Protein 1JT8 (pdb70)

Structure (mmCIF, N/CA/C/O backbone):
data_1JT8
#
_entry.id   1JT8
#
_cell.length_a   ?
_cell.length_b   ?
_cell.length_c   ?
_cell.angle_alpha   ?
_cell.angle_beta   ?
_cell.angle_gamma   ?
#
loop_
_atom_site.group_PDB
_atom_site.id
_atom_site.type_symbol
_atom_site.label_atom_id
_atom_site.label_alt_id
_atom_site.label_comp_id
_atom_site.label_asym_id
_atom_site.label_entity_id
_atom_site.label_seq_id
_atom_site.pdbx_PDB_ins_code
_atom_site.Cartn_x
_atom_site.Cartn_y
_atom_site.Cartn_z
_atom_site.occupancy
_atom_site.B_iso_or_equiv
_atom_site.auth_seq_id
_atom_site.auth_comp_id
_atom_site.auth_asym_id
_atom_site.auth_atom_id
_atom_site.pdbx_PDB_model_num
ATOM 1 N N . MET A 1 1 ? -13.084 -5.395 -20.861 1.00 1.00 1 MET A N 1
ATOM 2 C CA . MET A 1 1 ? -14.198 -6.186 -21.467 1.00 1.00 1 MET A CA 1
ATOM 3 C C . MET A 1 1 ? -15.527 -5.847 -20.765 1.00 1.00 1 MET A C 1
ATOM 4 O O . MET A 1 1 ? -16.379 -6.702 -20.582 1.00 1.00 1 MET A O 1
ATOM 20 N N . ALA A 1 2 ? -15.711 -4.605 -20.374 1.00 1.00 2 ALA A N 1
ATOM 21 C CA . ALA A 1 2 ? -16.979 -4.205 -19.687 1.00 1.00 2 ALA A CA 1
ATOM 22 C C . ALA A 1 2 ? -17.091 -2.676 -19.662 1.00 1.00 2 ALA A C 1
ATOM 23 O O . ALA A 1 2 ? -16.258 -1.993 -19.092 1.00 1.00 2 ALA A O 1
ATOM 30 N N . GLU A 1 3 ? -18.119 -2.138 -20.277 1.00 1.00 3 GLU A N 1
ATOM 31 C CA . GLU A 1 3 ? -18.303 -0.654 -20.295 1.00 1.00 3 GLU A CA 1
ATOM 32 C C . GLU A 1 3 ? -19.788 -0.325 -20.086 1.00 1.00 3 GLU A C 1
ATOM 33 O O . GLU A 1 3 ? -20.511 -0.025 -21.022 1.00 1.00 3 GLU A O 1
ATOM 45 N N . GLN A 1 4 ? -20.243 -0.389 -18.858 1.00 1.00 4 GLN A N 1
ATOM 46 C CA . GLN A 1 4 ? -21.677 -0.088 -18.559 1.00 1.00 4 GLN A CA 1
ATOM 47 C C . GLN A 1 4 ? -21.770 0.904 -17.392 1.00 1.00 4 GLN A C 1
ATOM 48 O O . GLN A 1 4 ? -20.825 1.089 -16.643 1.00 1.00 4 GLN A O 1
ATOM 62 N N . GLN A 1 5 ? -22.909 1.538 -17.232 1.00 1.00 5 GLN A N 1
ATOM 63 C CA . GLN A 1 5 ? -23.086 2.520 -16.116 1.00 1.00 5 GLN A CA 1
ATOM 64 C C . GLN A 1 5 ? -23.050 1.786 -14.769 1.00 1.00 5 GLN A C 1
ATOM 65 O O . GLN A 1 5 ? -23.463 0.644 -14.663 1.00 1.00 5 GLN A O 1
ATOM 79 N N . GLN A 1 6 ? -22.549 2.441 -13.742 1.00 1.00 6 GLN A N 1
ATOM 80 C CA . GLN A 1 6 ? -22.464 1.805 -12.389 1.00 1.00 6 GLN A CA 1
ATOM 81 C C . GLN A 1 6 ? -21.595 0.540 -12.477 1.00 1.00 6 GLN A C 1
ATOM 82 O O . GLN A 1 6 ? -22.064 -0.571 -12.290 1.00 1.00 6 GLN A O 1
ATOM 96 N N . GLU A 1 7 ? -20.327 0.709 -12.770 1.00 1.00 7 GLU A N 1
ATOM 97 C CA . GLU A 1 7 ? -19.407 -0.463 -12.884 1.00 1.00 7 GLU A CA 1
ATOM 98 C C . GLU A 1 7 ? -18.206 -0.269 -11.953 1.00 1.00 7 GLU A C 1
ATOM 99 O O . GLU A 1 7 ? -17.633 0.805 -11.880 1.00 1.00 7 GLU A O 1
ATOM 111 N N . GLN A 1 8 ? -17.818 -1.304 -11.247 1.00 1.00 8 GLN A N 1
ATOM 112 C CA . GLN A 1 8 ? -16.650 -1.195 -10.321 1.00 1.00 8 GLN A CA 1
ATOM 113 C C . GLN A 1 8 ? -15.357 -1.416 -11.115 1.00 1.00 8 GLN A C 1
ATOM 114 O O . GLN A 1 8 ? -15.090 -2.505 -11.596 1.00 1.00 8 GLN A O 1
ATOM 128 N N . GLN A 1 9 ? -14.559 -0.384 -11.262 1.00 1.00 9 GLN A N 1
ATOM 129 C CA . GLN A 1 9 ? -13.283 -0.514 -12.032 1.00 1.00 9 GLN A CA 1
ATOM 130 C C . GLN A 1 9 ? -12.140 -0.927 -11.097 1.00 1.00 9 GLN A C 1
ATOM 131 O O . GLN A 1 9 ? -12.144 -0.619 -9.916 1.00 1.00 9 GLN A O 1
ATOM 145 N N . ILE A 1 10 ? -11.163 -1.625 -11.626 1.00 1.00 10 ILE A N 1
ATOM 146 C CA . ILE A 1 10 ? -10.002 -2.077 -10.795 1.00 1.00 10 ILE A CA 1
ATOM 147 C C . ILE A 1 10 ? -9.164 -0.868 -10.344 1.00 1.00 10 ILE A C 1
ATOM 148 O O . ILE A 1 10 ? -8.609 -0.868 -9.260 1.00 1.00 10 ILE A O 1
ATOM 164 N N . ARG A 1 11 ? -9.070 0.160 -11.166 1.00 1.00 11 ARG A N 1
ATOM 165 C CA . ARG A 1 11 ? -8.273 1.378 -10.792 1.00 1.00 11 ARG A CA 1
ATOM 166 C C . ARG A 1 11 ? -6.790 1.027 -10.599 1.00 1.00 11 ARG A C 1
ATOM 167 O O . ARG A 1 11 ? -6.035 1.776 -10.004 1.00 1.00 11 ARG A O 1
ATOM 188 N N . VAL A 1 12 ? -6.377 -0.099 -11.107 1.00 1.00 12 VAL A N 1
ATOM 189 C CA . VAL A 1 12 ? -4.948 -0.525 -10.976 1.00 1.00 12 VAL A CA 1
ATOM 190 C C . VAL A 1 12 ? -4.107 0.138 -12.085 1.00 1.00 12 VAL A C 1
ATOM 191 O O . VAL A 1 12 ? -4.619 0.896 -12.891 1.00 1.00 12 VAL A O 1
ATOM 204 N N . ARG A 1 13 ? -2.819 -0.140 -12.122 1.00 1.00 13 ARG A N 1
ATOM 205 C CA . ARG A 1 13 ? -1.928 0.466 -13.164 1.00 1.00 13 ARG A CA 1
ATOM 206 C C . ARG A 1 13 ? -1.814 1.980 -12.917 1.00 1.00 13 ARG A C 1
ATOM 207 O O . ARG A 1 13 ? -2.293 2.791 -13.693 1.00 1.00 13 ARG A O 1
ATOM 228 N N . ILE A 1 14 ? -1.180 2.358 -11.832 1.00 1.00 14 ILE A N 1
ATOM 229 C CA . ILE A 1 14 ? -1.020 3.810 -11.506 1.00 1.00 14 ILE A CA 1
ATOM 230 C C . ILE A 1 14 ? 0.303 4.330 -12.099 1.00 1.00 14 ILE A C 1
ATOM 231 O O . ILE A 1 14 ? 1.325 3.673 -11.997 1.00 1.00 14 ILE A O 1
ATOM 247 N N . PRO A 1 15 ? 0.244 5.499 -12.704 1.00 1.00 15 PRO A N 1
ATOM 248 C CA . PRO A 1 15 ? 1.426 6.137 -13.324 1.00 1.00 15 PRO A CA 1
ATOM 249 C C . PRO A 1 15 ? 2.343 6.751 -12.253 1.00 1.00 15 PRO A C 1
ATOM 250 O O . PRO A 1 15 ? 2.053 6.695 -11.070 1.00 1.00 15 PRO A O 1
ATOM 261 N N . ARG A 1 16 ? 3.450 7.331 -12.671 1.00 1.00 16 ARG A N 1
ATOM 262 C CA . ARG A 1 16 ? 4.417 7.956 -11.708 1.00 1.00 16 ARG A CA 1
ATOM 263 C C . ARG A 1 16 ? 5.036 6.871 -10.813 1.00 1.00 16 ARG A C 1
ATOM 264 O O . ARG A 1 16 ? 4.427 6.410 -9.863 1.00 1.00 16 ARG A O 1
ATOM 285 N N . LYS A 1 17 ? 6.246 6.464 -11.118 1.00 1.00 17 LYS A N 1
ATOM 286 C CA . LYS A 1 17 ? 6.927 5.410 -10.303 1.00 1.00 17 LYS A CA 1
ATOM 287 C C . LYS A 1 17 ? 8.431 5.416 -10.620 1.00 1.00 17 LYS A C 1
ATOM 288 O O . LYS A 1 17 ? 8.947 4.532 -11.284 1.00 1.00 17 LYS A O 1
ATOM 307 N N . GLU A 1 18 ? 9.134 6.420 -10.149 1.00 1.00 18 GLU A N 1
ATOM 308 C CA . GLU A 1 18 ? 10.605 6.514 -10.412 1.00 1.00 18 GLU A CA 1
ATOM 309 C C . GLU A 1 18 ? 11.344 5.418 -9.633 1.00 1.00 18 GLU A C 1
ATOM 310 O O . GLU A 1 18 ? 12.127 4.674 -10.196 1.00 1.00 18 GLU A O 1
ATOM 322 N N . GLU A 1 19 ? 11.101 5.316 -8.345 1.00 1.00 19 GLU A N 1
ATOM 323 C CA . GLU A 1 19 ? 11.784 4.271 -7.520 1.00 1.00 19 GLU A CA 1
ATOM 324 C C . GLU A 1 19 ? 10.754 3.250 -7.004 1.00 1.00 19 GLU A C 1
ATOM 325 O O . GLU A 1 19 ? 10.965 2.606 -5.990 1.00 1.00 19 GLU A O 1
ATOM 337 N N . ASN A 1 20 ? 9.643 3.093 -7.699 1.00 1.00 20 ASN A N 1
ATOM 338 C CA . ASN A 1 20 ? 8.591 2.115 -7.265 1.00 1.00 20 ASN A CA 1
ATOM 339 C C . ASN A 1 20 ? 7.997 2.535 -5.909 1.00 1.00 20 ASN A C 1
ATOM 340 O O . ASN A 1 20 ? 8.440 3.486 -5.288 1.00 1.00 20 ASN A O 1
ATOM 351 N N . GLU A 1 21 ? 6.993 1.824 -5.451 1.00 1.00 21 GLU A N 1
ATOM 352 C CA . GLU A 1 21 ? 6.356 2.159 -4.139 1.00 1.00 21 GLU A CA 1
ATOM 353 C C . GLU A 1 21 ? 6.341 0.917 -3.238 1.00 1.00 21 GLU A C 1
ATOM 354 O O . GLU A 1 21 ? 6.685 -0.175 -3.660 1.00 1.00 21 GLU A O 1
ATOM 366 N N . ILE A 1 22 ? 5.944 1.079 -1.999 1.00 1.00 22 ILE A N 1
ATOM 367 C CA . ILE A 1 22 ? 5.899 -0.067 -1.056 1.00 1.00 22 ILE A CA 1
ATOM 368 C C . ILE A 1 22 ? 4.422 -0.395 -0.775 1.00 1.00 22 ILE A C 1
ATOM 369 O O . ILE A 1 22 ? 3.554 0.425 -1.030 1.00 1.00 22 ILE A O 1
ATOM 385 N N . LEU A 1 23 ? 4.106 -1.577 -0.275 1.00 1.00 23 LEU A N 1
ATOM 386 C CA . LEU A 1 23 ? 2.634 -1.879 -0.033 1.00 1.00 23 LEU A CA 1
ATOM 387 C C . LEU A 1 23 ? 2.436 -2.292 1.417 1.00 1.00 23 LEU A C 1
ATOM 388 O O . LEU A 1 23 ? 3.042 -3.244 1.855 1.00 1.00 23 LEU A O 1
ATOM 404 N N . GLY A 1 24 ? 1.628 -1.601 2.193 1.00 1.00 24 GLY A N 1
ATOM 405 C CA . GLY A 1 24 ? 1.496 -2.011 3.627 1.00 1.00 24 GLY A CA 1
ATOM 406 C C . GLY A 1 24 ? 0.068 -1.891 4.139 1.00 1.00 24 GLY A C 1
ATOM 407 O O . GLY A 1 24 ? -0.757 -1.198 3.579 1.00 1.00 24 GLY A O 1
ATOM 411 N N . ILE A 1 25 ? -0.211 -2.554 5.233 1.00 1.00 25 ILE A N 1
ATOM 412 C CA . ILE A 1 25 ? -1.569 -2.484 5.842 1.00 1.00 25 ILE A CA 1
ATOM 413 C C . ILE A 1 25 ? -1.526 -1.453 6.981 1.00 1.00 25 ILE A C 1
ATOM 414 O O . ILE A 1 25 ? -0.552 -1.367 7.717 1.00 1.00 25 ILE A O 1
ATOM 430 N N . ILE A 1 26 ? -2.560 -0.659 7.112 1.00 1.00 26 ILE A N 1
ATOM 431 C CA . ILE A 1 26 ? -2.589 0.388 8.176 1.00 1.00 26 ILE A CA 1
ATOM 432 C C . ILE A 1 26 ? -3.405 -0.073 9.387 1.00 1.00 26 ILE A C 1
ATOM 433 O O . ILE A 1 26 ? -4.341 -0.858 9.284 1.00 1.00 26 ILE A O 1
ATOM 449 N N . GLU A 1 27 ? -3.038 0.448 10.528 1.00 1.00 27 GLU A N 1
ATOM 450 C CA . GLU A 1 27 ? -3.735 0.124 11.805 1.00 1.00 27 GLU A CA 1
ATOM 451 C C . GLU A 1 27 ? -3.780 1.377 12.693 1.00 1.00 27 GLU A C 1
ATOM 452 O O . GLU A 1 27 ? -2.798 2.106 12.802 1.00 1.00 27 GLU A O 1
ATOM 464 N N . GLN A 1 28 ? -4.905 1.615 13.339 1.00 1.00 28 GLN A N 1
ATOM 465 C CA . GLN A 1 28 ? -5.048 2.796 14.252 1.00 1.00 28 GLN A CA 1
ATOM 466 C C . GLN A 1 28 ? -6.524 3.004 14.619 1.00 1.00 28 GLN A C 1
ATOM 467 O O . GLN A 1 28 ? -7.372 3.165 13.758 1.00 1.00 28 GLN A O 1
ATOM 481 N N . MET A 1 29 ? -6.825 3.012 15.897 1.00 1.00 29 MET A N 1
ATOM 482 C CA . MET A 1 29 ? -8.236 3.222 16.352 1.00 1.00 29 MET A CA 1
ATOM 483 C C . MET A 1 29 ? -8.365 4.603 17.015 1.00 1.00 29 MET A C 1
ATOM 484 O O . MET A 1 29 ? -9.419 5.213 16.980 1.00 1.00 29 MET A O 1
ATOM 498 N N . LEU A 1 30 ? -7.302 5.095 17.622 1.00 1.00 30 LEU A N 1
ATOM 499 C CA . LEU A 1 30 ? -7.353 6.434 18.295 1.00 1.00 30 LEU A CA 1
ATOM 500 C C . LEU A 1 30 ? -7.811 7.502 17.292 1.00 1.00 30 LEU A C 1
ATOM 501 O O . LEU A 1 30 ? -8.790 8.191 17.517 1.00 1.00 30 LEU A O 1
ATOM 517 N N . GLY A 1 31 ? -7.114 7.637 16.186 1.00 1.00 31 GLY A N 1
ATOM 518 C CA . GLY A 1 31 ? -7.503 8.652 15.160 1.00 1.00 31 GLY A CA 1
ATOM 519 C C . GLY A 1 31 ? -6.886 10.008 15.510 1.00 1.00 31 GLY A C 1
ATOM 520 O O . GLY A 1 31 ? -7.564 10.902 15.983 1.00 1.00 31 GLY A O 1
ATOM 524 N N . ALA A 1 32 ? -5.603 10.166 15.273 1.00 1.00 32 ALA A N 1
ATOM 525 C CA . ALA A 1 32 ? -4.923 11.463 15.580 1.00 1.00 32 ALA A CA 1
ATOM 526 C C . ALA A 1 32 ? -4.327 12.047 14.288 1.00 1.00 32 ALA A C 1
ATOM 527 O O . ALA A 1 32 ? -3.251 12.622 14.293 1.00 1.00 32 ALA A O 1
ATOM 534 N N . SER A 1 33 ? -5.025 11.894 13.178 1.00 1.00 33 SER A N 1
ATOM 535 C CA . SER A 1 33 ? -4.530 12.422 11.861 1.00 1.00 33 SER A CA 1
ATOM 536 C C . SER A 1 33 ? -3.306 11.618 11.370 1.00 1.00 33 SER A C 1
ATOM 537 O O . SER A 1 33 ? -2.752 11.912 10.325 1.00 1.00 33 SER A O 1
ATOM 545 N N . ARG A 1 34 ? -2.883 10.609 12.105 1.00 1.00 34 ARG A N 1
ATOM 546 C CA . ARG A 1 34 ? -1.705 9.791 11.677 1.00 1.00 34 ARG A CA 1
ATOM 547 C C . ARG A 1 34 ? -1.964 8.309 11.997 1.00 1.00 34 ARG A C 1
ATOM 548 O O . ARG A 1 34 ? -2.746 7.978 12.871 1.00 1.00 34 ARG A O 1
ATOM 569 N N . VAL A 1 35 ? -1.319 7.421 11.282 1.00 1.00 35 VAL A N 1
ATOM 570 C CA . VAL A 1 35 ? -1.513 5.951 11.508 1.00 1.00 35 VAL A CA 1
ATOM 571 C C . VAL A 1 35 ? -0.190 5.214 11.372 1.00 1.00 35 VAL A C 1
ATOM 572 O O . VAL A 1 35 ? 0.806 5.763 10.930 1.00 1.00 35 VAL A O 1
ATOM 585 N N . ARG A 1 36 ? -0.179 3.968 11.748 1.00 1.00 36 ARG A N 1
ATOM 586 C CA . ARG A 1 36 ? 1.091 3.157 11.646 1.00 1.00 36 ARG A CA 1
ATOM 587 C C . ARG A 1 36 ? 0.941 2.043 10.605 1.00 1.00 36 ARG A C 1
ATOM 588 O O . ARG A 1 36 ? -0.005 1.274 10.639 1.00 1.00 36 ARG A O 1
ATOM 609 N N . VAL A 1 37 ? 1.869 1.958 9.671 1.00 1.00 37 VAL A N 1
ATOM 610 C CA . VAL A 1 37 ? 1.785 0.912 8.620 1.00 1.00 37 VAL A CA 1
ATOM 611 C C . VAL A 1 37 ? 3.003 -0.010 8.620 1.00 1.00 37 VAL A C 1
ATOM 612 O O . VAL A 1 37 ? 4.131 0.387 8.867 1.00 1.00 37 VAL A O 1
ATOM 625 N N . ARG A 1 38 ? 2.748 -1.228 8.244 1.00 1.00 38 ARG A N 1
ATOM 626 C CA . ARG A 1 38 ? 3.820 -2.262 8.088 1.00 1.00 38 ARG A CA 1
ATOM 627 C C . ARG A 1 38 ? 3.724 -2.683 6.629 1.00 1.00 38 ARG A C 1
ATOM 628 O O . ARG A 1 38 ? 2.627 -2.826 6.113 1.00 1.00 38 ARG A O 1
ATOM 649 N N . CYS A 1 39 ? 4.815 -2.805 5.921 1.00 1.00 39 CYS A N 1
ATOM 650 C CA . CYS A 1 39 ? 4.666 -3.112 4.473 1.00 1.00 39 CYS A CA 1
ATOM 651 C C . CYS A 1 39 ? 5.684 -4.110 3.931 1.00 1.00 39 CYS A C 1
ATOM 652 O O . CYS A 1 39 ? 6.774 -4.294 4.450 1.00 1.00 39 CYS A O 1
ATOM 660 N N . LEU A 1 40 ? 5.322 -4.678 2.809 1.00 1.00 40 LEU A N 1
ATOM 661 C CA . LEU A 1 40 ? 6.183 -5.597 2.077 1.00 1.00 40 LEU A CA 1
ATOM 662 C C . LEU A 1 40 ? 6.927 -4.747 1.054 1.00 1.00 40 LEU A C 1
ATOM 663 O O . LEU A 1 40 ? 6.778 -3.510 1.014 1.00 1.00 40 LEU A O 1
ATOM 679 N N . ASP A 1 41 ? 7.770 -5.384 0.290 1.00 1.00 41 ASP A N 1
ATOM 680 C CA . ASP A 1 41 ? 8.669 -4.652 -0.629 1.00 1.00 41 ASP A CA 1
ATOM 681 C C . ASP A 1 41 ? 9.757 -4.057 0.303 1.00 1.00 41 ASP A C 1
ATOM 682 O O . ASP A 1 41 ? 10.462 -3.124 -0.033 1.00 1.00 41 ASP A O 1
ATOM 691 N N . GLY A 1 42 ? 9.908 -4.691 1.477 1.00 1.00 42 GLY A N 1
ATOM 692 C CA . GLY A 1 42 ? 10.951 -4.315 2.487 1.00 1.00 42 GLY A CA 1
ATOM 693 C C . GLY A 1 42 ? 10.736 -2.935 3.120 1.00 1.00 42 GLY A C 1
ATOM 694 O O . GLY A 1 42 ? 11.640 -2.119 3.083 1.00 1.00 42 GLY A O 1
ATOM 698 N N . LYS A 1 43 ? 9.594 -2.645 3.729 1.00 1.00 43 LYS A N 1
ATOM 699 C CA . LYS A 1 43 ? 9.466 -1.293 4.361 1.00 1.00 43 LYS A CA 1
ATOM 700 C C . LYS A 1 43 ? 8.625 -1.297 5.639 1.00 1.00 43 LYS A C 1
ATOM 701 O O . LYS A 1 43 ? 7.717 -2.087 5.820 1.00 1.00 43 LYS A O 1
ATOM 720 N N . THR A 1 44 ? 8.900 -0.334 6.477 1.00 1.00 44 THR A N 1
ATOM 721 C CA . THR A 1 44 ? 8.120 -0.118 7.740 1.00 1.00 44 THR A CA 1
ATOM 722 C C . THR A 1 44 ? 8.011 1.398 7.884 1.00 1.00 44 THR A C 1
ATOM 723 O O . THR A 1 44 ? 9.018 2.098 7.935 1.00 1.00 44 THR A O 1
ATOM 734 N N . ARG A 1 45 ? 6.816 1.929 7.862 1.00 1.00 45 ARG A N 1
ATOM 735 C CA . ARG A 1 45 ? 6.690 3.413 7.900 1.00 1.00 45 ARG A CA 1
ATOM 736 C C . ARG A 1 45 ? 5.450 3.892 8.641 1.00 1.00 45 ARG A C 1
ATOM 737 O O . ARG A 1 45 ? 4.497 3.162 8.841 1.00 1.00 45 ARG A O 1
ATOM 758 N N . LEU A 1 46 ? 5.445 5.158 8.971 1.00 1.00 46 LEU A N 1
ATOM 759 C CA . LEU A 1 46 ? 4.246 5.773 9.610 1.00 1.00 46 LEU A CA 1
ATOM 760 C C . LEU A 1 46 ? 3.492 6.450 8.458 1.00 1.00 46 LEU A C 1
ATOM 761 O O . LEU A 1 46 ? 4.074 7.204 7.696 1.00 1.00 46 LEU A O 1
ATOM 777 N N . GLY A 1 47 ? 2.238 6.140 8.264 1.00 1.00 47 GLY A N 1
ATOM 778 C CA . GLY A 1 47 ? 1.503 6.713 7.095 1.00 1.00 47 GLY A CA 1
ATOM 779 C C . GLY A 1 47 ? 0.708 7.958 7.470 1.00 1.00 47 GLY A C 1
ATOM 780 O O . GLY A 1 47 ? 0.134 8.056 8.541 1.00 1.00 47 GLY A O 1
ATOM 784 N N . ARG A 1 48 ? 0.675 8.908 6.562 1.00 1.00 48 ARG A N 1
ATOM 785 C CA . ARG A 1 48 ? -0.074 10.173 6.796 1.00 1.00 48 ARG A CA 1
ATOM 786 C C . ARG A 1 48 ? -1.137 10.356 5.706 1.00 1.00 48 ARG A C 1
ATOM 787 O O . ARG A 1 48 ? -0.971 9.920 4.578 1.00 1.00 48 ARG A O 1
ATOM 808 N N . ILE A 1 49 ? -2.228 10.998 6.042 1.00 1.00 49 ILE A N 1
ATOM 809 C CA . ILE A 1 49 ? -3.322 11.223 5.049 1.00 1.00 49 ILE A CA 1
ATOM 810 C C . ILE A 1 49 ? -3.664 12.729 5.004 1.00 1.00 49 ILE A C 1
ATOM 811 O O . ILE A 1 49 ? -3.411 13.445 5.957 1.00 1.00 49 ILE A O 1
ATOM 827 N N . PRO A 1 50 ? -4.229 13.164 3.894 1.00 1.00 50 PRO A N 1
ATOM 828 C CA . PRO A 1 50 ? -4.614 14.581 3.696 1.00 1.00 50 PRO A CA 1
ATOM 829 C C . PRO A 1 50 ? -5.874 14.931 4.505 1.00 1.00 50 PRO A C 1
ATOM 830 O O . PRO A 1 50 ? -6.547 14.063 5.026 1.00 1.00 50 PRO A O 1
ATOM 841 N N . GLY A 1 51 ? -6.185 16.204 4.616 1.00 1.00 51 GLY A N 1
ATOM 842 C CA . GLY A 1 51 ? -7.390 16.639 5.397 1.00 1.00 51 GLY A CA 1
ATOM 843 C C . GLY A 1 51 ? -8.661 15.982 4.843 1.00 1.00 51 GLY A C 1
ATOM 844 O O . GLY A 1 51 ? -9.485 15.491 5.594 1.00 1.00 51 GLY A O 1
ATOM 848 N N . ARG A 1 52 ? -8.826 15.975 3.539 1.00 1.00 52 ARG A N 1
ATOM 849 C CA . ARG A 1 52 ? -10.045 15.356 2.926 1.00 1.00 52 ARG A CA 1
ATOM 850 C C . ARG A 1 52 ? -10.144 13.881 3.336 1.00 1.00 52 ARG A C 1
ATOM 851 O O . ARG A 1 52 ? -11.147 13.448 3.875 1.00 1.00 52 ARG A O 1
ATOM 872 N N . LEU A 1 53 ? -9.109 13.113 3.084 1.00 1.00 53 LEU A N 1
ATOM 873 C CA . LEU A 1 53 ? -9.124 11.663 3.453 1.00 1.00 53 LEU A CA 1
ATOM 874 C C . LEU A 1 53 ? -9.175 11.497 4.979 1.00 1.00 53 LEU A C 1
ATOM 875 O O . LEU A 1 53 ? -9.766 10.563 5.477 1.00 1.00 53 LEU A O 1
ATOM 891 N N . LYS A 1 54 ? -8.549 12.386 5.719 1.00 1.00 54 LYS A N 1
ATOM 892 C CA . LYS A 1 54 ? -8.542 12.278 7.217 1.00 1.00 54 LYS A CA 1
ATOM 893 C C . LYS A 1 54 ? -9.973 12.129 7.760 1.00 1.00 54 LYS A C 1
ATOM 894 O O . LYS A 1 54 ? -10.242 11.263 8.573 1.00 1.00 54 LYS A O 1
ATOM 913 N N . ASN A 1 55 ? -10.886 12.964 7.319 1.00 1.00 55 ASN A N 1
ATOM 914 C CA . ASN A 1 55 ? -12.300 12.875 7.812 1.00 1.00 55 ASN A CA 1
ATOM 915 C C . ASN A 1 55 ? -13.123 11.913 6.933 1.00 1.00 55 ASN A C 1
ATOM 916 O O . ASN A 1 55 ? -14.316 11.761 7.130 1.00 1.00 55 ASN A O 1
ATOM 927 N N . ARG A 1 56 ? -12.504 11.271 5.968 1.00 1.00 56 ARG A N 1
ATOM 928 C CA . ARG A 1 56 ? -13.249 10.329 5.075 1.00 1.00 56 ARG A CA 1
ATOM 929 C C . ARG A 1 56 ? -12.730 8.888 5.243 1.00 1.00 56 ARG A C 1
ATOM 930 O O . ARG A 1 56 ? -13.379 7.946 4.822 1.00 1.00 56 ARG A O 1
ATOM 951 N N . ILE A 1 57 ? -11.569 8.704 5.838 1.00 1.00 57 ILE A N 1
ATOM 952 C CA . ILE A 1 57 ? -11.018 7.321 6.009 1.00 1.00 57 ILE A CA 1
ATOM 953 C C . ILE A 1 57 ? -11.664 6.633 7.220 1.00 1.00 57 ILE A C 1
ATOM 954 O O . ILE A 1 57 ? -12.177 5.535 7.100 1.00 1.00 57 ILE A O 1
ATOM 970 N N . TRP A 1 58 ? -11.648 7.269 8.376 1.00 1.00 58 TRP A N 1
ATOM 971 C CA . TRP A 1 58 ? -12.258 6.666 9.605 1.00 1.00 58 TRP A CA 1
ATOM 972 C C . TRP A 1 58 ? -11.871 5.181 9.715 1.00 1.00 58 TRP A C 1
ATOM 973 O O . TRP A 1 58 ? -12.717 4.310 9.836 1.00 1.00 58 TRP A O 1
ATOM 994 N N . VAL A 1 59 ? -10.590 4.891 9.666 1.00 1.00 59 VAL A N 1
ATOM 995 C CA . VAL A 1 59 ? -10.126 3.470 9.759 1.00 1.00 59 VAL A CA 1
ATOM 996 C C . VAL A 1 59 ? -10.340 2.943 11.183 1.00 1.00 59 VAL A C 1
ATOM 997 O O . VAL A 1 59 ? -10.012 3.601 12.156 1.00 1.00 59 VAL A O 1
ATOM 1010 N N . ARG A 1 60 ? -10.887 1.757 11.306 1.00 1.00 60 ARG A N 1
ATOM 1011 C CA . ARG A 1 60 ? -11.126 1.170 12.657 1.00 1.00 60 ARG A CA 1
ATOM 1012 C C . ARG A 1 60 ? -9.924 0.301 13.049 1.00 1.00 60 ARG A C 1
ATOM 1013 O O . ARG A 1 60 ? -9.194 0.626 13.968 1.00 1.00 60 ARG A O 1
ATOM 1034 N N . GLU A 1 61 ? -9.711 -0.797 12.355 1.00 1.00 61 GLU A N 1
ATOM 1035 C CA . GLU A 1 61 ? -8.556 -1.690 12.681 1.00 1.00 61 GLU A CA 1
ATOM 1036 C C . GLU A 1 61 ? -8.458 -2.816 11.642 1.00 1.00 61 GLU A C 1
ATOM 1037 O O . GLU A 1 61 ? -9.320 -3.675 11.564 1.00 1.00 61 GLU A O 1
ATOM 1049 N N . GLY A 1 62 ? -7.406 -2.825 10.855 1.00 1.00 62 GLY A N 1
ATOM 1050 C CA . GLY A 1 62 ? -7.233 -3.902 9.831 1.00 1.00 62 GLY A CA 1
ATOM 1051 C C . GLY A 1 62 ? -7.669 -3.408 8.446 1.00 1.00 62 GLY A C 1
ATOM 1052 O O . GLY A 1 62 ? -8.631 -3.899 7.884 1.00 1.00 62 GLY A O 1
ATOM 1056 N N . ASP A 1 63 ? -6.956 -2.457 7.887 1.00 1.00 63 ASP A N 1
ATOM 1057 C CA . ASP A 1 63 ? -7.308 -1.940 6.521 1.00 1.00 63 ASP A CA 1
ATOM 1058 C C . ASP A 1 63 ? -6.069 -2.038 5.623 1.00 1.00 63 ASP A C 1
ATOM 1059 O O . ASP A 1 63 ? -4.956 -2.122 6.118 1.00 1.00 63 ASP A O 1
ATOM 1068 N N . VAL A 1 64 ? -6.225 -2.015 4.318 1.00 1.00 64 VAL A N 1
ATOM 1069 C CA . VAL A 1 64 ? -5.013 -2.096 3.431 1.00 1.00 64 VAL A CA 1
ATOM 1070 C C . VAL A 1 64 ? -4.734 -0.720 2.831 1.00 1.00 64 VAL A C 1
ATOM 1071 O O . VAL A 1 64 ? -5.646 0.024 2.513 1.00 1.00 64 VAL A O 1
ATOM 1084 N N . VAL A 1 65 ? -3.476 -0.369 2.691 1.00 1.00 65 VAL A N 1
ATOM 1085 C CA . VAL A 1 65 ? -3.137 0.977 2.133 1.00 1.00 65 VAL A CA 1
ATOM 1086 C C . VAL A 1 65 ? -1.900 0.913 1.226 1.00 1.00 65 VAL A C 1
ATOM 1087 O O . VAL A 1 65 ? -1.032 0.069 1.382 1.00 1.00 65 VAL A O 1
ATOM 1100 N N . ILE A 1 66 ? -1.796 1.848 0.314 1.00 1.00 66 ILE A N 1
ATOM 1101 C CA . ILE A 1 66 ? -0.592 1.913 -0.576 1.00 1.00 66 ILE A CA 1
ATOM 1102 C C . ILE A 1 66 ? 0.317 2.998 0.014 1.00 1.00 66 ILE A C 1
ATOM 1103 O O . ILE A 1 66 ? -0.163 4.042 0.418 1.00 1.00 66 ILE A O 1
ATOM 1119 N N . VAL A 1 67 ? 1.606 2.758 0.135 1.00 1.00 67 VAL A N 1
ATOM 1120 C CA . VAL A 1 67 ? 2.469 3.797 0.784 1.00 1.00 67 VAL A CA 1
ATOM 1121 C C . VAL A 1 67 ? 3.577 4.345 -0.133 1.00 1.00 67 VAL A C 1
ATOM 1122 O O . VAL A 1 67 ? 4.089 3.686 -1.029 1.00 1.00 67 VAL A O 1
ATOM 1135 N N . LYS A 1 68 ? 3.957 5.562 0.172 1.00 1.00 68 LYS A N 1
ATOM 1136 C CA . LYS A 1 68 ? 5.047 6.290 -0.538 1.00 1.00 68 LYS A CA 1
ATOM 1137 C C . LYS A 1 68 ? 6.235 6.352 0.427 1.00 1.00 68 LYS A C 1
ATOM 1138 O O . LYS A 1 68 ? 6.008 6.424 1.620 1.00 1.00 68 LYS A O 1
ATOM 1157 N N . PRO A 1 69 ? 7.448 6.312 -0.090 1.00 1.00 69 PRO A N 1
ATOM 1158 C CA . PRO A 1 69 ? 8.668 6.320 0.751 1.00 1.00 69 PRO A CA 1
ATOM 1159 C C . PRO A 1 69 ? 9.163 7.737 1.074 1.00 1.00 69 PRO A C 1
ATOM 1160 O O . PRO A 1 69 ? 9.166 8.627 0.241 1.00 1.00 69 PRO A O 1
ATOM 1171 N N . TRP A 1 70 ? 9.565 7.930 2.315 1.00 1.00 70 TRP A N 1
ATOM 1172 C CA . TRP A 1 70 ? 10.056 9.259 2.794 1.00 1.00 70 TRP A CA 1
ATOM 1173 C C . TRP A 1 70 ? 11.473 9.080 3.338 1.00 1.00 70 TRP A C 1
ATOM 1174 O O . TRP A 1 70 ? 11.641 8.373 4.335 1.00 1.00 70 TRP A O 1
ATOM 1195 N N . GLU A 1 71 ? 12.467 9.718 2.757 1.00 1.00 71 GLU A N 1
ATOM 1196 C CA . GLU A 1 71 ? 13.871 9.593 3.284 1.00 1.00 71 GLU A CA 1
ATOM 1197 C C . GLU A 1 71 ? 14.223 8.106 3.530 1.00 1.00 71 GLU A C 1
ATOM 1198 O O . GLU A 1 71 ? 13.752 7.236 2.821 1.00 1.00 71 GLU A O 1
ATOM 1210 N N . VAL A 1 72 ? 15.048 7.809 4.520 1.00 1.00 72 VAL A N 1
ATOM 1211 C CA . VAL A 1 72 ? 15.421 6.380 4.798 1.00 1.00 72 VAL A CA 1
ATOM 1212 C C . VAL A 1 72 ? 15.677 6.186 6.307 1.00 1.00 72 VAL A C 1
ATOM 1213 O O . VAL A 1 72 ? 14.782 5.809 7.047 1.00 1.00 72 VAL A O 1
ATOM 1226 N N . GLN A 1 73 ? 16.891 6.436 6.767 1.00 1.00 73 GLN A N 1
ATOM 1227 C CA . GLN A 1 73 ? 17.218 6.267 8.223 1.00 1.00 73 GLN A CA 1
ATOM 1228 C C . GLN A 1 73 ? 16.795 4.865 8.701 1.00 1.00 73 GLN A C 1
ATOM 1229 O O . GLN A 1 73 ? 16.627 3.954 7.908 1.00 1.00 73 GLN A O 1
ATOM 1243 N N . GLY A 1 74 ? 16.606 4.690 9.992 1.00 1.00 74 GLY A N 1
ATOM 1244 C CA . GLY A 1 74 ? 16.170 3.360 10.525 1.00 1.00 74 GLY A CA 1
ATOM 1245 C C . GLY A 1 74 ? 14.635 3.329 10.615 1.00 1.00 74 GLY A C 1
ATOM 1246 O O . GLY A 1 74 ? 14.067 2.601 11.408 1.00 1.00 74 GLY A O 1
ATOM 1250 N N . ASP A 1 75 ? 13.970 4.121 9.800 1.00 1.00 75 ASP A N 1
ATOM 1251 C CA . ASP A 1 75 ? 12.473 4.176 9.802 1.00 1.00 75 ASP A CA 1
ATOM 1252 C C . ASP A 1 75 ? 12.048 5.123 8.685 1.00 1.00 75 ASP A C 1
ATOM 1253 O O . ASP A 1 75 ? 12.646 6.170 8.499 1.00 1.00 75 ASP A O 1
ATOM 1262 N N . GLN A 1 76 ? 11.050 4.771 7.919 1.00 1.00 76 GLN A N 1
ATOM 1263 C CA . GLN A 1 76 ? 10.650 5.673 6.797 1.00 1.00 76 GLN A CA 1
ATOM 1264 C C . GLN A 1 76 ? 9.286 6.314 7.044 1.00 1.00 76 GLN A C 1
ATOM 1265 O O . GLN A 1 76 ? 8.422 5.762 7.711 1.00 1.00 76 GLN A O 1
ATOM 1279 N N . LYS A 1 77 ? 9.074 7.460 6.447 1.00 1.00 77 LYS A N 1
ATOM 1280 C CA . LYS A 1 77 ? 7.740 8.133 6.565 1.00 1.00 77 LYS A CA 1
ATOM 1281 C C . LYS A 1 77 ? 6.991 7.774 5.300 1.00 1.00 77 LYS A C 1
ATOM 1282 O O . LYS A 1 77 ? 7.607 7.480 4.300 1.00 1.00 77 LYS A O 1
ATOM 1301 N N . CYS A 1 78 ? 5.702 7.724 5.301 1.00 1.00 78 CYS A N 1
ATOM 1302 C CA . CYS A 1 78 ? 5.027 7.326 4.039 1.00 1.00 78 CYS A CA 1
ATOM 1303 C C . CYS A 1 78 ? 3.727 8.082 3.836 1.00 1.00 78 CYS A C 1
ATOM 1304 O O . CYS A 1 78 ? 3.039 8.432 4.779 1.00 1.00 78 CYS A O 1
ATOM 1312 N N . ASP A 1 79 ? 3.356 8.266 2.599 1.00 1.00 79 ASP A N 1
ATOM 1313 C CA . ASP A 1 79 ? 2.045 8.927 2.312 1.00 1.00 79 ASP A CA 1
ATOM 1314 C C . ASP A 1 79 ? 1.110 7.782 1.951 1.00 1.00 79 ASP A C 1
ATOM 1315 O O . ASP A 1 79 ? 1.395 7.022 1.039 1.00 1.00 79 ASP A O 1
ATOM 1324 N N . ILE A 1 80 ? 0.061 7.575 2.695 1.00 1.00 80 ILE A N 1
ATOM 1325 C CA . ILE A 1 80 ? -0.790 6.378 2.408 1.00 1.00 80 ILE A CA 1
ATOM 1326 C C . ILE A 1 80 ? -2.186 6.701 1.904 1.00 1.00 80 ILE A C 1
ATOM 1327 O O . ILE A 1 80 ? -2.774 7.727 2.196 1.00 1.00 80 ILE A O 1
ATOM 1343 N N . ILE A 1 81 ? -2.719 5.744 1.190 1.00 1.00 81 ILE A N 1
ATOM 1344 C CA . ILE A 1 81 ? -4.104 5.823 0.662 1.00 1.00 81 ILE A CA 1
ATOM 1345 C C . ILE A 1 81 ? -4.865 4.677 1.342 1.00 1.00 81 ILE A C 1
ATOM 1346 O O . ILE A 1 81 ? -4.394 3.549 1.365 1.00 1.00 81 ILE A O 1
ATOM 1362 N N . TRP A 1 82 ? -5.998 4.961 1.938 1.00 1.00 82 TRP A N 1
ATOM 1363 C CA . TRP A 1 82 ? -6.747 3.897 2.676 1.00 1.00 82 TRP A CA 1
ATOM 1364 C C . TRP A 1 82 ? -7.860 3.292 1.811 1.00 1.00 82 TRP A C 1
ATOM 1365 O O . TRP A 1 82 ? -8.534 3.974 1.058 1.00 1.00 82 TRP A O 1
ATOM 1386 N N . ARG A 1 83 ? -8.046 1.998 1.945 1.00 1.00 83 ARG A N 1
ATOM 1387 C CA . ARG A 1 83 ? -9.102 1.274 1.179 1.00 1.00 83 ARG A CA 1
ATOM 1388 C C . ARG A 1 83 ? -9.272 -0.132 1.776 1.00 1.00 83 ARG A C 1
ATOM 1389 O O . ARG A 1 83 ? -8.311 -0.762 2.197 1.00 1.00 83 ARG A O 1
ATOM 1410 N N . TYR A 1 84 ? -10.487 -0.624 1.826 1.00 1.00 84 TYR A N 1
ATOM 1411 C CA . TYR A 1 84 ? -10.728 -1.979 2.404 1.00 1.00 84 TYR A CA 1
ATOM 1412 C C . TYR A 1 84 ? -11.016 -2.983 1.278 1.00 1.00 84 TYR A C 1
ATOM 1413 O O . TYR A 1 84 ? -12.153 -3.177 0.884 1.00 1.00 84 TYR A O 1
ATOM 1431 N N . THR A 1 85 ? -9.984 -3.631 0.776 1.00 1.00 85 THR A N 1
ATOM 1432 C CA . THR A 1 85 ? -10.147 -4.646 -0.315 1.00 1.00 85 THR A CA 1
ATOM 1433 C C . THR A 1 85 ? -10.780 -4.004 -1.561 1.00 1.00 85 THR A C 1
ATOM 1434 O O . THR A 1 85 ? -11.970 -3.739 -1.604 1.00 1.00 85 THR A O 1
ATOM 1445 N N . LYS A 1 86 ? -9.989 -3.765 -2.581 1.00 1.00 86 LYS A N 1
ATOM 1446 C CA . LYS A 1 86 ? -10.534 -3.152 -3.834 1.00 1.00 86 LYS A CA 1
ATOM 1447 C C . LYS A 1 86 ? -9.917 -3.838 -5.062 1.00 1.00 86 LYS A C 1
ATOM 1448 O O . LYS A 1 86 ? -10.569 -4.620 -5.729 1.00 1.00 86 LYS A O 1
ATOM 1467 N N . THR A 1 87 ? -8.670 -3.546 -5.364 1.00 1.00 87 THR A N 1
ATOM 1468 C CA . THR A 1 87 ? -7.994 -4.166 -6.551 1.00 1.00 87 THR A CA 1
ATOM 1469 C C . THR A 1 87 ? -6.527 -3.719 -6.586 1.00 1.00 87 THR A C 1
ATOM 1470 O O . THR A 1 87 ? -5.638 -4.515 -6.822 1.00 1.00 87 THR A O 1
ATOM 1481 N N . GLN A 1 88 ? -6.273 -2.447 -6.351 1.00 1.00 88 GLN A N 1
ATOM 1482 C CA . GLN A 1 88 ? -4.869 -1.930 -6.362 1.00 1.00 88 GLN A CA 1
ATOM 1483 C C . GLN A 1 88 ? -4.041 -2.673 -5.305 1.00 1.00 88 GLN A C 1
ATOM 1484 O O . GLN A 1 88 ? -3.039 -3.289 -5.621 1.00 1.00 88 GLN A O 1
ATOM 1498 N N . VAL A 1 89 ? -4.459 -2.631 -4.056 1.00 1.00 89 VAL A N 1
ATOM 1499 C CA . VAL A 1 89 ? -3.701 -3.351 -2.984 1.00 1.00 89 VAL A CA 1
ATOM 1500 C C . VAL A 1 89 ? -3.781 -4.864 -3.238 1.00 1.00 89 VAL A C 1
ATOM 1501 O O . VAL A 1 89 ? -2.844 -5.591 -2.974 1.00 1.00 89 VAL A O 1
ATOM 1514 N N . GLU A 1 90 ? -4.890 -5.340 -3.759 1.00 1.00 90 GLU A N 1
ATOM 1515 C CA . GLU A 1 90 ? -5.023 -6.802 -4.048 1.00 1.00 90 GLU A CA 1
ATOM 1516 C C . GLU A 1 90 ? -3.964 -7.208 -5.084 1.00 1.00 90 GLU A C 1
ATOM 1517 O O . GLU A 1 90 ? -3.419 -8.296 -5.032 1.00 1.00 90 GLU A O 1
ATOM 1529 N N . TRP A 1 91 ? -3.668 -6.329 -6.018 1.00 1.00 91 TRP A N 1
ATOM 1530 C CA . TRP A 1 91 ? -2.643 -6.629 -7.066 1.00 1.00 91 TRP A CA 1
ATOM 1531 C C . TRP A 1 91 ? -1.263 -6.769 -6.411 1.00 1.00 91 TRP A C 1
ATOM 1532 O O . TRP A 1 91 ? -0.591 -7.772 -6.578 1.00 1.00 91 TRP A O 1
ATOM 1553 N N . LEU A 1 92 ? -0.838 -5.765 -5.675 1.00 1.00 92 LEU A N 1
ATOM 1554 C CA . LEU A 1 92 ? 0.504 -5.821 -5.009 1.00 1.00 92 LEU A CA 1
ATOM 1555 C C . LEU A 1 92 ? 0.555 -6.988 -4.008 1.00 1.00 92 LEU A C 1
ATOM 1556 O O . LEU A 1 92 ? 1.568 -7.655 -3.886 1.00 1.00 92 LEU A O 1
ATOM 1572 N N . LYS A 1 93 ? -0.526 -7.246 -3.301 1.00 1.00 93 LYS A N 1
ATOM 1573 C CA . LYS A 1 93 ? -0.537 -8.378 -2.319 1.00 1.00 93 LYS A CA 1
ATOM 1574 C C . LYS A 1 93 ? -0.391 -9.706 -3.076 1.00 1.00 93 LYS A C 1
ATOM 1575 O O . LYS A 1 93 ? 0.389 -10.564 -2.691 1.00 1.00 93 LYS A O 1
ATOM 1594 N N . ARG A 1 94 ? -1.116 -9.869 -4.166 1.00 1.00 94 ARG A N 1
ATOM 1595 C CA . ARG A 1 94 ? -1.003 -11.126 -4.974 1.00 1.00 94 ARG A CA 1
ATOM 1596 C C . ARG A 1 94 ? 0.457 -11.301 -5.410 1.00 1.00 94 ARG A C 1
ATOM 1597 O O . ARG A 1 94 ? 0.978 -12.402 -5.442 1.00 1.00 94 ARG A O 1
ATOM 1618 N N . LYS A 1 95 ? 1.117 -10.208 -5.723 1.00 1.00 95 LYS A N 1
ATOM 1619 C CA . LYS A 1 95 ? 2.551 -10.258 -6.138 1.00 1.00 95 LYS A CA 1
ATOM 1620 C C . LYS A 1 95 ? 3.410 -10.762 -4.969 1.00 1.00 95 LYS A C 1
ATOM 1621 O O . LYS A 1 95 ? 4.406 -11.433 -5.173 1.00 1.00 95 LYS A O 1
ATOM 1640 N N . GLY A 1 96 ? 3.032 -10.440 -3.747 1.00 1.00 96 GLY A N 1
ATOM 1641 C CA . GLY A 1 96 ? 3.824 -10.895 -2.565 1.00 1.00 96 GLY A CA 1
ATOM 1642 C C . GLY A 1 96 ? 3.794 -12.423 -2.489 1.00 1.00 96 GLY A C 1
ATOM 1643 O O . GLY A 1 96 ? 4.810 -13.059 -2.273 1.00 1.00 96 GLY A O 1
ATOM 1647 N N . TYR A 1 97 ? 2.634 -13.011 -2.670 1.00 1.00 97 TYR A N 1
ATOM 1648 C CA . TYR A 1 97 ? 2.523 -14.508 -2.617 1.00 1.00 97 TYR A CA 1
ATOM 1649 C C . TYR A 1 97 ? 3.297 -15.119 -3.792 1.00 1.00 97 TYR A C 1
ATOM 1650 O O . TYR A 1 97 ? 3.951 -16.134 -3.649 1.00 1.00 97 TYR A O 1
ATOM 1668 N N . LEU A 1 98 ? 3.221 -14.501 -4.952 1.00 1.00 98 LEU A N 1
ATOM 1669 C CA . LEU A 1 98 ? 3.941 -15.022 -6.154 1.00 1.00 98 LEU A CA 1
ATOM 1670 C C . LEU A 1 98 ? 5.448 -15.079 -5.869 1.00 1.00 98 LEU A C 1
ATOM 1671 O O . LEU A 1 98 ? 6.094 -16.081 -6.119 1.00 1.00 98 LEU A O 1
ATOM 1687 N N . ASP A 1 99 ? 6.007 -14.011 -5.352 1.00 1.00 99 ASP A N 1
ATOM 1688 C CA . ASP A 1 99 ? 7.472 -13.986 -5.048 1.00 1.00 99 ASP A CA 1
ATOM 1689 C C . ASP A 1 99 ? 7.805 -15.044 -3.984 1.00 1.00 99 ASP A C 1
ATOM 1690 O O . ASP A 1 99 ? 8.794 -15.747 -4.094 1.00 1.00 99 ASP A O 1
ATOM 1699 N N . GLU A 1 100 ? 6.991 -15.155 -2.957 1.00 1.00 100 GLU A N 1
ATOM 1700 C CA . GLU A 1 100 ? 7.257 -16.160 -1.879 1.00 1.00 100 GLU A CA 1
ATOM 1701 C C . GLU A 1 100 ? 7.138 -17.584 -2.442 1.00 1.00 100 GLU A C 1
ATOM 1702 O O . GLU A 1 100 ? 8.055 -18.377 -2.326 1.00 1.00 100 GLU A O 1
ATOM 1714 N N . LEU A 1 101 ? 6.016 -17.913 -3.043 1.00 1.00 101 LEU A N 1
ATOM 1715 C CA . LEU A 1 101 ? 5.830 -19.288 -3.610 1.00 1.00 101 LEU A CA 1
ATOM 1716 C C . LEU A 1 101 ? 4.897 -19.237 -4.834 1.00 1.00 101 LEU A C 1
ATOM 1717 O O . LEU A 1 101 ? 4.551 -18.173 -5.314 1.00 1.00 101 LEU A O 1
ATOM 1733 N N . LEU A 1 102 ? 4.494 -20.390 -5.335 1.00 1.00 102 LEU A N 1
ATOM 1734 C CA . LEU A 1 102 ? 3.582 -20.453 -6.528 1.00 1.00 102 LEU A CA 1
ATOM 1735 C C . LEU A 1 102 ? 4.373 -20.155 -7.814 1.00 1.00 102 LEU A C 1
ATOM 1736 O O . LEU A 1 102 ? 4.973 -19.093 -7.900 1.00 1.00 102 LEU A O 1
ATOM 1753 N N . MET A 1 1 ? -16.370 -16.120 -22.908 1.00 1.00 1 MET A N 2
ATOM 1754 C CA . MET A 1 1 ? -15.574 -15.126 -23.686 1.00 1.00 1 MET A CA 2
ATOM 1755 C C . MET A 1 1 ? -14.201 -14.938 -23.028 1.00 1.00 1 MET A C 2
ATOM 1756 O O . MET A 1 1 ? -14.105 -14.596 -21.862 1.00 1.00 1 MET A O 2
ATOM 1772 N N . ALA A 1 2 ? -13.142 -15.160 -23.772 1.00 1.00 2 ALA A N 2
ATOM 1773 C CA . ALA A 1 2 ? -11.768 -14.999 -23.204 1.00 1.00 2 ALA A CA 2
ATOM 1774 C C . ALA A 1 2 ? -10.931 -14.102 -24.124 1.00 1.00 2 ALA A C 2
ATOM 1775 O O . ALA A 1 2 ? -10.605 -14.471 -25.240 1.00 1.00 2 ALA A O 2
ATOM 1782 N N . GLU A 1 3 ? -10.584 -12.925 -23.658 1.00 1.00 3 GLU A N 2
ATOM 1783 C CA . GLU A 1 3 ? -9.766 -11.987 -24.487 1.00 1.00 3 GLU A CA 2
ATOM 1784 C C . GLU A 1 3 ? -8.557 -11.507 -23.674 1.00 1.00 3 GLU A C 2
ATOM 1785 O O . GLU A 1 3 ? -8.640 -11.321 -22.471 1.00 1.00 3 GLU A O 2
ATOM 1797 N N . GLN A 1 4 ? -7.435 -11.305 -24.327 1.00 1.00 4 GLN A N 2
ATOM 1798 C CA . GLN A 1 4 ? -6.207 -10.837 -23.608 1.00 1.00 4 GLN A CA 2
ATOM 1799 C C . GLN A 1 4 ? -6.451 -9.448 -23.003 1.00 1.00 4 GLN A C 2
ATOM 1800 O O . GLN A 1 4 ? -7.145 -8.623 -23.574 1.00 1.00 4 GLN A O 2
ATOM 1814 N N . GLN A 1 5 ? -5.884 -9.189 -21.847 1.00 1.00 5 GLN A N 2
ATOM 1815 C CA . GLN A 1 5 ? -6.073 -7.860 -21.186 1.00 1.00 5 GLN A CA 2
ATOM 1816 C C . GLN A 1 5 ? -5.285 -6.789 -21.950 1.00 1.00 5 GLN A C 2
ATOM 1817 O O . GLN A 1 5 ? -4.076 -6.868 -22.080 1.00 1.00 5 GLN A O 2
ATOM 1831 N N . GLN A 1 6 ? -5.970 -5.790 -22.454 1.00 1.00 6 GLN A N 2
ATOM 1832 C CA . GLN A 1 6 ? -5.284 -4.702 -23.215 1.00 1.00 6 GLN A CA 2
ATOM 1833 C C . GLN A 1 6 ? -5.998 -3.367 -22.962 1.00 1.00 6 GLN A C 2
ATOM 1834 O O . GLN A 1 6 ? -5.376 -2.387 -22.593 1.00 1.00 6 GLN A O 2
ATOM 1848 N N . GLU A 1 7 ? -7.298 -3.327 -23.157 1.00 1.00 7 GLU A N 2
ATOM 1849 C CA . GLU A 1 7 ? -8.064 -2.059 -22.930 1.00 1.00 7 GLU A CA 2
ATOM 1850 C C . GLU A 1 7 ? -8.211 -1.801 -21.425 1.00 1.00 7 GLU A C 2
ATOM 1851 O O . GLU A 1 7 ? -8.132 -2.709 -20.615 1.00 1.00 7 GLU A O 2
ATOM 1863 N N . GLN A 1 8 ? -8.428 -0.561 -21.049 1.00 1.00 8 GLN A N 2
ATOM 1864 C CA . GLN A 1 8 ? -8.584 -0.221 -19.602 1.00 1.00 8 GLN A CA 2
ATOM 1865 C C . GLN A 1 8 ? -10.065 -0.296 -19.210 1.00 1.00 8 GLN A C 2
ATOM 1866 O O . GLN A 1 8 ? -10.914 0.317 -19.834 1.00 1.00 8 GLN A O 2
ATOM 1880 N N . GLN A 1 9 ? -10.373 -1.043 -18.176 1.00 1.00 9 GLN A N 2
ATOM 1881 C CA . GLN A 1 9 ? -11.792 -1.172 -17.719 1.00 1.00 9 GLN A CA 2
ATOM 1882 C C . GLN A 1 9 ? -11.853 -1.050 -16.188 1.00 1.00 9 GLN A C 2
ATOM 1883 O O . GLN A 1 9 ? -10.869 -0.720 -15.548 1.00 1.00 9 GLN A O 2
ATOM 1897 N N . ILE A 1 10 ? -13.002 -1.306 -15.599 1.00 1.00 10 ILE A N 2
ATOM 1898 C CA . ILE A 1 10 ? -13.138 -1.204 -14.111 1.00 1.00 10 ILE A CA 2
ATOM 1899 C C . ILE A 1 10 ? -12.173 -2.187 -13.431 1.00 1.00 10 ILE A C 2
ATOM 1900 O O . ILE A 1 10 ? -12.444 -3.369 -13.314 1.00 1.00 10 ILE A O 2
ATOM 1916 N N . ARG A 1 11 ? -11.042 -1.691 -12.992 1.00 1.00 11 ARG A N 2
ATOM 1917 C CA . ARG A 1 11 ? -10.023 -2.562 -12.321 1.00 1.00 11 ARG A CA 2
ATOM 1918 C C . ARG A 1 11 ? -8.929 -1.680 -11.694 1.00 1.00 11 ARG A C 2
ATOM 1919 O O . ARG A 1 11 ? -9.083 -0.476 -11.578 1.00 1.00 11 ARG A O 2
ATOM 1940 N N . VAL A 1 12 ? -7.824 -2.269 -11.294 1.00 1.00 12 VAL A N 2
ATOM 1941 C CA . VAL A 1 12 ? -6.715 -1.466 -10.683 1.00 1.00 12 VAL A CA 2
ATOM 1942 C C . VAL A 1 12 ? -5.604 -1.235 -11.715 1.00 1.00 12 VAL A C 2
ATOM 1943 O O . VAL A 1 12 ? -5.718 -1.619 -12.867 1.00 1.00 12 VAL A O 2
ATOM 1956 N N . ARG A 1 13 ? -4.531 -0.608 -11.299 1.00 1.00 13 ARG A N 2
ATOM 1957 C CA . ARG A 1 13 ? -3.390 -0.337 -12.233 1.00 1.00 13 ARG A CA 2
ATOM 1958 C C . ARG A 1 13 ? -2.171 0.150 -11.436 1.00 1.00 13 ARG A C 2
ATOM 1959 O O . ARG A 1 13 ? -2.304 0.764 -10.391 1.00 1.00 13 ARG A O 2
ATOM 1980 N N . ILE A 1 14 ? -0.983 -0.123 -11.924 1.00 1.00 14 ILE A N 2
ATOM 1981 C CA . ILE A 1 14 ? 0.254 0.316 -11.204 1.00 1.00 14 ILE A CA 2
ATOM 1982 C C . ILE A 1 14 ? 1.316 0.765 -12.226 1.00 1.00 14 ILE A C 2
ATOM 1983 O O . ILE A 1 14 ? 1.828 -0.041 -12.981 1.00 1.00 14 ILE A O 2
ATOM 1999 N N . PRO A 1 15 ? 1.613 2.048 -12.213 1.00 1.00 15 PRO A N 2
ATOM 2000 C CA . PRO A 1 15 ? 2.611 2.649 -13.122 1.00 1.00 15 PRO A CA 2
ATOM 2001 C C . PRO A 1 15 ? 4.040 2.363 -12.629 1.00 1.00 15 PRO A C 2
ATOM 2002 O O . PRO A 1 15 ? 4.936 2.132 -13.422 1.00 1.00 15 PRO A O 2
ATOM 2013 N N . ARG A 1 16 ? 4.254 2.376 -11.330 1.00 1.00 16 ARG A N 2
ATOM 2014 C CA . ARG A 1 16 ? 5.620 2.104 -10.778 1.00 1.00 16 ARG A CA 2
ATOM 2015 C C . ARG A 1 16 ? 6.052 0.685 -11.161 1.00 1.00 16 ARG A C 2
ATOM 2016 O O . ARG A 1 16 ? 5.358 -0.276 -10.881 1.00 1.00 16 ARG A O 2
ATOM 2037 N N . LYS A 1 17 ? 7.189 0.550 -11.802 1.00 1.00 17 LYS A N 2
ATOM 2038 C CA . LYS A 1 17 ? 7.675 -0.807 -12.214 1.00 1.00 17 LYS A CA 2
ATOM 2039 C C . LYS A 1 17 ? 9.031 -1.120 -11.554 1.00 1.00 17 LYS A C 2
ATOM 2040 O O . LYS A 1 17 ? 9.733 -2.025 -11.972 1.00 1.00 17 LYS A O 2
ATOM 2059 N N . GLU A 1 18 ? 9.401 -0.388 -10.525 1.00 1.00 18 GLU A N 2
ATOM 2060 C CA . GLU A 1 18 ? 10.707 -0.647 -9.840 1.00 1.00 18 GLU A CA 2
ATOM 2061 C C . GLU A 1 18 ? 10.538 -1.767 -8.805 1.00 1.00 18 GLU A C 2
ATOM 2062 O O . GLU A 1 18 ? 9.433 -2.136 -8.447 1.00 1.00 18 GLU A O 2
ATOM 2074 N N . GLU A 1 19 ? 11.632 -2.305 -8.319 1.00 1.00 19 GLU A N 2
ATOM 2075 C CA . GLU A 1 19 ? 11.555 -3.398 -7.303 1.00 1.00 19 GLU A CA 2
ATOM 2076 C C . GLU A 1 19 ? 11.832 -2.814 -5.908 1.00 1.00 19 GLU A C 2
ATOM 2077 O O . GLU A 1 19 ? 12.750 -3.221 -5.216 1.00 1.00 19 GLU A O 2
ATOM 2089 N N . ASN A 1 20 ? 11.036 -1.853 -5.496 1.00 1.00 20 ASN A N 2
ATOM 2090 C CA . ASN A 1 20 ? 11.226 -1.220 -4.154 1.00 1.00 20 ASN A CA 2
ATOM 2091 C C . ASN A 1 20 ? 9.857 -0.803 -3.586 1.00 1.00 20 ASN A C 2
ATOM 2092 O O . ASN A 1 20 ? 9.686 0.295 -3.079 1.00 1.00 20 ASN A O 2
ATOM 2103 N N . GLU A 1 21 ? 8.878 -1.676 -3.670 1.00 1.00 21 GLU A N 2
ATOM 2104 C CA . GLU A 1 21 ? 7.515 -1.350 -3.148 1.00 1.00 21 GLU A CA 2
ATOM 2105 C C . GLU A 1 21 ? 7.237 -2.165 -1.878 1.00 1.00 21 GLU A C 2
ATOM 2106 O O . GLU A 1 21 ? 7.479 -3.359 -1.833 1.00 1.00 21 GLU A O 2
ATOM 2118 N N . ILE A 1 22 ? 6.721 -1.529 -0.852 1.00 1.00 22 ILE A N 2
ATOM 2119 C CA . ILE A 1 22 ? 6.411 -2.258 0.422 1.00 1.00 22 ILE A CA 2
ATOM 2120 C C . ILE A 1 22 ? 4.897 -2.268 0.616 1.00 1.00 22 ILE A C 2
ATOM 2121 O O . ILE A 1 22 ? 4.195 -1.475 0.009 1.00 1.00 22 ILE A O 2
ATOM 2137 N N . LEU A 1 23 ? 4.364 -3.150 1.439 1.00 1.00 23 LEU A N 2
ATOM 2138 C CA . LEU A 1 23 ? 2.857 -3.143 1.593 1.00 1.00 23 LEU A CA 2
ATOM 2139 C C . LEU A 1 23 ? 2.500 -2.967 3.057 1.00 1.00 23 LEU A C 2
ATOM 2140 O O . LEU A 1 23 ? 3.088 -3.612 3.888 1.00 1.00 23 LEU A O 2
ATOM 2156 N N . GLY A 1 24 ? 1.574 -2.111 3.416 1.00 1.00 24 GLY A N 2
ATOM 2157 C CA . GLY A 1 24 ? 1.283 -1.961 4.876 1.00 1.00 24 GLY A CA 2
ATOM 2158 C C . GLY A 1 24 ? -0.202 -1.778 5.168 1.00 1.00 24 GLY A C 2
ATOM 2159 O O . GLY A 1 24 ? -0.960 -1.279 4.361 1.00 1.00 24 GLY A O 2
ATOM 2163 N N . ILE A 1 25 ? -0.602 -2.133 6.365 1.00 1.00 25 ILE A N 2
ATOM 2164 C CA . ILE A 1 25 ? -2.016 -1.932 6.781 1.00 1.00 25 ILE A CA 2
ATOM 2165 C C . ILE A 1 25 ? -2.034 -0.650 7.616 1.00 1.00 25 ILE A C 2
ATOM 2166 O O . ILE A 1 25 ? -1.117 -0.398 8.395 1.00 1.00 25 ILE A O 2
ATOM 2182 N N . ILE A 1 26 ? -3.027 0.182 7.435 1.00 1.00 26 ILE A N 2
ATOM 2183 C CA . ILE A 1 26 ? -3.052 1.466 8.195 1.00 1.00 26 ILE A CA 2
ATOM 2184 C C . ILE A 1 26 ? -3.977 1.396 9.398 1.00 1.00 26 ILE A C 2
ATOM 2185 O O . ILE A 1 26 ? -5.029 0.762 9.384 1.00 1.00 26 ILE A O 2
ATOM 2201 N N . GLU A 1 27 ? -3.568 2.091 10.427 1.00 1.00 27 GLU A N 2
ATOM 2202 C CA . GLU A 1 27 ? -4.350 2.167 11.691 1.00 1.00 27 GLU A CA 2
ATOM 2203 C C . GLU A 1 27 ? -4.247 3.591 12.259 1.00 1.00 27 GLU A C 2
ATOM 2204 O O . GLU A 1 27 ? -3.178 4.189 12.281 1.00 1.00 27 GLU A O 2
ATOM 2216 N N . GLN A 1 28 ? -5.351 4.135 12.719 1.00 1.00 28 GLN A N 2
ATOM 2217 C CA . GLN A 1 28 ? -5.334 5.514 13.291 1.00 1.00 28 GLN A CA 2
ATOM 2218 C C . GLN A 1 28 ? -6.304 5.591 14.475 1.00 1.00 28 GLN A C 2
ATOM 2219 O O . GLN A 1 28 ? -7.495 5.794 14.307 1.00 1.00 28 GLN A O 2
ATOM 2233 N N . MET A 1 29 ? -5.795 5.441 15.673 1.00 1.00 29 MET A N 2
ATOM 2234 C CA . MET A 1 29 ? -6.667 5.516 16.883 1.00 1.00 29 MET A CA 2
ATOM 2235 C C . MET A 1 29 ? -6.680 6.960 17.395 1.00 1.00 29 MET A C 2
ATOM 2236 O O . MET A 1 29 ? -7.716 7.490 17.750 1.00 1.00 29 MET A O 2
ATOM 2250 N N . LEU A 1 30 ? -5.529 7.597 17.425 1.00 1.00 30 LEU A N 2
ATOM 2251 C CA . LEU A 1 30 ? -5.447 9.010 17.903 1.00 1.00 30 LEU A CA 2
ATOM 2252 C C . LEU A 1 30 ? -4.518 9.806 16.970 1.00 1.00 30 LEU A C 2
ATOM 2253 O O . LEU A 1 30 ? -3.558 10.423 17.402 1.00 1.00 30 LEU A O 2
ATOM 2269 N N . GLY A 1 31 ? -4.800 9.789 15.684 1.00 1.00 31 GLY A N 2
ATOM 2270 C CA . GLY A 1 31 ? -3.947 10.532 14.702 1.00 1.00 31 GLY A CA 2
ATOM 2271 C C . GLY A 1 31 ? -4.749 11.673 14.061 1.00 1.00 31 GLY A C 2
ATOM 2272 O O . GLY A 1 31 ? -5.969 11.677 14.080 1.00 1.00 31 GLY A O 2
ATOM 2276 N N . ALA A 1 32 ? -4.066 12.643 13.495 1.00 1.00 32 ALA A N 2
ATOM 2277 C CA . ALA A 1 32 ? -4.772 13.794 12.851 1.00 1.00 32 ALA A CA 2
ATOM 2278 C C . ALA A 1 32 ? -4.638 13.700 11.326 1.00 1.00 32 ALA A C 2
ATOM 2279 O O . ALA A 1 32 ? -5.587 13.377 10.637 1.00 1.00 32 ALA A O 2
ATOM 2286 N N . SER A 1 33 ? -3.467 13.983 10.798 1.00 1.00 33 SER A N 2
ATOM 2287 C CA . SER A 1 33 ? -3.263 13.916 9.316 1.00 1.00 33 SER A CA 2
ATOM 2288 C C . SER A 1 33 ? -2.420 12.689 8.957 1.00 1.00 33 SER A C 2
ATOM 2289 O O . SER A 1 33 ? -2.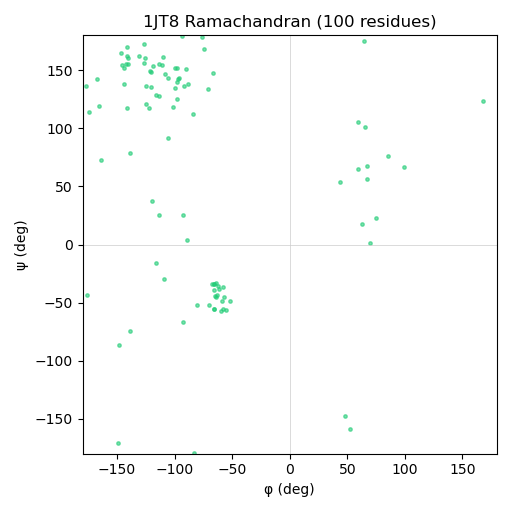605 12.090 7.913 1.00 1.00 33 SER A O 2
ATOM 2297 N N . ARG A 1 34 ? -1.490 12.316 9.807 1.00 1.00 34 ARG A N 2
ATOM 2298 C CA . ARG A 1 34 ? -0.631 11.133 9.506 1.00 1.00 34 ARG A CA 2
ATOM 2299 C C . ARG A 1 34 ? -1.140 9.902 10.257 1.00 1.00 34 ARG A C 2
ATOM 2300 O O . ARG A 1 34 ? -1.663 9.989 11.356 1.00 1.00 34 ARG A O 2
ATOM 2321 N N . VAL A 1 35 ? -0.987 8.757 9.654 1.00 1.00 35 VAL A N 2
ATOM 2322 C CA . VAL A 1 35 ? -1.437 7.486 10.266 1.00 1.00 35 VAL A CA 2
ATOM 2323 C C . VAL A 1 35 ? -0.211 6.597 10.492 1.00 1.00 35 VAL A C 2
ATOM 2324 O O . VAL A 1 35 ? 0.823 6.795 9.874 1.00 1.00 35 VAL A O 2
ATOM 2337 N N . ARG A 1 36 ? -0.316 5.604 11.335 1.00 1.00 36 ARG A N 2
ATOM 2338 C CA . ARG A 1 36 ? 0.858 4.693 11.544 1.00 1.00 36 ARG A CA 2
ATOM 2339 C C . ARG A 1 36 ? 0.608 3.415 10.757 1.00 1.00 36 ARG A C 2
ATOM 2340 O O . ARG A 1 36 ? -0.524 2.987 10.600 1.00 1.00 36 ARG A O 2
ATOM 2361 N N . VAL A 1 37 ? 1.640 2.830 10.210 1.00 1.00 37 VAL A N 2
ATOM 2362 C CA . VAL A 1 37 ? 1.447 1.633 9.384 1.00 1.00 37 VAL A CA 2
ATOM 2363 C C . VAL A 1 37 ? 2.461 0.540 9.720 1.00 1.00 37 VAL A C 2
ATOM 2364 O O . VAL A 1 37 ? 3.642 0.783 9.937 1.00 1.00 37 VAL A O 2
ATOM 2377 N N . ARG A 1 38 ? 2.000 -0.666 9.635 1.00 1.00 38 ARG A N 2
ATOM 2378 C CA . ARG A 1 38 ? 2.895 -1.855 9.814 1.00 1.00 38 ARG A CA 2
ATOM 2379 C C . ARG A 1 38 ? 2.976 -2.477 8.429 1.00 1.00 38 ARG A C 2
ATOM 2380 O O . ARG A 1 38 ? 2.004 -2.439 7.691 1.00 1.00 38 ARG A O 2
ATOM 2401 N N . CYS A 1 39 ? 4.110 -2.974 8.012 1.00 1.00 39 CYS A N 2
ATOM 2402 C CA . CYS A 1 39 ? 4.158 -3.473 6.616 1.00 1.00 39 CYS A CA 2
ATOM 2403 C C . CYS A 1 39 ? 4.947 -4.770 6.432 1.00 1.00 39 CYS A C 2
ATOM 2404 O O . CYS A 1 39 ? 5.878 -5.090 7.152 1.00 1.00 39 CYS A O 2
ATOM 2412 N N . LEU A 1 40 ? 4.574 -5.468 5.388 1.00 1.00 40 LEU A N 2
ATOM 2413 C CA . LEU A 1 40 ? 5.221 -6.706 4.975 1.00 1.00 40 LEU A CA 2
ATOM 2414 C C . LEU A 1 40 ? 6.289 -6.313 3.962 1.00 1.00 40 LEU A C 2
ATOM 2415 O O . LEU A 1 40 ? 6.417 -5.132 3.582 1.00 1.00 40 LEU A O 2
ATOM 2431 N N . ASP A 1 41 ? 7.094 -7.269 3.598 1.00 1.00 41 ASP A N 2
ATOM 2432 C CA . ASP A 1 41 ? 8.285 -7.001 2.765 1.00 1.00 41 ASP A CA 2
ATOM 2433 C C . ASP A 1 41 ? 9.324 -6.424 3.769 1.00 1.00 41 ASP A C 2
ATOM 2434 O O . ASP A 1 41 ? 10.293 -5.783 3.407 1.00 1.00 41 ASP A O 2
ATOM 2443 N N . GLY A 1 42 ? 9.117 -6.760 5.054 1.00 1.00 42 GLY A N 2
ATOM 2444 C CA . GLY A 1 42 ? 10.043 -6.388 6.178 1.00 1.00 42 GLY A CA 2
ATOM 2445 C C . GLY A 1 42 ? 10.147 -4.882 6.463 1.00 1.00 42 GLY A C 2
ATOM 2446 O O . GLY A 1 42 ? 11.250 -4.369 6.534 1.00 1.00 42 GLY A O 2
ATOM 2450 N N . LYS A 1 43 ? 9.058 -4.157 6.675 1.00 1.00 43 LYS A N 2
ATOM 2451 C CA . LYS A 1 43 ? 9.232 -2.702 6.999 1.00 1.00 43 LYS A CA 2
ATOM 2452 C C . LYS A 1 43 ? 8.165 -2.184 7.974 1.00 1.00 43 LYS A C 2
ATOM 2453 O O . LYS A 1 43 ? 7.046 -2.661 8.014 1.00 1.00 43 LYS A O 2
ATOM 2472 N N . THR A 1 44 ? 8.514 -1.162 8.720 1.00 1.00 44 THR A N 2
ATOM 2473 C CA . THR A 1 44 ? 7.551 -0.515 9.672 1.00 1.00 44 THR A CA 2
ATOM 2474 C C . THR A 1 44 ? 7.695 0.998 9.476 1.00 1.00 44 THR A C 2
ATOM 2475 O O . THR A 1 44 ? 8.768 1.567 9.663 1.00 1.00 44 THR A O 2
ATOM 2486 N N . ARG A 1 45 ? 6.641 1.647 9.044 1.00 1.00 45 ARG A N 2
ATOM 2487 C CA . ARG A 1 45 ? 6.742 3.108 8.768 1.00 1.00 45 ARG A CA 2
ATOM 2488 C C . ARG A 1 45 ? 5.437 3.834 9.066 1.00 1.00 45 ARG A C 2
ATOM 2489 O O . ARG A 1 45 ? 4.379 3.238 9.148 1.00 1.00 45 ARG A O 2
ATOM 2510 N N . LEU A 1 46 ? 5.506 5.136 9.159 1.00 1.00 46 LEU A N 2
ATOM 2511 C CA . LEU A 1 46 ? 4.265 5.942 9.375 1.00 1.00 46 LEU A CA 2
ATOM 2512 C C . LEU A 1 46 ? 3.822 6.373 7.972 1.00 1.00 46 LEU A C 2
ATOM 2513 O O . LEU A 1 46 ? 4.621 6.876 7.198 1.00 1.00 46 LEU A O 2
ATOM 2529 N N . GLY A 1 47 ? 2.591 6.131 7.603 1.00 1.00 47 GLY A N 2
ATOM 2530 C CA . GLY A 1 47 ? 2.144 6.466 6.217 1.00 1.00 47 GLY A CA 2
ATOM 2531 C C . GLY A 1 47 ? 1.445 7.822 6.157 1.00 1.00 47 GLY A C 2
ATOM 2532 O O . GLY A 1 47 ? 0.670 8.182 7.026 1.00 1.00 47 GLY A O 2
ATOM 2536 N N . ARG A 1 48 ? 1.720 8.565 5.107 1.00 1.00 48 ARG A N 2
ATOM 2537 C CA . ARG A 1 48 ? 1.091 9.904 4.930 1.00 1.00 48 ARG A CA 2
ATOM 2538 C C . ARG A 1 48 ? -0.077 9.800 3.946 1.00 1.00 48 ARG A C 2
ATOM 2539 O O . ARG A 1 48 ? -0.002 9.117 2.940 1.00 1.00 48 ARG A O 2
ATOM 2560 N N . ILE A 1 49 ? -1.155 10.478 4.243 1.00 1.00 49 ILE A N 2
ATOM 2561 C CA . ILE A 1 49 ? -2.353 10.439 3.350 1.00 1.00 49 ILE A CA 2
ATOM 2562 C C . ILE A 1 49 ? -2.792 11.890 3.036 1.00 1.00 49 ILE A C 2
ATOM 2563 O O . ILE A 1 49 ? -2.404 12.810 3.735 1.00 1.00 49 ILE A O 2
ATOM 2579 N N . PRO A 1 50 ? -3.583 12.057 1.990 1.00 1.00 50 PRO A N 2
ATOM 2580 C CA . PRO A 1 50 ? -4.073 13.390 1.569 1.00 1.00 50 PRO A CA 2
ATOM 2581 C C . PRO A 1 50 ? -5.175 13.906 2.511 1.00 1.00 50 PRO A C 2
ATOM 2582 O O . PRO A 1 50 ? -5.158 15.055 2.912 1.00 1.00 50 PRO A O 2
ATOM 2593 N N . GLY A 1 51 ? -6.125 13.069 2.869 1.00 1.00 51 GLY A N 2
ATOM 2594 C CA . GLY A 1 51 ? -7.220 13.519 3.789 1.00 1.00 51 GLY A CA 2
ATOM 2595 C C . GLY A 1 51 ? -8.574 12.911 3.379 1.00 1.00 51 GLY A C 2
ATOM 2596 O O . GLY A 1 51 ? -9.548 13.033 4.100 1.00 1.00 51 GLY A O 2
ATOM 2600 N N . ARG A 1 52 ? -8.648 12.265 2.232 1.00 1.00 52 ARG A N 2
ATOM 2601 C CA . ARG A 1 52 ? -9.940 11.656 1.778 1.00 1.00 52 ARG A CA 2
ATOM 2602 C C . ARG A 1 52 ? -10.436 10.621 2.802 1.00 1.00 52 ARG A C 2
ATOM 2603 O O . ARG A 1 52 ? -11.626 10.465 2.997 1.00 1.00 52 ARG A O 2
ATOM 2624 N N . LEU A 1 53 ? -9.531 9.913 3.448 1.00 1.00 53 LEU A N 2
ATOM 2625 C CA . LEU A 1 53 ? -9.934 8.880 4.460 1.00 1.00 53 LEU A CA 2
ATOM 2626 C C . LEU A 1 53 ? -10.919 9.475 5.480 1.00 1.00 53 LEU A C 2
ATOM 2627 O O . LEU A 1 53 ? -11.866 8.823 5.881 1.00 1.00 53 LEU A O 2
ATOM 2643 N N . LYS A 1 54 ? -10.699 10.701 5.902 1.00 1.00 54 LYS A N 2
ATOM 2644 C CA . LYS A 1 54 ? -11.614 11.342 6.902 1.00 1.00 54 LYS A CA 2
ATOM 2645 C C . LYS A 1 54 ? -13.032 11.457 6.326 1.00 1.00 54 LYS A C 2
ATOM 2646 O O . LYS A 1 54 ? -13.997 11.068 6.960 1.00 1.00 54 LYS A O 2
ATOM 2665 N N . ASN A 1 55 ? -13.162 11.994 5.134 1.00 1.00 55 ASN A N 2
ATOM 2666 C CA . ASN A 1 55 ? -14.514 12.148 4.507 1.00 1.00 55 ASN A CA 2
ATOM 2667 C C . ASN A 1 55 ? -15.079 10.780 4.088 1.00 1.00 55 ASN A C 2
ATOM 2668 O O . ASN A 1 55 ? -16.277 10.628 3.929 1.00 1.00 55 ASN A O 2
ATOM 2679 N N . ARG A 1 56 ? -14.233 9.789 3.902 1.00 1.00 56 ARG A N 2
ATOM 2680 C CA . ARG A 1 56 ? -14.727 8.441 3.484 1.00 1.00 56 ARG A CA 2
ATOM 2681 C C . ARG A 1 56 ? -15.290 7.685 4.695 1.00 1.00 56 ARG A C 2
ATOM 2682 O O . ARG A 1 56 ? -16.473 7.402 4.756 1.00 1.00 56 ARG A O 2
ATOM 2703 N N . ILE A 1 57 ? -14.454 7.348 5.655 1.00 1.00 57 ILE A N 2
ATOM 2704 C CA . ILE A 1 57 ? -14.944 6.600 6.859 1.00 1.00 57 ILE A CA 2
ATOM 2705 C C . ILE A 1 57 ? -14.391 7.240 8.141 1.00 1.00 57 ILE A C 2
ATOM 2706 O O . ILE A 1 57 ? -13.318 7.818 8.148 1.00 1.00 57 ILE A O 2
ATOM 2722 N N . TRP A 1 58 ? -15.123 7.133 9.226 1.00 1.00 58 TRP A N 2
ATOM 2723 C CA . TRP A 1 58 ? -14.659 7.724 10.520 1.00 1.00 58 TRP A CA 2
ATOM 2724 C C . TRP A 1 58 ? -15.336 6.999 11.701 1.00 1.00 58 TRP A C 2
ATOM 2725 O O . TRP A 1 58 ? -15.622 7.595 12.726 1.00 1.00 58 TRP A O 2
ATOM 2746 N N . VAL A 1 59 ? -15.595 5.715 11.564 1.00 1.00 59 VAL A N 2
ATOM 2747 C CA . VAL A 1 59 ? -16.256 4.950 12.675 1.00 1.00 59 VAL A CA 2
ATOM 2748 C C . VAL A 1 59 ? -15.523 3.621 12.949 1.00 1.00 59 VAL A C 2
ATOM 2749 O O . VAL A 1 59 ? -15.880 2.900 13.866 1.00 1.00 59 VAL A O 2
ATOM 2762 N N . ARG A 1 60 ? -14.510 3.286 12.176 1.00 1.00 60 ARG A N 2
ATOM 2763 C CA . ARG A 1 60 ? -13.774 2.002 12.411 1.00 1.00 60 ARG A CA 2
ATOM 2764 C C . ARG A 1 60 ? -12.304 2.153 12.000 1.00 1.00 60 ARG A C 2
ATOM 2765 O O . ARG A 1 60 ? -11.932 3.084 11.305 1.00 1.00 60 ARG A O 2
ATOM 2786 N N . GLU A 1 61 ? -11.468 1.236 12.428 1.00 1.00 61 GLU A N 2
ATOM 2787 C CA . GLU A 1 61 ? -10.015 1.301 12.077 1.00 1.00 61 GLU A CA 2
ATOM 2788 C C . GLU A 1 61 ? -9.584 -0.016 11.422 1.00 1.00 61 GLU A C 2
ATOM 2789 O O . GLU A 1 61 ? -10.022 -1.086 11.812 1.00 1.00 61 GLU A O 2
ATOM 2801 N N . GLY A 1 62 ? -8.725 0.057 10.433 1.00 1.00 62 GLY A N 2
ATOM 2802 C CA . GLY A 1 62 ? -8.253 -1.183 9.744 1.00 1.00 62 GLY A CA 2
ATOM 2803 C C . GLY A 1 62 ? -8.501 -1.065 8.238 1.00 1.00 62 GLY A C 2
ATOM 2804 O O . GLY A 1 62 ? -9.524 -1.494 7.737 1.00 1.00 62 GLY A O 2
ATOM 2808 N N . ASP A 1 63 ? -7.569 -0.484 7.517 1.00 1.00 63 ASP A N 2
ATOM 2809 C CA . ASP A 1 63 ? -7.738 -0.332 6.031 1.00 1.00 63 ASP A CA 2
ATOM 2810 C C . ASP A 1 63 ? -6.501 -0.893 5.321 1.00 1.00 63 ASP A C 2
ATOM 2811 O O . ASP A 1 63 ? -5.455 -1.051 5.931 1.00 1.00 63 ASP A O 2
ATOM 2820 N N . VAL A 1 64 ? -6.586 -1.185 4.034 1.00 1.00 64 VAL A N 2
ATOM 2821 C CA . VAL A 1 64 ? -5.376 -1.720 3.329 1.00 1.00 64 VAL A CA 2
ATOM 2822 C C . VAL A 1 64 ? -4.687 -0.560 2.621 1.00 1.00 64 VAL A C 2
ATOM 2823 O O . VAL A 1 64 ? -5.329 0.319 2.070 1.00 1.00 64 VAL A O 2
ATOM 2836 N N . VAL A 1 65 ? -3.382 -0.527 2.677 1.00 1.00 65 VAL A N 2
ATOM 2837 C CA . VAL A 1 65 ? -2.644 0.603 2.057 1.00 1.00 65 VAL A CA 2
ATOM 2838 C C . VAL A 1 65 ? -1.350 0.122 1.386 1.00 1.00 65 VAL A C 2
ATOM 2839 O O . VAL A 1 65 ? -0.638 -0.714 1.909 1.00 1.00 65 VAL A O 2
ATOM 2852 N N . ILE A 1 66 ? -1.012 0.705 0.265 1.00 1.00 66 ILE A N 2
ATOM 2853 C CA . ILE A 1 66 ? 0.281 0.353 -0.403 1.00 1.00 66 ILE A CA 2
ATOM 2854 C C . ILE A 1 66 ? 1.241 1.472 0.008 1.00 1.00 66 ILE A C 2
ATOM 2855 O O . ILE A 1 66 ? 0.829 2.623 0.109 1.00 1.00 66 ILE A O 2
ATOM 2871 N N . VAL A 1 67 ? 2.478 1.170 0.325 1.00 1.00 67 VAL A N 2
ATOM 2872 C CA . VAL A 1 67 ? 3.364 2.268 0.811 1.00 1.00 67 VAL A CA 2
ATOM 2873 C C . VAL A 1 67 ? 4.685 2.386 0.032 1.00 1.00 67 VAL A C 2
ATOM 2874 O O . VAL A 1 67 ? 5.200 1.441 -0.555 1.00 1.00 67 VAL A O 2
ATOM 2887 N N . LYS A 1 68 ? 5.233 3.579 0.094 1.00 1.00 68 LYS A N 2
ATOM 2888 C CA . LYS A 1 68 ? 6.536 3.915 -0.543 1.00 1.00 68 LYS A CA 2
ATOM 2889 C C . LYS A 1 68 ? 7.562 4.052 0.593 1.00 1.00 68 LYS A C 2
ATOM 2890 O O . LYS A 1 68 ? 7.168 4.366 1.703 1.00 1.00 68 LYS A O 2
ATOM 2909 N N . PRO A 1 69 ? 8.823 3.807 0.302 1.00 1.00 69 PRO A N 2
ATOM 2910 C CA . PRO A 1 69 ? 9.896 3.859 1.319 1.00 1.00 69 PRO A CA 2
ATOM 2911 C C . PRO A 1 69 ? 10.517 5.255 1.467 1.00 1.00 69 PRO A C 2
ATOM 2912 O O . PRO A 1 69 ? 10.724 5.981 0.509 1.00 1.00 69 PRO A O 2
ATOM 2923 N N . TRP A 1 70 ? 10.787 5.616 2.702 1.00 1.00 70 TRP A N 2
ATOM 2924 C CA . TRP A 1 70 ? 11.373 6.946 3.044 1.00 1.00 70 TRP A CA 2
ATOM 2925 C C . TRP A 1 70 ? 12.658 6.705 3.825 1.00 1.00 70 TRP A C 2
ATOM 2926 O O . TRP A 1 70 ? 12.589 6.129 4.916 1.00 1.00 70 TRP A O 2
ATOM 2947 N N . GLU A 1 71 ? 13.793 7.145 3.336 1.00 1.00 71 GLU A N 2
ATOM 2948 C CA . GLU A 1 71 ? 15.070 6.940 4.100 1.00 1.00 71 GLU A CA 2
ATOM 2949 C C . GLU A 1 71 ? 15.079 7.829 5.354 1.00 1.00 71 GLU A C 2
ATOM 2950 O O . GLU A 1 71 ? 14.752 9.002 5.302 1.00 1.00 71 GLU A O 2
ATOM 2962 N N . VAL A 1 72 ? 15.458 7.261 6.477 1.00 1.00 72 VAL A N 2
ATOM 2963 C CA . VAL A 1 72 ? 15.508 8.034 7.765 1.00 1.00 72 VAL A CA 2
ATOM 2964 C C . VAL A 1 72 ? 15.914 7.088 8.912 1.00 1.00 72 VAL A C 2
ATOM 2965 O O . VAL A 1 72 ? 15.126 6.283 9.385 1.00 1.00 72 VAL A O 2
ATOM 2978 N N . GLN A 1 73 ? 17.146 7.179 9.356 1.00 1.00 73 GLN A N 2
ATOM 2979 C CA . GLN A 1 73 ? 17.630 6.291 10.464 1.00 1.00 73 GLN A CA 2
ATOM 2980 C C . GLN A 1 73 ? 16.676 6.367 11.665 1.00 1.00 73 GLN A C 2
ATOM 2981 O O . GLN A 1 73 ? 16.145 7.416 11.990 1.00 1.00 73 GLN A O 2
ATOM 2995 N N . GLY A 1 74 ? 16.459 5.252 12.321 1.00 1.00 74 GLY A N 2
ATOM 2996 C CA . GLY A 1 74 ? 15.540 5.227 13.504 1.00 1.00 74 GLY A CA 2
ATOM 2997 C C . GLY A 1 74 ? 14.240 4.494 13.142 1.00 1.00 74 GLY A C 2
ATOM 2998 O O . GLY A 1 74 ? 13.772 3.652 13.887 1.00 1.00 74 GLY A O 2
ATOM 3002 N N . ASP A 1 75 ? 13.659 4.808 12.004 1.00 1.00 75 ASP A N 2
ATOM 3003 C CA . ASP A 1 75 ? 12.383 4.136 11.581 1.00 1.00 75 ASP A CA 2
ATOM 3004 C C . ASP A 1 75 ? 12.137 4.430 10.096 1.00 1.00 75 ASP A C 2
ATOM 3005 O O . ASP A 1 75 ? 12.905 5.138 9.477 1.00 1.00 75 ASP A O 2
ATOM 3014 N N . GLN A 1 76 ? 11.091 3.895 9.501 1.00 1.00 76 GLN A N 2
ATOM 3015 C CA . GLN A 1 76 ? 10.869 4.180 8.052 1.00 1.00 76 GLN A CA 2
ATOM 3016 C C . GLN A 1 76 ? 9.659 5.099 7.854 1.00 1.00 76 GLN A C 2
ATOM 3017 O O . GLN A 1 76 ? 8.700 5.064 8.610 1.00 1.00 76 GLN A O 2
ATOM 3031 N N . LYS A 1 77 ? 9.681 5.896 6.812 1.00 1.00 77 LYS A N 2
ATOM 3032 C CA . LYS A 1 77 ? 8.495 6.780 6.524 1.00 1.00 77 LYS A CA 2
ATOM 3033 C C . LYS A 1 77 ? 7.870 6.270 5.238 1.00 1.00 77 LYS A C 2
ATOM 3034 O O . LYS A 1 77 ? 8.550 5.668 4.436 1.00 1.00 77 LYS A O 2
ATOM 3053 N N . CYS A 1 78 ? 6.602 6.436 5.016 1.00 1.00 78 CYS A N 2
ATOM 3054 C CA . CYS A 1 78 ? 6.041 5.891 3.747 1.00 1.00 78 CYS A CA 2
ATOM 3055 C C . CYS A 1 78 ? 4.924 6.760 3.190 1.00 1.00 78 CYS A C 2
ATOM 3056 O O . CYS A 1 78 ? 4.200 7.416 3.919 1.00 1.00 78 CYS A O 2
ATOM 3064 N N . ASP A 1 79 ? 4.741 6.701 1.897 1.00 1.00 79 ASP A N 2
ATOM 3065 C CA . ASP A 1 79 ? 3.608 7.457 1.265 1.00 1.00 79 ASP A CA 2
ATOM 3066 C C . ASP A 1 79 ? 2.513 6.422 1.073 1.00 1.00 79 ASP A C 2
ATOM 3067 O O . ASP A 1 79 ? 2.772 5.368 0.511 1.00 1.00 79 ASP A O 2
ATOM 3076 N N . ILE A 1 80 ? 1.331 6.632 1.583 1.00 1.00 80 ILE A N 2
ATOM 3077 C CA . ILE A 1 80 ? 0.323 5.539 1.458 1.00 1.00 80 ILE A CA 2
ATOM 3078 C C . ILE A 1 80 ? -0.957 5.935 0.748 1.00 1.00 80 ILE A C 2
ATOM 3079 O O . ILE A 1 80 ? -1.442 7.050 0.827 1.00 1.00 80 ILE A O 2
ATOM 3095 N N . ILE A 1 81 ? -1.526 4.950 0.107 1.00 1.00 81 ILE A N 2
ATOM 3096 C CA . ILE A 1 81 ? -2.838 5.112 -0.593 1.00 1.00 81 ILE A CA 2
ATOM 3097 C C . ILE A 1 81 ? -3.779 4.079 0.029 1.00 1.00 81 ILE A C 2
ATOM 3098 O O . ILE A 1 81 ? -3.494 2.889 0.019 1.00 1.00 81 ILE A O 2
ATOM 3114 N N . TRP A 1 82 ? -4.862 4.523 0.625 1.00 1.00 82 TRP A N 2
ATOM 3115 C CA . TRP A 1 82 ? -5.781 3.570 1.317 1.00 1.00 82 TRP A CA 2
ATOM 3116 C C . TRP A 1 82 ? -6.985 3.192 0.447 1.00 1.00 82 TRP A C 2
ATOM 3117 O O . TRP A 1 82 ? -7.348 3.883 -0.489 1.00 1.00 82 TRP A O 2
ATOM 3138 N N . ARG A 1 83 ? -7.598 2.084 0.789 1.00 1.00 83 ARG A N 2
ATOM 3139 C CA . ARG A 1 83 ? -8.792 1.587 0.048 1.00 1.00 83 ARG A CA 2
ATOM 3140 C C . ARG A 1 83 ? -9.261 0.267 0.679 1.00 1.00 83 ARG A C 2
ATOM 3141 O O . ARG A 1 83 ? -8.668 -0.216 1.633 1.00 1.00 83 ARG A O 2
ATOM 3162 N N . TYR A 1 84 ? -10.314 -0.315 0.129 1.00 1.00 84 TYR A N 2
ATOM 3163 C CA . TYR A 1 84 ? -10.864 -1.619 0.639 1.00 1.00 84 TYR A CA 2
ATOM 3164 C C . TYR A 1 84 ? -10.642 -1.753 2.153 1.00 1.00 84 TYR A C 2
ATOM 3165 O O . TYR A 1 84 ? -9.727 -2.425 2.586 1.00 1.00 84 TYR A O 2
ATOM 3183 N N . THR A 1 85 ? -11.459 -1.092 2.949 1.00 1.00 85 THR A N 2
ATOM 3184 C CA . THR A 1 85 ? -11.310 -1.144 4.447 1.00 1.00 85 THR A CA 2
ATOM 3185 C C . THR A 1 85 ? -11.415 -2.604 4.949 1.00 1.00 85 THR A C 2
ATOM 3186 O O . THR A 1 85 ? -12.393 -3.002 5.555 1.00 1.00 85 THR A O 2
ATOM 3197 N N . LYS A 1 86 ? -10.398 -3.392 4.687 1.00 1.00 86 LYS A N 2
ATOM 3198 C CA . LYS A 1 86 ? -10.373 -4.829 5.105 1.00 1.00 86 LYS A CA 2
ATOM 3199 C C . LYS A 1 86 ? -8.934 -5.356 4.937 1.00 1.00 86 LYS A C 2
ATOM 3200 O O . LYS A 1 86 ? -7.998 -4.583 4.810 1.00 1.00 86 LYS A O 2
ATOM 3219 N N . THR A 1 87 ? -8.742 -6.658 4.926 1.00 1.00 87 THR A N 2
ATOM 3220 C CA . THR A 1 87 ? -7.361 -7.212 4.755 1.00 1.00 87 THR A CA 2
ATOM 3221 C C . THR A 1 87 ? -7.150 -7.627 3.288 1.00 1.00 87 THR A C 2
ATOM 3222 O O . THR A 1 87 ? -7.769 -8.555 2.797 1.00 1.00 87 THR A O 2
ATOM 3233 N N . GLN A 1 88 ? -6.279 -6.935 2.584 1.00 1.00 88 GLN A N 2
ATOM 3234 C CA . GLN A 1 88 ? -6.017 -7.273 1.146 1.00 1.00 88 GLN A CA 2
ATOM 3235 C C . GLN A 1 88 ? -4.528 -7.052 0.815 1.00 1.00 88 GLN A C 2
ATOM 3236 O O . GLN A 1 88 ? -4.172 -6.695 -0.300 1.00 1.00 88 GLN A O 2
ATOM 3250 N N . VAL A 1 89 ? -3.655 -7.274 1.773 1.00 1.00 89 VAL A N 2
ATOM 3251 C CA . VAL A 1 89 ? -2.187 -7.091 1.530 1.00 1.00 89 VAL A CA 2
ATOM 3252 C C . VAL A 1 89 ? -1.704 -8.121 0.497 1.00 1.00 89 VAL A C 2
ATOM 3253 O O . VAL A 1 89 ? -0.874 -7.820 -0.341 1.00 1.00 89 VAL A O 2
ATOM 3266 N N . GLU A 1 90 ? -2.225 -9.329 0.552 1.00 1.00 90 GLU A N 2
ATOM 3267 C CA . GLU A 1 90 ? -1.811 -10.387 -0.425 1.00 1.00 90 GLU A CA 2
ATOM 3268 C C . GLU A 1 90 ? -2.135 -9.927 -1.851 1.00 1.00 90 GLU A C 2
ATOM 3269 O O . GLU A 1 90 ? -1.345 -10.108 -2.760 1.00 1.00 90 GLU A O 2
ATOM 3281 N N . TRP A 1 91 ? -3.290 -9.326 -2.047 1.00 1.00 91 TRP A N 2
ATOM 3282 C CA . TRP A 1 91 ? -3.679 -8.838 -3.407 1.00 1.00 91 TRP A CA 2
ATOM 3283 C C . TRP A 1 91 ? -2.652 -7.809 -3.894 1.00 1.00 91 TRP A C 2
ATOM 3284 O O . TRP A 1 91 ? -2.196 -7.866 -5.023 1.00 1.00 91 TRP A O 2
ATOM 3305 N N . LEU A 1 92 ? -2.291 -6.866 -3.052 1.00 1.00 92 LEU A N 2
ATOM 3306 C CA . LEU A 1 92 ? -1.299 -5.822 -3.460 1.00 1.00 92 LEU A CA 2
ATOM 3307 C C . LEU A 1 92 ? 0.062 -6.469 -3.757 1.00 1.00 92 LEU A C 2
ATOM 3308 O O . LEU A 1 92 ? 0.748 -6.074 -4.683 1.00 1.00 92 LE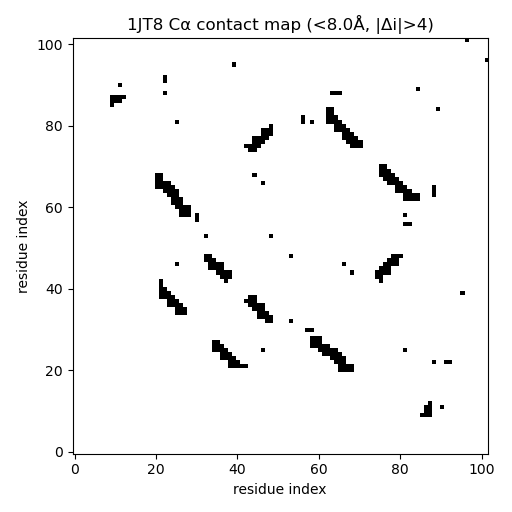U A O 2
ATOM 3324 N N . LYS A 1 93 ? 0.450 -7.466 -2.989 1.00 1.00 93 LYS A N 2
ATOM 3325 C CA . LYS A 1 93 ? 1.761 -8.149 -3.235 1.00 1.00 93 LYS A CA 2
ATOM 3326 C C . LYS A 1 93 ? 1.737 -8.791 -4.631 1.00 1.00 93 LYS A C 2
ATOM 3327 O O . LYS A 1 93 ? 2.634 -8.585 -5.437 1.00 1.00 93 LYS A O 2
ATOM 3346 N N . ARG A 1 94 ? 0.701 -9.547 -4.925 1.00 1.00 94 ARG A N 2
ATOM 3347 C CA . ARG A 1 94 ? 0.581 -10.194 -6.269 1.00 1.00 94 ARG A CA 2
ATOM 3348 C C . ARG A 1 94 ? 0.618 -9.111 -7.353 1.00 1.00 94 ARG A C 2
ATOM 3349 O O . ARG A 1 94 ? 1.164 -9.311 -8.423 1.00 1.00 94 ARG A O 2
ATOM 3370 N N . LYS A 1 95 ? 0.045 -7.961 -7.070 1.00 1.00 95 LYS A N 2
ATOM 3371 C CA . LYS A 1 95 ? 0.036 -6.839 -8.056 1.00 1.00 95 LYS A CA 2
ATOM 3372 C C . LYS A 1 95 ? 1.476 -6.396 -8.359 1.00 1.00 95 LYS A C 2
ATOM 3373 O O . LYS A 1 95 ? 1.786 -6.016 -9.473 1.00 1.00 95 LYS A O 2
ATOM 3392 N N . GLY A 1 96 ? 2.355 -6.445 -7.379 1.00 1.00 96 GLY A N 2
ATOM 3393 C CA . GLY A 1 96 ? 3.773 -6.035 -7.613 1.00 1.00 96 GLY A CA 2
ATOM 3394 C C . GLY A 1 96 ? 4.455 -7.034 -8.555 1.00 1.00 96 GLY A C 2
ATOM 3395 O O . GLY A 1 96 ? 5.242 -6.658 -9.406 1.00 1.00 96 GLY A O 2
ATOM 3399 N N . TYR A 1 97 ? 4.174 -8.305 -8.383 1.00 1.00 97 TYR A N 2
ATOM 3400 C CA . TYR A 1 97 ? 4.816 -9.361 -9.238 1.00 1.00 97 TYR A CA 2
ATOM 3401 C C . TYR A 1 97 ? 4.363 -9.232 -10.698 1.00 1.00 97 TYR A C 2
ATOM 3402 O O . TYR A 1 97 ? 5.186 -9.162 -11.594 1.00 1.00 97 TYR A O 2
ATOM 3420 N N . LEU A 1 98 ? 3.071 -9.203 -10.949 1.00 1.00 98 LEU A N 2
ATOM 3421 C CA . LEU A 1 98 ? 2.584 -9.079 -12.363 1.00 1.00 98 LEU A CA 2
ATOM 3422 C C . LEU A 1 98 ? 3.093 -7.763 -12.967 1.00 1.00 98 LEU A C 2
ATOM 3423 O O . LEU A 1 98 ? 3.460 -7.708 -14.126 1.00 1.00 98 LEU A O 2
ATOM 3439 N N . ASP A 1 99 ? 3.134 -6.712 -12.180 1.00 1.00 99 ASP A N 2
ATOM 3440 C CA . ASP A 1 99 ? 3.632 -5.394 -12.678 1.00 1.00 99 ASP A CA 2
ATOM 3441 C C . ASP A 1 99 ? 5.128 -5.508 -13.015 1.00 1.00 99 ASP A C 2
ATOM 3442 O O . ASP A 1 99 ? 5.582 -4.999 -14.024 1.00 1.00 99 ASP A O 2
ATOM 3451 N N . GLU A 1 100 ? 5.886 -6.167 -12.165 1.00 1.00 100 GLU A N 2
ATOM 3452 C CA . GLU A 1 100 ? 7.357 -6.328 -12.402 1.00 1.00 100 GLU A CA 2
ATOM 3453 C C . GLU A 1 100 ? 7.609 -6.847 -13.825 1.00 1.00 100 GLU A C 2
ATOM 3454 O O . GLU A 1 100 ? 8.422 -6.302 -14.551 1.00 1.00 100 GLU A O 2
ATOM 3466 N N . LEU A 1 101 ? 6.918 -7.890 -14.227 1.00 1.00 101 LEU A N 2
ATOM 3467 C CA . LEU A 1 101 ? 7.115 -8.441 -15.604 1.00 1.00 101 LEU A CA 2
ATOM 3468 C C . LEU A 1 101 ? 6.393 -7.546 -16.619 1.00 1.00 101 LEU A C 2
ATOM 3469 O O . LEU A 1 101 ? 5.177 -7.479 -16.647 1.00 1.00 101 LEU A O 2
ATOM 3485 N N . LEU A 1 102 ? 7.142 -6.858 -17.449 1.00 1.00 102 LEU A N 2
ATOM 3486 C CA . LEU A 1 102 ? 6.520 -5.959 -18.471 1.00 1.00 102 LEU A CA 2
ATOM 3487 C C . LEU A 1 102 ? 7.175 -6.201 -19.841 1.00 1.00 102 LEU A C 2
ATOM 3488 O O . LEU A 1 102 ? 6.448 -6.489 -20.777 1.00 1.00 102 LEU A O 2
ATOM 3505 N N . MET A 1 1 ? -34.866 7.989 -9.629 1.00 1.00 1 MET A N 3
ATOM 3506 C CA . MET A 1 1 ? -34.954 7.270 -8.324 1.00 1.00 1 MET A CA 3
ATOM 3507 C C . MET A 1 1 ? -34.034 6.042 -8.349 1.00 1.00 1 MET A C 3
ATOM 3508 O O . MET A 1 1 ? -34.044 5.270 -9.292 1.00 1.00 1 MET A O 3
ATOM 3524 N N . ALA A 1 2 ? -33.238 5.866 -7.315 1.00 1.00 2 ALA A N 3
ATOM 3525 C CA . ALA A 1 2 ? -32.298 4.699 -7.249 1.00 1.00 2 ALA A CA 3
ATOM 3526 C C . ALA A 1 2 ? -31.269 4.803 -8.384 1.00 1.00 2 ALA A C 3
ATOM 3527 O O . ALA A 1 2 ? -31.411 4.192 -9.430 1.00 1.00 2 ALA A O 3
ATOM 3534 N N . GLU A 1 3 ? -30.234 5.584 -8.181 1.00 1.00 3 GLU A N 3
ATOM 3535 C CA . GLU A 1 3 ? -29.188 5.751 -9.234 1.00 1.00 3 GLU A CA 3
ATOM 3536 C C . GLU A 1 3 ? -27.964 4.894 -8.882 1.00 1.00 3 GLU A C 3
ATOM 3537 O O . GLU A 1 3 ? -26.996 5.369 -8.312 1.00 1.00 3 GLU A O 3
ATOM 3549 N N . GLN A 1 4 ? -28.008 3.626 -9.220 1.00 1.00 4 GLN A N 3
ATOM 3550 C CA . GLN A 1 4 ? -26.861 2.716 -8.918 1.00 1.00 4 GLN A CA 3
ATOM 3551 C C . GLN A 1 4 ? -26.802 1.611 -9.981 1.00 1.00 4 GLN A C 3
ATOM 3552 O O . GLN A 1 4 ? -27.323 0.523 -9.797 1.00 1.00 4 GLN A O 3
ATOM 3566 N N . GLN A 1 5 ? -26.172 1.891 -11.099 1.00 1.00 5 GLN A N 3
ATOM 3567 C CA . GLN A 1 5 ? -26.070 0.875 -12.190 1.00 1.00 5 GLN A CA 3
ATOM 3568 C C . GLN A 1 5 ? -24.609 0.740 -12.632 1.00 1.00 5 GLN A C 3
ATOM 3569 O O . GLN A 1 5 ? -23.934 1.723 -12.888 1.00 1.00 5 GLN A O 3
ATOM 3583 N N . GLN A 1 6 ? -24.119 -0.474 -12.722 1.00 1.00 6 GLN A N 3
ATOM 3584 C CA . GLN A 1 6 ? -22.704 -0.694 -13.144 1.00 1.00 6 GLN A CA 3
ATOM 3585 C C . GLN A 1 6 ? -22.621 -0.695 -14.677 1.00 1.00 6 GLN A C 3
ATOM 3586 O O . GLN A 1 6 ? -23.018 -1.644 -15.330 1.00 1.00 6 GLN A O 3
ATOM 3600 N N . GLU A 1 7 ? -22.105 0.367 -15.247 1.00 1.00 7 GLU A N 3
ATOM 3601 C CA . GLU A 1 7 ? -21.982 0.450 -16.738 1.00 1.00 7 GLU A CA 3
ATOM 3602 C C . GLU A 1 7 ? -20.588 -0.029 -17.173 1.00 1.00 7 GLU A C 3
ATOM 3603 O O . GLU A 1 7 ? -20.426 -0.580 -18.246 1.00 1.00 7 GLU A O 3
ATOM 3615 N N . GLN A 1 8 ? -19.584 0.180 -16.348 1.00 1.00 8 GLN A N 3
ATOM 3616 C CA . GLN A 1 8 ? -18.200 -0.258 -16.706 1.00 1.00 8 GLN A CA 3
ATOM 3617 C C . GLN A 1 8 ? -17.740 -1.360 -15.745 1.00 1.00 8 GLN A C 3
ATOM 3618 O O . GLN A 1 8 ? -18.038 -1.332 -14.563 1.00 1.00 8 GLN A O 3
ATOM 3632 N N . GLN A 1 9 ? -17.012 -2.327 -16.250 1.00 1.00 9 GLN A N 3
ATOM 3633 C CA . GLN A 1 9 ? -16.517 -3.444 -15.385 1.00 1.00 9 GLN A CA 3
ATOM 3634 C C . GLN A 1 9 ? -14.985 -3.464 -15.365 1.00 1.00 9 GLN A C 3
ATOM 3635 O O . GLN A 1 9 ? -14.367 -4.456 -15.019 1.00 1.00 9 GLN A O 3
ATOM 3649 N N . ILE A 1 10 ? -14.381 -2.372 -15.732 1.00 1.00 10 ILE A N 3
ATOM 3650 C CA . ILE A 1 10 ? -12.888 -2.290 -15.748 1.00 1.00 10 ILE A CA 3
ATOM 3651 C C . ILE A 1 10 ? -12.403 -1.429 -14.568 1.00 1.00 10 ILE A C 3
ATOM 3652 O O . ILE A 1 10 ? -12.429 -0.211 -14.609 1.00 1.00 10 ILE A O 3
ATOM 3668 N N . ARG A 1 11 ? -11.966 -2.071 -13.515 1.00 1.00 11 ARG A N 3
ATOM 3669 C CA . ARG A 1 11 ? -11.471 -1.328 -12.309 1.00 1.00 11 ARG A CA 3
ATOM 3670 C C . ARG A 1 11 ? -9.973 -1.542 -12.109 1.00 1.00 11 ARG A C 3
ATOM 3671 O O . ARG A 1 11 ? -9.315 -0.840 -11.362 1.00 1.00 11 ARG A O 3
ATOM 3692 N N . VAL A 1 12 ? -9.459 -2.507 -12.780 1.00 1.00 12 VAL A N 3
ATOM 3693 C CA . VAL A 1 12 ? -8.005 -2.848 -12.697 1.00 1.00 12 VAL A CA 3
ATOM 3694 C C . VAL A 1 12 ? -7.227 -2.025 -13.754 1.00 1.00 12 VAL A C 3
ATOM 3695 O O . VAL A 1 12 ? -7.618 -0.917 -14.075 1.00 1.00 12 VAL A O 3
ATOM 3708 N N . ARG A 1 13 ? -6.130 -2.548 -14.279 1.00 1.00 13 ARG A N 3
ATOM 3709 C CA . ARG A 1 13 ? -5.310 -1.812 -15.307 1.00 1.00 13 ARG A CA 3
ATOM 3710 C C . ARG A 1 13 ? -4.405 -0.769 -14.631 1.00 1.00 13 ARG A C 3
ATOM 3711 O O . ARG A 1 13 ? -3.822 0.073 -15.293 1.00 1.00 13 ARG A O 3
ATOM 3732 N N . ILE A 1 14 ? -4.268 -0.828 -13.325 1.00 1.00 14 ILE A N 3
ATOM 3733 C CA . ILE A 1 14 ? -3.386 0.149 -12.610 1.00 1.00 14 ILE A CA 3
ATOM 3734 C C . ILE A 1 14 ? -1.926 -0.073 -13.055 1.00 1.00 14 ILE A C 3
ATOM 3735 O O . ILE A 1 14 ? -1.460 -1.198 -13.098 1.00 1.00 14 ILE A O 3
ATOM 3751 N N . PRO A 1 15 ? -1.251 1.009 -13.387 1.00 1.00 15 PRO A N 3
ATOM 3752 C CA . PRO A 1 15 ? 0.150 0.961 -13.848 1.00 1.00 15 PRO A CA 3
ATOM 3753 C C . PRO A 1 15 ? 1.113 0.715 -12.673 1.00 1.00 15 PRO A C 3
ATOM 3754 O O . PRO A 1 15 ? 1.522 -0.408 -12.438 1.00 1.00 15 PRO A O 3
ATOM 3765 N N . ARG A 1 16 ? 1.483 1.751 -11.942 1.00 1.00 16 ARG A N 3
ATOM 3766 C CA . ARG A 1 16 ? 2.427 1.580 -10.790 1.00 1.00 16 ARG A CA 3
ATOM 3767 C C . ARG A 1 16 ? 3.693 0.850 -11.274 1.00 1.00 16 ARG A C 3
ATOM 3768 O O . ARG A 1 16 ? 4.025 -0.228 -10.810 1.00 1.00 16 ARG A O 3
ATOM 3789 N N . LYS A 1 17 ? 4.389 1.435 -12.221 1.00 1.00 17 LYS A N 3
ATOM 3790 C CA . LYS A 1 17 ? 5.626 0.793 -12.770 1.00 1.00 17 LYS A CA 3
ATOM 3791 C C . LYS A 1 17 ? 6.886 1.365 -12.084 1.00 1.00 17 LYS A C 3
ATOM 3792 O O . LYS A 1 17 ? 7.936 1.489 -12.690 1.00 1.00 17 LYS A O 3
ATOM 3811 N N . GLU A 1 18 ? 6.794 1.689 -10.811 1.00 1.00 18 GLU A N 3
ATOM 3812 C CA . GLU A 1 18 ? 7.982 2.233 -10.076 1.00 1.00 18 GLU A CA 3
ATOM 3813 C C . GLU A 1 18 ? 8.992 1.095 -9.819 1.00 1.00 18 GLU A C 3
ATOM 3814 O O . GLU A 1 18 ? 9.191 0.239 -10.664 1.00 1.00 18 GLU A O 3
ATOM 3826 N N . GLU A 1 19 ? 9.641 1.075 -8.672 1.00 1.00 19 GLU A N 3
ATOM 3827 C CA . GLU A 1 19 ? 10.636 -0.007 -8.394 1.00 1.00 19 GLU A CA 3
ATOM 3828 C C . GLU A 1 19 ? 10.521 -0.479 -6.933 1.00 1.00 19 GLU A C 3
ATOM 3829 O O . GLU A 1 19 ? 11.504 -0.858 -6.319 1.00 1.00 19 GLU A O 3
ATOM 3841 N N . ASN A 1 20 ? 9.329 -0.474 -6.375 1.00 1.00 20 ASN A N 3
ATOM 3842 C CA . ASN A 1 20 ? 9.163 -0.934 -4.962 1.00 1.00 20 ASN A CA 3
ATOM 3843 C C . ASN A 1 20 ? 7.702 -1.332 -4.705 1.00 1.00 20 ASN A C 3
ATOM 3844 O O . ASN A 1 20 ? 7.369 -2.501 -4.751 1.00 1.00 20 ASN A O 3
ATOM 3855 N N . GLU A 1 21 ? 6.834 -0.373 -4.435 1.00 1.00 21 GLU A N 3
ATOM 3856 C CA . GLU A 1 21 ? 5.391 -0.686 -4.166 1.00 1.00 21 GLU A CA 3
ATOM 3857 C C . GLU A 1 21 ? 5.287 -1.672 -2.989 1.00 1.00 21 GLU A C 3
ATOM 3858 O O . GLU A 1 21 ? 5.366 -2.877 -3.162 1.00 1.00 21 GLU A O 3
ATOM 3870 N N . ILE A 1 22 ? 5.115 -1.164 -1.790 1.00 1.00 22 ILE A N 3
ATOM 3871 C CA . ILE A 1 22 ? 5.013 -2.059 -0.591 1.00 1.00 22 ILE A CA 3
ATOM 3872 C C . ILE A 1 22 ? 3.548 -2.153 -0.161 1.00 1.00 22 ILE A C 3
ATOM 3873 O O . ILE A 1 22 ? 2.741 -1.325 -0.553 1.00 1.00 22 ILE A O 3
ATOM 3889 N N . LEU A 1 23 ? 3.167 -3.148 0.627 1.00 1.00 23 LEU A N 3
ATOM 3890 C CA . LEU A 1 23 ? 1.705 -3.215 1.017 1.00 1.00 23 LEU A CA 3
ATOM 3891 C C . LEU A 1 23 ? 1.575 -2.980 2.514 1.00 1.00 23 LEU A C 3
ATOM 3892 O O . LEU A 1 23 ? 2.147 -3.706 3.291 1.00 1.00 23 LEU A O 3
ATOM 3908 N N . GLY A 1 24 ? 0.867 -1.965 2.944 1.00 1.00 24 GLY A N 3
ATOM 3909 C CA . GLY A 1 24 ? 0.791 -1.706 4.416 1.00 1.00 24 GLY A CA 3
ATOM 3910 C C . GLY A 1 24 ? -0.642 -1.703 4.947 1.00 1.00 24 GLY A C 3
ATOM 3911 O O . GLY A 1 24 ? -1.602 -1.533 4.220 1.00 1.00 24 GLY A O 3
ATOM 3915 N N . ILE A 1 25 ? -0.757 -1.860 6.241 1.00 1.00 25 ILE A N 3
ATOM 3916 C CA . ILE A 1 25 ? -2.079 -1.836 6.933 1.00 1.00 25 ILE A CA 3
ATOM 3917 C C . ILE A 1 25 ? -1.985 -0.748 8.012 1.00 1.00 25 ILE A C 3
ATOM 3918 O O . ILE A 1 25 ? -0.965 -0.624 8.681 1.00 1.00 25 ILE A O 3
ATOM 3934 N N . ILE A 1 26 ? -3.005 0.065 8.167 1.00 1.00 26 ILE A N 3
ATOM 3935 C CA . ILE A 1 26 ? -2.919 1.169 9.176 1.00 1.00 26 ILE A CA 3
ATOM 3936 C C . ILE A 1 26 ? -3.616 0.823 10.481 1.00 1.00 26 ILE A C 3
ATOM 3937 O O . ILE A 1 26 ? -4.556 0.036 10.540 1.00 1.00 26 ILE A O 3
ATOM 3953 N N . GLU A 1 27 ? -3.147 1.479 11.512 1.00 1.00 27 GLU A N 3
ATOM 3954 C CA . GLU A 1 27 ? -3.704 1.324 12.885 1.00 1.00 27 GLU A CA 3
ATOM 3955 C C . GLU A 1 27 ? -3.719 2.708 13.555 1.00 1.00 27 GLU A C 3
ATOM 3956 O O . GLU A 1 27 ? -2.712 3.405 13.583 1.00 1.00 27 GLU A O 3
ATOM 3968 N N . GLN A 1 28 ? -4.851 3.116 14.081 1.00 1.00 28 GLN A N 3
ATOM 3969 C CA . GLN A 1 28 ? -4.945 4.457 14.742 1.00 1.00 28 GLN A CA 3
ATOM 3970 C C . GLN A 1 28 ? -4.823 4.301 16.263 1.00 1.00 28 GLN A C 3
ATOM 3971 O O . GLN A 1 28 ? -5.195 3.286 16.826 1.00 1.00 28 GLN A O 3
ATOM 3985 N N . MET A 1 29 ? -4.311 5.309 16.931 1.00 1.00 29 MET A N 3
ATOM 3986 C CA . MET A 1 29 ? -4.166 5.238 18.418 1.00 1.00 29 MET A CA 3
ATOM 3987 C C . MET A 1 29 ? -5.382 5.901 19.078 1.00 1.00 29 MET A C 3
ATOM 3988 O O . MET A 1 29 ? -6.163 5.248 19.745 1.00 1.00 29 MET A O 3
ATOM 4002 N N . LEU A 1 30 ? -5.547 7.194 18.890 1.00 1.00 30 LEU A N 3
ATOM 4003 C CA . LEU A 1 30 ? -6.713 7.910 19.498 1.00 1.00 30 LEU A CA 3
ATOM 4004 C C . LEU A 1 30 ? -6.862 9.301 18.855 1.00 1.00 30 LEU A C 3
ATOM 4005 O O . LEU A 1 30 ? -6.977 10.307 19.536 1.00 1.00 30 LEU A O 3
ATOM 4021 N N . GLY A 1 31 ? -6.865 9.361 17.541 1.00 1.00 31 GLY A N 3
ATOM 4022 C CA . GLY A 1 31 ? -7.009 10.674 16.839 1.00 1.00 31 GLY A CA 3
ATOM 4023 C C . GLY A 1 31 ? -5.624 11.271 16.572 1.00 1.00 31 GLY A C 3
ATOM 4024 O O . GLY A 1 31 ? -4.937 11.691 17.486 1.00 1.00 31 GLY A O 3
ATOM 4028 N N . ALA A 1 32 ? -5.216 11.309 15.324 1.00 1.00 32 ALA A N 3
ATOM 4029 C CA . ALA A 1 32 ? -3.873 11.874 14.977 1.00 1.00 32 ALA A CA 3
ATOM 4030 C C . ALA A 1 32 ? -3.763 12.058 13.456 1.00 1.00 32 ALA A C 3
ATOM 4031 O O . ALA A 1 32 ? -4.425 11.380 12.689 1.00 1.00 32 ALA A O 3
ATOM 4038 N N . SER A 1 33 ? -2.920 12.967 13.020 1.00 1.00 33 SER A N 3
ATOM 4039 C CA . SER A 1 33 ? -2.747 13.204 11.551 1.00 1.00 33 SER A CA 3
ATOM 4040 C C . SER A 1 33 ? -2.079 11.981 10.916 1.00 1.00 33 SER A C 3
ATOM 4041 O O . SER A 1 33 ? -2.539 11.466 9.913 1.00 1.00 33 SER A O 3
ATOM 4049 N N . ARG A 1 34 ? -1.001 11.515 11.501 1.00 1.00 34 ARG A N 3
ATOM 4050 C CA . ARG A 1 34 ? -0.292 10.322 10.951 1.00 1.00 34 ARG A CA 3
ATOM 4051 C C . ARG A 1 34 ? -0.678 9.073 11.760 1.00 1.00 34 ARG A C 3
ATOM 4052 O O . ARG A 1 34 ? -1.131 9.163 12.888 1.00 1.00 34 ARG A O 3
ATOM 4073 N N . VAL A 1 35 ? -0.503 7.912 11.180 1.00 1.00 35 VAL A N 3
ATOM 4074 C CA . VAL A 1 35 ? -0.854 6.633 11.881 1.00 1.00 35 VAL A CA 3
ATOM 4075 C C . VAL A 1 35 ? 0.345 5.703 11.916 1.00 1.00 35 VAL A C 3
ATOM 4076 O O . VAL A 1 35 ? 1.344 5.910 11.249 1.00 1.00 35 VAL A O 3
ATOM 4089 N N . ARG A 1 36 ? 0.224 4.659 12.677 1.00 1.00 36 ARG A N 3
ATOM 4090 C CA . ARG A 1 36 ? 1.333 3.651 12.765 1.00 1.00 36 ARG A CA 3
ATOM 4091 C C . ARG A 1 36 ? 0.990 2.519 11.809 1.00 1.00 36 ARG A C 3
ATOM 4092 O O . ARG A 1 36 ? -0.120 2.011 11.819 1.00 1.00 36 ARG A O 3
ATOM 4113 N N . VAL A 1 37 ? 1.899 2.158 10.936 1.00 1.00 37 VAL A N 3
ATOM 4114 C CA . VAL A 1 37 ? 1.581 1.125 9.945 1.00 1.00 37 VAL A CA 3
ATOM 4115 C C . VAL A 1 37 ? 2.663 0.056 9.874 1.00 1.00 37 VAL A C 3
ATOM 4116 O O . VAL A 1 37 ? 3.842 0.305 10.064 1.00 1.00 37 VAL A O 3
ATOM 4129 N N . ARG A 1 38 ? 2.248 -1.111 9.494 1.00 1.00 38 ARG A N 3
ATOM 4130 C CA . ARG A 1 38 ? 3.206 -2.232 9.271 1.00 1.00 38 ARG A CA 3
ATOM 4131 C C . ARG A 1 38 ? 2.940 -2.724 7.867 1.00 1.00 38 ARG A C 3
ATOM 4132 O O . ARG A 1 38 ? 1.835 -2.606 7.363 1.00 1.00 38 ARG A O 3
ATOM 4153 N N . CYS A 1 39 ? 3.927 -3.218 7.208 1.00 1.00 39 CYS A N 3
ATOM 4154 C CA . CYS A 1 39 ? 3.698 -3.643 5.803 1.00 1.00 39 CYS A CA 3
ATOM 4155 C C . CYS A 1 39 ? 4.479 -4.900 5.421 1.00 1.00 39 CYS A C 3
ATOM 4156 O O . CYS A 1 39 ? 5.522 -5.217 5.979 1.00 1.00 39 CYS A O 3
ATOM 4164 N N . LEU A 1 40 ? 3.998 -5.562 4.398 1.00 1.00 40 LEU A N 3
ATOM 4165 C CA . LEU A 1 40 ? 4.679 -6.744 3.860 1.00 1.00 40 LEU A CA 3
ATOM 4166 C C . LEU A 1 40 ? 5.555 -6.256 2.713 1.00 1.00 40 LEU A C 3
ATOM 4167 O O . LEU A 1 40 ? 5.597 -5.053 2.395 1.00 1.00 40 LEU A O 3
ATOM 4183 N N . ASP A 1 41 ? 6.298 -7.172 2.158 1.00 1.00 41 ASP A N 3
ATOM 4184 C CA . ASP A 1 41 ? 7.331 -6.835 1.155 1.00 1.00 41 ASP A CA 3
ATOM 4185 C C . ASP A 1 41 ? 8.521 -6.301 1.999 1.00 1.00 41 ASP A C 3
ATOM 4186 O O . ASP A 1 41 ? 9.426 -5.649 1.510 1.00 1.00 41 ASP A O 3
ATOM 4195 N N . GLY A 1 42 ? 8.533 -6.703 3.284 1.00 1.00 42 GLY A N 3
ATOM 4196 C CA . GLY A 1 42 ? 9.650 -6.388 4.245 1.00 1.00 42 GLY A CA 3
ATOM 4197 C C . GLY A 1 42 ? 9.728 -4.926 4.725 1.00 1.00 42 GLY A C 3
ATOM 4198 O O . GLY A 1 42 ? 10.793 -4.339 4.647 1.00 1.00 42 GLY A O 3
ATOM 4202 N N . LYS A 1 43 ? 8.672 -4.318 5.253 1.00 1.00 43 LYS A N 3
ATOM 4203 C CA . LYS A 1 43 ? 8.847 -2.902 5.742 1.00 1.00 43 LYS A CA 3
ATOM 4204 C C . LYS A 1 43 ? 7.977 -2.563 6.972 1.00 1.00 43 LYS A C 3
ATOM 4205 O O . LYS A 1 43 ? 6.948 -3.164 7.217 1.00 1.00 43 LYS A O 3
ATOM 4224 N N . THR A 1 44 ? 8.386 -1.542 7.703 1.00 1.00 44 THR A N 3
ATOM 4225 C CA . THR A 1 44 ? 7.613 -1.039 8.896 1.00 1.00 44 THR A CA 3
ATOM 4226 C C . THR A 1 44 ? 7.710 0.504 8.852 1.00 1.00 44 THR A C 3
ATOM 4227 O O . THR A 1 44 ? 8.801 1.072 8.854 1.00 1.00 44 THR A O 3
ATOM 4238 N N . ARG A 1 45 ? 6.587 1.186 8.727 1.00 1.00 45 ARG A N 3
ATOM 4239 C CA . ARG A 1 45 ? 6.645 2.672 8.588 1.00 1.00 45 ARG A CA 3
ATOM 4240 C C . ARG A 1 45 ? 5.460 3.383 9.217 1.00 1.00 45 ARG A C 3
ATOM 4241 O O . ARG A 1 45 ? 4.411 2.813 9.447 1.00 1.00 45 ARG A O 3
ATOM 4262 N N . LEU A 1 46 ? 5.608 4.671 9.388 1.00 1.00 46 LEU A N 3
ATOM 4263 C CA . LEU A 1 46 ? 4.476 5.500 9.884 1.00 1.00 46 LEU A CA 3
ATOM 4264 C C . LEU A 1 46 ? 3.823 6.051 8.612 1.00 1.00 46 LEU A C 3
ATOM 4265 O O . LEU A 1 46 ? 4.509 6.540 7.729 1.00 1.00 46 LEU A O 3
ATOM 4281 N N . GLY A 1 47 ? 2.532 5.915 8.462 1.00 1.00 47 GLY A N 3
ATOM 4282 C CA . GLY A 1 47 ? 1.884 6.354 7.189 1.00 1.00 47 GLY A CA 3
ATOM 4283 C C . GLY A 1 47 ? 1.327 7.766 7.289 1.00 1.00 47 GLY A C 3
ATOM 4284 O O . GLY A 1 47 ? 0.721 8.151 8.274 1.00 1.00 47 GLY A O 3
ATOM 4288 N N . ARG A 1 48 ? 1.532 8.531 6.242 1.00 1.00 48 ARG A N 3
ATOM 4289 C CA . ARG A 1 48 ? 1.029 9.929 6.202 1.00 1.00 48 ARG A CA 3
ATOM 4290 C C . ARG A 1 48 ? -0.088 10.038 5.161 1.00 1.00 48 ARG A C 3
ATOM 4291 O O . ARG A 1 48 ? -0.123 9.302 4.189 1.00 1.00 48 ARG A O 3
ATOM 4312 N N . ILE A 1 49 ? -1.001 10.951 5.364 1.00 1.00 49 ILE A N 3
ATOM 4313 C CA . ILE A 1 49 ? -2.130 11.118 4.394 1.00 1.00 49 ILE A CA 3
ATOM 4314 C C . ILE A 1 49 ? -2.322 12.609 4.060 1.00 1.00 49 ILE A C 3
ATOM 4315 O O . ILE A 1 49 ? -1.812 13.470 4.756 1.00 1.00 49 ILE A O 3
ATOM 4331 N N . PRO A 1 50 ? -3.055 12.868 2.994 1.00 1.00 50 PRO A N 3
ATOM 4332 C CA . PRO A 1 50 ? -3.335 14.244 2.531 1.00 1.00 50 PRO A CA 3
ATOM 4333 C C . PRO A 1 50 ? -4.395 14.922 3.414 1.00 1.00 50 PRO A C 3
ATOM 4334 O O . PRO A 1 50 ? -4.190 16.022 3.893 1.00 1.00 50 PRO A O 3
ATOM 4345 N N . GLY A 1 51 ? -5.520 14.277 3.627 1.00 1.00 51 GLY A N 3
ATOM 4346 C CA . GLY A 1 51 ? -6.593 14.885 4.475 1.00 1.00 51 GLY A CA 3
ATOM 4347 C C . GLY A 1 51 ? -7.962 14.680 3.814 1.00 1.00 51 GLY A C 3
ATOM 4348 O O . GLY A 1 51 ? -8.955 14.479 4.490 1.00 1.00 51 GLY A O 3
ATOM 4352 N N . ARG A 1 52 ? -8.018 14.731 2.500 1.00 1.00 52 ARG A N 3
ATOM 4353 C CA . ARG A 1 52 ? -9.317 14.540 1.779 1.00 1.00 52 ARG A CA 3
ATOM 4354 C C . ARG A 1 52 ? -9.919 13.175 2.141 1.00 1.00 52 ARG A C 3
ATOM 4355 O O . ARG A 1 52 ? -11.110 13.056 2.360 1.00 1.00 52 ARG A O 3
ATOM 4376 N N . LEU A 1 53 ? -9.098 12.151 2.203 1.00 1.00 53 LEU A N 3
ATOM 4377 C CA . LEU A 1 53 ? -9.603 10.784 2.550 1.00 1.00 53 LEU A CA 3
ATOM 4378 C C . LEU A 1 53 ? -10.249 10.797 3.943 1.00 1.00 53 LEU A C 3
ATOM 4379 O O . LEU A 1 53 ? -11.252 10.147 4.167 1.00 1.00 53 LEU A O 3
ATOM 4395 N N . LYS A 1 54 ? -9.681 11.533 4.874 1.00 1.00 54 LYS A N 3
ATOM 4396 C CA . LYS A 1 54 ? -10.255 11.596 6.259 1.00 1.00 54 LYS A CA 3
ATOM 4397 C C . LYS A 1 54 ? -11.706 12.094 6.208 1.00 1.00 54 LYS A C 3
ATOM 4398 O O . LYS A 1 54 ? -12.558 11.608 6.929 1.00 1.00 54 LYS A O 3
ATOM 4417 N N . ASN A 1 55 ? -11.990 13.058 5.362 1.00 1.00 55 ASN A N 3
ATOM 4418 C CA . ASN A 1 55 ? -13.383 13.595 5.258 1.00 1.00 55 ASN A CA 3
ATOM 4419 C C . ASN A 1 55 ? -14.247 12.678 4.376 1.00 1.00 55 ASN A C 3
ATOM 4420 O O . ASN A 1 55 ? -15.461 12.681 4.482 1.00 1.00 55 ASN A O 3
ATOM 4431 N N . ARG A 1 56 ? -13.638 11.902 3.505 1.00 1.00 56 ARG A N 3
ATOM 4432 C CA . ARG A 1 56 ? -14.426 10.993 2.614 1.00 1.00 56 ARG A CA 3
ATOM 4433 C C . ARG A 1 56 ? -14.323 9.534 3.099 1.00 1.00 56 ARG A C 3
ATOM 4434 O O . ARG A 1 56 ? -14.494 8.605 2.328 1.00 1.00 56 ARG A O 3
ATOM 4455 N N . ILE A 1 57 ? -14.056 9.322 4.369 1.00 1.00 57 ILE A N 3
ATOM 4456 C CA . ILE A 1 57 ? -13.951 7.925 4.894 1.00 1.00 57 ILE A CA 3
ATOM 4457 C C . ILE A 1 57 ? -14.767 7.787 6.185 1.00 1.00 57 ILE A C 3
ATOM 4458 O O . ILE A 1 57 ? -14.951 8.737 6.927 1.00 1.00 57 ILE A O 3
ATOM 4474 N N . TRP A 1 58 ? -15.251 6.600 6.447 1.00 1.00 58 TRP A N 3
ATOM 4475 C CA . TRP A 1 58 ? -16.059 6.355 7.681 1.00 1.00 58 TRP A CA 3
ATOM 4476 C C . TRP A 1 58 ? -15.666 4.993 8.276 1.00 1.00 58 TRP A C 3
ATOM 4477 O O . TRP A 1 58 ? -16.509 4.195 8.650 1.00 1.00 58 TRP A O 3
ATOM 4498 N N . VAL A 1 59 ? -14.382 4.726 8.361 1.00 1.00 59 VAL A N 3
ATOM 4499 C CA . VAL A 1 59 ? -13.907 3.421 8.920 1.00 1.00 59 VAL A CA 3
ATOM 4500 C C . VAL A 1 59 ? -13.175 3.647 10.251 1.00 1.00 59 VAL A C 3
ATOM 4501 O O . VAL A 1 59 ? -12.881 4.767 10.632 1.00 1.00 59 VAL A O 3
ATOM 4514 N N . ARG A 1 60 ? -12.875 2.577 10.949 1.00 1.00 60 ARG A N 3
ATOM 4515 C CA . ARG A 1 60 ? -12.156 2.691 12.255 1.00 1.00 60 ARG A CA 3
ATOM 4516 C C . ARG A 1 60 ? -10.753 2.070 12.126 1.00 1.00 60 ARG A C 3
ATOM 4517 O O . ARG A 1 60 ? -10.242 1.896 11.033 1.00 1.00 60 ARG A O 3
ATOM 4538 N N . GLU A 1 61 ? -10.127 1.742 13.238 1.00 1.00 61 GLU A N 3
ATOM 4539 C CA . GLU A 1 61 ? -8.756 1.135 13.197 1.00 1.00 61 GLU A CA 3
ATOM 4540 C C . GLU A 1 61 ? -8.776 -0.176 12.396 1.00 1.00 61 GLU A C 3
ATOM 4541 O O . GLU A 1 61 ? -9.774 -0.875 12.351 1.00 1.00 61 GLU A O 3
ATOM 4553 N N . GLY A 1 62 ? -7.673 -0.511 11.766 1.00 1.00 62 GLY A N 3
ATOM 4554 C CA . GLY A 1 62 ? -7.605 -1.771 10.965 1.00 1.00 62 GLY A CA 3
ATOM 4555 C C . GLY A 1 62 ? -8.088 -1.500 9.538 1.00 1.00 62 GLY A C 3
ATOM 4556 O O . GLY A 1 62 ? -9.197 -1.848 9.176 1.00 1.00 62 GLY A O 3
ATOM 4560 N N . ASP A 1 63 ? -7.262 -0.878 8.727 1.00 1.00 63 ASP A N 3
ATOM 4561 C CA . ASP A 1 63 ? -7.673 -0.575 7.311 1.00 1.00 63 ASP A CA 3
ATOM 4562 C C . ASP A 1 63 ? -6.553 -0.980 6.344 1.00 1.00 63 ASP A C 3
ATOM 4563 O O . ASP A 1 63 ? -5.413 -1.135 6.752 1.00 1.00 63 ASP A O 3
ATOM 4572 N N . VAL A 1 64 ? -6.842 -1.137 5.060 1.00 1.00 64 VAL A N 3
ATOM 4573 C CA . VAL A 1 64 ? -5.739 -1.510 4.114 1.00 1.00 64 VAL A CA 3
ATOM 4574 C C . VAL A 1 64 ? -5.275 -0.274 3.365 1.00 1.00 64 VAL A C 3
ATOM 4575 O O . VAL A 1 64 ? -6.044 0.623 3.066 1.00 1.00 64 VAL A O 3
ATOM 4588 N N . VAL A 1 65 ? -4.011 -0.231 3.081 1.00 1.00 65 VAL A N 3
ATOM 4589 C CA . VAL A 1 65 ? -3.433 0.947 2.364 1.00 1.00 65 VAL A CA 3
ATOM 4590 C C . VAL A 1 65 ? -2.316 0.536 1.406 1.00 1.00 65 VAL A C 3
ATOM 4591 O O . VAL A 1 65 ? -1.636 -0.457 1.604 1.00 1.00 65 VAL A O 3
ATOM 4604 N N . ILE A 1 66 ? -2.063 1.371 0.430 1.00 1.00 66 ILE A N 3
ATOM 4605 C CA . ILE A 1 66 ? -0.917 1.136 -0.495 1.00 1.00 66 ILE A CA 3
ATOM 4606 C C . ILE A 1 66 ? 0.178 2.059 0.047 1.00 1.00 66 ILE A C 3
ATOM 4607 O O . ILE A 1 66 ? -0.104 3.200 0.400 1.00 1.00 66 ILE A O 3
ATOM 4623 N N . VAL A 1 67 ? 1.390 1.582 0.216 1.00 1.00 67 VAL A N 3
ATOM 4624 C CA . VAL A 1 67 ? 2.414 2.469 0.846 1.00 1.00 67 VAL A CA 3
ATOM 4625 C C . VAL A 1 67 ? 3.663 2.703 -0.017 1.00 1.00 67 VAL A C 3
ATOM 4626 O O . VAL A 1 67 ? 4.061 1.897 -0.853 1.00 1.00 67 VAL A O 3
ATOM 4639 N N . LYS A 1 68 ? 4.290 3.824 0.267 1.00 1.00 68 LYS A N 3
ATOM 4640 C CA . LYS A 1 68 ? 5.556 4.247 -0.405 1.00 1.00 68 LYS A CA 3
ATOM 4641 C C . LYS A 1 68 ? 6.676 4.212 0.649 1.00 1.00 68 LYS A C 3
ATOM 4642 O O . LYS A 1 68 ? 6.391 4.421 1.815 1.00 1.00 68 LYS A O 3
ATOM 4661 N N . PRO A 1 69 ? 7.897 3.950 0.225 1.00 1.00 69 PRO A N 3
ATOM 4662 C CA . PRO A 1 69 ? 9.058 3.858 1.141 1.00 1.00 69 PRO A CA 3
ATOM 4663 C C . PRO A 1 69 ? 9.761 5.215 1.341 1.00 1.00 69 PRO A C 3
ATOM 4664 O O . PRO A 1 69 ? 9.892 6.012 0.428 1.00 1.00 69 PRO A O 3
ATOM 4675 N N . TRP A 1 70 ? 10.186 5.468 2.564 1.00 1.00 70 TRP A N 3
ATOM 4676 C CA . TRP A 1 70 ? 10.863 6.758 2.927 1.00 1.00 70 TRP A CA 3
ATOM 4677 C C . TRP A 1 70 ? 12.218 6.436 3.561 1.00 1.00 70 TRP A C 3
ATOM 4678 O O . TRP A 1 70 ? 12.246 5.784 4.605 1.00 1.00 70 TRP A O 3
ATOM 4699 N N . GLU A 1 71 ? 13.317 6.883 3.004 1.00 1.00 71 GLU A N 3
ATOM 4700 C CA . GLU A 1 71 ? 14.646 6.586 3.641 1.00 1.00 71 GLU A CA 3
ATOM 4701 C C . GLU A 1 71 ? 14.784 7.346 4.970 1.00 1.00 71 GLU A C 3
ATOM 4702 O O . GLU A 1 71 ? 14.490 8.525 5.057 1.00 1.00 71 GLU A O 3
ATOM 4714 N N . VAL A 1 72 ? 15.241 6.665 5.999 1.00 1.00 72 VAL A N 3
ATOM 4715 C CA . VAL A 1 72 ? 15.423 7.313 7.347 1.00 1.00 72 VAL A CA 3
ATOM 4716 C C . VAL A 1 72 ? 15.898 6.258 8.368 1.00 1.00 72 VAL A C 3
ATOM 4717 O O . VAL A 1 72 ? 15.154 5.381 8.777 1.00 1.00 72 VAL A O 3
ATOM 4730 N N . GLN A 1 73 ? 17.143 6.342 8.773 1.00 1.00 73 GLN A N 3
ATOM 4731 C CA . GLN A 1 73 ? 17.705 5.359 9.758 1.00 1.00 73 GLN A CA 3
ATOM 4732 C C . GLN A 1 73 ? 16.844 5.314 11.033 1.00 1.00 73 GLN A C 3
ATOM 4733 O O . GLN A 1 73 ? 16.346 6.326 11.497 1.00 1.00 73 GLN A O 3
ATOM 4747 N N . GLY A 1 74 ? 16.674 4.137 11.598 1.00 1.00 74 GLY A N 3
ATOM 4748 C CA . GLY A 1 74 ? 15.854 3.997 12.843 1.00 1.00 74 GLY A CA 3
ATOM 4749 C C . GLY A 1 74 ? 14.488 3.378 12.510 1.00 1.00 74 GLY A C 3
ATOM 4750 O O . GLY A 1 74 ? 14.002 2.514 13.217 1.00 1.00 74 GLY A O 3
ATOM 4754 N N . ASP A 1 75 ? 13.870 3.823 11.439 1.00 1.00 75 ASP A N 3
ATOM 4755 C CA . ASP A 1 75 ? 12.529 3.287 11.034 1.00 1.00 75 ASP A CA 3
ATOM 4756 C C . ASP A 1 75 ? 12.188 3.870 9.666 1.00 1.00 75 ASP A C 3
ATOM 4757 O O . ASP A 1 75 ? 12.796 4.836 9.250 1.00 1.00 75 ASP A O 3
ATOM 4766 N N . GLN A 1 76 ? 11.240 3.322 8.943 1.00 1.00 76 GLN A N 3
ATOM 4767 C CA . GLN A 1 76 ? 10.951 3.915 7.608 1.00 1.00 76 GLN A CA 3
ATOM 4768 C C . GLN A 1 76 ? 9.668 4.754 7.649 1.00 1.00 76 GLN A C 3
ATOM 4769 O O . GLN A 1 76 ? 8.790 4.567 8.486 1.00 1.00 76 GLN A O 3
ATOM 4783 N N . LYS A 1 77 ? 9.545 5.665 6.723 1.00 1.00 77 LYS A N 3
ATOM 4784 C CA . LYS A 1 77 ? 8.303 6.506 6.649 1.00 1.00 77 LYS A CA 3
ATOM 4785 C C . LYS A 1 77 ? 7.541 6.063 5.415 1.00 1.00 77 LYS A C 3
ATOM 4786 O O . LYS A 1 77 ? 8.125 5.506 4.508 1.00 1.00 77 LYS A O 3
ATOM 4805 N N . CYS A 1 78 ? 6.262 6.244 5.351 1.00 1.00 78 CYS A N 3
ATOM 4806 C CA . CYS A 1 78 ? 5.549 5.777 4.134 1.00 1.00 78 CYS A CA 3
ATOM 4807 C C . CYS A 1 78 ? 4.415 6.715 3.765 1.00 1.00 78 CYS A C 3
ATOM 4808 O O . CYS A 1 78 ? 3.789 7.322 4.618 1.00 1.00 78 CYS A O 3
ATOM 4816 N N . ASP A 1 79 ? 4.098 6.772 2.501 1.00 1.00 79 ASP A N 3
ATOM 4817 C CA . ASP A 1 79 ? 2.935 7.605 2.072 1.00 1.00 79 ASP A CA 3
ATOM 4818 C C . ASP A 1 79 ? 1.807 6.602 1.929 1.00 1.00 79 ASP A C 3
ATOM 4819 O O . ASP A 1 79 ? 1.931 5.637 1.192 1.00 1.00 79 ASP A O 3
ATOM 4828 N N . ILE A 1 80 ? 0.756 6.745 2.684 1.00 1.00 80 ILE A N 3
ATOM 4829 C CA . ILE A 1 80 ? -0.295 5.699 2.635 1.00 1.00 80 ILE A CA 3
ATOM 4830 C C . ILE A 1 80 ? -1.669 6.233 2.218 1.00 1.00 80 ILE A C 3
ATOM 4831 O O . ILE A 1 80 ? -2.137 7.252 2.692 1.00 1.00 80 ILE A O 3
ATOM 4847 N N . ILE A 1 81 ? -2.332 5.473 1.381 1.00 1.00 81 ILE A N 3
ATOM 4848 C CA . ILE A 1 81 ? -3.725 5.813 0.954 1.00 1.00 81 ILE A CA 3
ATOM 4849 C C . ILE A 1 81 ? -4.609 4.684 1.502 1.00 1.00 81 ILE A C 3
ATOM 4850 O O . ILE A 1 81 ? -4.362 3.521 1.228 1.00 1.00 81 ILE A O 3
ATOM 4866 N N . TRP A 1 82 ? -5.585 4.992 2.331 1.00 1.00 82 TRP A N 3
ATOM 4867 C CA . TRP A 1 82 ? -6.400 3.891 2.943 1.00 1.00 82 TRP A CA 3
ATOM 4868 C C . TRP A 1 82 ? -7.718 3.647 2.216 1.00 1.00 82 TRP A C 3
ATOM 4869 O O . TRP A 1 82 ? -8.223 4.479 1.481 1.00 1.00 82 TRP A O 3
ATOM 4890 N N . ARG A 1 83 ? -8.259 2.472 2.438 1.00 1.00 83 ARG A N 3
ATOM 4891 C CA . ARG A 1 83 ? -9.543 2.063 1.808 1.00 1.00 83 ARG A CA 3
ATOM 4892 C C . ARG A 1 83 ? -9.980 0.712 2.407 1.00 1.00 83 ARG A C 3
ATOM 4893 O O . ARG A 1 83 ? -9.195 0.003 3.026 1.00 1.00 83 ARG A O 3
ATOM 4914 N N . TYR A 1 84 ? -11.231 0.362 2.224 1.00 1.00 84 TYR A N 3
ATOM 4915 C CA . TYR A 1 84 ? -11.758 -0.929 2.757 1.00 1.00 84 TYR A CA 3
ATOM 4916 C C . TYR A 1 84 ? -13.173 -1.149 2.212 1.00 1.00 84 TYR A C 3
ATOM 4917 O O . TYR A 1 84 ? -14.107 -0.464 2.592 1.00 1.00 84 TYR A O 3
ATOM 4935 N N . THR A 1 85 ? -13.333 -2.093 1.316 1.00 1.00 85 THR A N 3
ATOM 4936 C CA . THR A 1 85 ? -14.686 -2.358 0.732 1.00 1.00 85 THR A CA 3
ATOM 4937 C C . THR A 1 85 ? -14.776 -3.807 0.222 1.00 1.00 85 THR A C 3
ATOM 4938 O O . THR A 1 85 ? -15.784 -4.465 0.409 1.00 1.00 85 THR A O 3
ATOM 4949 N N . LYS A 1 86 ? -13.742 -4.306 -0.423 1.00 1.00 86 LYS A N 3
ATOM 4950 C CA . LYS A 1 86 ? -13.783 -5.706 -0.945 1.00 1.00 86 LYS A CA 3
ATOM 4951 C C . LYS A 1 86 ? -12.362 -6.283 -1.020 1.00 1.00 86 LYS A C 3
ATOM 4952 O O . LYS A 1 86 ? -12.034 -7.222 -0.317 1.00 1.00 86 LYS A O 3
ATOM 4971 N N . THR A 1 87 ? -11.521 -5.735 -1.871 1.00 1.00 87 THR A N 3
ATOM 4972 C CA . THR A 1 87 ? -10.121 -6.258 -2.002 1.00 1.00 87 THR A CA 3
ATOM 4973 C C . THR A 1 87 ? -9.131 -5.090 -2.110 1.00 1.00 87 THR A C 3
ATOM 4974 O O . THR A 1 87 ? -9.454 -4.036 -2.633 1.00 1.00 87 THR A O 3
ATOM 4985 N N . GLN A 1 88 ? -7.925 -5.278 -1.627 1.00 1.00 88 GLN A N 3
ATOM 4986 C CA . GLN A 1 88 ? -6.895 -4.193 -1.699 1.00 1.00 88 GLN A CA 3
ATOM 4987 C C . GLN A 1 88 ? -5.505 -4.788 -1.448 1.00 1.00 88 GLN A C 3
ATOM 4988 O O . GLN A 1 88 ? -4.654 -4.773 -2.319 1.00 1.00 88 GLN A O 3
ATOM 5002 N N . VAL A 1 89 ? -5.273 -5.314 -0.263 1.00 1.00 89 VAL A N 3
ATOM 5003 C CA . VAL A 1 89 ? -3.940 -5.919 0.059 1.00 1.00 89 VAL A CA 3
ATOM 5004 C C . VAL A 1 89 ? -3.658 -7.086 -0.897 1.00 1.00 89 VAL A C 3
ATOM 5005 O O . VAL A 1 89 ? -2.524 -7.321 -1.272 1.00 1.00 89 VAL A O 3
ATOM 5018 N N . GLU A 1 90 ? -4.680 -7.812 -1.297 1.00 1.00 90 GLU A N 3
ATOM 5019 C CA . GLU A 1 90 ? -4.482 -8.961 -2.238 1.00 1.00 90 GLU A CA 3
ATOM 5020 C C . GLU A 1 90 ? -3.762 -8.465 -3.499 1.00 1.00 90 GLU A C 3
ATOM 5021 O O . GLU A 1 90 ? -2.746 -9.009 -3.892 1.00 1.00 90 GLU A O 3
ATOM 5033 N N . TRP A 1 91 ? -4.276 -7.426 -4.124 1.00 1.00 91 TRP A N 3
ATOM 5034 C CA . TRP A 1 91 ? -3.618 -6.876 -5.351 1.00 1.00 91 TRP A CA 3
ATOM 5035 C C . TRP A 1 91 ? -2.247 -6.295 -4.978 1.00 1.00 91 TRP A C 3
ATOM 5036 O O . TRP A 1 91 ? -1.285 -6.452 -5.707 1.00 1.00 91 TRP A O 3
ATOM 5057 N N . LEU A 1 92 ? -2.158 -5.635 -3.842 1.00 1.00 92 LEU A N 3
ATOM 5058 C CA . LEU A 1 92 ? -0.852 -5.047 -3.397 1.00 1.00 92 LEU A CA 3
ATOM 5059 C C . LEU A 1 92 ? 0.197 -6.165 -3.287 1.00 1.00 92 LEU A C 3
ATOM 5060 O O . LEU A 1 92 ? 1.344 -5.993 -3.662 1.00 1.00 92 LEU A O 3
ATOM 5076 N N . LYS A 1 93 ? -0.202 -7.311 -2.779 1.00 1.00 93 LYS A N 3
ATOM 5077 C CA . LYS A 1 93 ? 0.740 -8.463 -2.636 1.00 1.00 93 LYS A CA 3
ATOM 5078 C C . LYS A 1 93 ? 1.203 -8.926 -4.023 1.00 1.00 93 LYS A C 3
ATOM 5079 O O . LYS A 1 93 ? 2.390 -9.020 -4.284 1.00 1.00 93 LYS A O 3
ATOM 5098 N N . ARG A 1 94 ? 0.273 -9.208 -4.912 1.00 1.00 94 ARG A N 3
ATOM 5099 C CA . ARG A 1 94 ? 0.645 -9.659 -6.292 1.00 1.00 94 ARG A CA 3
ATOM 5100 C C . ARG A 1 94 ? 1.575 -8.624 -6.938 1.00 1.00 94 ARG A C 3
ATOM 5101 O O . ARG A 1 94 ? 2.484 -8.971 -7.671 1.00 1.00 94 ARG A O 3
ATOM 5122 N N . LYS A 1 95 ? 1.351 -7.359 -6.663 1.00 1.00 95 LYS A N 3
ATOM 5123 C CA . LYS A 1 95 ? 2.211 -6.284 -7.245 1.00 1.00 95 LYS A CA 3
ATOM 5124 C C . LYS A 1 95 ? 3.649 -6.414 -6.724 1.00 1.00 95 LYS A C 3
ATOM 5125 O O . LYS A 1 95 ? 4.594 -6.138 -7.441 1.00 1.00 95 LYS A O 3
ATOM 5144 N N . GLY A 1 96 ? 3.824 -6.830 -5.487 1.00 1.00 96 GLY A N 3
ATOM 5145 C CA . GLY A 1 96 ? 5.202 -6.976 -4.927 1.00 1.00 96 GLY A CA 3
ATOM 5146 C C . GLY A 1 96 ? 5.946 -8.110 -5.640 1.00 1.00 96 GLY A C 3
ATOM 5147 O O . GLY A 1 96 ? 7.127 -8.009 -5.917 1.00 1.00 96 GLY A O 3
ATOM 5151 N N . TYR A 1 97 ? 5.262 -9.196 -5.912 1.00 1.00 97 TYR A N 3
ATOM 5152 C CA . TYR A 1 97 ? 5.912 -10.373 -6.583 1.00 1.00 97 TYR A CA 3
ATOM 5153 C C . TYR A 1 97 ? 6.328 -10.028 -8.019 1.00 1.00 97 TYR A C 3
ATOM 5154 O O . TYR A 1 97 ? 7.470 -10.227 -8.393 1.00 1.00 97 TYR A O 3
ATOM 5172 N N . LEU A 1 98 ? 5.418 -9.525 -8.828 1.00 1.00 98 LEU A N 3
ATOM 5173 C CA . LEU A 1 98 ? 5.780 -9.182 -10.244 1.00 1.00 98 LEU A CA 3
ATOM 5174 C C . LEU A 1 98 ? 6.866 -8.095 -10.256 1.00 1.00 98 LEU A C 3
ATOM 5175 O O . LEU A 1 98 ? 7.789 -8.149 -11.047 1.00 1.00 98 LEU A O 3
ATOM 5191 N N . ASP A 1 99 ? 6.767 -7.121 -9.379 1.00 1.00 99 ASP A N 3
ATOM 5192 C CA . ASP A 1 99 ? 7.797 -6.036 -9.325 1.00 1.00 99 ASP A CA 3
ATOM 5193 C C . ASP A 1 99 ? 9.143 -6.630 -8.886 1.00 1.00 99 ASP A C 3
ATOM 5194 O O . ASP A 1 99 ? 10.188 -6.249 -9.385 1.00 1.00 99 ASP A O 3
ATOM 5203 N N . GLU A 1 100 ? 9.120 -7.562 -7.956 1.00 1.00 100 GLU A N 3
ATOM 5204 C CA . GLU A 1 100 ? 10.387 -8.193 -7.472 1.00 1.00 100 GLU A CA 3
ATOM 5205 C C . GLU A 1 100 ? 11.039 -8.983 -8.615 1.00 1.00 100 GLU A C 3
ATOM 5206 O O . GLU A 1 100 ? 12.190 -8.764 -8.947 1.00 1.00 100 GLU A O 3
ATOM 5218 N N . LEU A 1 101 ? 10.312 -9.900 -9.213 1.00 1.00 101 LEU A N 3
ATOM 5219 C CA . LEU A 1 101 ? 10.883 -10.706 -10.332 1.00 1.00 101 LEU A CA 3
ATOM 5220 C C . LEU A 1 101 ? 10.705 -9.943 -11.651 1.00 1.00 101 LEU A C 3
ATOM 5221 O O . LEU A 1 101 ? 9.638 -9.938 -12.240 1.00 1.00 101 LEU A O 3
ATOM 5237 N N . LEU A 1 102 ? 11.751 -9.294 -12.111 1.00 1.00 102 LEU A N 3
ATOM 5238 C CA . LEU A 1 102 ? 11.668 -8.520 -13.387 1.00 1.00 102 LEU A CA 3
ATOM 5239 C C . LEU A 1 102 ? 12.788 -8.967 -14.339 1.00 1.00 102 LEU A C 3
ATOM 5240 O O . LEU A 1 102 ? 13.941 -8.950 -13.931 1.00 1.00 102 LEU A O 3
ATOM 5257 N N . MET A 1 1 ? -23.620 -9.171 -29.726 1.00 1.00 1 MET A N 4
ATOM 5258 C CA . MET A 1 1 ? -23.724 -7.685 -29.602 1.00 1.00 1 MET A CA 4
ATOM 5259 C C . MET A 1 1 ? -23.192 -7.241 -28.227 1.00 1.00 1 MET A C 4
ATOM 5260 O O . MET A 1 1 ? -23.883 -6.596 -27.456 1.00 1.00 1 MET A O 4
ATOM 5276 N N . ALA A 1 2 ? -21.961 -7.584 -27.921 1.00 1.00 2 ALA A N 4
ATOM 5277 C CA . ALA A 1 2 ? -21.365 -7.192 -26.606 1.00 1.00 2 ALA A CA 4
ATOM 5278 C C . ALA A 1 2 ? -20.135 -6.295 -26.837 1.00 1.00 2 ALA A C 4
ATOM 5279 O O . ALA A 1 2 ? -19.162 -6.358 -26.103 1.00 1.00 2 ALA A O 4
ATOM 5286 N N . GLU A 1 3 ? -20.176 -5.458 -27.849 1.00 1.00 3 GLU A N 4
ATOM 5287 C CA . GLU A 1 3 ? -19.022 -4.551 -28.134 1.00 1.00 3 GLU A CA 4
ATOM 5288 C C . GLU A 1 3 ? -19.474 -3.093 -27.981 1.00 1.00 3 GLU A C 4
ATOM 5289 O O . GLU A 1 3 ? -20.249 -2.588 -28.773 1.00 1.00 3 GLU A O 4
ATOM 5301 N N . GLN A 1 4 ? -18.996 -2.420 -26.959 1.00 1.00 4 GLN A N 4
ATOM 5302 C CA . GLN A 1 4 ? -19.394 -0.994 -26.735 1.00 1.00 4 GLN A CA 4
ATOM 5303 C C . GLN A 1 4 ? -18.480 -0.346 -25.684 1.00 1.00 4 GLN A C 4
ATOM 5304 O O . GLN A 1 4 ? -18.068 0.790 -25.834 1.00 1.00 4 GLN A O 4
ATOM 5318 N N . GLN A 1 5 ? -18.172 -1.059 -24.619 1.00 1.00 5 GLN A N 4
ATOM 5319 C CA . GLN A 1 5 ? -17.294 -0.494 -23.545 1.00 1.00 5 GLN A CA 4
ATOM 5320 C C . GLN A 1 5 ? -15.964 -0.021 -24.148 1.00 1.00 5 GLN A C 4
ATOM 5321 O O . GLN A 1 5 ? -15.204 -0.801 -24.695 1.00 1.00 5 GLN A O 4
ATOM 5335 N N . GLN A 1 6 ? -15.687 1.259 -24.049 1.00 1.00 6 GLN A N 4
ATOM 5336 C CA . GLN A 1 6 ? -14.414 1.811 -24.607 1.00 1.00 6 GLN A CA 4
ATOM 5337 C C . GLN A 1 6 ? -13.782 2.775 -23.588 1.00 1.00 6 GLN A C 4
ATOM 5338 O O . GLN A 1 6 ? -13.158 3.758 -23.951 1.00 1.00 6 GLN A O 4
ATOM 5352 N N . GLU A 1 7 ? -13.942 2.498 -22.313 1.00 1.00 7 GLU A N 4
ATOM 5353 C CA . GLU A 1 7 ? -13.360 3.388 -21.262 1.00 1.00 7 GLU A CA 4
ATOM 5354 C C . GLU A 1 7 ? -12.476 2.559 -20.324 1.00 1.00 7 GLU A C 4
ATOM 5355 O O . GLU A 1 7 ? -12.958 1.723 -19.578 1.00 1.00 7 GLU A O 4
ATOM 5367 N N . GLN A 1 8 ? -11.183 2.785 -20.359 1.00 1.00 8 GLN A N 4
ATOM 5368 C CA . GLN A 1 8 ? -10.253 2.019 -19.475 1.00 1.00 8 GLN A CA 4
ATOM 5369 C C . GLN A 1 8 ? -9.593 2.976 -18.478 1.00 1.00 8 GLN A C 4
ATOM 5370 O O . GLN A 1 8 ? -8.860 3.874 -18.856 1.00 1.00 8 GLN A O 4
ATOM 5384 N N . GLN A 1 9 ? -9.851 2.788 -17.206 1.00 1.00 9 GLN A N 4
ATOM 5385 C CA . GLN A 1 9 ? -9.248 3.679 -16.166 1.00 1.00 9 GLN A CA 4
ATOM 5386 C C . GLN A 1 9 ? -7.967 3.043 -15.611 1.00 1.00 9 GLN A C 4
ATOM 5387 O O . GLN A 1 9 ? -7.686 1.879 -15.846 1.00 1.00 9 GLN A O 4
ATOM 5401 N N . ILE A 1 10 ? -7.193 3.801 -14.870 1.00 1.00 10 ILE A N 4
ATOM 5402 C CA . ILE A 1 10 ? -5.929 3.255 -14.286 1.00 1.00 10 ILE A CA 4
ATOM 5403 C C . ILE A 1 10 ? -6.251 2.543 -12.958 1.00 1.00 10 ILE A C 4
ATOM 5404 O O . ILE A 1 10 ? -5.950 3.027 -11.880 1.00 1.00 10 ILE A O 4
ATOM 5420 N N . ARG A 1 11 ? -6.871 1.388 -13.040 1.00 1.00 11 ARG A N 4
ATOM 5421 C CA . ARG A 1 11 ? -7.229 0.625 -11.802 1.00 1.00 11 ARG A CA 4
ATOM 5422 C C . ARG A 1 11 ? -5.983 -0.070 -11.240 1.00 1.00 11 ARG A C 4
ATOM 5423 O O . ARG A 1 11 ? -5.118 -0.500 -11.984 1.00 1.00 11 ARG A O 4
ATOM 5444 N N . VAL A 1 12 ? -5.901 -0.177 -9.927 1.00 1.00 12 VAL A N 4
ATOM 5445 C CA . VAL A 1 12 ? -4.731 -0.836 -9.247 1.00 1.00 12 VAL A CA 4
ATOM 5446 C C . VAL A 1 12 ? -3.405 -0.458 -9.937 1.00 1.00 12 VAL A C 4
ATOM 5447 O O . VAL A 1 12 ? -3.276 0.617 -10.500 1.00 1.00 12 VAL A O 4
ATOM 5460 N N . ARG A 1 13 ? -2.415 -1.329 -9.881 1.00 1.00 13 ARG A N 4
ATOM 5461 C CA . ARG A 1 13 ? -1.087 -1.036 -10.519 1.00 1.00 13 ARG A CA 4
ATOM 5462 C C . ARG A 1 13 ? -0.454 0.214 -9.882 1.00 1.00 13 ARG A C 4
ATOM 5463 O O . ARG A 1 13 ? -0.971 0.767 -8.927 1.00 1.00 13 ARG A O 4
ATOM 5484 N N . ILE A 1 14 ? 0.667 0.659 -10.406 1.00 1.00 14 ILE A N 4
ATOM 5485 C CA . ILE A 1 14 ? 1.341 1.869 -9.839 1.00 1.00 14 ILE A CA 4
ATOM 5486 C C . ILE A 1 14 ? 2.249 2.506 -10.906 1.00 1.00 14 ILE A C 4
ATOM 5487 O O . ILE A 1 14 ? 3.085 1.836 -11.486 1.00 1.00 14 ILE A O 4
ATOM 5503 N N . PRO A 1 15 ? 2.058 3.791 -11.129 1.00 1.00 15 PRO A N 4
ATOM 5504 C CA . PRO A 1 15 ? 2.850 4.558 -12.115 1.00 1.00 15 PRO A CA 4
ATOM 5505 C C . PRO A 1 15 ? 4.246 4.882 -11.561 1.00 1.00 15 PRO A C 4
ATOM 5506 O O . PRO A 1 15 ? 5.184 5.075 -12.314 1.00 1.00 15 PRO A O 4
ATOM 5517 N N . ARG A 1 16 ? 4.388 4.939 -10.252 1.00 1.00 16 ARG A N 4
ATOM 5518 C CA . ARG A 1 16 ? 5.720 5.245 -9.641 1.00 1.00 16 ARG A CA 4
ATOM 5519 C C . ARG A 1 16 ? 6.720 4.148 -10.026 1.00 1.00 16 ARG A C 4
ATOM 5520 O O . ARG A 1 16 ? 6.549 2.991 -9.684 1.00 1.00 16 ARG A O 4
ATOM 5541 N N . LYS A 1 17 ? 7.758 4.510 -10.743 1.00 1.00 17 LYS A N 4
ATOM 5542 C CA . LYS A 1 17 ? 8.779 3.503 -11.168 1.00 1.00 17 LYS A CA 4
ATOM 5543 C C . LYS A 1 17 ? 10.155 3.912 -10.623 1.00 1.00 17 LYS A C 4
ATOM 5544 O O . LYS A 1 17 ? 11.135 3.970 -11.347 1.00 1.00 17 LYS A O 4
ATOM 5563 N N . GLU A 1 18 ? 10.231 4.192 -9.343 1.00 1.00 18 GLU A N 4
ATOM 5564 C CA . GLU A 1 18 ? 11.531 4.597 -8.724 1.00 1.00 18 GLU A CA 4
ATOM 5565 C C . GLU A 1 18 ? 12.446 3.370 -8.628 1.00 1.00 18 GLU A C 4
ATOM 5566 O O . GLU A 1 18 ? 13.523 3.344 -9.198 1.00 1.00 18 GLU A O 4
ATOM 5578 N N . GLU A 1 19 ? 12.014 2.356 -7.916 1.00 1.00 19 GLU A N 4
ATOM 5579 C CA . GLU A 1 19 ? 12.837 1.115 -7.773 1.00 1.00 19 GLU A CA 4
ATOM 5580 C C . GLU A 1 19 ? 11.959 -0.011 -7.213 1.00 1.00 19 GLU A C 4
ATOM 5581 O O . GLU A 1 19 ? 11.832 -1.062 -7.814 1.00 1.00 19 GLU A O 4
ATOM 5593 N N . ASN A 1 20 ? 11.356 0.208 -6.065 1.00 1.00 20 ASN A N 4
ATOM 5594 C CA . ASN A 1 20 ? 10.479 -0.839 -5.450 1.00 1.00 20 ASN A CA 4
ATOM 5595 C C . ASN A 1 20 ? 9.625 -0.210 -4.341 1.00 1.00 20 ASN A C 4
ATOM 5596 O O . ASN A 1 20 ? 10.122 0.514 -3.496 1.00 1.00 20 ASN A O 4
ATOM 5607 N N . GLU A 1 21 ? 8.342 -0.486 -4.344 1.00 1.00 21 GLU A N 4
ATOM 5608 C CA . GLU A 1 21 ? 7.439 0.086 -3.298 1.00 1.00 21 GLU A CA 4
ATOM 5609 C C . GLU A 1 21 ? 7.106 -0.990 -2.255 1.00 1.00 21 GLU A C 4
ATOM 5610 O O . GLU A 1 21 ? 7.361 -2.166 -2.455 1.00 1.00 21 GLU A O 4
ATOM 5622 N N . ILE A 1 22 ? 6.537 -0.590 -1.143 1.00 1.00 22 ILE A N 4
ATOM 5623 C CA . ILE A 1 22 ? 6.178 -1.572 -0.066 1.00 1.00 22 ILE A CA 4
ATOM 5624 C C . ILE A 1 22 ? 4.651 -1.613 0.081 1.00 1.00 22 ILE A C 4
ATOM 5625 O O . ILE A 1 22 ? 3.968 -0.713 -0.385 1.00 1.00 22 ILE A O 4
ATOM 5641 N N . LEU A 1 23 ? 4.087 -2.643 0.693 1.00 1.00 23 LEU A N 4
ATOM 5642 C CA . LEU A 1 23 ? 2.570 -2.665 0.788 1.00 1.00 23 LEU A CA 4
ATOM 5643 C C . LEU A 1 23 ? 2.152 -2.860 2.233 1.00 1.00 23 LEU A C 4
ATOM 5644 O O . LEU A 1 23 ? 2.563 -3.814 2.853 1.00 1.00 23 LEU A O 4
ATOM 5660 N N . GLY A 1 24 ? 1.369 -1.973 2.800 1.00 1.00 24 GLY A N 4
ATOM 5661 C CA . GLY A 1 24 ? 0.996 -2.142 4.239 1.00 1.00 24 GLY A CA 4
ATOM 5662 C C . GLY A 1 24 ? -0.460 -1.773 4.505 1.00 1.00 24 GLY A C 4
ATOM 5663 O O . GLY A 1 24 ? -1.106 -1.107 3.722 1.00 1.00 24 GLY A O 4
ATOM 5667 N N . ILE A 1 25 ? -0.964 -2.196 5.637 1.00 1.00 25 ILE A N 4
ATOM 5668 C CA . ILE A 1 25 ? -2.365 -1.867 6.018 1.00 1.00 25 ILE A CA 4
ATOM 5669 C C . ILE A 1 25 ? -2.330 -0.656 6.959 1.00 1.00 25 ILE A C 4
ATOM 5670 O O . ILE A 1 25 ? -1.387 -0.472 7.724 1.00 1.00 25 ILE A O 4
ATOM 5686 N N . ILE A 1 26 ? -3.337 0.183 6.885 1.00 1.00 26 ILE A N 4
ATOM 5687 C CA . ILE A 1 26 ? -3.371 1.406 7.738 1.00 1.00 26 ILE A CA 4
ATOM 5688 C C . ILE A 1 26 ? -4.239 1.205 8.970 1.00 1.00 26 ILE A C 4
ATOM 5689 O O . ILE A 1 26 ? -5.245 0.498 8.956 1.00 1.00 26 ILE A O 4
ATOM 5705 N N . GLU A 1 27 ? -3.840 1.878 10.017 1.00 1.00 27 GLU A N 4
ATOM 5706 C CA . GLU A 1 27 ? -4.568 1.843 11.317 1.00 1.00 27 GLU A CA 4
ATOM 5707 C C . GLU A 1 27 ? -4.552 3.258 11.916 1.00 1.00 27 GLU A C 4
ATOM 5708 O O . GLU A 1 27 ? -3.512 3.894 11.993 1.00 1.00 27 GLU A O 4
ATOM 5720 N N . GLN A 1 28 ? -5.696 3.759 12.326 1.00 1.00 28 GLN A N 4
ATOM 5721 C CA . GLN A 1 28 ? -5.755 5.142 12.902 1.00 1.00 28 GLN A CA 4
ATOM 5722 C C . GLN A 1 28 ? -4.838 5.254 14.129 1.00 1.00 28 GLN A C 4
ATOM 5723 O O . GLN A 1 28 ? -4.742 4.344 14.934 1.00 1.00 28 GLN A O 4
ATOM 5737 N N . MET A 1 29 ? -4.170 6.375 14.272 1.00 1.00 29 MET A N 4
ATOM 5738 C CA . MET A 1 29 ? -3.258 6.582 15.438 1.00 1.00 29 MET A CA 4
ATOM 5739 C C . MET A 1 29 ? -3.984 7.436 16.497 1.00 1.00 29 MET A C 4
ATOM 5740 O O . MET A 1 29 ? -5.160 7.237 16.749 1.00 1.00 29 MET A O 4
ATOM 5754 N N . LEU A 1 30 ? -3.306 8.384 17.115 1.00 1.00 30 LEU A N 4
ATOM 5755 C CA . LEU A 1 30 ? -3.972 9.244 18.145 1.00 1.00 30 LEU A CA 4
ATOM 5756 C C . LEU A 1 30 ? -5.061 10.097 17.478 1.00 1.00 30 LEU A C 4
ATOM 5757 O O . LEU A 1 30 ? -6.099 10.350 18.060 1.00 1.00 30 LEU A O 4
ATOM 5773 N N . GLY A 1 31 ? -4.828 10.537 16.258 1.00 1.00 31 GLY A N 4
ATOM 5774 C CA . GLY A 1 31 ? -5.841 11.371 15.541 1.00 1.00 31 GLY A CA 4
ATOM 5775 C C . GLY A 1 31 ? -5.298 12.790 15.357 1.00 1.00 31 GLY A C 4
ATOM 5776 O O . GLY A 1 31 ? -5.607 13.683 16.125 1.00 1.00 31 GLY A O 4
ATOM 5780 N N . ALA A 1 32 ? -4.489 12.998 14.344 1.00 1.00 32 ALA A N 4
ATOM 5781 C CA . ALA A 1 32 ? -3.913 14.356 14.098 1.00 1.00 32 ALA A CA 4
ATOM 5782 C C . ALA A 1 32 ? -3.772 14.595 12.589 1.00 1.00 32 ALA A C 4
ATOM 5783 O O . ALA A 1 32 ? -4.422 15.460 12.029 1.00 1.00 32 ALA A O 4
ATOM 5790 N N . SER A 1 33 ? -2.924 13.835 11.930 1.00 1.00 33 SER A N 4
ATOM 5791 C CA . SER A 1 33 ? -2.727 14.013 10.456 1.00 1.00 33 SER A CA 4
ATOM 5792 C C . SER A 1 33 ? -2.121 12.742 9.848 1.00 1.00 33 SER A C 4
ATOM 5793 O O . SER A 1 33 ? -2.564 12.273 8.816 1.00 1.00 33 SER A O 4
ATOM 5801 N N . ARG A 1 34 ? -1.106 12.190 10.476 1.00 1.00 34 ARG A N 4
ATOM 5802 C CA . ARG A 1 34 ? -0.461 10.956 9.933 1.00 1.00 34 ARG A CA 4
ATOM 5803 C C . ARG A 1 34 ? -0.989 9.718 10.669 1.00 1.00 34 ARG A C 4
ATOM 5804 O O . ARG A 1 34 ? -1.214 9.735 11.866 1.00 1.00 34 ARG A O 4
ATOM 5825 N N . VAL A 1 35 ? -1.185 8.647 9.941 1.00 1.00 35 VAL A N 4
ATOM 5826 C CA . VAL A 1 35 ? -1.698 7.379 10.537 1.00 1.00 35 VAL A CA 4
ATOM 5827 C C . VAL A 1 35 ? -0.522 6.418 10.772 1.00 1.00 35 VAL A C 4
ATOM 5828 O O . VAL A 1 35 ? 0.541 6.568 10.193 1.00 1.00 35 VAL A O 4
ATOM 5841 N N . ARG A 1 36 ? -0.717 5.417 11.597 1.00 1.00 36 ARG A N 4
ATOM 5842 C CA . ARG A 1 36 ? 0.380 4.424 11.850 1.00 1.00 36 ARG A CA 4
ATOM 5843 C C . ARG A 1 36 ? 0.117 3.210 10.968 1.00 1.00 36 ARG A C 4
ATOM 5844 O O . ARG A 1 36 ? -1.001 2.727 10.893 1.00 1.00 36 ARG A O 4
ATOM 5865 N N . VAL A 1 37 ? 1.112 2.745 10.250 1.00 1.00 37 VAL A N 4
ATOM 5866 C CA . VAL A 1 37 ? 0.885 1.624 9.334 1.00 1.00 37 VAL A CA 4
ATOM 5867 C C . VAL A 1 37 ? 1.996 0.575 9.450 1.00 1.00 37 VAL A C 4
ATOM 5868 O O . VAL A 1 37 ? 3.145 0.878 9.733 1.00 1.00 37 VAL A O 4
ATOM 5881 N N . ARG A 1 38 ? 1.658 -0.644 9.136 1.00 1.00 38 ARG A N 4
ATOM 5882 C CA . ARG A 1 38 ? 2.677 -1.740 9.114 1.00 1.00 38 ARG A CA 4
ATOM 5883 C C . ARG A 1 38 ? 2.599 -2.359 7.738 1.00 1.00 38 ARG A C 4
ATOM 5884 O O . ARG A 1 38 ? 1.553 -2.357 7.112 1.00 1.00 38 ARG A O 4
ATOM 5905 N N . CYS A 1 39 ? 3.687 -2.835 7.231 1.00 1.00 39 CYS A N 4
ATOM 5906 C CA . CYS A 1 39 ? 3.643 -3.383 5.851 1.00 1.00 39 CYS A CA 4
ATOM 5907 C C . CYS A 1 39 ? 4.545 -4.598 5.633 1.00 1.00 39 CYS A C 4
ATOM 5908 O O . CYS A 1 39 ? 5.535 -4.818 6.318 1.00 1.00 39 CYS A O 4
ATOM 5916 N N . LEU A 1 40 ? 4.228 -5.320 4.589 1.00 1.00 40 LEU A N 4
ATOM 5917 C CA . LEU A 1 40 ? 5.031 -6.467 4.168 1.00 1.00 40 LEU A CA 4
ATOM 5918 C C . LEU A 1 40 ? 6.012 -5.955 3.118 1.00 1.00 40 LEU A C 4
ATOM 5919 O O . LEU A 1 40 ? 6.048 -4.751 2.783 1.00 1.00 40 LEU A O 4
ATOM 5935 N N . ASP A 1 41 ? 6.848 -6.848 2.668 1.00 1.00 41 ASP A N 4
ATOM 5936 C CA . ASP A 1 41 ? 7.974 -6.488 1.777 1.00 1.00 41 ASP A CA 4
ATOM 5937 C C . ASP A 1 41 ? 9.028 -5.858 2.725 1.00 1.00 41 ASP A C 4
ATOM 5938 O O . ASP A 1 41 ? 9.939 -5.162 2.315 1.00 1.00 41 ASP A O 4
ATOM 5947 N N . GLY A 1 42 ? 8.918 -6.215 4.015 1.00 1.00 42 GLY A N 4
ATOM 5948 C CA . GLY A 1 42 ? 9.896 -5.795 5.075 1.00 1.00 42 GLY A CA 4
ATOM 5949 C C . GLY A 1 42 ? 9.836 -4.311 5.471 1.00 1.00 42 GLY A C 4
ATOM 5950 O O . GLY A 1 42 ? 10.872 -3.669 5.495 1.00 1.00 42 GLY A O 4
ATOM 5954 N N . LYS A 1 43 ? 8.689 -3.741 5.825 1.00 1.00 43 LYS A N 4
ATOM 5955 C CA . LYS A 1 43 ? 8.735 -2.302 6.248 1.00 1.00 43 LYS A CA 4
ATOM 5956 C C . LYS A 1 43 ? 7.703 -1.958 7.334 1.00 1.00 43 LYS A C 4
ATOM 5957 O O . LYS A 1 43 ? 6.623 -2.515 7.399 1.00 1.00 43 LYS A O 4
ATOM 5976 N N . THR A 1 44 ? 8.036 -0.976 8.136 1.00 1.00 44 THR A N 4
ATOM 5977 C CA . THR A 1 44 ? 7.115 -0.453 9.204 1.00 1.00 44 THR A CA 4
ATOM 5978 C C . THR A 1 44 ? 7.195 1.079 9.087 1.00 1.00 44 THR A C 4
ATOM 5979 O O . THR A 1 44 ? 8.271 1.667 9.183 1.00 1.00 44 THR A O 4
ATOM 5990 N N . ARG A 1 45 ? 6.094 1.726 8.790 1.00 1.00 45 ARG A N 4
ATOM 5991 C CA . ARG A 1 45 ? 6.162 3.200 8.567 1.00 1.00 45 ARG A CA 4
ATOM 5992 C C . ARG A 1 45 ? 4.903 3.931 9.022 1.00 1.00 45 ARG A C 4
ATOM 5993 O O . ARG A 1 45 ? 3.827 3.370 9.119 1.00 1.00 45 ARG A O 4
ATOM 6014 N N . LEU A 1 46 ? 5.037 5.221 9.180 1.00 1.00 46 LEU A N 4
ATOM 6015 C CA . LEU A 1 46 ? 3.862 6.081 9.495 1.00 1.00 46 LEU A CA 4
ATOM 6016 C C . LEU A 1 46 ? 3.465 6.663 8.137 1.00 1.00 46 LEU A C 4
ATOM 6017 O O . LEU A 1 46 ? 4.294 7.228 7.442 1.00 1.00 46 LEU A O 4
ATOM 6033 N N . GLY A 1 47 ? 2.246 6.466 7.706 1.00 1.00 47 GLY A N 4
ATOM 6034 C CA . GLY A 1 47 ? 1.864 6.937 6.340 1.00 1.00 47 GLY A CA 4
ATOM 6035 C C . GLY A 1 47 ? 1.196 8.306 6.368 1.00 1.00 47 GLY A C 4
ATOM 6036 O O . GLY A 1 47 ? 0.436 8.631 7.263 1.00 1.00 47 GLY A O 4
ATOM 6040 N N . ARG A 1 48 ? 1.483 9.101 5.360 1.00 1.00 48 ARG A N 4
ATOM 6041 C CA . ARG A 1 48 ? 0.884 10.458 5.260 1.00 1.00 48 ARG A CA 4
ATOM 6042 C C . ARG A 1 48 ? -0.295 10.419 4.290 1.00 1.00 48 ARG A C 4
ATOM 6043 O O . ARG A 1 48 ? -0.258 9.748 3.272 1.00 1.00 48 ARG A O 4
ATOM 6064 N N . ILE A 1 49 ? -1.345 11.125 4.610 1.00 1.00 49 ILE A N 4
ATOM 6065 C CA . ILE A 1 49 ? -2.555 11.134 3.731 1.00 1.00 49 ILE A CA 4
ATOM 6066 C C . ILE A 1 49 ? -2.978 12.589 3.437 1.00 1.00 49 ILE A C 4
ATOM 6067 O O . ILE A 1 49 ? -2.475 13.513 4.053 1.00 1.00 49 ILE A O 4
ATOM 6083 N N . PRO A 1 50 ? -3.898 12.752 2.504 1.00 1.00 50 PRO A N 4
ATOM 6084 C CA . PRO A 1 50 ? -4.413 14.086 2.115 1.00 1.00 50 PRO A CA 4
ATOM 6085 C C . PRO A 1 50 ? -5.379 14.650 3.174 1.00 1.00 50 PRO A C 4
ATOM 6086 O O . PRO A 1 50 ? -5.604 15.846 3.231 1.00 1.00 50 PRO A O 4
ATOM 6097 N N . GLY A 1 51 ? -5.948 13.807 4.011 1.00 1.00 51 GLY A N 4
ATOM 6098 C CA . GLY A 1 51 ? -6.893 14.300 5.064 1.00 1.00 51 GLY A CA 4
ATOM 6099 C C . GLY A 1 51 ? -8.307 13.735 4.836 1.00 1.00 51 GLY A C 4
ATOM 6100 O O . GLY A 1 51 ? -9.214 14.014 5.599 1.00 1.00 51 GLY A O 4
ATOM 6104 N N . ARG A 1 52 ? -8.503 12.949 3.798 1.00 1.00 52 ARG A N 4
ATOM 6105 C CA . ARG A 1 52 ? -9.855 12.369 3.522 1.00 1.00 52 ARG A CA 4
ATOM 6106 C C . ARG A 1 52 ? -10.259 11.398 4.644 1.00 1.00 52 ARG A C 4
ATOM 6107 O O . ARG A 1 52 ? -11.424 11.285 4.974 1.00 1.00 52 ARG A O 4
ATOM 6128 N N . LEU A 1 53 ? -9.307 10.693 5.221 1.00 1.00 53 LEU A N 4
ATOM 6129 C CA . LEU A 1 53 ? -9.625 9.717 6.318 1.00 1.00 53 LEU A CA 4
ATOM 6130 C C . LEU A 1 53 ? -10.424 10.403 7.437 1.00 1.00 53 LEU A C 4
ATOM 6131 O O . LEU A 1 53 ? -11.281 9.792 8.049 1.00 1.00 53 LEU A O 4
ATOM 6147 N N . LYS A 1 54 ? -10.146 11.660 7.711 1.00 1.00 54 LYS A N 4
ATOM 6148 C CA . LYS A 1 54 ? -10.880 12.394 8.794 1.00 1.00 54 LYS A CA 4
ATOM 6149 C C . LYS A 1 54 ? -12.399 12.250 8.601 1.00 1.00 54 LYS A C 4
ATOM 6150 O O . LYS A 1 54 ? -13.121 11.970 9.540 1.00 1.00 54 LYS A O 4
ATOM 6169 N N . ASN A 1 55 ? -12.883 12.443 7.394 1.00 1.00 55 ASN A N 4
ATOM 6170 C CA . ASN A 1 55 ? -14.355 12.322 7.136 1.00 1.00 55 ASN A CA 4
ATOM 6171 C C . ASN A 1 55 ? -14.699 10.902 6.664 1.00 1.00 55 ASN A C 4
ATOM 6172 O O . ASN A 1 55 ? -15.768 10.392 6.952 1.00 1.00 55 ASN A O 4
ATOM 6183 N N . ARG A 1 56 ? -13.809 10.269 5.934 1.00 1.00 56 ARG A N 4
ATOM 6184 C CA . ARG A 1 56 ? -14.080 8.886 5.426 1.00 1.00 56 ARG A CA 4
ATOM 6185 C C . ARG A 1 56 ? -14.222 7.907 6.601 1.00 1.00 56 ARG A C 4
ATOM 6186 O O . ARG A 1 56 ? -15.279 7.340 6.811 1.00 1.00 56 ARG A O 4
ATOM 6207 N N . ILE A 1 57 ? -13.170 7.704 7.365 1.00 1.00 57 ILE A N 4
ATOM 6208 C CA . ILE A 1 57 ? -13.247 6.759 8.525 1.00 1.00 57 ILE A CA 4
ATOM 6209 C C . ILE A 1 57 ? -13.921 7.455 9.718 1.00 1.00 57 ILE A C 4
ATOM 6210 O O . ILE A 1 57 ? -14.047 8.668 9.750 1.00 1.00 57 ILE A O 4
ATOM 6226 N N . TRP A 1 58 ? -14.353 6.692 10.698 1.00 1.00 58 TRP A N 4
ATOM 6227 C CA . TRP A 1 58 ? -15.021 7.307 11.890 1.00 1.00 58 TRP A CA 4
ATOM 6228 C C . TRP A 1 58 ? -15.295 6.256 12.978 1.00 1.00 58 TRP A C 4
ATOM 6229 O O . TRP A 1 58 ? -15.073 6.507 14.149 1.00 1.00 58 TRP A O 4
ATOM 6250 N N . VAL A 1 59 ? -15.802 5.097 12.611 1.00 1.00 59 VAL A N 4
ATOM 6251 C CA . VAL A 1 59 ? -16.119 4.055 13.646 1.00 1.00 59 VAL A CA 4
ATOM 6252 C C . VAL A 1 59 ? -15.201 2.831 13.508 1.00 1.00 59 VAL A C 4
ATOM 6253 O O . VAL A 1 59 ? -14.624 2.382 14.482 1.00 1.00 59 VAL A O 4
ATOM 6266 N N . ARG A 1 60 ? -15.076 2.271 12.325 1.00 1.00 60 ARG A N 4
ATOM 6267 C CA . ARG A 1 60 ? -14.212 1.059 12.155 1.00 1.00 60 ARG A CA 4
ATOM 6268 C C . ARG A 1 60 ? -12.923 1.412 11.404 1.00 1.00 60 ARG A C 4
ATOM 6269 O O . ARG A 1 60 ? -12.887 2.328 10.602 1.00 1.00 60 ARG A O 4
ATOM 6290 N N . GLU A 1 61 ? -11.864 0.678 11.663 1.00 1.00 61 GLU A N 4
ATOM 6291 C CA . GLU A 1 61 ? -10.558 0.939 10.981 1.00 1.00 61 GLU A CA 4
ATOM 6292 C C . GLU A 1 61 ? -10.089 -0.335 10.256 1.00 1.00 61 GLU A C 4
ATOM 6293 O O . GLU A 1 61 ? -10.840 -1.284 10.106 1.00 1.00 61 GLU A O 4
ATOM 6305 N N . GLY A 1 62 ? -8.855 -0.358 9.799 1.00 1.00 62 GLY A N 4
ATOM 6306 C CA . GLY A 1 62 ? -8.333 -1.560 9.080 1.00 1.00 62 GLY A CA 4
ATOM 6307 C C . GLY A 1 62 ? -8.570 -1.388 7.579 1.00 1.00 62 GLY A C 4
ATOM 6308 O O . GLY A 1 62 ? -9.561 -1.851 7.044 1.00 1.00 62 GLY A O 4
ATOM 6312 N N . ASP A 1 63 ? -7.671 -0.712 6.901 1.00 1.00 63 ASP A N 4
ATOM 6313 C CA . ASP A 1 63 ? -7.844 -0.489 5.424 1.00 1.00 63 ASP A CA 4
ATOM 6314 C C . ASP A 1 63 ? -6.588 -0.941 4.671 1.00 1.00 63 ASP A C 4
ATOM 6315 O O . ASP A 1 63 ? -5.534 -1.106 5.262 1.00 1.00 63 ASP A O 4
ATOM 6324 N N . VAL A 1 64 ? -6.674 -1.124 3.371 1.00 1.00 64 VAL A N 4
ATOM 6325 C CA . VAL A 1 64 ? -5.455 -1.543 2.597 1.00 1.00 64 VAL A CA 4
ATOM 6326 C C . VAL A 1 64 ? -4.822 -0.284 2.006 1.00 1.00 64 VAL A C 4
ATOM 6327 O O . VAL A 1 64 ? -5.512 0.597 1.520 1.00 1.00 64 VAL A O 4
ATOM 6340 N N . VAL A 1 65 ? -3.515 -0.174 2.074 1.00 1.00 65 VAL A N 4
ATOM 6341 C CA . VAL A 1 65 ? -2.852 1.050 1.550 1.00 1.00 65 VAL A CA 4
ATOM 6342 C C . VAL A 1 65 ? -1.542 0.701 0.834 1.00 1.00 65 VAL A C 4
ATOM 6343 O O . VAL A 1 65 ? -0.751 -0.095 1.311 1.00 1.00 65 VAL A O 4
ATOM 6356 N N . ILE A 1 66 ? -1.282 1.347 -0.276 1.00 1.00 66 ILE A N 4
ATOM 6357 C CA . ILE A 1 66 ? 0.013 1.118 -0.992 1.00 1.00 66 ILE A CA 4
ATOM 6358 C C . ILE A 1 66 ? 0.908 2.288 -0.578 1.00 1.00 66 ILE A C 4
ATOM 6359 O O . ILE A 1 66 ? 0.407 3.385 -0.342 1.00 1.00 66 ILE A O 4
ATOM 6375 N N . VAL A 1 67 ? 2.196 2.084 -0.395 1.00 1.00 67 VAL A N 4
ATOM 6376 C CA . VAL A 1 67 ? 3.014 3.229 0.109 1.00 1.00 67 VAL A CA 4
ATOM 6377 C C . VAL A 1 67 ? 4.404 3.358 -0.536 1.00 1.00 67 VAL A C 4
ATOM 6378 O O . VAL A 1 67 ? 5.002 2.408 -1.036 1.00 1.00 67 VAL A O 4
ATOM 6391 N N . LYS A 1 68 ? 4.922 4.565 -0.420 1.00 1.00 68 LYS A N 4
ATOM 6392 C CA . LYS A 1 68 ? 6.284 4.915 -0.896 1.00 1.00 68 LYS A CA 4
ATOM 6393 C C . LYS A 1 68 ? 7.210 4.886 0.328 1.00 1.00 68 LYS A C 4
ATOM 6394 O O . LYS A 1 68 ? 6.740 5.115 1.429 1.00 1.00 68 LYS A O 4
ATOM 6413 N N . PRO A 1 69 ? 8.479 4.597 0.118 1.00 1.00 69 PRO A N 4
ATOM 6414 C CA . PRO A 1 69 ? 9.464 4.503 1.219 1.00 1.00 69 PRO A CA 4
ATOM 6415 C C . PRO A 1 69 ? 10.142 5.852 1.506 1.00 1.00 69 PRO A C 4
ATOM 6416 O O . PRO A 1 69 ? 10.435 6.629 0.613 1.00 1.00 69 PRO A O 4
ATOM 6427 N N . TRP A 1 70 ? 10.360 6.124 2.773 1.00 1.00 70 TRP A N 4
ATOM 6428 C CA . TRP A 1 70 ? 10.982 7.410 3.215 1.00 1.00 70 TRP A CA 4
ATOM 6429 C C . TRP A 1 70 ? 12.244 7.079 4.003 1.00 1.00 70 TRP A C 4
ATOM 6430 O O . TRP A 1 70 ? 12.141 6.440 5.055 1.00 1.00 70 TRP A O 4
ATOM 6451 N N . GLU A 1 71 ? 13.399 7.506 3.553 1.00 1.00 71 GLU A N 4
ATOM 6452 C CA . GLU A 1 71 ? 14.661 7.212 4.310 1.00 1.00 71 GLU A CA 4
ATOM 6453 C C . GLU A 1 71 ? 14.650 7.937 5.663 1.00 1.00 71 GLU A C 4
ATOM 6454 O O . GLU A 1 71 ? 14.338 9.111 5.750 1.00 1.00 71 GLU A O 4
ATOM 6466 N N . VAL A 1 72 ? 14.996 7.226 6.712 1.00 1.00 72 VAL A N 4
ATOM 6467 C CA . VAL A 1 72 ? 15.027 7.826 8.091 1.00 1.00 72 VAL A CA 4
ATOM 6468 C C . VAL A 1 72 ? 15.335 6.719 9.117 1.00 1.00 72 VAL A C 4
ATOM 6469 O O . VAL A 1 72 ? 14.490 5.901 9.447 1.00 1.00 72 VAL A O 4
ATOM 6482 N N . GLN A 1 73 ? 16.549 6.688 9.615 1.00 1.00 73 GLN A N 4
ATOM 6483 C CA . GLN A 1 73 ? 16.940 5.638 10.612 1.00 1.00 73 GLN A CA 4
ATOM 6484 C C . GLN A 1 73 ? 16.009 5.683 11.832 1.00 1.00 73 GLN A C 4
ATOM 6485 O O . GLN A 1 73 ? 15.574 6.738 12.260 1.00 1.00 73 GLN A O 4
ATOM 6499 N N . GLY A 1 74 ? 15.707 4.534 12.390 1.00 1.00 74 GLY A N 4
ATOM 6500 C CA . GLY A 1 74 ? 14.807 4.475 13.585 1.00 1.00 74 GLY A CA 4
ATOM 6501 C C . GLY A 1 74 ? 13.396 4.043 13.162 1.00 1.00 74 GLY A C 4
ATOM 6502 O O . GLY A 1 74 ? 12.749 3.271 13.847 1.00 1.00 74 GLY A O 4
ATOM 6506 N N . ASP A 1 75 ? 12.917 4.535 12.041 1.00 1.00 75 ASP A N 4
ATOM 6507 C CA . ASP A 1 75 ? 11.546 4.163 11.560 1.00 1.00 75 ASP A CA 4
ATOM 6508 C C . ASP A 1 75 ? 11.377 4.681 10.135 1.00 1.00 75 ASP A C 4
ATOM 6509 O O . ASP A 1 75 ? 11.978 5.670 9.768 1.00 1.00 75 ASP A O 4
ATOM 6518 N N . GLN A 1 76 ? 10.572 4.038 9.322 1.00 1.00 76 GLN A N 4
ATOM 6519 C CA . GLN A 1 76 ? 10.416 4.540 7.926 1.00 1.00 76 GLN A CA 4
ATOM 6520 C C . GLN A 1 76 ? 9.162 5.393 7.796 1.00 1.00 76 GLN A C 4
ATOM 6521 O O . GLN A 1 76 ? 8.204 5.245 8.534 1.00 1.00 76 GLN A O 4
ATOM 6535 N N . LYS A 1 77 ? 9.161 6.263 6.825 1.00 1.00 77 LYS A N 4
ATOM 6536 C CA . LYS A 1 77 ? 7.950 7.123 6.579 1.00 1.00 77 LYS A CA 4
ATOM 6537 C C . LYS A 1 77 ? 7.366 6.702 5.243 1.00 1.00 77 LYS A C 4
ATOM 6538 O O . LYS A 1 77 ? 8.068 6.148 4.427 1.00 1.00 77 LYS A O 4
ATOM 6557 N N . CYS A 1 78 ? 6.108 6.891 4.993 1.00 1.00 78 CYS A N 4
ATOM 6558 C CA . CYS A 1 78 ? 5.584 6.437 3.673 1.00 1.00 78 CYS A CA 4
ATOM 6559 C C . CYS A 1 78 ? 4.501 7.366 3.146 1.00 1.00 78 CYS A C 4
ATOM 6560 O O . CYS A 1 78 ? 3.768 7.978 3.903 1.00 1.00 78 CYS A O 4
ATOM 6568 N N . ASP A 1 79 ? 4.344 7.413 1.844 1.00 1.00 79 ASP A N 4
ATOM 6569 C CA . ASP A 1 79 ? 3.230 8.239 1.264 1.00 1.00 79 ASP A CA 4
ATOM 6570 C C . ASP A 1 79 ? 2.138 7.221 0.965 1.00 1.00 79 ASP A C 4
ATOM 6571 O O . ASP A 1 79 ? 2.385 6.259 0.256 1.00 1.00 79 ASP A O 4
ATOM 6580 N N . ILE A 1 80 ? 0.978 7.338 1.554 1.00 1.00 80 ILE A N 4
ATOM 6581 C CA . ILE A 1 80 ? -0.023 6.249 1.336 1.00 1.00 80 ILE A CA 4
ATOM 6582 C C . ILE A 1 80 ? -1.339 6.688 0.712 1.00 1.00 80 ILE A C 4
ATOM 6583 O O . ILE A 1 80 ? -1.845 7.774 0.933 1.00 1.00 80 ILE A O 4
ATOM 6599 N N . ILE A 1 81 ? -1.922 5.755 0.000 1.00 1.00 81 ILE A N 4
ATOM 6600 C CA . ILE A 1 81 ? -3.270 5.948 -0.609 1.00 1.00 81 ILE A CA 4
ATOM 6601 C C . ILE A 1 81 ? -4.104 4.755 -0.125 1.00 1.00 81 ILE A C 4
ATOM 6602 O O . ILE A 1 81 ? -3.740 3.604 -0.344 1.00 1.00 81 ILE A O 4
ATOM 6618 N N . TRP A 1 82 ? -5.170 5.014 0.596 1.00 1.00 82 TRP A N 4
ATOM 6619 C CA . TRP A 1 82 ? -5.985 3.892 1.181 1.00 1.00 82 TRP A CA 4
ATOM 6620 C C . TRP A 1 82 ? -7.306 3.673 0.444 1.00 1.00 82 TRP A C 4
ATOM 6621 O O . TRP A 1 82 ? -7.811 4.538 -0.252 1.00 1.00 82 TRP A O 4
ATOM 6642 N N . ARG A 1 83 ? -7.864 2.497 0.627 1.00 1.00 83 ARG A N 4
ATOM 6643 C CA . ARG A 1 83 ? -9.164 2.128 -0.009 1.00 1.00 83 ARG A CA 4
ATOM 6644 C C . ARG A 1 83 ? -9.521 0.687 0.397 1.00 1.00 83 ARG A C 4
ATOM 6645 O O . ARG A 1 83 ? -8.823 0.069 1.184 1.00 1.00 83 ARG A O 4
ATOM 6666 N N . TYR A 1 84 ? -10.599 0.155 -0.144 1.00 1.00 84 TYR A N 4
ATOM 6667 C CA . TYR A 1 84 ? -11.029 -1.246 0.173 1.00 1.00 84 TYR A CA 4
ATOM 6668 C C . TYR A 1 84 ? -10.927 -1.519 1.684 1.00 1.00 84 TYR A C 4
ATOM 6669 O O . TYR A 1 84 ? -9.947 -2.062 2.166 1.00 1.00 84 TYR A O 4
ATOM 6687 N N . THR A 1 85 ? -11.941 -1.152 2.431 1.00 1.00 85 THR A N 4
ATOM 6688 C CA . THR A 1 85 ? -11.920 -1.387 3.909 1.00 1.00 85 THR A CA 4
ATOM 6689 C C . THR A 1 85 ? -11.814 -2.895 4.210 1.00 1.00 85 THR A C 4
ATOM 6690 O O . THR A 1 85 ? -11.386 -3.283 5.283 1.00 1.00 85 THR A O 4
ATOM 6701 N N . LYS A 1 86 ? -12.204 -3.743 3.280 1.00 1.00 86 LYS A N 4
ATOM 6702 C CA . LYS A 1 86 ? -12.128 -5.216 3.522 1.00 1.00 86 LYS A CA 4
ATOM 6703 C C . LYS A 1 86 ? -10.689 -5.718 3.293 1.00 1.00 86 LYS A C 4
ATOM 6704 O O . LYS A 1 86 ? -9.954 -5.927 4.240 1.00 1.00 86 LYS A O 4
ATOM 6723 N N . THR A 1 87 ? -10.286 -5.920 2.052 1.00 1.00 87 THR A N 4
ATOM 6724 C CA . THR A 1 87 ? -8.895 -6.422 1.778 1.00 1.00 87 THR A CA 4
ATOM 6725 C C . THR A 1 87 ? -8.445 -6.035 0.359 1.00 1.00 87 THR A C 4
ATOM 6726 O O . THR A 1 87 ? -9.242 -5.641 -0.475 1.00 1.00 87 THR A O 4
ATOM 6737 N N . GLN A 1 88 ? -7.160 -6.165 0.089 1.00 1.00 88 GLN A N 4
ATOM 6738 C CA . GLN A 1 88 ? -6.604 -5.828 -1.269 1.00 1.00 88 GLN A CA 4
ATOM 6739 C C . GLN A 1 88 ? -5.074 -6.029 -1.287 1.00 1.00 88 GLN A C 4
ATOM 6740 O O . GLN A 1 88 ? -4.500 -6.325 -2.321 1.00 1.00 88 GLN A O 4
ATOM 6754 N N . VAL A 1 89 ? -4.414 -5.859 -0.155 1.00 1.00 89 VAL A N 4
ATOM 6755 C CA . VAL A 1 89 ? -2.922 -6.031 -0.095 1.00 1.00 89 VAL A CA 4
ATOM 6756 C C . VAL A 1 89 ? -2.520 -7.367 -0.742 1.00 1.00 89 VAL A C 4
ATOM 6757 O O . VAL A 1 89 ? -1.512 -7.448 -1.420 1.00 1.00 89 VAL A O 4
ATOM 6770 N N . GLU A 1 90 ? -3.301 -8.408 -0.538 1.00 1.00 90 GLU A N 4
ATOM 6771 C CA . GLU A 1 90 ? -2.971 -9.740 -1.142 1.00 1.00 90 GLU A CA 4
ATOM 6772 C C . GLU A 1 90 ? -2.875 -9.608 -2.668 1.00 1.00 90 GLU A C 4
ATOM 6773 O O . GLU A 1 90 ? -1.962 -10.130 -3.281 1.00 1.00 90 GLU A O 4
ATOM 6785 N N . TRP A 1 91 ? -3.804 -8.906 -3.280 1.00 1.00 91 TRP A N 4
ATOM 6786 C CA . TRP A 1 91 ? -3.768 -8.724 -4.766 1.00 1.00 91 TRP A CA 4
ATOM 6787 C C . TRP A 1 91 ? -2.444 -8.060 -5.165 1.00 1.00 91 TRP A C 4
ATOM 6788 O O . TRP A 1 91 ? -1.782 -8.492 -6.092 1.00 1.00 91 TRP A O 4
ATOM 6809 N N . LEU A 1 92 ? -2.055 -7.016 -4.465 1.00 1.00 92 LEU A N 4
ATOM 6810 C CA . LEU A 1 92 ? -0.769 -6.318 -4.789 1.00 1.00 92 LEU A CA 4
ATOM 6811 C C . LEU A 1 92 ? 0.409 -7.277 -4.563 1.00 1.00 92 LEU A C 4
ATOM 6812 O O . LEU A 1 92 ? 1.388 -7.246 -5.289 1.00 1.00 92 LEU A O 4
ATOM 6828 N N . LYS A 1 93 ? 0.316 -8.132 -3.568 1.00 1.00 93 LYS A N 4
ATOM 6829 C CA . LYS A 1 93 ? 1.417 -9.106 -3.287 1.00 1.00 93 LYS A CA 4
ATOM 6830 C C . LYS A 1 93 ? 1.551 -10.082 -4.463 1.00 1.00 93 LYS A C 4
ATOM 6831 O O . LYS A 1 93 ? 2.634 -10.288 -4.985 1.00 1.00 93 LYS A O 4
ATOM 6850 N N . ARG A 1 94 ? 0.452 -10.674 -4.887 1.00 1.00 94 ARG A N 4
ATOM 6851 C CA . ARG A 1 94 ? 0.493 -11.634 -6.039 1.00 1.00 94 ARG A CA 4
ATOM 6852 C C . ARG A 1 94 ? 1.139 -10.950 -7.249 1.00 1.00 94 ARG A C 4
ATOM 6853 O O . ARG A 1 94 ? 1.925 -11.547 -7.964 1.00 1.00 94 ARG A O 4
ATOM 6874 N N . LYS A 1 95 ? 0.816 -9.696 -7.465 1.00 1.00 95 LYS A N 4
ATOM 6875 C CA . LYS A 1 95 ? 1.401 -8.936 -8.610 1.00 1.00 95 LYS A CA 4
ATOM 6876 C C . LYS A 1 95 ? 2.924 -8.816 -8.441 1.00 1.00 95 LYS A C 4
ATOM 6877 O O . LYS A 1 95 ? 3.656 -8.807 -9.414 1.00 1.00 95 LYS A O 4
ATOM 6896 N N . GLY A 1 96 ? 3.405 -8.718 -7.219 1.00 1.00 96 GLY A N 4
ATOM 6897 C CA . GLY A 1 96 ? 4.878 -8.593 -6.992 1.00 1.00 96 GLY A CA 4
ATOM 6898 C C . GLY A 1 96 ? 5.592 -9.881 -7.418 1.00 1.00 96 GLY A C 4
ATOM 6899 O O . GLY A 1 96 ? 6.677 -9.840 -7.967 1.00 1.00 96 GLY A O 4
ATOM 6903 N N . TYR A 1 97 ? 4.995 -11.020 -7.151 1.00 1.00 97 TYR A N 4
ATOM 6904 C CA . TYR A 1 97 ? 5.637 -12.327 -7.517 1.00 1.00 97 TYR A CA 4
ATOM 6905 C C . TYR A 1 97 ? 5.731 -12.478 -9.040 1.00 1.00 97 TYR A C 4
ATOM 6906 O O . TYR A 1 97 ? 6.798 -12.728 -9.573 1.00 1.00 97 TYR A O 4
ATOM 6924 N N . LEU A 1 98 ? 4.628 -12.338 -9.744 1.00 1.00 98 LEU A N 4
ATOM 6925 C CA . LEU A 1 98 ? 4.661 -12.483 -11.236 1.00 1.00 98 LEU A CA 4
ATOM 6926 C C . LEU A 1 98 ? 5.560 -11.401 -11.851 1.00 1.00 98 LEU A C 4
ATOM 6927 O O . LEU A 1 98 ? 6.290 -11.658 -12.792 1.00 1.00 98 LEU A O 4
ATOM 6943 N N . ASP A 1 99 ? 5.518 -10.199 -11.321 1.00 1.00 99 ASP A N 4
ATOM 6944 C CA . ASP A 1 99 ? 6.375 -9.099 -11.864 1.00 1.00 99 ASP A CA 4
ATOM 6945 C C . ASP A 1 99 ? 7.855 -9.424 -11.617 1.00 1.00 99 ASP A C 4
ATOM 6946 O O . ASP A 1 99 ? 8.684 -9.274 -12.495 1.00 1.00 99 ASP A O 4
ATOM 6955 N N . GLU A 1 100 ? 8.183 -9.866 -10.423 1.00 1.00 100 GLU A N 4
ATOM 6956 C CA . GLU A 1 100 ? 9.604 -10.204 -10.091 1.00 1.00 100 GLU A CA 4
ATOM 6957 C C . GLU A 1 100 ? 10.075 -11.397 -10.934 1.00 1.00 100 GLU A C 4
ATOM 6958 O O . GLU A 1 100 ? 11.227 -11.469 -11.323 1.00 1.00 100 GLU A O 4
ATOM 6970 N N . LEU A 1 101 ? 9.195 -12.334 -11.213 1.00 1.00 101 LEU A N 4
ATOM 6971 C CA . LEU A 1 101 ? 9.584 -13.529 -12.026 1.00 1.00 101 LEU A CA 4
ATOM 6972 C C . LEU A 1 101 ? 10.080 -13.081 -13.407 1.00 1.00 101 LEU A C 4
ATOM 6973 O O . LEU A 1 101 ? 11.201 -13.368 -13.786 1.00 1.00 101 LEU A O 4
ATOM 6989 N N . LEU A 1 102 ? 9.248 -12.377 -14.151 1.00 1.00 102 LEU A N 4
ATOM 6990 C CA . LEU A 1 102 ? 9.637 -11.888 -15.517 1.00 1.00 102 LEU A CA 4
ATOM 6991 C C . LEU A 1 102 ? 9.684 -13.063 -16.511 1.00 1.00 102 LEU A C 4
ATOM 6992 O O . LEU A 1 102 ? 8.856 -13.080 -17.408 1.00 1.00 102 LEU A O 4
ATOM 7009 N N . MET A 1 1 ? -18.978 12.914 -11.218 1.00 1.00 1 MET A N 5
ATOM 7010 C CA . MET A 1 1 ? -19.734 12.397 -12.397 1.00 1.00 1 MET A CA 5
ATOM 7011 C C . MET A 1 1 ? -21.160 12.025 -11.971 1.00 1.00 1 MET A C 5
ATOM 7012 O O . MET A 1 1 ? -21.361 11.177 -11.118 1.00 1.00 1 MET A O 5
ATOM 7028 N N . ALA A 1 2 ? -22.148 12.659 -12.560 1.00 1.00 2 ALA A N 5
ATOM 7029 C CA . ALA A 1 2 ? -23.568 12.355 -12.201 1.00 1.00 2 ALA A CA 5
ATOM 7030 C C . ALA A 1 2 ? -24.377 12.072 -13.479 1.00 1.00 2 ALA A C 5
ATOM 7031 O O . ALA A 1 2 ? -25.533 12.445 -13.591 1.00 1.00 2 ALA A O 5
ATOM 7038 N N . GLU A 1 3 ? -23.775 11.406 -14.441 1.00 1.00 3 GLU A N 5
ATOM 7039 C CA . GLU A 1 3 ? -24.496 11.088 -15.713 1.00 1.00 3 GLU A CA 5
ATOM 7040 C C . GLU A 1 3 ? -24.237 9.621 -16.098 1.00 1.00 3 GLU A C 5
ATOM 7041 O O . GLU A 1 3 ? -24.057 9.294 -17.259 1.00 1.00 3 GLU A O 5
ATOM 7053 N N . GLN A 1 4 ? -24.222 8.735 -15.126 1.00 1.00 4 GLN A N 5
ATOM 7054 C CA . GLN A 1 4 ? -23.978 7.287 -15.420 1.00 1.00 4 GLN A CA 5
ATOM 7055 C C . GLN A 1 4 ? -24.523 6.423 -14.274 1.00 1.00 4 GLN A C 5
ATOM 7056 O O . GLN A 1 4 ? -24.473 6.806 -13.117 1.00 1.00 4 GLN A O 5
ATOM 7070 N N . GLN A 1 5 ? -25.038 5.259 -14.593 1.00 1.00 5 GLN A N 5
ATOM 7071 C CA . GLN A 1 5 ? -25.587 4.354 -13.534 1.00 1.00 5 GLN A CA 5
ATOM 7072 C C . GLN A 1 5 ? -24.447 3.556 -12.886 1.00 1.00 5 GLN A C 5
ATOM 7073 O O . GLN A 1 5 ? -23.339 3.517 -13.393 1.00 1.00 5 GLN A O 5
ATOM 7087 N N . GLN A 1 6 ? -24.714 2.922 -11.766 1.00 1.00 6 GLN A N 5
ATOM 7088 C CA . GLN A 1 6 ? -23.655 2.122 -11.072 1.00 1.00 6 GLN A CA 5
ATOM 7089 C C . GLN A 1 6 ? -23.173 0.990 -11.993 1.00 1.00 6 GLN A C 5
ATOM 7090 O O . GLN A 1 6 ? -23.938 0.127 -12.385 1.00 1.00 6 GLN A O 5
ATOM 7104 N N . GLU A 1 7 ? -21.908 1.004 -12.343 1.00 1.00 7 GLU A N 5
ATOM 7105 C CA . GLU A 1 7 ? -21.354 -0.054 -13.244 1.00 1.00 7 GLU A CA 5
ATOM 7106 C C . GLU A 1 7 ? -20.137 -0.720 -12.577 1.00 1.00 7 GLU A C 5
ATOM 7107 O O . GLU A 1 7 ? -19.919 -0.581 -11.386 1.00 1.00 7 GLU A O 5
ATOM 7119 N N . GLN A 1 8 ? -19.347 -1.448 -13.339 1.00 1.00 8 GLN A N 5
ATOM 7120 C CA . GLN A 1 8 ? -18.145 -2.131 -12.761 1.00 1.00 8 GLN A CA 5
ATOM 7121 C C . GLN A 1 8 ? -17.163 -1.093 -12.196 1.00 1.00 8 GLN A C 5
ATOM 7122 O O . GLN A 1 8 ? -17.178 0.066 -12.578 1.00 1.00 8 GLN A O 5
ATOM 7136 N N . GLN A 1 9 ? -16.305 -1.507 -11.293 1.00 1.00 9 GLN A N 5
ATOM 7137 C CA . GLN A 1 9 ? -15.311 -0.562 -10.696 1.00 1.00 9 GLN A CA 5
ATOM 7138 C C . GLN A 1 9 ? -13.908 -0.885 -11.228 1.00 1.00 9 GLN A C 5
ATOM 7139 O O . GLN A 1 9 ? -13.567 -2.035 -11.452 1.00 1.00 9 GLN A O 5
ATOM 7153 N N . ILE A 1 10 ? -13.096 0.126 -11.430 1.00 1.00 10 ILE A N 5
ATOM 7154 C CA . ILE A 1 10 ? -11.713 -0.103 -11.947 1.00 1.00 10 ILE A CA 5
ATOM 7155 C C . ILE A 1 10 ? -10.724 0.779 -11.163 1.00 1.00 10 ILE A C 5
ATOM 7156 O O . ILE A 1 10 ? -10.228 1.780 -11.654 1.00 1.00 10 ILE A O 5
ATOM 7172 N N . ARG A 1 11 ? -10.436 0.402 -9.939 1.00 1.00 11 ARG A N 5
ATOM 7173 C CA . ARG A 1 11 ? -9.483 1.195 -9.099 1.00 1.00 11 ARG A CA 5
ATOM 7174 C C . ARG A 1 11 ? -8.155 0.441 -8.945 1.00 1.00 11 ARG A C 5
ATOM 7175 O O . ARG A 1 11 ? -7.356 0.734 -8.072 1.00 1.00 11 ARG A O 5
ATOM 7196 N N . VAL A 1 12 ? -7.922 -0.521 -9.793 1.00 1.00 12 VAL A N 5
ATOM 7197 C CA . VAL A 1 12 ? -6.654 -1.314 -9.730 1.00 1.00 12 VAL A CA 5
ATOM 7198 C C . VAL A 1 12 ? -5.604 -0.691 -10.670 1.00 1.00 12 VAL A C 5
ATOM 7199 O O . VAL A 1 12 ? -5.902 0.215 -11.429 1.00 1.00 12 VAL A O 5
ATOM 7212 N N . ARG A 1 13 ? -4.379 -1.174 -10.613 1.00 1.00 13 ARG A N 5
ATOM 7213 C CA . ARG A 1 13 ? -3.289 -0.628 -11.486 1.00 1.00 13 ARG A CA 5
ATOM 7214 C C . ARG A 1 13 ? -2.917 0.786 -11.017 1.00 1.00 13 ARG A C 5
ATOM 7215 O O . ARG A 1 13 ? -3.554 1.762 -11.376 1.00 1.00 13 ARG A O 5
ATOM 7236 N N . ILE A 1 14 ? -1.888 0.895 -10.207 1.00 1.00 14 ILE A N 5
ATOM 7237 C CA . ILE A 1 14 ? -1.459 2.233 -9.696 1.00 1.00 14 ILE A CA 5
ATOM 7238 C C . ILE A 1 14 ? -0.022 2.530 -10.164 1.00 1.00 14 ILE A C 5
ATOM 7239 O O . ILE A 1 14 ? 0.842 1.673 -10.086 1.00 1.00 14 ILE A O 5
ATOM 7255 N N . PRO A 1 15 ? 0.189 3.740 -10.639 1.00 1.00 15 PRO A N 5
ATOM 7256 C CA . PRO A 1 15 ? 1.512 4.187 -11.127 1.00 1.00 15 PRO A CA 5
ATOM 7257 C C . PRO A 1 15 ? 2.445 4.512 -9.947 1.00 1.00 15 PRO A C 5
ATOM 7258 O O . PRO A 1 15 ? 2.193 4.119 -8.821 1.00 1.00 15 PRO A O 5
ATOM 7269 N N . ARG A 1 16 ? 3.525 5.224 -10.205 1.00 1.00 16 ARG A N 5
ATOM 7270 C CA . ARG A 1 16 ? 4.495 5.584 -9.121 1.00 1.00 16 ARG A CA 5
ATOM 7271 C C . ARG A 1 16 ? 5.200 4.314 -8.621 1.00 1.00 16 ARG A C 5
ATOM 7272 O O . ARG A 1 16 ? 4.737 3.647 -7.709 1.00 1.00 16 ARG A O 5
ATOM 7293 N N . LYS A 1 17 ? 6.319 3.978 -9.220 1.00 1.00 17 LYS A N 5
ATOM 7294 C CA . LYS A 1 17 ? 7.073 2.755 -8.801 1.00 1.00 17 LYS A CA 5
ATOM 7295 C C . LYS A 1 17 ? 8.502 2.820 -9.363 1.00 1.00 17 LYS A C 5
ATOM 7296 O O . LYS A 1 17 ? 8.856 2.102 -10.284 1.00 1.00 17 LYS A O 5
ATOM 7315 N N . GLU A 1 18 ? 9.323 3.685 -8.811 1.00 1.00 18 GLU A N 5
ATOM 7316 C CA . GLU A 1 18 ? 10.733 3.821 -9.295 1.00 1.00 18 GLU A CA 5
ATOM 7317 C C . GLU A 1 18 ? 11.464 2.481 -9.133 1.00 1.00 18 GLU A C 5
ATOM 7318 O O . GLU A 1 18 ? 11.950 1.915 -10.096 1.00 1.00 18 GLU A O 5
ATOM 7330 N N . GLU A 1 19 ? 11.540 1.972 -7.925 1.00 1.00 19 GLU A N 5
ATOM 7331 C CA . GLU A 1 19 ? 12.234 0.669 -7.693 1.00 1.00 19 GLU A CA 5
ATOM 7332 C C . GLU A 1 19 ? 11.193 -0.405 -7.354 1.00 1.00 19 GLU A C 5
ATOM 7333 O O . GLU A 1 19 ? 10.946 -1.301 -8.141 1.00 1.00 19 GLU A O 5
ATOM 7345 N N . ASN A 1 20 ? 10.581 -0.316 -6.194 1.00 1.00 20 ASN A N 5
ATOM 7346 C CA . ASN A 1 20 ? 9.551 -1.326 -5.797 1.00 1.00 20 ASN A CA 5
ATOM 7347 C C . ASN A 1 20 ? 8.611 -0.720 -4.747 1.00 1.00 20 ASN A C 5
ATOM 7348 O O . ASN A 1 20 ? 9.029 -0.370 -3.656 1.00 1.00 20 ASN A O 5
ATOM 7359 N N . GLU A 1 21 ? 7.344 -0.605 -5.067 1.00 1.00 21 GLU A N 5
ATOM 7360 C CA . GLU A 1 21 ? 6.362 -0.036 -4.091 1.00 1.00 21 GLU A CA 5
ATOM 7361 C C . GLU A 1 21 ? 6.081 -1.072 -2.992 1.00 1.00 21 GLU A C 5
ATOM 7362 O O . GLU A 1 21 ? 6.263 -2.262 -3.193 1.00 1.00 21 GLU A O 5
ATOM 7374 N N . ILE A 1 22 ? 5.638 -0.634 -1.833 1.00 1.00 22 ILE A N 5
ATOM 7375 C CA . ILE A 1 22 ? 5.350 -1.607 -0.727 1.00 1.00 22 ILE A CA 5
ATOM 7376 C C . ILE A 1 22 ? 3.844 -1.617 -0.442 1.00 1.00 22 ILE A C 5
ATOM 7377 O O . ILE A 1 22 ? 3.131 -0.700 -0.829 1.00 1.00 22 ILE A O 5
ATOM 7393 N N . LEU A 1 23 ? 3.337 -2.650 0.212 1.00 1.00 23 LEU A N 5
ATOM 7394 C CA . LEU A 1 23 ? 1.845 -2.680 0.464 1.00 1.00 23 LEU A CA 5
ATOM 7395 C C . LEU A 1 23 ? 1.591 -2.683 1.958 1.00 1.00 23 LEU A C 5
ATOM 7396 O O . LEU A 1 23 ? 2.136 -3.503 2.649 1.00 1.00 23 LEU A O 5
ATOM 7412 N N . GLY A 1 24 ? 0.799 -1.778 2.486 1.00 1.00 24 GLY A N 5
ATOM 7413 C CA . GLY A 1 24 ? 0.599 -1.779 3.970 1.00 1.00 24 GLY A CA 5
ATOM 7414 C C . GLY A 1 24 ? -0.843 -1.487 4.372 1.00 1.00 24 GLY A C 5
ATOM 7415 O O . GLY A 1 24 ? -1.626 -0.948 3.614 1.00 1.00 24 GLY A O 5
ATOM 7419 N N . ILE A 1 25 ? -1.172 -1.828 5.594 1.00 1.00 25 ILE A N 5
ATOM 7420 C CA . ILE A 1 25 ? -2.538 -1.566 6.135 1.00 1.00 25 ILE A CA 5
ATOM 7421 C C . ILE A 1 25 ? -2.425 -0.439 7.170 1.00 1.00 25 ILE A C 5
ATOM 7422 O O . ILE A 1 25 ? -1.430 -0.333 7.879 1.00 1.00 25 ILE A O 5
ATOM 7438 N N . ILE A 1 26 ? -3.419 0.414 7.247 1.00 1.00 26 ILE A N 5
ATOM 7439 C CA . ILE A 1 26 ? -3.352 1.553 8.212 1.00 1.00 26 ILE A CA 5
ATOM 7440 C C . ILE A 1 26 ? -4.125 1.263 9.490 1.00 1.00 26 ILE A C 5
ATOM 7441 O O . ILE A 1 26 ? -5.107 0.532 9.510 1.00 1.00 26 ILE A O 5
ATOM 7457 N N . GLU A 1 27 ? -3.669 1.888 10.547 1.00 1.00 27 GLU A N 5
ATOM 7458 C CA . GLU A 1 27 ? -4.309 1.750 11.887 1.00 1.00 27 GLU A CA 5
ATOM 7459 C C . GLU A 1 27 ? -4.300 3.119 12.577 1.00 1.00 27 GLU A C 5
ATOM 7460 O O . GLU A 1 27 ? -3.252 3.718 12.780 1.00 1.00 27 GLU A O 5
ATOM 7472 N N . GLN A 1 28 ? -5.459 3.617 12.933 1.00 1.00 28 GLN A N 5
ATOM 7473 C CA . GLN A 1 28 ? -5.533 4.950 13.610 1.00 1.00 28 GLN A CA 5
ATOM 7474 C C . GLN A 1 28 ? -5.246 4.782 15.109 1.00 1.00 28 GLN A C 5
ATOM 7475 O O . GLN A 1 28 ? -6.070 4.293 15.861 1.00 1.00 28 GLN A O 5
ATOM 7489 N N . MET A 1 29 ? -4.073 5.187 15.541 1.00 1.00 29 MET A N 5
ATOM 7490 C CA . MET A 1 29 ? -3.710 5.060 16.989 1.00 1.00 29 MET A CA 5
ATOM 7491 C C . MET A 1 29 ? -4.542 6.046 17.826 1.00 1.00 29 MET A C 5
ATOM 7492 O O . MET A 1 29 ? -4.889 5.763 18.959 1.00 1.00 29 MET A O 5
ATOM 7506 N N . LEU A 1 30 ? -4.865 7.196 17.274 1.00 1.00 30 LEU A N 5
ATOM 7507 C CA . LEU A 1 30 ? -5.670 8.204 18.018 1.00 1.00 30 LEU A CA 5
ATOM 7508 C C . LEU A 1 30 ? -6.252 9.218 17.023 1.00 1.00 30 LEU A C 5
ATOM 7509 O O . LEU A 1 30 ? -7.454 9.391 16.936 1.00 1.00 30 LEU A O 5
ATOM 7525 N N . GLY A 1 31 ? -5.403 9.886 16.274 1.00 1.00 31 GLY A N 5
ATOM 7526 C CA . GLY A 1 31 ? -5.895 10.889 15.280 1.00 1.00 31 GLY A CA 5
ATOM 7527 C C . GLY A 1 31 ? -4.703 11.600 14.630 1.00 1.00 31 GLY A C 5
ATOM 7528 O O . GLY A 1 31 ? -3.868 10.974 14.000 1.00 1.00 31 GLY A O 5
ATOM 7532 N N . ALA A 1 32 ? -4.626 12.907 14.777 1.00 1.00 32 ALA A N 5
ATOM 7533 C CA . ALA A 1 32 ? -3.496 13.690 14.174 1.00 1.00 32 ALA A CA 5
ATOM 7534 C C . ALA A 1 32 ? -3.516 13.558 12.642 1.00 1.00 32 ALA A C 5
ATOM 7535 O O . ALA A 1 32 ? -4.464 13.053 12.063 1.00 1.00 32 ALA A O 5
ATOM 7542 N N . SER A 1 33 ? -2.472 14.010 11.982 1.00 1.00 33 SER A N 5
ATOM 7543 C CA . SER A 1 33 ? -2.414 13.916 10.490 1.00 1.00 33 SER A CA 5
ATOM 7544 C C . SER A 1 33 ? -1.529 12.727 10.063 1.00 1.00 33 SER A C 5
ATOM 7545 O O . SER A 1 33 ? -1.219 12.571 8.895 1.00 1.00 33 SER A O 5
ATOM 7553 N N . ARG A 1 34 ? -1.129 11.886 10.995 1.00 1.00 34 ARG A N 5
ATOM 7554 C CA . ARG A 1 34 ? -0.273 10.711 10.641 1.00 1.00 34 ARG A CA 5
ATOM 7555 C C . ARG A 1 34 ? -0.801 9.451 11.335 1.00 1.00 34 ARG A C 5
ATOM 7556 O O . ARG A 1 34 ? -1.129 9.459 12.509 1.00 1.00 34 ARG A O 5
ATOM 7577 N N . VAL A 1 35 ? -0.879 8.373 10.603 1.00 1.00 35 VAL A N 5
ATOM 7578 C CA . VAL A 1 35 ? -1.374 7.087 11.161 1.00 1.00 35 VAL A CA 5
ATOM 7579 C C . VAL A 1 35 ? -0.205 6.092 11.243 1.00 1.00 35 VAL A C 5
ATOM 7580 O O . VAL A 1 35 ? 0.807 6.257 10.583 1.00 1.00 35 VAL A O 5
ATOM 7593 N N . ARG A 1 36 ? -0.347 5.051 12.027 1.00 1.00 36 ARG A N 5
ATOM 7594 C CA . ARG A 1 36 ? 0.751 4.031 12.123 1.00 1.00 36 ARG A CA 5
ATOM 7595 C C . ARG A 1 36 ? 0.389 2.871 11.206 1.00 1.00 36 ARG A C 5
ATOM 7596 O O . ARG A 1 36 ? -0.740 2.406 11.206 1.00 1.00 36 ARG A O 5
ATOM 7617 N N . VAL A 1 37 ? 1.309 2.434 10.379 1.00 1.00 37 VAL A N 5
ATOM 7618 C CA . VAL A 1 37 ? 0.986 1.364 9.428 1.00 1.00 37 VAL A CA 5
ATOM 7619 C C . VAL A 1 37 ? 2.023 0.235 9.471 1.00 1.00 37 VAL A C 5
ATOM 7620 O O . VAL A 1 37 ? 3.219 0.448 9.629 1.00 1.00 37 VAL A O 5
ATOM 7633 N N . ARG A 1 38 ? 1.548 -0.952 9.233 1.00 1.00 38 ARG A N 5
ATOM 7634 C CA . ARG A 1 38 ? 2.438 -2.161 9.151 1.00 1.00 38 ARG A CA 5
ATOM 7635 C C . ARG A 1 38 ? 2.277 -2.689 7.728 1.00 1.00 38 ARG A C 5
ATOM 7636 O O . ARG A 1 38 ? 1.186 -2.639 7.181 1.00 1.00 38 ARG A O 5
ATOM 7657 N N . CYS A 1 39 ? 3.331 -3.120 7.079 1.00 1.00 39 CYS A N 5
ATOM 7658 C CA . CYS A 1 39 ? 3.153 -3.538 5.663 1.00 1.00 39 CYS A CA 5
ATOM 7659 C C . CYS A 1 39 ? 3.967 -4.774 5.266 1.00 1.00 39 CYS A C 5
ATOM 7660 O O . CYS A 1 39 ? 4.983 -5.117 5.854 1.00 1.00 39 CYS A O 5
ATOM 7668 N N . LEU A 1 40 ? 3.528 -5.381 4.190 1.00 1.00 40 LEU A N 5
ATOM 7669 C CA . LEU A 1 40 ? 4.208 -6.541 3.605 1.00 1.00 40 LEU A CA 5
ATOM 7670 C C . LEU A 1 40 ? 5.145 -6.021 2.515 1.00 1.00 40 LEU A C 5
ATOM 7671 O O . LEU A 1 40 ? 5.246 -4.805 2.260 1.00 1.00 40 LEU A O 5
ATOM 7687 N N . ASP A 1 41 ? 5.882 -6.930 1.937 1.00 1.00 41 ASP A N 5
ATOM 7688 C CA . ASP A 1 41 ? 6.958 -6.559 0.993 1.00 1.00 41 ASP A CA 5
ATOM 7689 C C . ASP A 1 41 ? 8.109 -6.065 1.912 1.00 1.00 41 ASP A C 5
ATOM 7690 O O . ASP A 1 41 ? 9.015 -5.364 1.501 1.00 1.00 41 ASP A O 5
ATOM 7699 N N . GLY A 1 42 ? 8.069 -6.530 3.172 1.00 1.00 42 GLY A N 5
ATOM 7700 C CA . GLY A 1 42 ? 9.127 -6.231 4.196 1.00 1.00 42 GLY A CA 5
ATOM 7701 C C . GLY A 1 42 ? 9.191 -4.758 4.625 1.00 1.00 42 GLY A C 5
ATOM 7702 O O . GLY A 1 42 ? 10.256 -4.167 4.560 1.00 1.00 42 GLY A O 5
ATOM 7706 N N . LYS A 1 43 ? 8.111 -4.143 5.091 1.00 1.00 43 LYS A N 5
ATOM 7707 C CA . LYS A 1 43 ? 8.252 -2.714 5.527 1.00 1.00 43 LYS A CA 5
ATOM 7708 C C . LYS A 1 43 ? 7.341 -2.362 6.713 1.00 1.00 43 LYS A C 5
ATOM 7709 O O . LYS A 1 43 ? 6.285 -2.934 6.908 1.00 1.00 43 LYS A O 5
ATOM 7728 N N . THR A 1 44 ? 7.742 -1.362 7.457 1.00 1.00 44 THR A N 5
ATOM 7729 C CA . THR A 1 44 ? 6.933 -0.840 8.607 1.00 1.00 44 THR A CA 5
ATOM 7730 C C . THR A 1 44 ? 7.082 0.684 8.553 1.00 1.00 44 THR A C 5
ATOM 7731 O O . THR A 1 44 ? 8.187 1.212 8.647 1.00 1.00 44 THR A O 5
ATOM 7742 N N . ARG A 1 45 ? 5.999 1.395 8.331 1.00 1.00 45 ARG A N 5
ATOM 7743 C CA . ARG A 1 45 ? 6.118 2.872 8.176 1.00 1.00 45 ARG A CA 5
ATOM 7744 C C . ARG A 1 45 ? 4.908 3.611 8.722 1.00 1.00 45 ARG A C 5
ATOM 7745 O O . ARG A 1 45 ? 3.838 3.054 8.894 1.00 1.00 45 ARG A O 5
ATOM 7766 N N . LEU A 1 46 ? 5.063 4.895 8.903 1.00 1.00 46 LEU A N 5
ATOM 7767 C CA . LEU A 1 46 ? 3.916 5.740 9.337 1.00 1.00 46 LEU A CA 5
ATOM 7768 C C . LEU A 1 46 ? 3.346 6.310 8.034 1.00 1.00 46 LEU A C 5
ATOM 7769 O O . LEU A 1 46 ? 4.082 6.839 7.216 1.00 1.00 46 LEU A O 5
ATOM 7785 N N . GLY A 1 47 ? 2.071 6.143 7.789 1.00 1.00 47 GLY A N 5
ATOM 7786 C CA . GLY A 1 47 ? 1.502 6.601 6.485 1.00 1.00 47 GLY A CA 5
ATOM 7787 C C . GLY A 1 47 ? 0.910 7.997 6.594 1.00 1.00 47 GLY A C 5
ATOM 7788 O O . GLY A 1 47 ? 0.145 8.301 7.492 1.00 1.00 47 GLY A O 5
ATOM 7792 N N . ARG A 1 48 ? 1.271 8.847 5.658 1.00 1.00 48 ARG A N 5
ATOM 7793 C CA . ARG A 1 48 ? 0.750 10.240 5.657 1.00 1.00 48 ARG A CA 5
ATOM 7794 C C . ARG A 1 48 ? -0.324 10.393 4.579 1.00 1.00 48 ARG A C 5
ATOM 7795 O O . ARG A 1 48 ? -0.160 9.961 3.450 1.00 1.00 48 ARG A O 5
ATOM 7816 N N . ILE A 1 49 ? -1.424 11.009 4.932 1.00 1.00 49 ILE A N 5
ATOM 7817 C CA . ILE A 1 49 ? -2.535 11.211 3.956 1.00 1.00 49 ILE A CA 5
ATOM 7818 C C . ILE A 1 49 ? -2.827 12.720 3.836 1.00 1.00 49 ILE A C 5
ATOM 7819 O O . ILE A 1 49 ? -2.624 13.462 4.783 1.00 1.00 49 ILE A O 5
ATOM 7835 N N . PRO A 1 50 ? -3.305 13.127 2.680 1.00 1.00 50 PRO A N 5
ATOM 7836 C CA . PRO A 1 50 ? -3.643 14.540 2.415 1.00 1.00 50 PRO A CA 5
ATOM 7837 C C . PRO A 1 50 ? -4.970 14.905 3.104 1.00 1.00 50 PRO A C 5
ATOM 7838 O O . PRO A 1 50 ? -4.974 15.391 4.221 1.00 1.00 50 PRO A O 5
ATOM 7849 N N . GLY A 1 51 ? -6.092 14.670 2.457 1.00 1.00 51 GLY A N 5
ATOM 7850 C CA . GLY A 1 51 ? -7.413 14.997 3.082 1.00 1.00 51 GLY A CA 5
ATOM 7851 C C . GLY A 1 51 ? -8.427 13.869 2.825 1.00 1.00 51 GLY A C 5
ATOM 7852 O O . GLY A 1 51 ? -9.598 14.010 3.128 1.00 1.00 51 GLY A O 5
ATOM 7856 N N . ARG A 1 52 ? -7.993 12.754 2.271 1.00 1.00 52 ARG A N 5
ATOM 7857 C CA . ARG A 1 52 ? -8.931 11.621 1.996 1.00 1.00 52 ARG A CA 5
ATOM 7858 C C . ARG A 1 52 ? -9.446 11.042 3.318 1.00 1.00 52 ARG A C 5
ATOM 7859 O O . ARG A 1 52 ? -10.638 10.912 3.521 1.00 1.00 52 ARG A O 5
ATOM 7880 N N . LEU A 1 53 ? -8.550 10.691 4.213 1.00 1.00 53 LEU A N 5
ATOM 7881 C CA . LEU A 1 53 ? -8.956 10.115 5.524 1.00 1.00 53 LEU A CA 5
ATOM 7882 C C . LEU A 1 53 ? -9.721 11.157 6.354 1.00 1.00 53 LEU A C 5
ATOM 7883 O O . LEU A 1 53 ? -10.707 10.842 6.986 1.00 1.00 53 LEU A O 5
ATOM 7899 N N . LYS A 1 54 ? -9.268 12.389 6.361 1.00 1.00 54 LYS A N 5
ATOM 7900 C CA . LYS A 1 54 ? -9.958 13.454 7.161 1.00 1.00 54 LYS A CA 5
ATOM 7901 C C . LYS A 1 54 ? -11.395 13.682 6.657 1.00 1.00 54 LYS A C 5
ATOM 7902 O O . LYS A 1 54 ? -12.249 14.123 7.404 1.00 1.00 54 LYS A O 5
ATOM 7921 N N . ASN A 1 55 ? -11.667 13.398 5.402 1.00 1.00 55 ASN A N 5
ATOM 7922 C CA . ASN A 1 55 ? -13.047 13.614 4.857 1.00 1.00 55 ASN A CA 5
ATOM 7923 C C . ASN A 1 55 ? -13.830 12.293 4.817 1.00 1.00 55 ASN A C 5
ATOM 7924 O O . ASN A 1 55 ? -15.024 12.270 5.059 1.00 1.00 55 ASN A O 5
ATOM 7935 N N . ARG A 1 56 ? -13.175 11.201 4.495 1.00 1.00 56 ARG A N 5
ATOM 7936 C CA . ARG A 1 56 ? -13.881 9.881 4.413 1.00 1.00 56 ARG A CA 5
ATOM 7937 C C . ARG A 1 56 ? -13.894 9.168 5.776 1.00 1.00 56 ARG A C 5
ATOM 7938 O O . ARG A 1 56 ? -14.565 8.163 5.937 1.00 1.00 56 ARG A O 5
ATOM 7959 N N . ILE A 1 57 ? -13.156 9.663 6.746 1.00 1.00 57 ILE A N 5
ATOM 7960 C CA . ILE A 1 57 ? -13.118 9.004 8.096 1.00 1.00 57 ILE A CA 5
ATOM 7961 C C . ILE A 1 57 ? -14.539 8.709 8.588 1.00 1.00 57 ILE A C 5
ATOM 7962 O O . ILE A 1 57 ? -15.429 9.537 8.501 1.00 1.00 57 ILE A O 5
ATOM 7978 N N . TRP A 1 58 ? -14.739 7.524 9.107 1.00 1.00 58 TRP A N 5
ATOM 7979 C CA . TRP A 1 58 ? -16.087 7.120 9.622 1.00 1.00 58 TRP A CA 5
ATOM 7980 C C . TRP A 1 58 ? -15.994 5.722 10.247 1.00 1.00 58 TRP A C 5
ATOM 7981 O O . TRP A 1 58 ? -16.514 5.482 11.323 1.00 1.00 58 TRP A O 5
ATOM 8002 N N . VAL A 1 59 ? -15.334 4.801 9.577 1.00 1.00 59 VAL A N 5
ATOM 8003 C CA . VAL A 1 59 ? -15.195 3.409 10.118 1.00 1.00 59 VAL A CA 5
ATOM 8004 C C . VAL A 1 59 ? -14.278 3.411 11.353 1.00 1.00 59 VAL A C 5
ATOM 8005 O O . VAL A 1 59 ? -13.692 4.421 11.705 1.00 1.00 59 VAL A O 5
ATOM 8018 N N . ARG A 1 60 ? -14.153 2.280 12.011 1.00 1.00 60 ARG A N 5
ATOM 8019 C CA . ARG A 1 60 ? -13.280 2.195 13.223 1.00 1.00 60 ARG A CA 5
ATOM 8020 C C . ARG A 1 60 ? -11.805 2.258 12.804 1.00 1.00 60 ARG A C 5
ATOM 8021 O O . ARG A 1 60 ? -11.156 3.277 12.961 1.00 1.00 60 ARG A O 5
ATOM 8042 N N . GLU A 1 61 ? -11.273 1.179 12.271 1.00 1.00 61 GLU A N 5
ATOM 8043 C CA . GLU A 1 61 ? -9.838 1.165 11.838 1.00 1.00 61 GLU A CA 5
ATOM 8044 C C . GLU A 1 61 ? -9.548 -0.107 11.027 1.00 1.00 61 GLU A C 5
ATOM 8045 O O . GLU A 1 61 ? -10.388 -0.982 10.900 1.00 1.00 61 GLU A O 5
ATOM 8057 N N . GLY A 1 62 ? -8.360 -0.211 10.471 1.00 1.00 62 GLY A N 5
ATOM 8058 C CA . GLY A 1 62 ? -8.004 -1.416 9.661 1.00 1.00 62 GLY A CA 5
ATOM 8059 C C . GLY A 1 62 ? -8.401 -1.178 8.203 1.00 1.00 62 GLY A C 5
ATOM 8060 O O . GLY A 1 62 ? -9.384 -1.716 7.726 1.00 1.00 62 GLY A O 5
ATOM 8064 N N . ASP A 1 63 ? -7.645 -0.373 7.495 1.00 1.00 63 ASP A N 5
ATOM 8065 C CA . ASP A 1 63 ? -7.976 -0.086 6.058 1.00 1.00 63 ASP A CA 5
ATOM 8066 C C . ASP A 1 63 ? -6.833 -0.566 5.159 1.00 1.00 63 ASP A C 5
ATOM 8067 O O . ASP A 1 63 ? -5.717 -0.748 5.619 1.00 1.00 63 ASP A O 5
ATOM 8076 N N . VAL A 1 64 ? -7.076 -0.752 3.876 1.00 1.00 64 VAL A N 5
ATOM 8077 C CA . VAL A 1 64 ? -5.960 -1.194 2.981 1.00 1.00 64 VAL A CA 5
ATOM 8078 C C . VAL A 1 64 ? -5.416 0.028 2.252 1.00 1.00 64 VAL A C 5
ATOM 8079 O O . VAL A 1 64 ? -6.163 0.852 1.751 1.00 1.00 64 VAL A O 5
ATOM 8092 N N . VAL A 1 65 ? -4.116 0.165 2.218 1.00 1.00 65 VAL A N 5
ATOM 8093 C CA . VAL A 1 65 ? -3.509 1.355 1.554 1.00 1.00 65 VAL A CA 5
ATOM 8094 C C . VAL A 1 65 ? -2.266 0.969 0.755 1.00 1.00 65 VAL A C 5
ATOM 8095 O O . VAL A 1 65 ? -1.519 0.077 1.123 1.00 1.00 65 VAL A O 5
ATOM 8108 N N . ILE A 1 66 ? -2.001 1.699 -0.300 1.00 1.00 66 ILE A N 5
ATOM 8109 C CA . ILE A 1 66 ? -0.754 1.453 -1.090 1.00 1.00 66 ILE A CA 5
ATOM 8110 C C . ILE A 1 66 ? 0.232 2.520 -0.615 1.00 1.00 66 ILE A C 5
ATOM 8111 O O . ILE A 1 66 ? -0.183 3.629 -0.289 1.00 1.00 66 ILE A O 5
ATOM 8127 N N . VAL A 1 67 ? 1.505 2.216 -0.483 1.00 1.00 67 VAL A N 5
ATOM 8128 C CA . VAL A 1 67 ? 2.410 3.270 0.071 1.00 1.00 67 VAL A CA 5
ATOM 8129 C C . VAL A 1 67 ? 3.786 3.344 -0.607 1.00 1.00 67 VAL A C 5
ATOM 8130 O O . VAL A 1 67 ? 4.314 2.376 -1.144 1.00 1.00 67 VAL A O 5
ATOM 8143 N N . LYS A 1 68 ? 4.378 4.520 -0.492 1.00 1.00 68 LYS A N 5
ATOM 8144 C CA . LYS A 1 68 ? 5.748 4.772 -1.019 1.00 1.00 68 LYS A CA 5
ATOM 8145 C C . LYS A 1 68 ? 6.734 4.715 0.161 1.00 1.00 68 LYS A C 5
ATOM 8146 O O . LYS A 1 68 ? 6.333 4.951 1.287 1.00 1.00 68 LYS A O 5
ATOM 8165 N N . PRO A 1 69 ? 7.982 4.382 -0.119 1.00 1.00 69 PRO A N 5
ATOM 8166 C CA . PRO A 1 69 ? 9.025 4.246 0.924 1.00 1.00 69 PRO A CA 5
ATOM 8167 C C . PRO A 1 69 ? 9.763 5.569 1.182 1.00 1.00 69 PRO A C 5
ATOM 8168 O O . PRO A 1 69 ? 9.994 6.366 0.289 1.00 1.00 69 PRO A O 5
ATOM 8179 N N . TRP A 1 70 ? 10.106 5.793 2.431 1.00 1.00 70 TRP A N 5
ATOM 8180 C CA . TRP A 1 70 ? 10.804 7.044 2.855 1.00 1.00 70 TRP A CA 5
ATOM 8181 C C . TRP A 1 70 ? 12.098 6.643 3.552 1.00 1.00 70 TRP A C 5
ATOM 8182 O O . TRP A 1 70 ? 12.031 5.976 4.587 1.00 1.00 70 TRP A O 5
ATOM 8203 N N . GLU A 1 71 ? 13.245 7.038 3.057 1.00 1.00 71 GLU A N 5
ATOM 8204 C CA . GLU A 1 71 ? 14.518 6.661 3.754 1.00 1.00 71 GLU A CA 5
ATOM 8205 C C . GLU A 1 71 ? 14.627 7.426 5.077 1.00 1.00 71 GLU A C 5
ATOM 8206 O O . GLU A 1 71 ? 14.441 8.630 5.131 1.00 1.00 71 GLU A O 5
ATOM 8218 N N . VAL A 1 72 ? 14.929 6.722 6.143 1.00 1.00 72 VAL A N 5
ATOM 8219 C CA . VAL A 1 72 ? 15.061 7.367 7.492 1.00 1.00 72 VAL A CA 5
ATOM 8220 C C . VAL A 1 72 ? 15.391 6.289 8.543 1.00 1.00 72 VAL A C 5
ATOM 8221 O O . VAL A 1 72 ? 14.534 5.530 8.970 1.00 1.00 72 VAL A O 5
ATOM 8234 N N . GLN A 1 73 ? 16.638 6.220 8.954 1.00 1.00 73 GLN A N 5
ATOM 8235 C CA . GLN A 1 73 ? 17.066 5.200 9.969 1.00 1.00 73 GLN A CA 5
ATOM 8236 C C . GLN A 1 73 ? 16.152 5.241 11.201 1.00 1.00 73 GLN A C 5
ATOM 8237 O O . GLN A 1 73 ? 15.733 6.296 11.647 1.00 1.00 73 GLN A O 5
ATOM 8251 N N . GLY A 1 74 ? 15.846 4.087 11.748 1.00 1.00 74 GLY A N 5
ATOM 8252 C CA . GLY A 1 74 ? 14.962 4.020 12.954 1.00 1.00 74 GLY A CA 5
ATOM 8253 C C . GLY A 1 74 ? 13.587 3.472 12.555 1.00 1.00 74 GLY A C 5
ATOM 8254 O O . GLY A 1 74 ? 13.053 2.588 13.201 1.00 1.00 74 GLY A O 5
ATOM 8258 N N . ASP A 1 75 ? 13.017 3.986 11.490 1.00 1.00 75 ASP A N 5
ATOM 8259 C CA . ASP A 1 75 ? 11.675 3.505 11.021 1.00 1.00 75 ASP A CA 5
ATOM 8260 C C . ASP A 1 75 ? 11.436 4.040 9.613 1.00 1.00 75 ASP A C 5
ATOM 8261 O O . ASP A 1 75 ? 12.026 5.026 9.219 1.00 1.00 75 ASP A O 5
ATOM 8270 N N . GLN A 1 76 ? 10.588 3.409 8.838 1.00 1.00 76 GLN A N 5
ATOM 8271 C CA . GLN A 1 76 ? 10.361 3.914 7.456 1.00 1.00 76 GLN A CA 5
ATOM 8272 C C . GLN A 1 76 ? 9.154 4.855 7.419 1.00 1.00 76 GLN A C 5
ATOM 8273 O O . GLN A 1 76 ? 8.199 4.696 8.158 1.00 1.00 76 GLN A O 5
ATOM 8287 N N . LYS A 1 77 ? 9.179 5.818 6.534 1.00 1.00 77 LYS A N 5
ATOM 8288 C CA . LYS A 1 77 ? 8.001 6.746 6.407 1.00 1.00 77 LYS A CA 5
ATOM 8289 C C . LYS A 1 77 ? 7.305 6.388 5.111 1.00 1.00 77 LYS A C 5
ATOM 8290 O O . LYS A 1 77 ? 7.930 5.855 4.220 1.00 1.00 77 LYS A O 5
ATOM 8309 N N . CYS A 1 78 ? 6.038 6.610 4.968 1.00 1.00 78 CYS A N 5
ATOM 8310 C CA . CYS A 1 78 ? 5.408 6.216 3.680 1.00 1.00 78 CYS A CA 5
ATOM 8311 C C . CYS A 1 78 ? 4.318 7.183 3.268 1.00 1.00 78 CYS A C 5
ATOM 8312 O O . CYS A 1 78 ? 3.667 7.795 4.098 1.00 1.00 78 CYS A O 5
ATOM 8320 N N . ASP A 1 79 ? 4.056 7.260 1.987 1.00 1.00 79 ASP A N 5
ATOM 8321 C CA . ASP A 1 79 ? 2.925 8.124 1.531 1.00 1.00 79 ASP A CA 5
ATOM 8322 C C . ASP A 1 79 ? 1.795 7.139 1.317 1.00 1.00 79 ASP A C 5
ATOM 8323 O O . ASP A 1 79 ? 1.942 6.194 0.564 1.00 1.00 79 ASP A O 5
ATOM 8332 N N . ILE A 1 80 ? 0.719 7.271 2.032 1.00 1.00 80 ILE A N 5
ATOM 8333 C CA . ILE A 1 80 ? -0.334 6.229 1.913 1.00 1.00 80 ILE A CA 5
ATOM 8334 C C . ILE A 1 80 ? -1.673 6.762 1.401 1.00 1.00 80 ILE A C 5
ATOM 8335 O O . ILE A 1 80 ? -2.095 7.858 1.714 1.00 1.00 80 ILE A O 5
ATOM 8351 N N . ILE A 1 81 ? -2.361 5.919 0.670 1.00 1.00 81 ILE A N 5
ATOM 8352 C CA . ILE A 1 81 ? -3.729 6.253 0.174 1.00 1.00 81 ILE A CA 5
ATOM 8353 C C . ILE A 1 81 ? -4.628 5.103 0.647 1.00 1.00 81 ILE A C 5
ATOM 8354 O O . ILE A 1 81 ? -4.359 3.942 0.359 1.00 1.00 81 ILE A O 5
ATOM 8370 N N . TRP A 1 82 ? -5.636 5.409 1.436 1.00 1.00 82 TRP A N 5
ATOM 8371 C CA . TRP A 1 82 ? -6.500 4.328 2.016 1.00 1.00 82 TRP A CA 5
ATOM 8372 C C . TRP A 1 82 ? -7.797 4.115 1.233 1.00 1.00 82 TRP A C 5
ATOM 8373 O O . TRP A 1 82 ? -8.264 4.974 0.506 1.00 1.00 82 TRP A O 5
ATOM 8394 N N . ARG A 1 83 ? -8.363 2.940 1.396 1.00 1.00 83 ARG A N 5
ATOM 8395 C CA . ARG A 1 83 ? -9.627 2.576 0.694 1.00 1.00 83 ARG A CA 5
ATOM 8396 C C . ARG A 1 83 ? -10.083 1.180 1.161 1.00 1.00 83 ARG A C 5
ATOM 8397 O O . ARG A 1 83 ? -9.312 0.420 1.732 1.00 1.00 83 ARG A O 5
ATOM 8418 N N . TYR A 1 84 ? -11.334 0.845 0.908 1.00 1.00 84 TYR A N 5
ATOM 8419 C CA . TYR A 1 84 ? -11.882 -0.499 1.300 1.00 1.00 84 TYR A CA 5
ATOM 8420 C C . TYR A 1 84 ? -11.524 -0.823 2.765 1.00 1.00 84 TYR A C 5
ATOM 8421 O O . TYR A 1 84 ? -11.407 0.063 3.591 1.00 1.00 84 TYR A O 5
ATOM 8439 N N . THR A 1 85 ? -11.353 -2.088 3.088 1.00 1.00 85 THR A N 5
ATOM 8440 C CA . THR A 1 85 ? -10.999 -2.479 4.489 1.00 1.00 85 THR A CA 5
ATOM 8441 C C . THR A 1 85 ? -10.106 -3.724 4.445 1.00 1.00 85 THR A C 5
ATOM 8442 O O . THR A 1 85 ? -10.580 -4.824 4.215 1.00 1.00 85 THR A O 5
ATOM 8453 N N . LYS A 1 86 ? -8.817 -3.544 4.660 1.00 1.00 86 LYS A N 5
ATOM 8454 C CA . LYS A 1 86 ? -7.834 -4.686 4.635 1.00 1.00 86 LYS A CA 5
ATOM 8455 C C . LYS A 1 86 ? -8.184 -5.685 3.512 1.00 1.00 86 LYS A C 5
ATOM 8456 O O . LYS A 1 86 ? -8.196 -6.888 3.714 1.00 1.00 86 LYS A O 5
ATOM 8475 N N . THR A 1 87 ? -8.464 -5.185 2.328 1.00 1.00 87 THR A N 5
ATOM 8476 C CA . THR A 1 87 ? -8.814 -6.084 1.182 1.00 1.00 87 THR A CA 5
ATOM 8477 C C . THR A 1 87 ? -8.174 -5.543 -0.108 1.00 1.00 87 THR A C 5
ATOM 8478 O O . THR A 1 87 ? -8.834 -4.940 -0.937 1.00 1.00 87 THR A O 5
ATOM 8489 N N . GLN A 1 88 ? -6.888 -5.763 -0.277 1.00 1.00 88 GLN A N 5
ATOM 8490 C CA . GLN A 1 88 ? -6.176 -5.275 -1.507 1.00 1.00 88 GLN A CA 5
ATOM 8491 C C . GLN A 1 88 ? -4.678 -5.608 -1.420 1.00 1.00 88 GLN A C 5
ATOM 8492 O O . GLN A 1 88 ? -4.051 -5.904 -2.421 1.00 1.00 88 GLN A O 5
ATOM 8506 N N . VAL A 1 89 ? -4.100 -5.553 -0.234 1.00 1.00 89 VAL A N 5
ATOM 8507 C CA . VAL A 1 89 ? -2.637 -5.861 -0.077 1.00 1.00 89 VAL A CA 5
ATOM 8508 C C . VAL A 1 89 ? -2.317 -7.242 -0.672 1.00 1.00 89 VAL A C 5
ATOM 8509 O O . VAL A 1 89 ? -1.253 -7.442 -1.230 1.00 1.00 89 VAL A O 5
ATOM 8522 N N . GLU A 1 90 ? -3.227 -8.189 -0.567 1.00 1.00 90 GLU A N 5
ATOM 8523 C CA . GLU A 1 90 ? -2.976 -9.550 -1.141 1.00 1.00 90 GLU A CA 5
ATOM 8524 C C . GLU A 1 90 ? -2.660 -9.416 -2.637 1.00 1.00 90 GLU A C 5
ATOM 8525 O O . GLU A 1 90 ? -1.754 -10.051 -3.146 1.00 1.00 90 GLU A O 5
ATOM 8537 N N . TRP A 1 91 ? -3.395 -8.575 -3.335 1.00 1.00 91 TRP A N 5
ATOM 8538 C CA . TRP A 1 91 ? -3.142 -8.364 -4.794 1.00 1.00 91 TRP A CA 5
ATOM 8539 C C . TRP A 1 91 ? -1.758 -7.727 -4.978 1.00 1.00 91 TRP A C 5
ATOM 8540 O O . TRP A 1 91 ? -1.006 -8.109 -5.856 1.00 1.00 91 TRP A O 5
ATOM 8561 N N . LEU A 1 92 ? -1.421 -6.762 -4.149 1.00 1.00 92 LEU A N 5
ATOM 8562 C CA . LEU A 1 92 ? -0.086 -6.092 -4.254 1.00 1.00 92 LEU A CA 5
ATOM 8563 C C . LEU A 1 92 ? 1.030 -7.129 -4.061 1.00 1.00 92 LEU A C 5
ATOM 8564 O O . LEU A 1 92 ? 2.078 -7.037 -4.674 1.00 1.00 92 LEU A O 5
ATOM 8580 N N . LYS A 1 93 ? 0.809 -8.115 -3.216 1.00 1.00 93 LYS A N 5
ATOM 8581 C CA . LYS A 1 93 ? 1.849 -9.166 -2.979 1.00 1.00 93 LYS A CA 5
ATOM 8582 C C . LYS A 1 93 ? 2.095 -9.945 -4.277 1.00 1.00 93 LYS A C 5
ATOM 8583 O O . LYS A 1 93 ? 3.212 -10.015 -4.763 1.00 1.00 93 LYS A O 5
ATOM 8602 N N . ARG A 1 94 ? 1.054 -10.515 -4.850 1.00 1.00 94 ARG A N 5
ATOM 8603 C CA . ARG A 1 94 ? 1.213 -11.281 -6.128 1.00 1.00 94 ARG A CA 5
ATOM 8604 C C . ARG A 1 94 ? 1.768 -10.346 -7.206 1.00 1.00 94 ARG A C 5
ATOM 8605 O O . ARG A 1 94 ? 2.575 -10.742 -8.028 1.00 1.00 94 ARG A O 5
ATOM 8626 N N . LYS A 1 95 ? 1.348 -9.104 -7.188 1.00 1.00 95 LYS A N 5
ATOM 8627 C CA . LYS A 1 95 ? 1.843 -8.109 -8.181 1.00 1.00 95 LYS A CA 5
ATOM 8628 C C . LYS A 1 95 ? 3.349 -7.882 -7.973 1.00 1.00 95 LYS A C 5
ATOM 8629 O O . LYS A 1 95 ? 4.077 -7.644 -8.919 1.00 1.00 95 LYS A O 5
ATOM 8648 N N . GLY A 1 96 ? 3.814 -7.952 -6.741 1.00 1.00 96 GLY A N 5
ATOM 8649 C CA . GLY A 1 96 ? 5.267 -7.738 -6.458 1.00 1.00 96 GLY A CA 5
ATOM 8650 C C . GLY A 1 96 ? 6.098 -8.851 -7.105 1.00 1.00 96 GLY A C 5
ATOM 8651 O O . GLY A 1 96 ? 7.123 -8.595 -7.708 1.00 1.00 96 GLY A O 5
ATOM 8655 N N . TYR A 1 97 ? 5.661 -10.083 -6.979 1.00 1.00 97 TYR A N 5
ATOM 8656 C CA . TYR A 1 97 ? 6.424 -11.227 -7.586 1.00 1.00 97 TYR A CA 5
ATOM 8657 C C . TYR A 1 97 ? 6.394 -11.119 -9.116 1.00 1.00 97 TYR A C 5
ATOM 8658 O O . TYR A 1 97 ? 7.360 -11.443 -9.784 1.00 1.00 97 TYR A O 5
ATOM 8676 N N . LEU A 1 98 ? 5.285 -10.676 -9.667 1.00 1.00 98 LEU A N 5
ATOM 8677 C CA . LEU A 1 98 ? 5.161 -10.549 -11.150 1.00 1.00 98 LEU A CA 5
ATOM 8678 C C . LEU A 1 98 ? 6.268 -9.631 -11.691 1.00 1.00 98 LEU A C 5
ATOM 8679 O O . LEU A 1 98 ? 7.043 -10.031 -12.543 1.00 1.00 98 LEU A O 5
ATOM 8695 N N . ASP A 1 99 ? 6.360 -8.411 -11.201 1.00 1.00 99 ASP A N 5
ATOM 8696 C CA . ASP A 1 99 ? 7.431 -7.485 -11.691 1.00 1.00 99 ASP A CA 5
ATOM 8697 C C . ASP A 1 99 ? 8.809 -8.021 -11.269 1.00 1.00 99 ASP A C 5
ATOM 8698 O O . ASP A 1 99 ? 9.782 -7.871 -11.984 1.00 1.00 99 ASP A O 5
ATOM 8707 N N . GLU A 1 100 ? 8.889 -8.646 -10.111 1.00 1.00 100 GLU A N 5
ATOM 8708 C CA . GLU A 1 100 ? 10.190 -9.205 -9.624 1.00 1.00 100 GLU A CA 5
ATOM 8709 C C . GLU A 1 100 ? 10.737 -10.220 -10.640 1.00 1.00 100 GLU A C 5
ATOM 8710 O O . GLU A 1 100 ? 11.933 -10.301 -10.859 1.00 1.00 100 GLU A O 5
ATOM 8722 N N . LEU A 1 101 ? 9.870 -10.991 -11.258 1.00 1.00 101 LEU A N 5
ATOM 8723 C CA . LEU A 1 101 ? 10.328 -12.004 -12.261 1.00 1.00 101 LEU A CA 5
ATOM 8724 C C . LEU A 1 101 ? 10.841 -11.296 -13.524 1.00 1.00 101 LEU A C 5
ATOM 8725 O O . LEU A 1 101 ? 11.832 -11.705 -14.098 1.00 1.00 101 LEU A O 5
ATOM 8741 N N . LEU A 1 102 ? 10.164 -10.241 -13.949 1.00 1.00 102 LEU A N 5
ATOM 8742 C CA . LEU A 1 102 ? 10.572 -9.470 -15.180 1.00 1.00 102 LEU A CA 5
ATOM 8743 C C . LEU A 1 102 ? 11.123 -10.421 -16.269 1.00 1.00 102 LEU A C 5
ATOM 8744 O O . LEU A 1 102 ? 12.322 -10.410 -16.520 1.00 1.00 102 LEU A O 5
ATOM 8761 N N . MET A 1 1 ? -19.021 -16.448 -19.585 1.00 1.00 1 MET A N 6
ATOM 8762 C CA . MET A 1 1 ? -17.881 -16.110 -18.683 1.00 1.00 1 MET A CA 6
ATOM 8763 C C . MET A 1 1 ? -16.606 -16.802 -19.181 1.00 1.00 1 MET A C 6
ATOM 8764 O O . MET A 1 1 ? -16.541 -18.016 -19.265 1.00 1.00 1 MET A O 6
ATOM 8780 N N . ALA A 1 2 ? -15.596 -16.032 -19.511 1.00 1.00 2 ALA A N 6
ATOM 8781 C CA . ALA A 1 2 ? -14.315 -16.626 -20.006 1.00 1.00 2 ALA A CA 6
ATOM 8782 C C . ALA A 1 2 ? -13.359 -16.848 -18.827 1.00 1.00 2 ALA A C 6
ATOM 8783 O O . ALA A 1 2 ? -12.705 -17.872 -18.740 1.00 1.00 2 ALA A O 6
ATOM 8790 N N . GLU A 1 3 ? -13.275 -15.891 -17.924 1.00 1.00 3 GLU A N 6
ATOM 8791 C CA . GLU A 1 3 ? -12.365 -16.022 -16.740 1.00 1.00 3 GLU A CA 6
ATOM 8792 C C . GLU A 1 3 ? -10.902 -16.126 -17.210 1.00 1.00 3 GLU A C 6
ATOM 8793 O O . GLU A 1 3 ? -10.087 -16.790 -16.592 1.00 1.00 3 GLU A O 6
ATOM 8805 N N . GLN A 1 4 ? -10.566 -15.466 -18.297 1.00 1.00 4 GLN A N 6
ATOM 8806 C CA . GLN A 1 4 ? -9.165 -15.512 -18.815 1.00 1.00 4 GLN A CA 6
ATOM 8807 C C . GLN A 1 4 ? -8.781 -14.134 -19.367 1.00 1.00 4 GLN A C 6
ATOM 8808 O O . GLN A 1 4 ? -9.423 -13.612 -20.262 1.00 1.00 4 GLN A O 6
ATOM 8822 N N . GLN A 1 5 ? -7.736 -13.543 -18.835 1.00 1.00 5 GLN A N 6
ATOM 8823 C CA . GLN A 1 5 ? -7.300 -12.195 -19.320 1.00 1.00 5 GLN A CA 6
ATOM 8824 C C . GLN A 1 5 ? -6.415 -12.349 -20.565 1.00 1.00 5 GLN A C 6
ATOM 8825 O O . GLN A 1 5 ? -5.662 -13.299 -20.693 1.00 1.00 5 GLN A O 6
ATOM 8839 N N . GLN A 1 6 ? -6.507 -11.414 -21.482 1.00 1.00 6 GLN A N 6
ATOM 8840 C CA . GLN A 1 6 ? -5.683 -11.484 -22.728 1.00 1.00 6 GLN A CA 6
ATOM 8841 C C . GLN A 1 6 ? -4.881 -10.188 -22.882 1.00 1.00 6 GLN A C 6
ATOM 8842 O O . GLN A 1 6 ? -3.665 -10.210 -22.965 1.00 1.00 6 GLN A O 6
ATOM 8856 N N . GLU A 1 7 ? -5.554 -9.060 -22.919 1.00 1.00 7 GLU A N 6
ATOM 8857 C CA . GLU A 1 7 ? -4.845 -7.752 -23.066 1.00 1.00 7 GLU A CA 6
ATOM 8858 C C . GLU A 1 7 ? -5.522 -6.703 -22.174 1.00 1.00 7 GLU A C 6
ATOM 8859 O O . GLU A 1 7 ? -4.886 -6.095 -21.333 1.00 1.00 7 GLU A O 6
ATOM 8871 N N . GLN A 1 8 ? -6.806 -6.493 -22.355 1.00 1.00 8 GLN A N 6
ATOM 8872 C CA . GLN A 1 8 ? -7.540 -5.489 -21.524 1.00 1.00 8 GLN A CA 6
ATOM 8873 C C . GLN A 1 8 ? -8.962 -5.995 -21.248 1.00 1.00 8 GLN A C 6
ATOM 8874 O O . GLN A 1 8 ? -9.702 -6.325 -22.159 1.00 1.00 8 GLN A O 6
ATOM 8888 N N . GLN A 1 9 ? -9.343 -6.064 -19.993 1.00 1.00 9 GLN A N 6
ATOM 8889 C CA . GLN A 1 9 ? -10.712 -6.554 -19.639 1.00 1.00 9 GLN A CA 6
ATOM 8890 C C . GLN A 1 9 ? -11.131 -5.986 -18.269 1.00 1.00 9 GLN A C 6
ATOM 8891 O O . GLN A 1 9 ? -10.584 -4.999 -17.806 1.00 1.00 9 GLN A O 6
ATOM 8905 N N . ILE A 1 10 ? -12.100 -6.600 -17.623 1.00 1.00 10 ILE A N 6
ATOM 8906 C CA . ILE A 1 10 ? -12.562 -6.104 -16.284 1.00 1.00 10 ILE A CA 6
ATOM 8907 C C . ILE A 1 10 ? -11.474 -6.367 -15.224 1.00 1.00 10 ILE A C 6
ATOM 8908 O O . ILE A 1 10 ? -10.327 -6.615 -15.554 1.00 1.00 10 ILE A O 6
ATOM 8924 N N . ARG A 1 11 ? -11.826 -6.299 -13.955 1.00 1.00 11 ARG A N 6
ATOM 8925 C CA . ARG A 1 11 ? -10.821 -6.529 -12.862 1.00 1.00 11 ARG A CA 6
ATOM 8926 C C . ARG A 1 11 ? -9.837 -5.348 -12.813 1.00 1.00 11 ARG A C 6
ATOM 8927 O O . ARG A 1 11 ? -9.908 -4.436 -13.621 1.00 1.00 11 ARG A O 6
ATOM 8948 N N . VAL A 1 12 ? -8.923 -5.351 -11.869 1.00 1.00 12 VAL A N 6
ATOM 8949 C CA . VAL A 1 12 ? -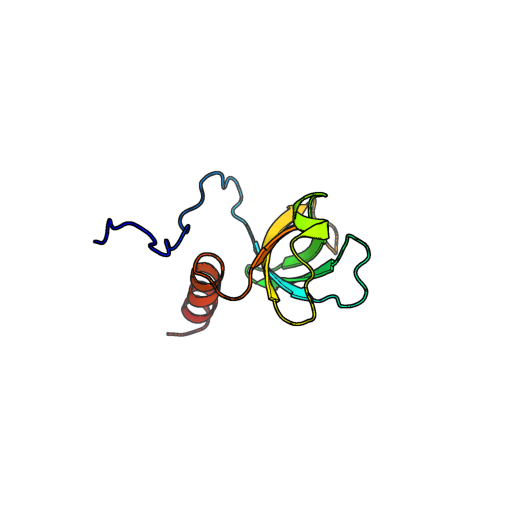7.945 -4.223 -11.772 1.00 1.00 12 VAL A CA 6
ATOM 8950 C C . VAL A 1 12 ? -6.838 -4.393 -12.819 1.00 1.00 12 VAL A C 6
ATOM 8951 O O . VAL A 1 12 ? -6.505 -5.491 -13.229 1.00 1.00 12 VAL A O 6
ATOM 8964 N N . ARG A 1 13 ? -6.270 -3.296 -13.237 1.00 1.00 13 ARG A N 6
ATOM 8965 C CA . ARG A 1 13 ? -5.171 -3.333 -14.249 1.00 1.00 13 ARG A CA 6
ATOM 8966 C C . ARG A 1 13 ? -4.015 -2.438 -13.783 1.00 1.00 13 ARG A C 6
ATOM 8967 O O . ARG A 1 13 ? -2.936 -2.921 -13.502 1.00 1.00 13 ARG A O 6
ATOM 8988 N N . ILE A 1 14 ? -4.266 -1.137 -13.711 1.00 1.00 14 ILE A N 6
ATOM 8989 C CA . ILE A 1 14 ? -3.243 -0.111 -13.277 1.00 1.00 14 ILE A CA 6
ATOM 8990 C C . ILE A 1 14 ? -1.871 -0.740 -12.939 1.00 1.00 14 ILE A C 6
ATOM 8991 O O . ILE A 1 14 ? -1.595 -1.067 -11.796 1.00 1.00 14 ILE A O 6
ATOM 9007 N N . PRO A 1 15 ? -1.048 -0.880 -13.956 1.00 1.00 15 PRO A N 6
ATOM 9008 C CA . PRO A 1 15 ? 0.308 -1.451 -13.819 1.00 1.00 15 PRO A CA 6
ATOM 9009 C C . PRO A 1 15 ? 1.284 -0.391 -13.284 1.00 1.00 15 PRO A C 6
ATOM 9010 O O . PRO A 1 15 ? 1.177 0.780 -13.604 1.00 1.00 15 PRO A O 6
ATOM 9021 N N . ARG A 1 16 ? 2.238 -0.798 -12.479 1.00 1.00 16 ARG A N 6
ATOM 9022 C CA . ARG A 1 16 ? 3.229 0.175 -11.922 1.00 1.00 16 ARG A CA 6
ATOM 9023 C C . ARG A 1 16 ? 4.617 -0.111 -12.505 1.00 1.00 16 ARG A C 6
ATOM 9024 O O . ARG A 1 16 ? 5.003 -1.255 -12.681 1.00 1.00 16 ARG A O 6
ATOM 9045 N N . LYS A 1 17 ? 5.370 0.923 -12.803 1.00 1.00 17 LYS A N 6
ATOM 9046 C CA . LYS A 1 17 ? 6.739 0.731 -13.377 1.00 1.00 17 LYS A CA 6
ATOM 9047 C C . LYS A 1 17 ? 7.811 1.052 -12.316 1.00 1.00 17 LYS A C 6
ATOM 9048 O O . LYS A 1 17 ? 8.948 1.346 -12.646 1.00 1.00 17 LYS A O 6
ATOM 9067 N N . GLU A 1 18 ? 7.459 0.993 -11.049 1.00 1.00 18 GLU A N 6
ATOM 9068 C CA . GLU A 1 18 ? 8.451 1.292 -9.970 1.00 1.00 18 GLU A CA 6
ATOM 9069 C C . GLU A 1 18 ? 8.744 0.016 -9.172 1.00 1.00 18 GLU A C 6
ATOM 9070 O O . GLU A 1 18 ? 7.841 -0.633 -8.672 1.00 1.00 18 GLU A O 6
ATOM 9082 N N . GLU A 1 19 ? 10.000 -0.343 -9.053 1.00 1.00 19 GLU A N 6
ATOM 9083 C CA . GLU A 1 19 ? 10.372 -1.576 -8.291 1.00 1.00 19 GLU A CA 6
ATOM 9084 C C . GLU A 1 19 ? 10.428 -1.267 -6.789 1.00 1.00 19 GLU A C 6
ATOM 9085 O O . GLU A 1 19 ? 10.059 -2.092 -5.971 1.00 1.00 19 GLU A O 6
ATOM 9097 N N . ASN A 1 20 ? 10.889 -0.092 -6.422 1.00 1.00 20 ASN A N 6
ATOM 9098 C CA . ASN A 1 20 ? 10.975 0.272 -4.974 1.00 1.00 20 ASN A CA 6
ATOM 9099 C C . ASN A 1 20 ? 9.572 0.605 -4.443 1.00 1.00 20 ASN A C 6
ATOM 9100 O O . ASN A 1 20 ? 9.088 1.715 -4.587 1.00 1.00 20 ASN A O 6
ATOM 9111 N N . GLU A 1 21 ? 8.919 -0.358 -3.833 1.00 1.00 21 GLU A N 6
ATOM 9112 C CA . GLU A 1 21 ? 7.546 -0.121 -3.286 1.00 1.00 21 GLU A CA 6
ATOM 9113 C C . GLU A 1 21 ? 7.280 -1.086 -2.123 1.00 1.00 21 GLU A C 6
ATOM 9114 O O . GLU A 1 21 ? 7.558 -2.270 -2.213 1.00 1.00 21 GLU A O 6
ATOM 9126 N N . ILE A 1 22 ? 6.738 -0.590 -1.034 1.00 1.00 22 ILE A N 6
ATOM 9127 C CA . ILE A 1 22 ? 6.441 -1.472 0.143 1.00 1.00 22 ILE A CA 6
ATOM 9128 C C . ILE A 1 22 ? 4.922 -1.535 0.344 1.00 1.00 22 ILE A C 6
ATOM 9129 O O . ILE A 1 22 ? 4.200 -0.695 -0.167 1.00 1.00 22 ILE A O 6
ATOM 9145 N N . LEU A 1 23 ? 4.410 -2.520 1.063 1.00 1.00 23 LEU A N 6
ATOM 9146 C CA . LEU A 1 23 ? 2.906 -2.575 1.233 1.00 1.00 23 LEU A CA 6
ATOM 9147 C C . LEU A 1 23 ? 2.570 -2.517 2.710 1.00 1.00 23 LEU A C 6
ATOM 9148 O O . LEU A 1 23 ? 3.169 -3.229 3.476 1.00 1.00 23 LEU A O 6
ATOM 9164 N N . GLY A 1 24 ? 1.644 -1.696 3.151 1.00 1.00 24 GLY A N 6
ATOM 9165 C CA . GLY A 1 24 ? 1.367 -1.667 4.623 1.00 1.00 24 GLY A CA 6
ATOM 9166 C C . GLY A 1 24 ? -0.115 -1.506 4.950 1.00 1.00 24 GLY A C 6
ATOM 9167 O O . GLY A 1 24 ? -0.887 -0.948 4.195 1.00 1.00 24 GLY A O 6
ATOM 9171 N N . ILE A 1 25 ? -0.485 -1.957 6.121 1.00 1.00 25 ILE A N 6
ATOM 9172 C CA . ILE A 1 25 ? -1.885 -1.812 6.611 1.00 1.00 25 ILE A CA 6
ATOM 9173 C C . ILE A 1 25 ? -1.873 -0.612 7.580 1.00 1.00 25 ILE A C 6
ATOM 9174 O O . ILE A 1 25 ? -0.930 -0.438 8.344 1.00 1.00 25 ILE A O 6
ATOM 9190 N N . ILE A 1 26 ? -2.875 0.235 7.535 1.00 1.00 26 ILE A N 6
ATOM 9191 C CA . ILE A 1 26 ? -2.876 1.441 8.424 1.00 1.00 26 ILE A CA 6
ATOM 9192 C C . ILE A 1 26 ? -3.713 1.242 9.675 1.00 1.00 26 ILE A C 6
ATOM 9193 O O . ILE A 1 26 ? -4.719 0.541 9.692 1.00 1.00 26 ILE A O 6
ATOM 9209 N N . GLU A 1 27 ? -3.285 1.915 10.710 1.00 1.00 27 GLU A N 6
ATOM 9210 C CA . GLU A 1 27 ? -3.987 1.877 12.021 1.00 1.00 27 GLU A CA 6
ATOM 9211 C C . GLU A 1 27 ? -3.952 3.284 12.642 1.00 1.00 27 GLU A C 6
ATOM 9212 O O . GLU A 1 27 ? -2.890 3.842 12.895 1.00 1.00 27 GLU A O 6
ATOM 9224 N N . GLN A 1 28 ? -5.110 3.861 12.874 1.00 1.00 28 GLN A N 6
ATOM 9225 C CA . GLN A 1 28 ? -5.175 5.233 13.463 1.00 1.00 28 GLN A CA 6
ATOM 9226 C C . GLN A 1 28 ? -5.450 5.142 14.972 1.00 1.00 28 GLN A C 6
ATOM 9227 O O . GLN A 1 28 ? -6.492 5.551 15.455 1.00 1.00 28 GLN A O 6
ATOM 9241 N N . MET A 1 29 ? -4.511 4.615 15.722 1.00 1.00 29 MET A N 6
ATOM 9242 C CA . MET A 1 29 ? -4.695 4.504 17.199 1.00 1.00 29 MET A CA 6
ATOM 9243 C C . MET A 1 29 ? -3.915 5.634 17.880 1.00 1.00 29 MET A C 6
ATOM 9244 O O . MET A 1 29 ? -2.698 5.681 17.822 1.00 1.00 29 MET A O 6
ATOM 9258 N N . LEU A 1 30 ? -4.615 6.552 18.514 1.00 1.00 30 LEU A N 6
ATOM 9259 C CA . LEU A 1 30 ? -3.940 7.701 19.197 1.00 1.00 30 LEU A CA 6
ATOM 9260 C C . LEU A 1 30 ? -3.190 8.551 18.153 1.00 1.00 30 LEU A C 6
ATOM 9261 O O . LEU A 1 30 ? -2.071 8.986 18.371 1.00 1.00 30 LEU A O 6
ATOM 9277 N N . GLY A 1 31 ? -3.809 8.789 17.017 1.00 1.00 31 GLY A N 6
ATOM 9278 C CA . GLY A 1 31 ? -3.157 9.606 15.944 1.00 1.00 31 GLY A CA 6
ATOM 9279 C C . GLY A 1 31 ? -4.102 10.727 15.494 1.00 1.00 31 GLY A C 6
ATOM 9280 O O . GLY A 1 31 ? -5.277 10.729 15.818 1.00 1.00 31 GLY A O 6
ATOM 9284 N N . ALA A 1 32 ? -3.595 11.680 14.746 1.00 1.00 32 ALA A N 6
ATOM 9285 C CA . ALA A 1 32 ? -4.454 12.807 14.268 1.00 1.00 32 ALA A CA 6
ATOM 9286 C C . ALA A 1 32 ? -4.201 13.056 12.774 1.00 1.00 32 ALA A C 6
ATOM 9287 O O . ALA A 1 32 ? -5.064 12.819 11.949 1.00 1.00 32 ALA A O 6
ATOM 9294 N N . SER A 1 33 ? -3.025 13.530 12.423 1.00 1.00 33 SER A N 6
ATOM 9295 C CA . SER A 1 33 ? -2.712 13.796 10.982 1.00 1.00 33 SER A CA 6
ATOM 9296 C C . SER A 1 33 ? -2.010 12.576 10.376 1.00 1.00 33 SER A C 6
ATOM 9297 O O . SER A 1 33 ? -2.409 12.075 9.340 1.00 1.00 33 SER A O 6
ATOM 9305 N N . ARG A 1 34 ? -0.971 12.094 11.020 1.00 1.00 34 ARG A N 6
ATOM 9306 C CA . ARG A 1 34 ? -0.237 10.902 10.497 1.00 1.00 34 ARG A CA 6
ATOM 9307 C C . ARG A 1 34 ? -0.702 9.649 11.247 1.00 1.00 34 ARG A C 6
ATOM 9308 O O . ARG A 1 34 ? -1.034 9.696 12.419 1.00 1.00 34 ARG A O 6
ATOM 9329 N N . VAL A 1 35 ? -0.730 8.536 10.566 1.00 1.00 35 VAL A N 6
ATOM 9330 C CA . VAL A 1 35 ? -1.168 7.259 11.184 1.00 1.00 35 VAL A CA 6
ATOM 9331 C C . VAL A 1 35 ? 0.043 6.332 11.307 1.00 1.00 35 VAL A C 6
ATOM 9332 O O . VAL A 1 35 ? 1.037 6.512 10.625 1.00 1.00 35 VAL A O 6
ATOM 9345 N N . ARG A 1 36 ? -0.036 5.323 12.135 1.00 1.00 36 ARG A N 6
ATOM 9346 C CA . ARG A 1 36 ? 1.117 4.374 12.245 1.00 1.00 36 ARG A CA 6
ATOM 9347 C C . ARG A 1 36 ? 0.776 3.147 11.415 1.00 1.00 36 ARG A C 6
ATOM 9348 O O . ARG A 1 36 ? -0.367 2.727 11.355 1.00 1.00 36 ARG A O 6
ATOM 9369 N N . VAL A 1 37 ? 1.740 2.603 10.730 1.00 1.00 37 VAL A N 6
ATOM 9370 C CA . VAL A 1 37 ? 1.461 1.460 9.856 1.00 1.00 37 VAL A CA 6
ATOM 9371 C C . VAL A 1 37 ? 2.492 0.338 10.030 1.00 1.00 37 VAL A C 6
ATOM 9372 O O . VAL A 1 37 ? 3.679 0.562 10.232 1.00 1.00 37 VAL A O 6
ATOM 9385 N N . ARG A 1 38 ? 2.025 -0.862 9.839 1.00 1.00 38 ARG A N 6
ATOM 9386 C CA . ARG A 1 38 ? 2.912 -2.069 9.863 1.00 1.00 38 ARG A CA 6
ATOM 9387 C C . ARG A 1 38 ? 2.904 -2.582 8.428 1.00 1.00 38 ARG A C 6
ATOM 9388 O O . ARG A 1 38 ? 1.890 -2.485 7.756 1.00 1.00 38 ARG A O 6
ATOM 9409 N N . CYS A 1 39 ? 4.009 -3.049 7.902 1.00 1.00 39 CYS A N 6
ATOM 9410 C CA . CYS A 1 39 ? 3.967 -3.437 6.465 1.00 1.00 39 CYS A CA 6
ATOM 9411 C C . CYS A 1 39 ? 4.757 -4.701 6.112 1.00 1.00 39 CYS A C 6
ATOM 9412 O O . CYS A 1 39 ? 5.717 -5.091 6.766 1.00 1.00 39 CYS A O 6
ATOM 9420 N N . LEU A 1 40 ? 4.368 -5.274 4.997 1.00 1.00 40 LEU A N 6
ATOM 9421 C CA . LEU A 1 40 ? 5.029 -6.451 4.432 1.00 1.00 40 LEU A CA 6
ATOM 9422 C C . LEU A 1 40 ? 6.072 -5.956 3.434 1.00 1.00 40 LEU A C 6
ATOM 9423 O O . LEU A 1 40 ? 6.206 -4.746 3.169 1.00 1.00 40 LEU A O 6
ATOM 9439 N N . ASP A 1 41 ? 6.853 -6.881 2.949 1.00 1.00 41 ASP A N 6
ATOM 9440 C CA . ASP A 1 41 ? 8.020 -6.546 2.110 1.00 1.00 41 ASP A CA 6
ATOM 9441 C C . ASP A 1 41 ? 9.089 -6.062 3.124 1.00 1.00 41 ASP A C 6
ATOM 9442 O O . ASP A 1 41 ? 10.050 -5.394 2.789 1.00 1.00 41 ASP A O 6
ATOM 9451 N N . GLY A 1 42 ? 8.918 -6.502 4.382 1.00 1.00 42 GLY A N 6
ATOM 9452 C CA . GLY A 1 42 ? 9.884 -6.212 5.494 1.00 1.00 42 GLY A CA 6
ATOM 9453 C C . GLY A 1 42 ? 9.975 -4.730 5.880 1.00 1.00 42 GLY A C 6
ATOM 9454 O O . GLY A 1 42 ? 11.065 -4.185 5.887 1.00 1.00 42 GLY A O 6
ATOM 9458 N N . LYS A 1 43 ? 8.888 -4.061 6.238 1.00 1.00 43 LYS A N 6
ATOM 9459 C CA . LYS A 1 43 ? 9.052 -2.625 6.648 1.00 1.00 43 LYS A CA 6
ATOM 9460 C C . LYS A 1 43 ? 8.074 -2.211 7.757 1.00 1.00 43 LYS A C 6
ATOM 9461 O O . LYS A 1 43 ? 6.961 -2.694 7.850 1.00 1.00 43 LYS A O 6
ATOM 9480 N N . THR A 1 44 ? 8.494 -1.259 8.554 1.00 1.00 44 THR A N 6
ATOM 9481 C CA . THR A 1 44 ? 7.628 -0.694 9.643 1.00 1.00 44 THR A CA 6
ATOM 9482 C C . THR A 1 44 ? 7.763 0.826 9.548 1.00 1.00 44 THR A C 6
ATOM 9483 O O . THR A 1 44 ? 8.860 1.380 9.642 1.00 1.00 44 THR A O 6
ATOM 9494 N N . ARG A 1 45 ? 6.673 1.505 9.282 1.00 1.00 45 ARG A N 6
ATOM 9495 C CA . ARG A 1 45 ? 6.769 2.979 9.091 1.00 1.00 45 ARG A CA 6
ATOM 9496 C C . ARG A 1 45 ? 5.540 3.722 9.597 1.00 1.00 45 ARG A C 6
ATOM 9497 O O . ARG A 1 45 ? 4.459 3.173 9.714 1.00 1.00 45 ARG A O 6
ATOM 9518 N N . LEU A 1 46 ? 5.695 5.006 9.789 1.00 1.00 46 LEU A N 6
ATOM 9519 C CA . LEU A 1 46 ? 4.538 5.868 10.168 1.00 1.00 46 LEU A CA 6
ATOM 9520 C C . LEU A 1 46 ? 4.102 6.485 8.833 1.00 1.00 46 LEU A C 6
ATOM 9521 O O . LEU A 1 46 ? 4.892 7.138 8.169 1.00 1.00 46 LEU A O 6
ATOM 9537 N N . GLY A 1 47 ? 2.899 6.225 8.384 1.00 1.00 47 GLY A N 6
ATOM 9538 C CA . GLY A 1 47 ? 2.482 6.732 7.041 1.00 1.00 47 GLY A CA 6
ATOM 9539 C C . GLY A 1 47 ? 1.597 7.970 7.127 1.00 1.00 47 GLY A C 6
ATOM 9540 O O . GLY A 1 47 ? 0.892 8.186 8.097 1.00 1.00 47 GLY A O 6
ATOM 9544 N N . ARG A 1 48 ? 1.621 8.770 6.084 1.00 1.00 48 ARG A N 6
ATOM 9545 C CA . ARG A 1 48 ? 0.779 9.995 6.050 1.00 1.00 48 ARG A CA 6
ATOM 9546 C C . ARG A 1 48 ? -0.306 9.859 4.980 1.00 1.00 48 ARG A C 6
ATOM 9547 O O . ARG A 1 48 ? -0.181 9.100 4.033 1.00 1.00 48 ARG A O 6
ATOM 9568 N N . ILE A 1 49 ? -1.368 10.602 5.138 1.00 1.00 49 ILE A N 6
ATOM 9569 C CA . ILE A 1 49 ? -2.497 10.556 4.155 1.00 1.00 49 ILE A CA 6
ATOM 9570 C C . ILE A 1 49 ? -3.044 11.976 3.931 1.00 1.00 49 ILE A C 6
ATOM 9571 O O . ILE A 1 49 ? -2.783 12.870 4.718 1.00 1.00 49 ILE A O 6
ATOM 9587 N N . PRO A 1 50 ? -3.794 12.141 2.862 1.00 1.00 50 PRO A N 6
ATOM 9588 C CA . PRO A 1 50 ? -4.398 13.442 2.507 1.00 1.00 50 PRO A CA 6
ATOM 9589 C C . PRO A 1 50 ? -5.593 13.757 3.424 1.00 1.00 50 PRO A C 6
ATOM 9590 O O . PRO A 1 50 ? -5.836 14.903 3.756 1.00 1.00 50 PRO A O 6
ATOM 9601 N N . GLY A 1 51 ? -6.331 12.748 3.836 1.00 1.00 51 GLY A N 6
ATOM 9602 C CA . GLY A 1 51 ? -7.504 12.982 4.737 1.00 1.00 51 GLY A CA 6
ATOM 9603 C C . GLY A 1 51 ? -8.749 13.359 3.919 1.00 1.00 51 GLY A C 6
ATOM 9604 O O . GLY A 1 51 ? -9.753 13.767 4.476 1.00 1.00 51 GLY A O 6
ATOM 9608 N N . ARG A 1 52 ? -8.700 13.225 2.609 1.00 1.00 52 ARG A N 6
ATOM 9609 C CA . ARG A 1 52 ? -9.885 13.573 1.764 1.00 1.00 52 ARG A CA 6
ATOM 9610 C C . ARG A 1 52 ? -11.035 12.610 2.079 1.00 1.00 52 ARG A C 6
ATOM 9611 O O . ARG A 1 52 ? -12.147 13.028 2.350 1.00 1.00 52 ARG A O 6
ATOM 9632 N N . LEU A 1 53 ? -10.768 11.323 2.050 1.00 1.00 53 LEU A N 6
ATOM 9633 C CA . LEU A 1 53 ? -11.831 10.313 2.351 1.00 1.00 53 LEU A CA 6
ATOM 9634 C C . LEU A 1 53 ? -12.274 10.439 3.814 1.00 1.00 53 LEU A C 6
ATOM 9635 O O . LEU A 1 53 ? -13.427 10.228 4.131 1.00 1.00 53 LEU A O 6
ATOM 9651 N N . LYS A 1 54 ? -11.365 10.778 4.706 1.00 1.00 54 LYS A N 6
ATOM 9652 C CA . LYS A 1 54 ? -11.726 10.915 6.155 1.00 1.00 54 LYS A CA 6
ATOM 9653 C C . LYS A 1 54 ? -12.896 11.897 6.314 1.00 1.00 54 LYS A C 6
ATOM 9654 O O . LYS A 1 54 ? -13.825 11.644 7.059 1.00 1.00 54 LYS A O 6
ATOM 9673 N N . ASN A 1 55 ? -12.855 13.010 5.617 1.00 1.00 55 ASN A N 6
ATOM 9674 C CA . ASN A 1 55 ? -13.960 14.013 5.716 1.00 1.00 55 ASN A CA 6
ATOM 9675 C C . ASN A 1 55 ? -15.193 13.516 4.947 1.00 1.00 55 ASN A C 6
ATOM 9676 O O . ASN A 1 55 ? -16.317 13.778 5.336 1.00 1.00 55 ASN A O 6
ATOM 9687 N N . ARG A 1 56 ? -14.992 12.807 3.858 1.00 1.00 56 ARG A N 6
ATOM 9688 C CA . ARG A 1 56 ? -16.148 12.294 3.058 1.00 1.00 56 ARG A CA 6
ATOM 9689 C C . ARG A 1 56 ? -16.818 11.129 3.801 1.00 1.00 56 ARG A C 6
ATOM 9690 O O . ARG A 1 56 ? -17.981 11.201 4.156 1.00 1.00 56 ARG A O 6
ATOM 9711 N N . ILE A 1 57 ? -16.092 10.060 4.031 1.00 1.00 57 ILE A N 6
ATOM 9712 C CA . ILE A 1 57 ? -16.671 8.879 4.746 1.00 1.00 57 ILE A CA 6
ATOM 9713 C C . ILE A 1 57 ? -15.869 8.597 6.026 1.00 1.00 57 ILE A C 6
ATOM 9714 O O . ILE A 1 57 ? -14.719 8.981 6.150 1.00 1.00 57 ILE A O 6
ATOM 9730 N N . TRP A 1 58 ? -16.474 7.925 6.977 1.00 1.00 58 TRP A N 6
ATOM 9731 C CA . TRP A 1 58 ? -15.762 7.607 8.253 1.00 1.00 58 TRP A CA 6
ATOM 9732 C C . TRP A 1 58 ? -15.739 6.089 8.463 1.00 1.00 58 TRP A C 6
ATOM 9733 O O . TRP A 1 58 ? -16.761 5.429 8.410 1.00 1.00 58 TRP A O 6
ATOM 9754 N N . VAL A 1 59 ? -14.572 5.537 8.700 1.00 1.00 59 VAL A N 6
ATOM 9755 C CA . VAL A 1 59 ? -14.455 4.058 8.916 1.00 1.00 59 VAL A CA 6
ATOM 9756 C C . VAL A 1 59 ? -13.641 3.782 10.190 1.00 1.00 59 VAL A C 6
ATOM 9757 O O . VAL A 1 59 ? -12.914 4.633 10.672 1.00 1.00 59 VAL A O 6
ATOM 9770 N N . ARG A 1 60 ? -13.759 2.592 10.732 1.00 1.00 60 ARG A N 6
ATOM 9771 C CA . ARG A 1 60 ? -12.999 2.240 11.975 1.00 1.00 60 ARG A CA 6
ATOM 9772 C C . ARG A 1 60 ? -11.516 2.014 11.639 1.00 1.00 60 ARG A C 6
ATOM 9773 O O . ARG A 1 60 ? -11.135 1.927 10.483 1.00 1.00 60 ARG A O 6
ATOM 9794 N N . GLU A 1 61 ? -10.680 1.920 12.648 1.00 1.00 61 GLU A N 6
ATOM 9795 C CA . GLU A 1 61 ? -9.217 1.701 12.411 1.00 1.00 61 GLU A CA 6
ATOM 9796 C C . GLU A 1 61 ? -8.991 0.318 11.785 1.00 1.00 61 GLU A C 6
ATOM 9797 O O . GLU A 1 61 ? -9.517 -0.677 12.253 1.00 1.00 61 GLU A O 6
ATOM 9809 N N . GLY A 1 62 ? -8.206 0.253 10.733 1.00 1.00 62 GLY A N 6
ATOM 9810 C CA . GLY A 1 62 ? -7.931 -1.059 10.072 1.00 1.00 62 GLY A CA 6
ATOM 9811 C C . GLY A 1 62 ? -8.247 -0.970 8.575 1.00 1.00 62 GLY A C 6
ATOM 9812 O O . GLY A 1 62 ? -9.263 -1.462 8.119 1.00 1.00 62 GLY A O 6
ATOM 9816 N N . ASP A 1 63 ? -7.374 -0.356 7.812 1.00 1.00 63 ASP A N 6
ATOM 9817 C CA . ASP A 1 63 ? -7.604 -0.239 6.331 1.00 1.00 63 ASP A CA 6
ATOM 9818 C C . ASP A 1 63 ? -6.341 -0.707 5.603 1.00 1.00 63 ASP A C 6
ATOM 9819 O O . ASP A 1 63 ? -5.276 -0.748 6.191 1.00 1.00 63 ASP A O 6
ATOM 9828 N N . VAL A 1 64 ? -6.419 -1.058 4.339 1.00 1.00 64 VAL A N 6
ATOM 9829 C CA . VAL A 1 64 ? -5.174 -1.513 3.632 1.00 1.00 64 VAL A CA 6
ATOM 9830 C C . VAL A 1 64 ? -4.686 -0.401 2.712 1.00 1.00 64 VAL A C 6
ATOM 9831 O O . VAL A 1 64 ? -5.472 0.256 2.048 1.00 1.00 64 VAL A O 6
ATOM 9844 N N . VAL A 1 65 ? -3.397 -0.170 2.682 1.00 1.00 65 VAL A N 6
ATOM 9845 C CA . VAL A 1 65 ? -2.857 0.925 1.822 1.00 1.00 65 VAL A CA 6
ATOM 9846 C C . VAL A 1 65 ? -1.532 0.518 1.169 1.00 1.00 65 VAL A C 6
ATOM 9847 O O . VAL A 1 65 ? -0.806 -0.320 1.672 1.00 1.00 65 VAL A O 6
ATOM 9860 N N . ILE A 1 66 ? -1.183 1.175 0.093 1.00 1.00 66 ILE A N 6
ATOM 9861 C CA . ILE A 1 66 ? 0.143 0.910 -0.557 1.00 1.00 66 ILE A CA 6
ATOM 9862 C C . ILE A 1 66 ? 1.057 2.041 -0.072 1.00 1.00 66 ILE A C 6
ATOM 9863 O O . ILE A 1 66 ? 0.570 3.119 0.240 1.00 1.00 66 ILE A O 6
ATOM 9879 N N . VAL A 1 67 ? 2.345 1.823 0.073 1.00 1.00 67 VAL A N 6
ATOM 9880 C CA . VAL A 1 67 ? 3.178 2.934 0.635 1.00 1.00 67 VAL A CA 6
ATOM 9881 C C . VAL A 1 67 ? 4.490 3.193 -0.121 1.00 1.00 67 VAL A C 6
ATOM 9882 O O . VAL A 1 67 ? 5.076 2.324 -0.765 1.00 1.00 67 VAL A O 6
ATOM 9895 N N . LYS A 1 68 ? 4.964 4.409 0.058 1.00 1.00 68 LYS A N 6
ATOM 9896 C CA . LYS A 1 68 ? 6.252 4.878 -0.509 1.00 1.00 68 LYS A CA 6
ATOM 9897 C C . LYS A 1 68 ? 7.264 4.900 0.641 1.00 1.00 68 LYS A C 6
ATOM 9898 O O . LYS A 1 68 ? 6.857 5.040 1.784 1.00 1.00 68 LYS A O 6
ATOM 9917 N N . PRO A 1 69 ? 8.533 4.742 0.322 1.00 1.00 69 PRO A N 6
ATOM 9918 C CA . PRO A 1 69 ? 9.613 4.686 1.337 1.00 1.00 69 PRO A CA 6
ATOM 9919 C C . PRO A 1 69 ? 10.190 6.069 1.678 1.00 1.00 69 PRO A C 6
ATOM 9920 O O . PRO A 1 69 ? 10.352 6.931 0.832 1.00 1.00 69 PRO A O 6
ATOM 9931 N N . TRP A 1 70 ? 10.485 6.258 2.948 1.00 1.00 70 TRP A N 6
ATOM 9932 C CA . TRP A 1 70 ? 11.043 7.548 3.459 1.00 1.00 70 TRP A CA 6
ATOM 9933 C C . TRP A 1 70 ? 12.368 7.241 4.156 1.00 1.00 70 TRP A C 6
ATOM 9934 O O . TRP A 1 70 ? 12.363 6.501 5.143 1.00 1.00 70 TRP A O 6
ATOM 9955 N N . GLU A 1 71 ? 13.473 7.783 3.703 1.00 1.00 71 GLU A N 6
ATOM 9956 C CA . GLU A 1 71 ? 14.784 7.494 4.379 1.00 1.00 71 GLU A CA 6
ATOM 9957 C C . GLU A 1 71 ? 14.841 8.192 5.744 1.00 1.00 71 GLU A C 6
ATOM 9958 O O . GLU A 1 71 ? 14.569 9.373 5.859 1.00 1.00 71 GLU A O 6
ATOM 9970 N N . VAL A 1 72 ? 15.199 7.458 6.774 1.00 1.00 72 VAL A N 6
ATOM 9971 C CA . VAL A 1 72 ? 15.287 8.052 8.151 1.00 1.00 72 VAL A CA 6
ATOM 9972 C C . VAL A 1 72 ? 15.786 6.986 9.147 1.00 1.00 72 VAL A C 6
ATOM 9973 O O . VAL A 1 72 ? 15.099 6.024 9.447 1.00 1.00 72 VAL A O 6
ATOM 9986 N N . GLN A 1 73 ? 16.981 7.154 9.666 1.00 1.00 73 GLN A N 6
ATOM 9987 C CA . GLN A 1 73 ? 17.532 6.156 10.641 1.00 1.00 73 GLN A CA 6
ATOM 9988 C C . GLN A 1 73 ? 16.598 6.040 11.852 1.00 1.00 73 GLN A C 6
ATOM 9989 O O . GLN A 1 73 ? 16.008 7.013 12.292 1.00 1.00 73 GLN A O 6
ATOM 10003 N N . GLY A 1 74 ? 16.461 4.850 12.388 1.00 1.00 74 GLY A N 6
ATOM 10004 C CA . GLY A 1 74 ? 15.566 4.643 13.568 1.00 1.00 74 GLY A CA 6
ATOM 10005 C C . GLY A 1 74 ? 14.266 3.956 13.122 1.00 1.00 74 GLY A C 6
ATOM 10006 O O . GLY A 1 74 ? 13.776 3.060 13.785 1.00 1.00 74 GLY A O 6
ATOM 10010 N N . ASP A 1 75 ? 13.712 4.371 12.003 1.00 1.00 75 ASP A N 6
ATOM 10011 C CA . ASP A 1 75 ? 12.441 3.754 11.489 1.00 1.00 75 ASP A CA 6
ATOM 10012 C C . ASP A 1 75 ? 12.162 4.321 10.100 1.00 1.00 75 ASP A C 6
ATOM 10013 O O . ASP A 1 75 ? 12.806 5.258 9.683 1.00 1.00 75 ASP A O 6
ATOM 10022 N N . GLN A 1 76 ? 11.218 3.784 9.365 1.00 1.00 76 GLN A N 6
ATOM 10023 C CA . GLN A 1 76 ? 10.972 4.351 8.005 1.00 1.00 76 GLN A CA 6
ATOM 10024 C C . GLN A 1 76 ? 9.650 5.124 7.978 1.00 1.00 76 GLN A C 6
ATOM 10025 O O . GLN A 1 76 ? 8.766 4.899 8.784 1.00 1.00 76 GLN A O 6
ATOM 10039 N N . LYS A 1 77 ? 9.514 6.031 7.041 1.00 1.00 77 LYS A N 6
ATOM 10040 C CA . LYS A 1 77 ? 8.231 6.810 6.917 1.00 1.00 77 LYS A CA 6
ATOM 10041 C C . LYS A 1 77 ? 7.595 6.436 5.587 1.00 1.00 77 LYS A C 6
ATOM 10042 O O . LYS A 1 77 ? 8.273 5.937 4.711 1.00 1.00 77 LYS A O 6
ATOM 10061 N N . CYS A 1 78 ? 6.324 6.625 5.400 1.00 1.00 78 CYS A N 6
ATOM 10062 C CA . CYS A 1 78 ? 5.743 6.238 4.084 1.00 1.00 78 CYS A CA 6
ATOM 10063 C C . CYS A 1 78 ? 4.613 7.164 3.668 1.00 1.00 78 CYS A C 6
ATOM 10064 O O . CYS A 1 78 ? 3.924 7.742 4.493 1.00 1.00 78 CYS A O 6
ATOM 10072 N N . ASP A 1 79 ? 4.367 7.240 2.385 1.00 1.00 79 ASP A N 6
ATOM 10073 C CA . ASP A 1 79 ? 3.201 8.062 1.907 1.00 1.00 79 ASP A CA 6
ATOM 10074 C C . ASP A 1 79 ? 2.195 7.034 1.406 1.00 1.00 79 ASP A C 6
ATOM 10075 O O . ASP A 1 79 ? 2.516 6.250 0.528 1.00 1.00 79 ASP A O 6
ATOM 10084 N N . ILE A 1 80 ? 1.032 6.946 1.990 1.00 1.00 80 ILE A N 6
ATOM 10085 C CA . ILE A 1 80 ? 0.110 5.853 1.553 1.00 1.00 80 ILE A CA 6
ATOM 10086 C C . ILE A 1 80 ? -1.220 6.312 0.999 1.00 1.00 80 ILE A C 6
ATOM 10087 O O . ILE A 1 80 ? -1.718 7.393 1.262 1.00 1.00 80 ILE A O 6
ATOM 10103 N N . ILE A 1 81 ? -1.815 5.395 0.291 1.00 1.00 81 ILE A N 6
ATOM 10104 C CA . ILE A 1 81 ? -3.177 5.588 -0.274 1.00 1.00 81 ILE A CA 6
ATOM 10105 C C . ILE A 1 81 ? -4.037 4.492 0.360 1.00 1.00 81 ILE A C 6
ATOM 10106 O O . ILE A 1 81 ? -3.721 3.310 0.257 1.00 1.00 81 ILE A O 6
ATOM 10122 N N . TRP A 1 82 ? -5.071 4.873 1.072 1.00 1.00 82 TRP A N 6
ATOM 10123 C CA . TRP A 1 82 ? -5.908 3.857 1.788 1.00 1.00 82 TRP A CA 6
ATOM 10124 C C . TRP A 1 82 ? -7.166 3.473 1.008 1.00 1.00 82 TRP A C 6
ATOM 10125 O O . TRP A 1 82 ? -7.658 4.206 0.168 1.00 1.00 82 TRP A O 6
ATOM 10146 N N . ARG A 1 83 ? -7.671 2.296 1.301 1.00 1.00 83 ARG A N 6
ATOM 10147 C CA . ARG A 1 83 ? -8.893 1.767 0.626 1.00 1.00 83 ARG A CA 6
ATOM 10148 C C . ARG A 1 83 ? -9.082 0.289 1.014 1.00 1.00 83 ARG A C 6
ATOM 10149 O O . ARG A 1 83 ? -8.329 -0.260 1.810 1.00 1.00 83 ARG A O 6
ATOM 10170 N N . TYR A 1 84 ? -10.076 -0.354 0.439 1.00 1.00 84 TYR A N 6
ATOM 10171 C CA . TYR A 1 84 ? -10.343 -1.802 0.726 1.00 1.00 84 TYR A CA 6
ATOM 10172 C C . TYR A 1 84 ? -10.648 -2.004 2.216 1.00 1.00 84 TYR A C 6
ATOM 10173 O O . TYR A 1 84 ? -9.751 -2.090 3.038 1.00 1.00 84 TYR A O 6
ATOM 10191 N N . THR A 1 85 ? -11.910 -2.098 2.566 1.00 1.00 85 THR A N 6
ATOM 10192 C CA . THR A 1 85 ? -12.282 -2.317 4.000 1.00 1.00 85 THR A CA 6
ATOM 10193 C C . THR A 1 85 ? -11.734 -3.678 4.457 1.00 1.00 85 THR A C 6
ATOM 10194 O O . THR A 1 85 ? -11.333 -3.843 5.595 1.00 1.00 85 THR A O 6
ATOM 10205 N N . LYS A 1 86 ? -11.699 -4.646 3.564 1.00 1.00 86 LYS A N 6
ATOM 10206 C CA . LYS A 1 86 ? -11.163 -5.996 3.916 1.00 1.00 86 LYS A CA 6
ATOM 10207 C C . LYS A 1 86 ? -9.668 -6.055 3.560 1.00 1.00 86 LYS A C 6
ATOM 10208 O O . LYS A 1 86 ? -9.123 -5.130 2.982 1.00 1.00 86 LYS A O 6
ATOM 10227 N N . THR A 1 87 ? -9.004 -7.134 3.904 1.00 1.00 87 THR A N 6
ATOM 10228 C CA . THR A 1 87 ? -7.542 -7.264 3.595 1.00 1.00 87 THR A CA 6
ATOM 10229 C C . THR A 1 87 ? -7.320 -7.278 2.076 1.00 1.00 87 THR A C 6
ATOM 10230 O O . THR A 1 87 ? -7.989 -7.993 1.347 1.00 1.00 87 THR A O 6
ATOM 10241 N N . GLN A 1 88 ? -6.381 -6.492 1.599 1.00 1.00 88 GLN A N 6
ATOM 10242 C CA . GLN A 1 88 ? -6.093 -6.446 0.130 1.00 1.00 88 GLN A CA 6
ATOM 10243 C C . GLN A 1 88 ? -4.572 -6.466 -0.123 1.00 1.00 88 GLN A C 6
ATOM 10244 O O . GLN A 1 88 ? -4.129 -6.292 -1.245 1.00 1.00 88 GLN A O 6
ATOM 10258 N N . VAL A 1 89 ? -3.772 -6.692 0.901 1.00 1.00 89 VAL A N 6
ATOM 10259 C CA . VAL A 1 89 ? -2.286 -6.737 0.712 1.00 1.00 89 VAL A CA 6
ATOM 10260 C C . VAL A 1 89 ? -1.939 -7.893 -0.241 1.00 1.00 89 VAL A C 6
ATOM 10261 O O . VAL A 1 89 ? -1.011 -7.801 -1.025 1.00 1.00 89 VAL A O 6
ATOM 10274 N N . GLU A 1 90 ? -2.688 -8.976 -0.178 1.00 1.00 90 GLU A N 6
ATOM 10275 C CA . GLU A 1 90 ? -2.427 -10.148 -1.073 1.00 1.00 90 GLU A CA 6
ATOM 10276 C C . GLU A 1 90 ? -2.630 -9.746 -2.541 1.00 1.00 90 GLU A C 6
ATOM 10277 O O . GLU A 1 90 ? -1.791 -10.017 -3.378 1.00 1.00 90 GLU A O 6
ATOM 10289 N N . TRP A 1 91 ? -3.736 -9.102 -2.856 1.00 1.00 91 TRP A N 6
ATOM 10290 C CA . TRP A 1 91 ? -3.999 -8.674 -4.270 1.00 1.00 91 TRP A CA 6
ATOM 10291 C C . TRP A 1 91 ? -2.815 -7.842 -4.779 1.00 1.00 91 TRP A C 6
ATOM 10292 O O . TRP A 1 91 ? -2.271 -8.104 -5.838 1.00 1.00 91 TRP A O 6
ATOM 10313 N N . LEU A 1 92 ? -2.411 -6.849 -4.022 1.00 1.00 92 LEU A N 6
ATOM 10314 C CA . LEU A 1 92 ? -1.259 -5.993 -4.436 1.00 1.00 92 LEU A CA 6
ATOM 10315 C C . LEU A 1 92 ? 0.008 -6.854 -4.552 1.00 1.00 92 LEU A C 6
ATOM 10316 O O . LEU A 1 92 ? 0.810 -6.667 -5.451 1.00 1.00 92 LEU A O 6
ATOM 10332 N N . LYS A 1 93 ? 0.187 -7.794 -3.648 1.00 1.00 93 LYS A N 6
ATOM 10333 C CA . LYS A 1 93 ? 1.394 -8.681 -3.693 1.00 1.00 93 LYS A CA 6
ATOM 10334 C C . LYS A 1 93 ? 1.349 -9.558 -4.950 1.00 1.00 93 LYS A C 6
ATOM 10335 O O . LYS A 1 93 ? 2.368 -9.805 -5.573 1.00 1.00 93 LYS A O 6
ATOM 10354 N N . ARG A 1 94 ? 0.174 -10.020 -5.328 1.00 1.00 94 ARG A N 6
ATOM 10355 C CA . ARG A 1 94 ? 0.040 -10.876 -6.550 1.00 1.00 94 ARG A CA 6
ATOM 10356 C C . ARG A 1 94 ? 0.638 -10.128 -7.738 1.00 1.00 94 ARG A C 6
ATOM 10357 O O . ARG A 1 94 ? 1.541 -10.603 -8.404 1.00 1.00 94 ARG A O 6
ATOM 10378 N N . LYS A 1 95 ? 0.154 -8.940 -7.967 1.00 1.00 95 LYS A N 6
ATOM 10379 C CA . LYS A 1 95 ? 0.675 -8.082 -9.066 1.00 1.00 95 LYS A CA 6
ATOM 10380 C C . LYS A 1 95 ? 2.152 -7.762 -8.806 1.00 1.00 95 LYS A C 6
ATOM 10381 O O . LYS A 1 95 ? 2.889 -7.436 -9.718 1.00 1.00 95 LYS A O 6
ATOM 10400 N N . GLY A 1 96 ? 2.571 -7.798 -7.556 1.00 1.00 96 GLY A N 6
ATOM 10401 C CA . GLY A 1 96 ? 3.980 -7.435 -7.218 1.00 1.00 96 GLY A CA 6
ATOM 10402 C C . GLY A 1 96 ? 4.979 -8.365 -7.908 1.00 1.00 96 GLY A C 6
ATOM 10403 O O . GLY A 1 96 ? 5.817 -7.910 -8.666 1.00 1.00 96 GLY A O 6
ATOM 10407 N N . TYR A 1 97 ? 4.908 -9.652 -7.661 1.00 1.00 97 TYR A N 6
ATOM 10408 C CA . TYR A 1 97 ? 5.881 -10.581 -8.333 1.00 1.00 97 TYR A CA 6
ATOM 10409 C C . TYR A 1 97 ? 5.567 -10.689 -9.827 1.00 1.00 97 TYR A C 6
ATOM 10410 O O . TYR A 1 97 ? 6.457 -10.747 -10.652 1.00 1.00 97 TYR A O 6
ATOM 10428 N N . LEU A 1 98 ? 4.304 -10.726 -10.169 1.00 1.00 98 LEU A N 6
ATOM 10429 C CA . LEU A 1 98 ? 3.888 -10.838 -11.598 1.00 1.00 98 LEU A CA 6
ATOM 10430 C C . LEU A 1 98 ? 4.515 -9.701 -12.427 1.00 1.00 98 LEU A C 6
ATOM 10431 O O . LEU A 1 98 ? 5.151 -9.943 -13.437 1.00 1.00 98 LEU A O 6
ATOM 10447 N N . ASP A 1 99 ? 4.338 -8.471 -12.004 1.00 1.00 99 ASP A N 6
ATOM 10448 C CA . ASP A 1 99 ? 4.916 -7.309 -12.752 1.00 1.00 99 ASP A CA 6
ATOM 10449 C C . ASP A 1 99 ? 6.449 -7.382 -12.721 1.00 1.00 99 ASP A C 6
ATOM 10450 O O . ASP A 1 99 ? 7.105 -7.141 -13.719 1.00 1.00 99 ASP A O 6
ATOM 10459 N N . GLU A 1 100 ? 7.021 -7.717 -11.585 1.00 1.00 100 GLU A N 6
ATOM 10460 C CA . GLU A 1 100 ? 8.511 -7.814 -11.476 1.00 1.00 100 GLU A CA 6
ATOM 10461 C C . GLU A 1 100 ? 9.027 -8.903 -12.428 1.00 1.00 100 GLU A C 6
ATOM 10462 O O . GLU A 1 100 ? 9.985 -8.700 -13.151 1.00 1.00 100 GLU A O 6
ATOM 10474 N N . LEU A 1 101 ? 8.393 -10.052 -12.428 1.00 1.00 101 LEU A N 6
ATOM 10475 C CA . LEU A 1 101 ? 8.830 -11.164 -13.325 1.00 1.00 101 LEU A CA 6
ATOM 10476 C C . LEU A 1 101 ? 8.243 -10.945 -14.728 1.00 1.00 101 LEU A C 6
ATOM 10477 O O . LEU A 1 101 ? 7.202 -11.480 -15.073 1.00 1.00 101 LEU A O 6
ATOM 10493 N N . LEU A 1 102 ? 8.915 -10.159 -15.537 1.00 1.00 102 LEU A N 6
ATOM 10494 C CA . LEU A 1 102 ? 8.423 -9.886 -16.923 1.00 1.00 102 LEU A CA 6
ATOM 10495 C C . LEU A 1 102 ? 9.553 -9.261 -17.761 1.00 1.00 102 LEU A C 6
ATOM 10496 O O . LEU A 1 102 ? 9.836 -9.793 -18.823 1.00 1.00 102 LEU A O 6
ATOM 10513 N N . MET A 1 1 ? -24.074 -12.853 -16.990 1.00 1.00 1 MET A N 7
ATOM 10514 C CA . MET A 1 1 ? -23.861 -14.331 -16.955 1.00 1.00 1 MET A CA 7
ATOM 10515 C C . MET A 1 1 ? -22.580 -14.683 -17.720 1.00 1.00 1 MET A C 7
ATOM 10516 O O . MET A 1 1 ? -22.468 -14.429 -18.908 1.00 1.00 1 MET A O 7
ATOM 10532 N N . ALA A 1 2 ? -21.614 -15.264 -17.041 1.00 1.00 2 ALA A N 7
ATOM 10533 C CA . ALA A 1 2 ? -20.322 -15.643 -17.702 1.00 1.00 2 ALA A CA 7
ATOM 10534 C C . ALA A 1 2 ? -19.683 -14.398 -18.343 1.00 1.00 2 ALA A C 7
ATOM 10535 O O . ALA A 1 2 ? -19.388 -14.371 -19.527 1.00 1.00 2 ALA A O 7
ATOM 10542 N N . GLU A 1 3 ? -19.469 -13.366 -17.559 1.00 1.00 3 GLU A N 7
ATOM 10543 C CA . GLU A 1 3 ? -18.854 -12.114 -18.099 1.00 1.00 3 GLU A CA 7
ATOM 10544 C C . GLU A 1 3 ? -17.327 -12.158 -17.925 1.00 1.00 3 GLU A C 7
ATOM 10545 O O . GLU A 1 3 ? -16.797 -13.003 -17.225 1.00 1.00 3 GLU A O 7
ATOM 10557 N N . GLN A 1 4 ? -16.626 -11.246 -18.565 1.00 1.00 4 GLN A N 7
ATOM 10558 C CA . GLN A 1 4 ? -15.132 -11.202 -18.463 1.00 1.00 4 GLN A CA 7
ATOM 10559 C C . GLN A 1 4 ? -14.533 -12.487 -19.058 1.00 1.00 4 GLN A C 7
ATOM 10560 O O . GLN A 1 4 ? -14.201 -13.423 -18.348 1.00 1.00 4 GLN A O 7
ATOM 10574 N N . GLN A 1 5 ? -14.398 -12.531 -20.363 1.00 1.00 5 GLN A N 7
ATOM 10575 C CA . GLN A 1 5 ? -13.827 -13.743 -21.032 1.00 1.00 5 GLN A CA 7
ATOM 10576 C C . GLN A 1 5 ? -12.621 -13.338 -21.890 1.00 1.00 5 GLN A C 7
ATOM 10577 O O . GLN A 1 5 ? -11.589 -13.984 -21.860 1.00 1.00 5 GLN A O 7
ATOM 10591 N N . GLN A 1 6 ? -12.746 -12.272 -22.652 1.00 1.00 6 GLN A N 7
ATOM 10592 C CA . GLN A 1 6 ? -11.613 -11.809 -23.517 1.00 1.00 6 GLN A CA 7
ATO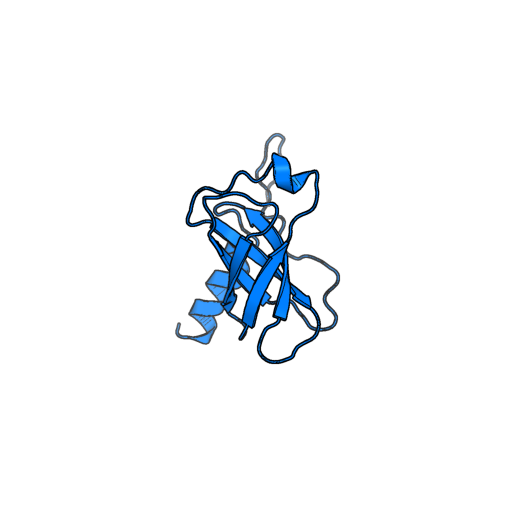M 10593 C C . GLN A 1 6 ? -10.412 -11.423 -22.639 1.00 1.00 6 GLN A C 7
ATOM 10594 O O . GLN A 1 6 ? -10.568 -11.056 -21.486 1.00 1.00 6 GLN A O 7
ATOM 10608 N N . GLU A 1 7 ? -9.217 -11.506 -23.181 1.00 1.00 7 GLU A N 7
ATOM 10609 C CA . GLU A 1 7 ? -7.996 -11.148 -22.389 1.00 1.00 7 GLU A CA 7
ATOM 10610 C C . GLU A 1 7 ? -8.107 -9.700 -21.888 1.00 1.00 7 GLU A C 7
ATOM 10611 O O . GLU A 1 7 ? -8.356 -8.784 -22.654 1.00 1.00 7 GLU A O 7
ATOM 10623 N N . GLN A 1 8 ? -7.935 -9.494 -20.603 1.00 1.00 8 GLN A N 7
ATOM 10624 C CA . GLN A 1 8 ? -8.036 -8.116 -20.032 1.00 1.00 8 GLN A CA 7
ATOM 10625 C C . GLN A 1 8 ? -6.988 -7.931 -18.928 1.00 1.00 8 GLN A C 7
ATOM 10626 O O . GLN A 1 8 ? -6.736 -8.827 -18.140 1.00 1.00 8 GLN A O 7
ATOM 10640 N N . GLN A 1 9 ? -6.381 -6.770 -18.869 1.00 1.00 9 GLN A N 7
ATOM 10641 C CA . GLN A 1 9 ? -5.346 -6.499 -17.821 1.00 1.00 9 GLN A CA 7
ATOM 10642 C C . GLN A 1 9 ? -5.846 -5.427 -16.844 1.00 1.00 9 GLN A C 7
ATOM 10643 O O . GLN A 1 9 ? -5.071 -4.762 -16.175 1.00 1.00 9 GLN A O 7
ATOM 10657 N N . ILE A 1 10 ? -7.138 -5.265 -16.771 1.00 1.00 10 ILE A N 7
ATOM 10658 C CA . ILE A 1 10 ? -7.755 -4.246 -15.851 1.00 1.00 10 ILE A CA 7
ATOM 10659 C C . ILE A 1 10 ? -7.219 -4.404 -14.414 1.00 1.00 10 ILE A C 7
ATOM 10660 O O . ILE A 1 10 ? -7.229 -3.461 -13.644 1.00 1.00 10 ILE A O 7
ATOM 10676 N N . ARG A 1 11 ? -6.753 -5.582 -14.053 1.00 1.00 11 ARG A N 7
ATOM 10677 C CA . ARG A 1 11 ? -6.210 -5.802 -12.673 1.00 1.00 11 ARG A CA 7
ATOM 10678 C C . ARG A 1 11 ? -4.858 -5.077 -12.530 1.00 1.00 11 ARG A C 7
ATOM 10679 O O . ARG A 1 11 ? -4.656 -4.018 -13.100 1.00 1.00 11 ARG A O 7
ATOM 10700 N N . VAL A 1 12 ? -3.938 -5.624 -11.766 1.00 1.00 12 VAL A N 7
ATOM 10701 C CA . VAL A 1 12 ? -2.604 -4.957 -11.582 1.00 1.00 12 VAL A CA 7
ATOM 10702 C C . VAL A 1 12 ? -1.880 -4.814 -12.929 1.00 1.00 12 VAL A C 7
ATOM 10703 O O . VAL A 1 12 ? -2.391 -5.178 -13.974 1.00 1.00 12 VAL A O 7
ATOM 10716 N N . ARG A 1 13 ? -0.685 -4.277 -12.898 1.00 1.00 13 ARG A N 7
ATOM 10717 C CA . ARG A 1 13 ? 0.098 -4.089 -14.161 1.00 1.00 13 ARG A CA 7
ATOM 10718 C C . ARG A 1 13 ? 1.568 -3.792 -13.833 1.00 1.00 13 ARG A C 7
ATOM 10719 O O . ARG A 1 13 ? 2.464 -4.360 -14.429 1.00 1.00 13 ARG A O 7
ATOM 10740 N N . ILE A 1 14 ? 1.816 -2.899 -12.897 1.00 1.00 14 ILE A N 7
ATOM 10741 C CA . ILE A 1 14 ? 3.228 -2.548 -12.527 1.00 1.00 14 ILE A CA 7
ATOM 10742 C C . ILE A 1 14 ? 4.012 -3.823 -12.170 1.00 1.00 14 ILE A C 7
ATOM 10743 O O . ILE A 1 14 ? 3.561 -4.624 -11.370 1.00 1.00 14 ILE A O 7
ATOM 10759 N N . PRO A 1 15 ? 5.169 -3.973 -12.783 1.00 1.00 15 PRO A N 7
ATOM 10760 C CA . PRO A 1 15 ? 6.047 -5.140 -12.560 1.00 1.00 15 PRO A CA 7
ATOM 10761 C C . PRO A 1 15 ? 6.819 -5.000 -11.240 1.00 1.00 15 PRO A C 7
ATOM 10762 O O . PRO A 1 15 ? 7.013 -3.907 -10.736 1.00 1.00 15 PRO A O 7
ATOM 10773 N N . ARG A 1 16 ? 7.263 -6.105 -10.684 1.00 1.00 16 ARG A N 7
ATOM 10774 C CA . ARG A 1 16 ? 8.029 -6.056 -9.402 1.00 1.00 16 ARG A CA 7
ATOM 10775 C C . ARG A 1 16 ? 9.498 -5.722 -9.706 1.00 1.00 16 ARG A C 7
ATOM 10776 O O . ARG A 1 16 ? 10.362 -6.582 -9.692 1.00 1.00 16 ARG A O 7
ATOM 10797 N N . LYS A 1 17 ? 9.777 -4.472 -9.989 1.00 1.00 17 LYS A N 7
ATOM 10798 C CA . LYS A 1 17 ? 11.176 -4.054 -10.305 1.00 1.00 17 LYS A CA 7
ATOM 10799 C C . LYS A 1 17 ? 11.624 -2.929 -9.354 1.00 1.00 17 LYS A C 7
ATOM 10800 O O . LYS A 1 17 ? 12.632 -2.285 -9.590 1.00 1.00 17 LYS A O 7
ATOM 10819 N N . GLU A 1 18 ? 10.887 -2.692 -8.283 1.00 1.00 18 GLU A N 7
ATOM 10820 C CA . GLU A 1 18 ? 11.259 -1.616 -7.314 1.00 1.00 18 GLU A CA 7
ATOM 10821 C C . GLU A 1 18 ? 11.471 -0.298 -8.077 1.00 1.00 18 GLU A C 7
ATOM 10822 O O . GLU A 1 18 ? 12.575 0.214 -8.172 1.00 1.00 18 GLU A O 7
ATOM 10834 N N . GLU A 1 19 ? 10.411 0.243 -8.630 1.00 1.00 19 GLU A N 7
ATOM 10835 C CA . GLU A 1 19 ? 10.520 1.515 -9.406 1.00 1.00 19 GLU A CA 7
ATOM 10836 C C . GLU A 1 19 ? 10.757 2.688 -8.446 1.00 1.00 19 GLU A C 7
ATOM 10837 O O . GLU A 1 19 ? 11.798 3.319 -8.481 1.00 1.00 19 GLU A O 7
ATOM 10849 N N . ASN A 1 20 ? 9.801 2.983 -7.596 1.00 1.00 20 ASN A N 7
ATOM 10850 C CA . ASN A 1 20 ? 9.964 4.117 -6.632 1.00 1.00 20 ASN A CA 7
ATOM 10851 C C . ASN A 1 20 ? 8.801 4.128 -5.632 1.00 1.00 20 ASN A C 7
ATOM 10852 O O . ASN A 1 20 ? 9.004 4.264 -4.438 1.00 1.00 20 ASN A O 7
ATOM 10863 N N . GLU A 1 21 ? 7.586 4.005 -6.114 1.00 1.00 21 GLU A N 7
ATOM 10864 C CA . GLU A 1 21 ? 6.400 4.026 -5.204 1.00 1.00 21 GLU A CA 7
ATOM 10865 C C . GLU A 1 21 ? 6.270 2.696 -4.450 1.00 1.00 21 GLU A C 7
ATOM 10866 O O . GLU A 1 21 ? 6.625 1.642 -4.950 1.00 1.00 21 GLU A O 7
ATOM 10878 N N . ILE A 1 22 ? 5.748 2.754 -3.249 1.00 1.00 22 ILE A N 7
ATOM 10879 C CA . ILE A 1 22 ? 5.561 1.529 -2.424 1.00 1.00 22 ILE A CA 7
ATOM 10880 C C . ILE A 1 22 ? 4.050 1.263 -2.307 1.00 1.00 22 ILE A C 7
ATOM 10881 O O . ILE A 1 22 ? 3.255 2.173 -2.480 1.00 1.00 22 ILE A O 7
ATOM 10897 N N . LEU A 1 23 ? 3.629 0.049 -2.012 1.00 1.00 23 LEU A N 7
ATOM 10898 C CA . LEU A 1 23 ? 2.124 -0.185 -1.899 1.00 1.00 23 LEU A CA 7
ATOM 10899 C C . LEU A 1 23 ? 1.835 -0.921 -0.593 1.00 1.00 23 LEU A C 7
ATOM 10900 O O . LEU A 1 23 ? 2.454 -1.930 -0.337 1.00 1.00 23 LEU A O 7
ATOM 10916 N N . GLY A 1 24 ? 0.948 -0.453 0.271 1.00 1.00 24 GLY A N 7
ATOM 10917 C CA . GLY A 1 24 ? 0.769 -1.203 1.556 1.00 1.00 24 GLY A CA 7
ATOM 10918 C C . GLY A 1 24 ? -0.675 -1.262 2.051 1.00 1.00 24 GLY A C 7
ATOM 10919 O O . GLY A 1 24 ? -1.522 -0.463 1.690 1.00 1.00 24 GLY A O 7
ATOM 10923 N N . ILE A 1 25 ? -0.921 -2.201 2.937 1.00 1.00 25 ILE A N 7
ATOM 10924 C CA . ILE A 1 25 ? -2.265 -2.351 3.559 1.00 1.00 25 ILE A CA 7
ATOM 10925 C C . ILE A 1 25 ? -2.202 -1.652 4.918 1.00 1.00 25 ILE A C 7
ATOM 10926 O O . ILE A 1 25 ? -1.223 -1.782 5.645 1.00 1.00 25 ILE A O 7
ATOM 10942 N N . ILE A 1 26 ? -3.206 -0.871 5.245 1.00 1.00 26 ILE A N 7
ATOM 10943 C CA . ILE A 1 26 ? -3.171 -0.113 6.530 1.00 1.00 26 ILE A CA 7
ATOM 10944 C C . ILE A 1 26 ? -4.083 -0.721 7.597 1.00 1.00 26 ILE A C 7
ATOM 10945 O O . ILE A 1 26 ? -5.097 -1.344 7.317 1.00 1.00 26 ILE A O 7
ATOM 10961 N N . GLU A 1 27 ? -3.700 -0.489 8.825 1.00 1.00 27 GLU A N 7
ATOM 10962 C CA . GLU A 1 27 ? -4.468 -0.968 10.008 1.00 1.00 27 GLU A CA 7
ATOM 10963 C C . GLU A 1 27 ? -4.415 0.125 11.088 1.00 1.00 27 GLU A C 7
ATOM 10964 O O . GLU A 1 27 ? -3.402 0.799 11.256 1.00 1.00 27 GLU A O 7
ATOM 10976 N N . GLN A 1 28 ? -5.495 0.313 11.812 1.00 1.00 28 GLN A N 7
ATOM 10977 C CA . GLN A 1 28 ? -5.526 1.363 12.878 1.00 1.00 28 GLN A CA 7
ATOM 10978 C C . GLN A 1 28 ? -6.062 0.756 14.181 1.00 1.00 28 GLN A C 7
ATOM 10979 O O . GLN A 1 28 ? -7.246 0.496 14.315 1.00 1.00 28 GLN A O 7
ATOM 10993 N N . MET A 1 29 ? -5.194 0.527 15.140 1.00 1.00 29 MET A N 7
ATOM 10994 C CA . MET A 1 29 ? -5.636 -0.066 16.441 1.00 1.00 29 MET A CA 7
ATOM 10995 C C . MET A 1 29 ? -5.894 1.053 17.459 1.00 1.00 29 MET A C 7
ATOM 10996 O O . MET A 1 29 ? -6.912 1.066 18.127 1.00 1.00 29 MET A O 7
ATOM 11010 N N . LEU A 1 30 ? -4.977 1.988 17.582 1.00 1.00 30 LEU A N 7
ATOM 11011 C CA . LEU A 1 30 ? -5.162 3.110 18.556 1.00 1.00 30 LEU A CA 7
ATOM 11012 C C . LEU A 1 30 ? -5.927 4.256 17.880 1.00 1.00 30 LEU A C 7
ATOM 11013 O O . LEU A 1 30 ? -6.942 4.707 18.377 1.00 1.00 30 LEU A O 7
ATOM 11029 N N . GLY A 1 31 ? -5.447 4.723 16.748 1.00 1.00 31 GLY A N 7
ATOM 11030 C CA . GLY A 1 31 ? -6.143 5.835 16.029 1.00 1.00 31 GLY A CA 7
ATOM 11031 C C . GLY A 1 31 ? -5.709 7.183 16.612 1.00 1.00 31 GLY A C 7
ATOM 11032 O O . GLY A 1 31 ? -6.414 7.779 17.406 1.00 1.00 31 GLY A O 7
ATOM 11036 N N . ALA A 1 32 ? -4.554 7.664 16.216 1.00 1.00 32 ALA A N 7
ATOM 11037 C CA . ALA A 1 32 ? -4.056 8.976 16.732 1.00 1.00 32 ALA A CA 7
ATOM 11038 C C . ALA A 1 32 ? -3.605 9.847 15.547 1.00 1.00 32 ALA A C 7
ATOM 11039 O O . ALA A 1 32 ? -2.492 10.346 15.516 1.00 1.00 32 ALA A O 7
ATOM 11046 N N . SER A 1 33 ? -4.469 10.018 14.566 1.00 1.00 33 SER A N 7
ATOM 11047 C CA . SER A 1 33 ? -4.125 10.845 13.359 1.00 1.00 33 SER A CA 7
ATOM 11048 C C . SER A 1 33 ? -3.038 10.152 12.509 1.00 1.00 33 SER A C 7
ATOM 11049 O O . SER A 1 33 ? -2.558 10.713 11.539 1.00 1.00 33 SER A O 7
ATOM 11057 N N . ARG A 1 34 ? -2.653 8.941 12.859 1.00 1.00 34 ARG A N 7
ATOM 11058 C CA . ARG A 1 34 ? -1.607 8.211 12.073 1.00 1.00 34 ARG A CA 7
ATOM 11059 C C . ARG A 1 34 ? -1.988 6.724 11.967 1.00 1.00 34 ARG A C 7
ATOM 11060 O O . ARG A 1 34 ? -2.784 6.219 12.742 1.00 1.00 34 ARG A O 7
ATOM 11081 N N . VAL A 1 35 ? -1.426 6.027 11.011 1.00 1.00 35 VAL A N 7
ATOM 11082 C CA . VAL A 1 35 ? -1.738 4.572 10.827 1.00 1.00 35 VAL A CA 7
ATOM 11083 C C . VAL A 1 35 ? -0.463 3.794 10.540 1.00 1.00 35 VAL A C 7
ATOM 11084 O O . VAL A 1 35 ? 0.591 4.357 10.296 1.00 1.00 35 VAL A O 7
ATOM 11097 N N . ARG A 1 36 ? -0.561 2.500 10.590 1.00 1.00 36 ARG A N 7
ATOM 11098 C CA . ARG A 1 36 ? 0.650 1.636 10.342 1.00 1.00 36 ARG A CA 7
ATOM 11099 C C . ARG A 1 36 ? 0.423 0.716 9.133 1.00 1.00 36 ARG A C 7
ATOM 11100 O O . ARG A 1 36 ? -0.521 -0.054 9.099 1.00 1.00 36 ARG A O 7
ATOM 11121 N N . VAL A 1 37 ? 1.281 0.808 8.134 1.00 1.00 37 VAL A N 7
ATOM 11122 C CA . VAL A 1 37 ? 1.134 -0.028 6.919 1.00 1.00 37 VAL A CA 7
ATOM 11123 C C . VAL A 1 37 ? 2.363 -0.905 6.682 1.00 1.00 37 VAL A C 7
ATOM 11124 O O . VAL A 1 37 ? 3.511 -0.519 6.900 1.00 1.00 37 VAL A O 7
ATOM 11137 N N . ARG A 1 38 ? 2.089 -2.038 6.108 1.00 1.00 38 ARG A N 7
ATOM 11138 C CA . ARG A 1 38 ? 3.161 -2.984 5.670 1.00 1.00 38 ARG A CA 7
ATOM 11139 C C . ARG A 1 38 ? 3.110 -2.916 4.149 1.00 1.00 38 ARG A C 7
ATOM 11140 O O . ARG A 1 38 ? 2.035 -2.781 3.584 1.00 1.00 38 ARG A O 7
ATOM 11161 N N . CYS A 1 39 ? 4.221 -2.916 3.469 1.00 1.00 39 CYS A N 7
ATOM 11162 C CA . CYS A 1 39 ? 4.120 -2.734 1.992 1.00 1.00 39 CYS A CA 7
ATOM 11163 C C . CYS A 1 39 ? 5.086 -3.576 1.152 1.00 1.00 39 CYS A C 7
ATOM 11164 O O . CYS A 1 39 ? 6.125 -4.052 1.594 1.00 1.00 39 CYS A O 7
ATOM 11172 N N . LEU A 1 40 ? 4.726 -3.662 -0.109 1.00 1.00 40 LEU A N 7
ATOM 11173 C CA . LEU A 1 40 ? 5.498 -4.356 -1.138 1.00 1.00 40 LEU A CA 7
ATOM 11174 C C . LEU A 1 40 ? 6.450 -3.313 -1.723 1.00 1.00 40 LEU A C 7
ATOM 11175 O O . LEU A 1 40 ? 6.368 -2.120 -1.381 1.00 1.00 40 LEU A O 7
ATOM 11191 N N . ASP A 1 41 ? 7.386 -3.781 -2.519 1.00 1.00 41 ASP A N 7
ATOM 11192 C CA . ASP A 1 41 ? 8.497 -2.938 -3.035 1.00 1.00 41 ASP A CA 7
ATOM 11193 C C . ASP A 1 41 ? 9.496 -2.848 -1.856 1.00 1.00 41 ASP A C 7
ATOM 11194 O O . ASP A 1 41 ? 10.326 -1.961 -1.769 1.00 1.00 41 ASP A O 7
ATOM 11203 N N . GLY A 1 42 ? 9.424 -3.860 -0.982 1.00 1.00 42 GLY A N 7
ATOM 11204 C CA . GLY A 1 42 ? 10.344 -4.007 0.191 1.00 1.00 42 GLY A CA 7
ATOM 11205 C C . GLY A 1 42 ? 10.289 -2.827 1.157 1.00 1.00 42 GLY A C 7
ATOM 11206 O O . GLY A 1 42 ? 11.308 -2.209 1.409 1.00 1.00 42 GLY A O 7
ATOM 11210 N N . LYS A 1 43 ? 9.144 -2.502 1.727 1.00 1.00 43 LYS A N 7
ATOM 11211 C CA . LYS A 1 43 ? 9.144 -1.355 2.687 1.00 1.00 43 LYS A CA 7
ATOM 11212 C C . LYS A 1 43 ? 8.171 -1.553 3.858 1.00 1.00 43 LYS A C 7
ATOM 11213 O O . LYS A 1 43 ? 7.182 -2.257 3.772 1.00 1.00 43 LYS A O 7
ATOM 11232 N N . THR A 1 44 ? 8.454 -0.872 4.939 1.00 1.00 44 THR A N 7
ATOM 11233 C CA . THR A 1 44 ? 7.582 -0.898 6.158 1.00 1.00 44 THR A CA 7
ATOM 11234 C C . THR A 1 44 ? 7.588 0.528 6.719 1.00 1.00 44 THR A C 7
ATOM 11235 O O . THR A 1 44 ? 8.646 1.094 6.997 1.00 1.00 44 THR A O 7
ATOM 11246 N N . ARG A 1 45 ? 6.434 1.152 6.820 1.00 1.00 45 ARG A N 7
ATOM 11247 C CA . ARG A 1 45 ? 6.439 2.575 7.285 1.00 1.00 45 ARG A CA 7
ATOM 11248 C C . ARG A 1 45 ? 5.237 2.964 8.143 1.00 1.00 45 ARG A C 7
ATOM 11249 O O . ARG A 1 45 ? 4.184 2.352 8.108 1.00 1.00 45 ARG A O 7
ATOM 11270 N N . LEU A 1 46 ? 5.393 4.071 8.831 1.00 1.00 46 LEU A N 7
ATOM 11271 C CA . LEU A 1 46 ? 4.272 4.663 9.623 1.00 1.00 46 LEU A CA 7
ATOM 11272 C C . LEU A 1 46 ? 3.722 5.756 8.701 1.00 1.00 46 LEU A C 7
ATOM 11273 O O . LEU A 1 46 ? 4.480 6.565 8.188 1.00 1.00 46 LEU A O 7
ATOM 11289 N N . GLY A 1 47 ? 2.453 5.740 8.391 1.00 1.00 47 GLY A N 7
ATOM 11290 C CA . GLY A 1 47 ? 1.926 6.719 7.393 1.00 1.00 47 GLY A CA 7
ATOM 11291 C C . GLY A 1 47 ? 1.116 7.843 8.017 1.00 1.00 47 GLY A C 7
ATOM 11292 O O . GLY A 1 47 ? 0.595 7.740 9.114 1.00 1.00 47 GLY A O 7
ATOM 11296 N N . ARG A 1 48 ? 0.992 8.915 7.270 1.00 1.00 48 ARG A N 7
ATOM 11297 C CA . ARG A 1 48 ? 0.202 10.088 7.721 1.00 1.00 48 ARG A CA 7
ATOM 11298 C C . ARG A 1 48 ? -0.866 10.393 6.670 1.00 1.00 48 ARG A C 7
ATOM 11299 O O . ARG A 1 48 ? -0.648 10.231 5.477 1.00 1.00 48 ARG A O 7
ATOM 11320 N N . ILE A 1 49 ? -2.023 10.816 7.107 1.00 1.00 49 ILE A N 7
ATOM 11321 C CA . ILE A 1 49 ? -3.124 11.121 6.157 1.00 1.00 49 ILE A CA 7
ATOM 11322 C C . ILE A 1 49 ? -3.710 12.507 6.485 1.00 1.00 49 ILE A C 7
ATOM 11323 O O . ILE A 1 49 ? -3.702 12.927 7.629 1.00 1.00 49 ILE A O 7
ATOM 11339 N N . PRO A 1 50 ? -4.199 13.176 5.463 1.00 1.00 50 PRO A N 7
ATOM 11340 C CA . PRO A 1 50 ? -4.793 14.521 5.600 1.00 1.00 50 PRO A CA 7
ATOM 11341 C C . PRO A 1 50 ? -6.185 14.442 6.243 1.00 1.00 50 PRO A C 7
ATOM 11342 O O . PRO A 1 50 ? -6.872 13.440 6.146 1.00 1.00 50 PRO A O 7
ATOM 11353 N N . GLY A 1 51 ? -6.597 15.502 6.901 1.00 1.00 51 GLY A N 7
ATOM 11354 C CA . GLY A 1 51 ? -7.939 15.523 7.566 1.00 1.00 51 GLY A CA 7
ATOM 11355 C C . GLY A 1 51 ? -9.054 15.320 6.531 1.00 1.00 51 GLY A C 7
ATOM 11356 O O . GLY A 1 51 ? -10.119 14.833 6.859 1.00 1.00 51 GLY A O 7
ATOM 11360 N N . ARG A 1 52 ? -8.817 15.691 5.290 1.00 1.00 52 ARG A N 7
ATOM 11361 C CA . ARG A 1 52 ? -9.860 15.523 4.224 1.00 1.00 52 ARG A CA 7
ATOM 11362 C C . ARG A 1 52 ? -10.338 14.065 4.182 1.00 1.00 52 ARG A C 7
ATOM 11363 O O . ARG A 1 52 ? -11.519 13.799 4.044 1.00 1.00 52 ARG A O 7
ATOM 11384 N N . LEU A 1 53 ? -9.428 13.123 4.299 1.00 1.00 53 LEU A N 7
ATOM 11385 C CA . LEU A 1 53 ? -9.819 11.677 4.269 1.00 1.00 53 LEU A CA 7
ATOM 11386 C C . LEU A 1 53 ? -10.689 11.356 5.490 1.00 1.00 53 LEU A C 7
ATOM 11387 O O . LEU A 1 53 ? -11.701 10.686 5.376 1.00 1.00 53 LEU A O 7
ATOM 11403 N N . LYS A 1 54 ? -10.306 11.838 6.651 1.00 1.00 54 LYS A N 7
ATOM 11404 C CA . LYS A 1 54 ? -11.109 11.578 7.888 1.00 1.00 54 LYS A CA 7
ATOM 11405 C C . LYS A 1 54 ? -12.481 12.259 7.766 1.00 1.00 54 LYS A C 7
ATOM 11406 O O . LYS A 1 54 ? -13.479 11.737 8.228 1.00 1.00 54 LYS A O 7
ATOM 11425 N N . ASN A 1 55 ? -12.532 13.418 7.142 1.00 1.00 55 ASN A N 7
ATOM 11426 C CA . ASN A 1 55 ? -13.832 14.143 6.976 1.00 1.00 55 ASN A CA 7
ATOM 11427 C C . ASN A 1 55 ? -14.803 13.281 6.159 1.00 1.00 55 ASN A C 7
ATOM 11428 O O . ASN A 1 55 ? -15.979 13.207 6.466 1.00 1.00 55 ASN A O 7
ATOM 11439 N N . ARG A 1 56 ? -14.316 12.624 5.127 1.00 1.00 56 ARG A N 7
ATOM 11440 C CA . ARG A 1 56 ? -15.201 11.757 4.289 1.00 1.00 56 ARG A CA 7
ATOM 11441 C C . ARG A 1 56 ? -15.710 10.585 5.139 1.00 1.00 56 ARG A C 7
ATOM 11442 O O . ARG A 1 56 ? -16.892 10.472 5.407 1.00 1.00 56 ARG A O 7
ATOM 11463 N N . ILE A 1 57 ? -14.817 9.722 5.569 1.00 1.00 57 ILE A N 7
ATOM 11464 C CA . ILE A 1 57 ? -15.223 8.554 6.413 1.00 1.00 57 ILE A CA 7
ATOM 11465 C C . ILE A 1 57 ? -13.970 7.891 7.006 1.00 1.00 57 ILE A C 7
ATOM 11466 O O . ILE A 1 57 ? -12.894 7.948 6.433 1.00 1.00 57 ILE A O 7
ATOM 11482 N N . TRP A 1 58 ? -14.105 7.275 8.155 1.00 1.00 58 TRP A N 7
ATOM 11483 C CA . TRP A 1 58 ? -12.932 6.615 8.808 1.00 1.00 58 TRP A CA 7
ATOM 11484 C C . TRP A 1 58 ? -13.201 5.114 8.978 1.00 1.00 58 TRP A C 7
ATOM 11485 O O . TRP A 1 58 ? -14.253 4.710 9.445 1.00 1.00 58 TRP A O 7
ATOM 11506 N N . VAL A 1 59 ? -12.248 4.289 8.612 1.00 1.00 59 VAL A N 7
ATOM 11507 C CA . VAL A 1 59 ? -12.422 2.808 8.756 1.00 1.00 59 VAL A CA 7
ATOM 11508 C C . VAL A 1 59 ? -11.689 2.330 10.020 1.00 1.00 59 VAL A C 7
ATOM 11509 O O . VAL A 1 59 ? -10.783 2.985 10.507 1.00 1.00 59 VAL A O 7
ATOM 11522 N N . ARG A 1 60 ? -12.073 1.193 10.552 1.00 1.00 60 ARG A N 7
ATOM 11523 C CA . ARG A 1 60 ? -11.398 0.669 11.779 1.00 1.00 60 ARG A CA 7
ATOM 11524 C C . ARG A 1 60 ? -10.039 0.070 11.398 1.00 1.00 60 ARG A C 7
ATOM 11525 O O . ARG A 1 60 ? -9.010 0.483 11.903 1.00 1.00 60 ARG A O 7
ATOM 11546 N N . GLU A 1 61 ? -10.030 -0.898 10.508 1.00 1.00 61 GLU A N 7
ATOM 11547 C CA . GLU A 1 61 ? -8.742 -1.532 10.081 1.00 1.00 61 GLU A CA 7
ATOM 11548 C C . GLU A 1 61 ? -8.977 -2.403 8.837 1.00 1.00 61 GLU A C 7
ATOM 11549 O O . GLU A 1 61 ? -10.053 -2.940 8.635 1.00 1.00 61 GLU A O 7
ATOM 11561 N N . GLY A 1 62 ? -7.969 -2.547 8.005 1.00 1.00 62 GLY A N 7
ATOM 11562 C CA . GLY A 1 62 ? -8.113 -3.382 6.773 1.00 1.00 62 GLY A CA 7
ATOM 11563 C C . GLY A 1 62 ? -8.521 -2.501 5.589 1.00 1.00 62 GLY A C 7
ATOM 11564 O O . GLY A 1 62 ? -9.610 -2.629 5.059 1.00 1.00 62 GLY A O 7
ATOM 11568 N N . ASP A 1 63 ? -7.654 -1.608 5.172 1.00 1.00 63 ASP A N 7
ATOM 11569 C CA . ASP A 1 63 ? -7.978 -0.708 4.015 1.00 1.00 63 ASP A CA 7
ATOM 11570 C C . ASP A 1 63 ? -6.834 -0.763 2.991 1.00 1.00 63 ASP A C 7
ATOM 11571 O O . ASP A 1 63 ? -5.722 -1.139 3.325 1.00 1.00 63 ASP A O 7
ATOM 11580 N N . VAL A 1 64 ? -7.075 -0.373 1.751 1.00 1.00 64 VAL A N 7
ATOM 11581 C CA . VAL A 1 64 ? -5.960 -0.400 0.750 1.00 1.00 64 VAL A CA 7
ATOM 11582 C C . VAL A 1 64 ? -5.451 1.022 0.567 1.00 1.00 64 VAL A C 7
ATOM 11583 O O . VAL A 1 64 ? -6.217 1.942 0.327 1.00 1.00 64 VAL A O 7
ATOM 11596 N N . VAL A 1 65 ? -4.162 1.211 0.689 1.00 1.00 65 VAL A N 7
ATOM 11597 C CA . VAL A 1 65 ? -3.600 2.573 0.535 1.00 1.00 65 VAL A CA 7
ATOM 11598 C C . VAL A 1 65 ? -2.282 2.497 -0.227 1.00 1.00 65 VAL A C 7
ATOM 11599 O O . VAL A 1 65 ? -1.525 1.550 -0.095 1.00 1.00 65 VAL A O 7
ATOM 11612 N N . ILE A 1 66 ? -1.979 3.515 -0.980 1.00 1.00 66 ILE A N 7
ATOM 11613 C CA . ILE A 1 66 ? -0.675 3.537 -1.709 1.00 1.00 66 ILE A CA 7
ATOM 11614 C C . ILE A 1 66 ? 0.245 4.404 -0.841 1.00 1.00 66 ILE A C 7
ATOM 11615 O O . ILE A 1 66 ? -0.216 5.353 -0.222 1.00 1.00 66 ILE A O 7
ATOM 11631 N N . VAL A 1 67 ? 1.505 4.070 -0.713 1.00 1.00 67 VAL A N 7
ATOM 11632 C CA . VAL A 1 67 ? 2.369 4.870 0.212 1.00 1.00 67 VAL A CA 7
ATOM 11633 C C . VAL A 1 67 ? 3.582 5.501 -0.477 1.00 1.00 67 VAL A C 7
ATOM 11634 O O . VAL A 1 67 ? 4.174 4.954 -1.396 1.00 1.00 67 VAL A O 7
ATOM 11647 N N . LYS A 1 68 ? 3.970 6.642 0.043 1.00 1.00 68 LYS A N 7
ATOM 11648 C CA . LYS A 1 68 ? 5.167 7.371 -0.445 1.00 1.00 68 LYS A CA 7
ATOM 11649 C C . LYS A 1 68 ? 6.277 7.106 0.562 1.00 1.00 68 LYS A C 7
ATOM 11650 O O . LYS A 1 68 ? 6.000 7.035 1.743 1.00 1.00 68 LYS A O 7
ATOM 11669 N N . PRO A 1 69 ? 7.485 6.928 0.082 1.00 1.00 69 PRO A N 7
ATOM 11670 C CA . PRO A 1 69 ? 8.628 6.594 0.950 1.00 1.00 69 PRO A CA 7
ATOM 11671 C C . PRO A 1 69 ? 9.349 7.831 1.506 1.00 1.00 69 PRO A C 7
ATOM 11672 O O . PRO A 1 69 ? 9.590 8.810 0.821 1.00 1.00 69 PRO A O 7
ATOM 11683 N N . TRP A 1 70 ? 9.680 7.750 2.778 1.00 1.00 70 TRP A N 7
ATOM 11684 C CA . TRP A 1 70 ? 10.382 8.848 3.509 1.00 1.00 70 TRP A CA 7
ATOM 11685 C C . TRP A 1 70 ? 11.733 8.283 3.964 1.00 1.00 70 TRP A C 7
ATOM 11686 O O . TRP A 1 70 ? 11.733 7.349 4.766 1.00 1.00 70 TRP A O 7
ATOM 11707 N N . GLU A 1 71 ? 12.861 8.796 3.523 1.00 1.00 71 GLU A N 7
ATOM 11708 C CA . GLU A 1 71 ? 14.177 8.216 3.991 1.00 1.00 71 GLU A CA 7
ATOM 11709 C C . GLU A 1 71 ? 14.161 6.678 3.789 1.00 1.00 71 GLU A C 7
ATOM 11710 O O . GLU A 1 71 ? 13.349 6.168 3.035 1.00 1.00 71 GLU A O 7
ATOM 11722 N N . VAL A 1 72 ? 15.037 5.925 4.447 1.00 1.00 72 VAL A N 7
ATOM 11723 C CA . VAL A 1 72 ? 15.027 4.428 4.257 1.00 1.00 72 VAL A CA 7
ATOM 11724 C C . VAL A 1 72 ? 15.664 3.691 5.463 1.00 1.00 72 VAL A C 7
ATOM 11725 O O . VAL A 1 72 ? 14.963 3.189 6.327 1.00 1.00 72 VAL A O 7
ATOM 11738 N N . GLN A 1 73 ? 16.986 3.586 5.479 1.00 1.00 73 GLN A N 7
ATOM 11739 C CA . GLN A 1 73 ? 17.729 2.837 6.564 1.00 1.00 73 GLN A CA 7
ATOM 11740 C C . GLN A 1 73 ? 17.018 2.883 7.927 1.00 1.00 73 GLN A C 7
ATOM 11741 O O . GLN A 1 73 ? 16.568 3.920 8.382 1.00 1.00 73 GLN A O 7
ATOM 11755 N N . GLY A 1 74 ? 16.935 1.738 8.581 1.00 1.00 74 GLY A N 7
ATOM 11756 C CA . GLY A 1 74 ? 16.278 1.651 9.926 1.00 1.00 74 GLY A CA 7
ATOM 11757 C C . GLY A 1 74 ? 14.773 1.395 9.771 1.00 1.00 74 GLY A C 7
ATOM 11758 O O . GLY A 1 74 ? 14.243 0.421 10.272 1.00 1.00 74 GLY A O 7
ATOM 11762 N N . ASP A 1 75 ? 14.095 2.278 9.086 1.00 1.00 75 ASP A N 7
ATOM 11763 C CA . ASP A 1 75 ? 12.621 2.161 8.868 1.00 1.00 75 ASP A CA 7
ATOM 11764 C C . ASP A 1 75 ? 12.197 3.396 8.077 1.00 1.00 75 ASP A C 7
ATOM 11765 O O . ASP A 1 75 ? 12.982 4.321 7.933 1.00 1.00 75 ASP A O 7
ATOM 11774 N N . GLN A 1 76 ? 10.998 3.454 7.543 1.00 1.00 76 GLN A N 7
ATOM 11775 C CA . GLN A 1 76 ? 10.665 4.683 6.764 1.00 1.00 76 GLN A CA 7
ATOM 11776 C C . GLN A 1 76 ? 9.308 5.287 7.140 1.00 1.00 76 GLN A C 7
ATOM 11777 O O . GLN A 1 76 ? 8.425 4.638 7.678 1.00 1.00 76 GLN A O 7
ATOM 11791 N N . LYS A 1 77 ? 9.154 6.547 6.812 1.00 1.00 77 LYS A N 7
ATOM 11792 C CA . LYS A 1 77 ? 7.864 7.272 7.066 1.00 1.00 77 LYS A CA 7
ATOM 11793 C C . LYS A 1 77 ? 7.129 7.311 5.742 1.00 1.00 77 LYS A C 7
ATOM 11794 O O . LYS A 1 77 ? 7.733 7.111 4.714 1.00 1.00 77 LYS A O 7
ATOM 11813 N N . CYS A 1 78 ? 5.855 7.518 5.707 1.00 1.00 78 CYS A N 7
ATOM 11814 C CA . CYS A 1 78 ? 5.187 7.533 4.377 1.00 1.00 78 CYS A CA 7
ATOM 11815 C C . CYS A 1 78 ? 4.023 8.502 4.348 1.00 1.00 78 CYS A C 7
ATOM 11816 O O . CYS A 1 78 ? 3.427 8.805 5.368 1.00 1.00 78 CYS A O 7
ATOM 11824 N N . ASP A 1 79 ? 3.623 8.896 3.167 1.00 1.00 79 ASP A N 7
ATOM 11825 C CA . ASP A 1 79 ? 2.387 9.743 3.076 1.00 1.00 79 ASP A CA 7
ATOM 11826 C C . ASP A 1 79 ? 1.413 8.904 2.251 1.00 1.00 79 ASP A C 7
ATOM 11827 O O . ASP A 1 79 ? 1.729 8.507 1.140 1.00 1.00 79 ASP A O 7
ATOM 11836 N N . ILE A 1 80 ? 0.291 8.524 2.811 1.00 1.00 80 ILE A N 7
ATOM 11837 C CA . ILE A 1 80 ? -0.612 7.579 2.065 1.00 1.00 80 ILE A CA 7
ATOM 11838 C C . ILE A 1 80 ? -1.968 8.147 1.670 1.00 1.00 80 ILE A C 7
ATOM 11839 O O . ILE A 1 80 ? -2.487 9.086 2.247 1.00 1.00 80 ILE A O 7
ATOM 11855 N N . ILE A 1 81 ? -2.556 7.479 0.703 1.00 1.00 81 ILE A N 7
ATOM 11856 C CA . ILE A 1 81 ? -3.914 7.806 0.215 1.00 1.00 81 ILE A CA 7
ATOM 11857 C C . ILE A 1 81 ? -4.770 6.567 0.540 1.00 1.00 81 ILE A C 7
ATOM 11858 O O . ILE A 1 81 ? -4.432 5.455 0.146 1.00 1.00 81 ILE A O 7
ATOM 11874 N N . TRP A 1 82 ? -5.832 6.743 1.301 1.00 1.00 82 TRP A N 7
ATOM 11875 C CA . TRP A 1 82 ? -6.678 5.577 1.721 1.00 1.00 82 TRP A CA 7
ATOM 11876 C C . TRP A 1 82 ? -7.919 5.437 0.826 1.00 1.00 82 TRP A C 7
ATOM 11877 O O . TRP A 1 82 ? -8.462 6.412 0.340 1.00 1.00 82 TRP A O 7
ATOM 11898 N N . ARG A 1 83 ? -8.367 4.213 0.625 1.00 1.00 83 ARG A N 7
ATOM 11899 C CA . ARG A 1 83 ? -9.579 3.963 -0.220 1.00 1.00 83 ARG A CA 7
ATOM 11900 C C . ARG A 1 83 ? -9.826 2.449 -0.372 1.00 1.00 83 ARG A C 7
ATOM 11901 O O . ARG A 1 83 ? -9.008 1.629 0.015 1.00 1.00 83 ARG A O 7
ATOM 11922 N N . TYR A 1 84 ? -10.958 2.102 -0.961 1.00 1.00 84 TYR A N 7
ATOM 11923 C CA . TYR A 1 84 ? -11.338 0.668 -1.214 1.00 1.00 84 TYR A CA 7
ATOM 11924 C C . TYR A 1 84 ? -11.127 -0.226 0.026 1.00 1.00 84 TYR A C 7
ATOM 11925 O O . TYR A 1 84 ? -10.775 0.237 1.096 1.00 1.00 84 TYR A O 7
ATOM 11943 N N . THR A 1 85 ? -11.357 -1.515 -0.130 1.00 1.00 85 THR A N 7
ATOM 11944 C CA . THR A 1 85 ? -11.187 -2.482 1.005 1.00 1.00 85 THR A CA 7
ATOM 11945 C C . THR A 1 85 ? -11.637 -3.888 0.550 1.00 1.00 85 THR A C 7
ATOM 11946 O O . THR A 1 85 ? -12.437 -4.539 1.201 1.00 1.00 85 THR A O 7
ATOM 11957 N N . LYS A 1 86 ? -11.128 -4.361 -0.569 1.00 1.00 86 LYS A N 7
ATOM 11958 C CA . LYS A 1 86 ? -11.530 -5.716 -1.061 1.00 1.00 86 LYS A CA 7
ATOM 11959 C C . LYS A 1 86 ? -10.408 -6.339 -1.905 1.00 1.00 86 LYS A C 7
ATOM 11960 O O . LYS A 1 86 ? -9.798 -7.313 -1.499 1.00 1.00 86 LYS A O 7
ATOM 11979 N N . THR A 1 87 ? -10.141 -5.803 -3.078 1.00 1.00 87 THR A N 7
ATOM 11980 C CA . THR A 1 87 ? -9.070 -6.387 -3.946 1.00 1.00 87 THR A CA 7
ATOM 11981 C C . THR A 1 87 ? -8.217 -5.271 -4.566 1.00 1.00 87 THR A C 7
ATOM 11982 O O . THR A 1 87 ? -8.663 -4.541 -5.435 1.00 1.00 87 THR A O 7
ATOM 11993 N N . GLN A 1 88 ? -6.985 -5.153 -4.124 1.00 1.00 88 GLN A N 7
ATOM 11994 C CA . GLN A 1 88 ? -6.051 -4.113 -4.662 1.00 1.00 88 GLN A CA 7
ATOM 11995 C C . GLN A 1 88 ? -4.754 -4.173 -3.844 1.00 1.00 88 GLN A C 7
ATOM 11996 O O . GLN A 1 88 ? -3.761 -4.751 -4.271 1.00 1.00 88 GLN A O 7
ATOM 12010 N N . VAL A 1 89 ? -4.766 -3.615 -2.654 1.00 1.00 89 VAL A N 7
ATOM 12011 C CA . VAL A 1 89 ? -3.553 -3.676 -1.794 1.00 1.00 89 VAL A CA 7
ATOM 12012 C C . VAL A 1 89 ? -3.322 -5.134 -1.400 1.00 1.00 89 VAL A C 7
ATOM 12013 O O . VAL A 1 89 ? -2.196 -5.569 -1.279 1.00 1.00 89 VAL A O 7
ATOM 12026 N N . GLU A 1 90 ? -4.378 -5.899 -1.223 1.00 1.00 90 GLU A N 7
ATOM 12027 C CA . GLU A 1 90 ? -4.208 -7.340 -0.873 1.00 1.00 90 GLU A CA 7
ATOM 12028 C C . GLU A 1 90 ? -3.267 -7.972 -1.906 1.00 1.00 90 GLU A C 7
ATOM 12029 O O . GLU A 1 90 ? -2.430 -8.789 -1.577 1.00 1.00 90 GLU A O 7
ATOM 12041 N N . TRP A 1 91 ? -3.392 -7.569 -3.153 1.00 1.00 91 TRP A N 7
ATOM 12042 C CA . TRP A 1 91 ? -2.506 -8.102 -4.230 1.00 1.00 91 TRP A CA 7
ATOM 12043 C C . TRP A 1 91 ? -1.057 -7.648 -3.987 1.00 1.00 91 TRP A C 7
ATOM 12044 O O . TRP A 1 91 ? -0.153 -8.463 -3.938 1.00 1.00 91 TRP A O 7
ATOM 12065 N N . LEU A 1 92 ? -0.826 -6.353 -3.858 1.00 1.00 92 LEU A N 7
ATOM 12066 C CA . LEU A 1 92 ? 0.584 -5.860 -3.645 1.00 1.00 92 LEU A CA 7
ATOM 12067 C C . LEU A 1 92 ? 1.155 -6.373 -2.306 1.00 1.00 92 LEU A C 7
ATOM 12068 O O . LEU A 1 92 ? 2.239 -6.931 -2.265 1.00 1.00 92 LEU A O 7
ATOM 12084 N N . LYS A 1 93 ? 0.442 -6.190 -1.221 1.00 1.00 93 LYS A N 7
ATOM 12085 C CA . LYS A 1 93 ? 0.935 -6.655 0.115 1.00 1.00 93 LYS A CA 7
ATOM 12086 C C . LYS A 1 93 ? 1.180 -8.177 0.098 1.00 1.00 93 LYS A C 7
ATOM 12087 O O . LYS A 1 93 ? 2.190 -8.649 0.594 1.00 1.00 93 LYS A O 7
ATOM 12106 N N . ARG A 1 94 ? 0.276 -8.943 -0.481 1.00 1.00 94 ARG A N 7
ATOM 12107 C CA . ARG A 1 94 ? 0.465 -10.427 -0.541 1.00 1.00 94 ARG A CA 7
ATOM 12108 C C . ARG A 1 94 ? 1.747 -10.734 -1.313 1.00 1.00 94 ARG A C 7
ATOM 12109 O O . ARG A 1 94 ? 2.500 -11.621 -0.952 1.00 1.00 94 ARG A O 7
ATOM 12130 N N . LYS A 1 95 ? 2.002 -9.988 -2.362 1.00 1.00 95 LYS A N 7
ATOM 12131 C CA . LYS A 1 95 ? 3.239 -10.199 -3.163 1.00 1.00 95 LYS A CA 7
ATOM 12132 C C . LYS A 1 95 ? 4.465 -10.006 -2.263 1.00 1.00 95 LYS A C 7
ATOM 12133 O O . LYS A 1 95 ? 5.470 -10.669 -2.434 1.00 1.00 95 LYS A O 7
ATOM 12152 N N . GLY A 1 96 ? 4.386 -9.108 -1.299 1.00 1.00 96 GLY A N 7
ATOM 12153 C CA . GLY A 1 96 ? 5.544 -8.882 -0.384 1.00 1.00 96 GLY A CA 7
ATOM 12154 C C . GLY A 1 96 ? 5.785 -10.131 0.473 1.00 1.00 96 GLY A C 7
ATOM 12155 O O . GLY A 1 96 ? 6.913 -10.534 0.689 1.00 1.00 96 GLY A O 7
ATOM 12159 N N . TYR A 1 97 ? 4.729 -10.733 0.972 1.00 1.00 97 TYR A N 7
ATOM 12160 C CA . TYR A 1 97 ? 4.879 -11.951 1.841 1.00 1.00 97 TYR A CA 7
ATOM 12161 C C . TYR A 1 97 ? 5.438 -13.130 1.030 1.00 1.00 97 TYR A C 7
ATOM 12162 O O . TYR A 1 97 ? 6.438 -13.718 1.402 1.00 1.00 97 TYR A O 7
ATOM 12180 N N . LEU A 1 98 ? 4.795 -13.488 -0.061 1.00 1.00 98 LEU A N 7
ATOM 12181 C CA . LEU A 1 98 ? 5.279 -14.642 -0.889 1.00 1.00 98 LEU A CA 7
ATOM 12182 C C . LEU A 1 98 ? 6.707 -14.379 -1.394 1.00 1.00 98 LEU A C 7
ATOM 12183 O O . LEU A 1 98 ? 7.498 -15.295 -1.528 1.00 1.00 98 LEU A O 7
ATOM 12199 N N . ASP A 1 99 ? 7.038 -13.139 -1.678 1.00 1.00 99 ASP A N 7
ATOM 12200 C CA . ASP A 1 99 ? 8.410 -12.817 -2.177 1.00 1.00 99 ASP A CA 7
ATOM 12201 C C . ASP A 1 99 ? 9.445 -13.128 -1.087 1.00 1.00 99 ASP A C 7
ATOM 12202 O O . ASP A 1 99 ? 10.423 -13.810 -1.334 1.00 1.00 99 ASP A O 7
ATOM 12211 N N . GLU A 1 100 ? 9.237 -12.628 0.113 1.00 1.00 100 GLU A N 7
ATOM 12212 C CA . GLU A 1 100 ? 10.209 -12.886 1.223 1.00 1.00 100 GLU A CA 7
ATOM 12213 C C . GLU A 1 100 ? 10.214 -14.377 1.587 1.00 1.00 100 GLU A C 7
ATOM 12214 O O . GLU A 1 100 ? 11.247 -15.021 1.558 1.00 1.00 100 GLU A O 7
ATOM 12226 N N . LEU A 1 101 ? 9.069 -14.926 1.928 1.00 1.00 101 LEU A N 7
ATOM 12227 C CA . LEU A 1 101 ? 8.994 -16.376 2.300 1.00 1.00 101 LEU A CA 7
ATOM 12228 C C . LEU A 1 101 ? 7.745 -17.011 1.665 1.00 1.00 101 LEU A C 7
ATOM 12229 O O . LEU A 1 101 ? 7.065 -16.391 0.870 1.00 1.00 101 LEU A O 7
ATOM 12245 N N . LEU A 1 102 ? 7.445 -18.247 2.018 1.00 1.00 102 LEU A N 7
ATOM 12246 C CA . LEU A 1 102 ? 6.244 -18.955 1.456 1.00 1.00 102 LEU A CA 7
ATOM 12247 C C . LEU A 1 102 ? 6.513 -19.390 0.004 1.00 1.00 102 LEU A C 7
ATOM 12248 O O . LEU A 1 102 ? 6.466 -20.583 -0.249 1.00 1.00 102 LEU A O 7
ATOM 12265 N N . MET A 1 1 ? -10.866 -0.617 -18.364 1.00 1.00 1 MET A N 8
ATOM 12266 C CA . MET A 1 1 ? -11.366 -1.099 -19.686 1.00 1.00 1 MET A CA 8
ATOM 12267 C C . MET A 1 1 ? -10.179 -1.317 -20.634 1.00 1.00 1 MET A C 8
ATOM 12268 O O . MET A 1 1 ? -9.555 -0.374 -21.090 1.00 1.00 1 MET A O 8
ATOM 12284 N N . ALA A 1 2 ? -9.865 -2.557 -20.929 1.00 1.00 2 ALA A N 8
ATOM 12285 C CA . ALA A 1 2 ? -8.722 -2.854 -21.846 1.00 1.00 2 ALA A CA 8
ATOM 12286 C C . ALA A 1 2 ? -8.983 -4.174 -22.582 1.00 1.00 2 ALA A C 8
ATOM 12287 O O . ALA A 1 2 ? -8.763 -5.249 -22.050 1.00 1.00 2 ALA A O 8
ATOM 12294 N N . GLU A 1 3 ? -9.452 -4.095 -23.806 1.00 1.00 3 GLU A N 8
ATOM 12295 C CA . GLU A 1 3 ? -9.732 -5.334 -24.595 1.00 1.00 3 GLU A CA 8
ATOM 12296 C C . GLU A 1 3 ? -8.415 -5.900 -25.138 1.00 1.00 3 GLU A C 8
ATOM 12297 O O . GLU A 1 3 ? -7.709 -5.245 -25.886 1.00 1.00 3 GLU A O 8
ATOM 12309 N N . GLN A 1 4 ? -8.077 -7.111 -24.760 1.00 1.00 4 GLN A N 8
ATOM 12310 C CA . GLN A 1 4 ? -6.803 -7.730 -25.244 1.00 1.00 4 GLN A CA 8
ATOM 12311 C C . GLN A 1 4 ? -6.985 -9.248 -25.382 1.00 1.00 4 GLN A C 8
ATOM 12312 O O . GLN A 1 4 ? -6.707 -10.000 -24.463 1.00 1.00 4 GLN A O 8
ATOM 12326 N N . GLN A 1 5 ? -7.456 -9.689 -26.533 1.00 1.00 5 GLN A N 8
ATOM 12327 C CA . GLN A 1 5 ? -7.682 -11.155 -26.798 1.00 1.00 5 GLN A CA 8
ATOM 12328 C C . GLN A 1 5 ? -8.242 -11.865 -25.549 1.00 1.00 5 GLN A C 8
ATOM 12329 O O . GLN A 1 5 ? -7.837 -12.967 -25.214 1.00 1.00 5 GLN A O 8
ATOM 12343 N N . GLN A 1 6 ? -9.175 -11.243 -24.863 1.00 1.00 6 GLN A N 8
ATOM 12344 C CA . GLN A 1 6 ? -9.769 -11.870 -23.642 1.00 1.00 6 GLN A CA 8
ATOM 12345 C C . GLN A 1 6 ? -11.014 -11.082 -23.214 1.00 1.00 6 GLN A C 8
ATOM 12346 O O . GLN A 1 6 ? -12.131 -11.529 -23.407 1.00 1.00 6 GLN A O 8
ATOM 12360 N N . GLU A 1 7 ? -10.826 -9.918 -22.632 1.00 1.00 7 GLU A N 8
ATOM 12361 C CA . GLU A 1 7 ? -11.988 -9.089 -22.179 1.00 1.00 7 GLU A CA 8
ATOM 12362 C C . GLU A 1 7 ? -11.482 -7.750 -21.621 1.00 1.00 7 GLU A C 8
ATOM 12363 O O . GLU A 1 7 ? -10.291 -7.540 -21.464 1.00 1.00 7 GLU A O 8
ATOM 12375 N N . GLN A 1 8 ? -12.384 -6.846 -21.310 1.00 1.00 8 GLN A N 8
ATOM 12376 C CA . GLN A 1 8 ? -11.973 -5.521 -20.751 1.00 1.00 8 GLN A CA 8
ATOM 12377 C C . GLN A 1 8 ? -11.892 -5.593 -19.213 1.00 1.00 8 GLN A C 8
ATOM 12378 O O . GLN A 1 8 ? -11.765 -4.581 -18.546 1.00 1.00 8 GLN A O 8
ATOM 12392 N N . GLN A 1 9 ? -11.958 -6.783 -18.647 1.00 1.00 9 GLN A N 8
ATOM 12393 C CA . GLN A 1 9 ? -11.881 -6.930 -17.160 1.00 1.00 9 GLN A CA 8
ATOM 12394 C C . GLN A 1 9 ? -10.474 -7.375 -16.742 1.00 1.00 9 GLN A C 8
ATOM 12395 O O . GLN A 1 9 ? -10.269 -7.902 -15.661 1.00 1.00 9 GLN A O 8
ATOM 12409 N N . ILE A 1 10 ? -9.517 -7.164 -17.598 1.00 1.00 10 ILE A N 8
ATOM 12410 C CA . ILE A 1 10 ? -8.100 -7.557 -17.302 1.00 1.00 10 ILE A CA 8
ATOM 12411 C C . ILE A 1 10 ? -7.646 -6.934 -15.971 1.00 1.00 10 ILE A C 8
ATOM 12412 O O . ILE A 1 10 ? -8.000 -5.814 -15.644 1.00 1.00 10 ILE A O 8
ATOM 12428 N N . ARG A 1 11 ? -6.866 -7.662 -15.205 1.00 1.00 11 ARG A N 8
ATOM 12429 C CA . ARG A 1 11 ? -6.380 -7.137 -13.888 1.00 1.00 11 ARG A CA 8
ATOM 12430 C C . ARG A 1 11 ? -5.338 -6.028 -14.111 1.00 1.00 11 ARG A C 8
ATOM 12431 O O . ARG A 1 11 ? -4.992 -5.700 -15.233 1.00 1.00 11 ARG A O 8
ATOM 12452 N N . VAL A 1 12 ? -4.840 -5.450 -13.041 1.00 1.00 12 VAL A N 8
ATOM 12453 C CA . VAL A 1 12 ? -3.821 -4.359 -13.166 1.00 1.00 12 VAL A CA 8
ATOM 12454 C C . VAL A 1 12 ? -2.525 -4.915 -13.780 1.00 1.00 12 VAL A C 8
ATOM 12455 O O . VAL A 1 12 ? -2.270 -6.107 -13.750 1.00 1.00 12 VAL A O 8
ATOM 12468 N N . ARG A 1 13 ? -1.708 -4.049 -14.328 1.00 1.00 13 ARG A N 8
ATOM 12469 C CA . ARG A 1 13 ? -0.424 -4.498 -14.944 1.00 1.00 13 ARG A CA 8
ATOM 12470 C C . ARG A 1 13 ? 0.621 -3.383 -14.804 1.00 1.00 13 ARG A C 8
ATOM 12471 O O . ARG A 1 13 ? 0.763 -2.534 -15.669 1.00 1.00 13 ARG A O 8
ATOM 12492 N N . ILE A 1 14 ? 1.349 -3.379 -13.712 1.00 1.00 14 ILE A N 8
ATOM 12493 C CA . ILE A 1 14 ? 2.386 -2.324 -13.495 1.00 1.00 14 ILE A CA 8
ATOM 12494 C C . ILE A 1 14 ? 3.591 -2.935 -12.753 1.00 1.00 14 ILE A C 8
ATOM 12495 O O . ILE A 1 14 ? 3.462 -3.390 -11.630 1.00 1.00 14 ILE A O 8
ATOM 12511 N N . PRO A 1 15 ? 4.730 -2.931 -13.415 1.00 1.00 15 PRO A N 8
ATOM 12512 C CA . PRO A 1 15 ? 5.982 -3.480 -12.855 1.00 1.00 15 PRO A CA 8
ATOM 12513 C C . PRO A 1 15 ? 6.632 -2.480 -11.882 1.00 1.00 15 PRO A C 8
ATOM 12514 O O . PRO A 1 15 ? 6.107 -1.410 -11.635 1.00 1.00 15 PRO A O 8
ATOM 12525 N N . ARG A 1 16 ? 7.777 -2.835 -11.335 1.00 1.00 16 ARG A N 8
ATOM 12526 C CA . ARG A 1 16 ? 8.498 -1.932 -10.376 1.00 1.00 16 ARG A CA 8
ATOM 12527 C C . ARG A 1 16 ? 7.678 -1.782 -9.086 1.00 1.00 16 ARG A C 8
ATOM 12528 O O . ARG A 1 16 ? 6.742 -1.003 -9.017 1.00 1.00 16 ARG A O 8
ATOM 12549 N N . LYS A 1 17 ? 8.027 -2.530 -8.066 1.00 1.00 17 LYS A N 8
ATOM 12550 C CA . LYS A 1 17 ? 7.281 -2.449 -6.771 1.00 1.00 17 LYS A CA 8
ATOM 12551 C C . LYS A 1 17 ? 8.199 -2.890 -5.624 1.00 1.00 17 LYS A C 8
ATOM 12552 O O . LYS A 1 17 ? 8.403 -2.163 -4.671 1.00 1.00 17 LYS A O 8
ATOM 12571 N N . GLU A 1 18 ? 8.753 -4.077 -5.716 1.00 1.00 18 GLU A N 8
ATOM 12572 C CA . GLU A 1 18 ? 9.663 -4.588 -4.640 1.00 1.00 18 GLU A CA 8
ATOM 12573 C C . GLU A 1 18 ? 10.896 -3.679 -4.485 1.00 1.00 18 GLU A C 8
ATOM 12574 O O . GLU A 1 18 ? 11.612 -3.769 -3.504 1.00 1.00 18 GLU A O 8
ATOM 12586 N N . GLU A 1 19 ? 11.160 -2.819 -5.446 1.00 1.00 19 GLU A N 8
ATOM 12587 C CA . GLU A 1 19 ? 12.354 -1.923 -5.355 1.00 1.00 19 GLU A CA 8
ATOM 12588 C C . GLU A 1 19 ? 11.980 -0.557 -4.753 1.00 1.00 19 GLU A C 8
ATOM 12589 O O . GLU A 1 19 ? 12.838 0.140 -4.240 1.00 1.00 19 GLU A O 8
ATOM 12601 N N . ASN A 1 20 ? 10.725 -0.156 -4.814 1.00 1.00 20 ASN A N 8
ATOM 12602 C CA . ASN A 1 20 ? 10.345 1.179 -4.246 1.00 1.00 20 ASN A CA 8
ATOM 12603 C C . ASN A 1 20 ? 8.919 1.155 -3.673 1.00 1.00 20 ASN A C 8
ATOM 12604 O O . ASN A 1 20 ? 8.721 1.379 -2.492 1.00 1.00 20 ASN A O 8
ATOM 12615 N N . GLU A 1 21 ? 7.927 0.916 -4.503 1.00 1.00 21 GLU A N 8
ATOM 12616 C CA . GLU A 1 21 ? 6.506 0.909 -4.020 1.00 1.00 21 GLU A CA 8
ATOM 12617 C C . GLU A 1 21 ? 6.313 -0.139 -2.914 1.00 1.00 21 GLU A C 8
ATOM 12618 O O . GLU A 1 21 ? 6.495 -1.324 -3.129 1.00 1.00 21 GLU A O 8
ATOM 12630 N N . ILE A 1 22 ? 5.926 0.293 -1.735 1.00 1.00 22 ILE A N 8
ATOM 12631 C CA . ILE A 1 22 ? 5.697 -0.665 -0.610 1.00 1.00 22 ILE A CA 8
ATOM 12632 C C . ILE A 1 22 ? 4.176 -0.834 -0.433 1.00 1.00 22 ILE A C 8
ATOM 12633 O O . ILE A 1 22 ? 3.411 0.053 -0.802 1.00 1.00 22 ILE A O 8
ATOM 12649 N N . LEU A 1 23 ? 3.709 -1.946 0.117 1.00 1.00 23 LEU A N 8
ATOM 12650 C CA . LEU A 1 23 ? 2.206 -2.092 0.265 1.00 1.00 23 LEU A CA 8
ATOM 12651 C C . LEU A 1 23 ? 1.869 -2.320 1.727 1.00 1.00 23 LEU A C 8
ATOM 12652 O O . LEU A 1 23 ? 2.343 -3.268 2.303 1.00 1.00 23 LEU A O 8
ATOM 12668 N N . GLY A 1 24 ? 1.096 -1.477 2.370 1.00 1.00 24 GLY A N 8
ATOM 12669 C CA . GLY A 1 24 ? 0.849 -1.730 3.826 1.00 1.00 24 GLY A CA 8
ATOM 12670 C C . GLY A 1 24 ? -0.592 -1.475 4.257 1.00 1.00 24 GLY A C 8
ATOM 12671 O O . GLY A 1 24 ? -1.342 -0.755 3.624 1.00 1.00 24 GLY A O 8
ATOM 12675 N N . ILE A 1 25 ? -0.942 -2.045 5.386 1.00 1.00 25 ILE A N 8
ATOM 12676 C CA . ILE A 1 25 ? -2.299 -1.847 5.973 1.00 1.00 25 ILE A CA 8
ATOM 12677 C C . ILE A 1 25 ? -2.152 -0.773 7.055 1.00 1.00 25 ILE A C 8
ATOM 12678 O O . ILE A 1 25 ? -1.244 -0.821 7.877 1.00 1.00 25 ILE A O 8
ATOM 12694 N N . ILE A 1 26 ? -3.009 0.212 7.026 1.00 1.00 26 ILE A N 8
ATOM 12695 C CA . ILE A 1 26 ? -2.916 1.334 8.005 1.00 1.00 26 ILE A CA 8
ATOM 12696 C C . ILE A 1 26 ? -3.904 1.167 9.165 1.00 1.00 26 ILE A C 8
ATOM 12697 O O . ILE A 1 26 ? -4.946 0.534 9.050 1.00 1.00 26 ILE A O 8
ATOM 12713 N N . GLU A 1 27 ? -3.556 1.765 10.277 1.00 1.00 27 GLU A N 8
ATOM 12714 C CA . GLU A 1 27 ? -4.406 1.717 11.504 1.00 1.00 27 GLU A CA 8
ATOM 12715 C C . GLU A 1 27 ? -4.382 3.099 12.174 1.00 1.00 27 GLU A C 8
ATOM 12716 O O . GLU A 1 27 ? -3.323 3.664 12.413 1.00 1.00 27 GLU A O 8
ATOM 12728 N N . GLN A 1 28 ? -5.538 3.645 12.471 1.00 1.00 28 GLN A N 8
ATOM 12729 C CA . GLN A 1 28 ? -5.597 4.990 13.121 1.00 1.00 28 GLN A CA 8
ATOM 12730 C C . GLN A 1 28 ? -6.255 4.865 14.503 1.00 1.00 28 GLN A C 8
ATOM 12731 O O . GLN A 1 28 ? -7.442 5.100 14.662 1.00 1.00 28 GLN A O 8
ATOM 12745 N N . MET A 1 29 ? -5.487 4.506 15.507 1.00 1.00 29 MET A N 8
ATOM 12746 C CA . MET A 1 29 ? -6.057 4.377 16.884 1.00 1.00 29 MET A CA 8
ATOM 12747 C C . MET A 1 29 ? -6.410 5.773 17.412 1.00 1.00 29 MET A C 8
ATOM 12748 O O . MET A 1 29 ? -7.440 5.967 18.032 1.00 1.00 29 MET A O 8
ATOM 12762 N N . LEU A 1 30 ? -5.564 6.746 17.156 1.00 1.00 30 LEU A N 8
ATOM 12763 C CA . LEU A 1 30 ? -5.834 8.141 17.619 1.00 1.00 30 LEU A CA 8
ATOM 12764 C C . LEU A 1 30 ? -6.051 9.041 16.398 1.00 1.00 30 LEU A C 8
ATOM 12765 O O . LEU A 1 30 ? -5.207 9.122 15.520 1.00 1.00 30 LEU A O 8
ATOM 12781 N N . GLY A 1 31 ? -7.173 9.717 16.336 1.00 1.00 31 GLY A N 8
ATOM 12782 C CA . GLY A 1 31 ? -7.453 10.618 15.174 1.00 1.00 31 GLY A CA 8
ATOM 12783 C C . GLY A 1 31 ? -6.713 11.944 15.368 1.00 1.00 31 GLY A C 8
ATOM 12784 O O . GLY A 1 31 ? -7.242 12.875 15.948 1.00 1.00 31 GLY A O 8
ATOM 12788 N N . ALA A 1 32 ? -5.494 12.033 14.887 1.00 1.00 32 ALA A N 8
ATOM 12789 C CA . ALA A 1 32 ? -4.706 13.294 15.039 1.00 1.00 32 ALA A CA 8
ATOM 12790 C C . ALA A 1 32 ? -4.271 13.801 13.657 1.00 1.00 32 ALA A C 8
ATOM 12791 O O . ALA A 1 32 ? -4.776 14.798 13.172 1.00 1.00 32 ALA A O 8
ATOM 12798 N N . SER A 1 33 ? -3.339 13.123 13.024 1.00 1.00 33 SER A N 8
ATOM 12799 C CA . SER A 1 33 ? -2.864 13.559 11.673 1.00 1.00 33 SER A CA 8
ATOM 12800 C C . SER A 1 33 ? -2.153 12.394 10.974 1.00 1.00 33 SER A C 8
ATOM 12801 O O . SER A 1 33 ? -2.496 12.028 9.864 1.00 1.00 33 SER A O 8
ATOM 12809 N N . ARG A 1 34 ? -1.166 11.812 11.618 1.00 1.00 34 ARG A N 8
ATOM 12810 C CA . ARG A 1 34 ? -0.424 10.668 11.003 1.00 1.00 34 ARG A CA 8
ATOM 12811 C C . ARG A 1 34 ? -0.930 9.342 11.590 1.00 1.00 34 ARG A C 8
ATOM 12812 O O . ARG A 1 34 ? -1.549 9.308 12.640 1.00 1.00 34 ARG A O 8
ATOM 12833 N N . VAL A 1 35 ? -0.678 8.256 10.903 1.00 1.00 35 VAL A N 8
ATOM 12834 C CA . VAL A 1 35 ? -1.145 6.914 11.380 1.00 1.00 35 VAL A CA 8
ATOM 12835 C C . VAL A 1 35 ? 0.000 5.909 11.380 1.00 1.00 35 VAL A C 8
ATOM 12836 O O . VAL A 1 35 ? 1.070 6.143 10.844 1.00 1.00 35 VAL A O 8
ATOM 12849 N N . ARG A 1 36 ? -0.246 4.791 11.988 1.00 1.00 36 ARG A N 8
ATOM 12850 C CA . ARG A 1 36 ? 0.791 3.704 12.067 1.00 1.00 36 ARG A CA 8
ATOM 12851 C C . ARG A 1 36 ? 0.406 2.571 11.115 1.00 1.00 36 ARG A C 8
ATOM 12852 O O . ARG A 1 36 ? -0.730 2.129 11.102 1.00 1.00 36 ARG A O 8
ATOM 12873 N N . VAL A 1 37 ? 1.331 2.103 10.300 1.00 1.00 37 VAL A N 8
ATOM 12874 C CA . VAL A 1 37 ? 0.986 1.016 9.346 1.00 1.00 37 VAL A CA 8
ATOM 12875 C C . VAL A 1 37 ? 2.133 -0.006 9.234 1.00 1.00 37 VAL A C 8
ATOM 12876 O O . VAL A 1 37 ? 3.309 0.338 9.230 1.00 1.00 37 VAL A O 8
ATOM 12889 N N . ARG A 1 38 ? 1.767 -1.255 9.069 1.00 1.00 38 ARG A N 8
ATOM 12890 C CA . ARG A 1 38 ? 2.779 -2.347 8.869 1.00 1.00 38 ARG A CA 8
ATOM 12891 C C . ARG A 1 38 ? 2.656 -2.756 7.405 1.00 1.00 38 ARG A C 8
ATOM 12892 O O . ARG A 1 38 ? 1.564 -2.748 6.859 1.00 1.00 38 ARG A O 8
ATOM 12913 N N . CYS A 1 39 ? 3.740 -3.042 6.727 1.00 1.00 39 CYS A N 8
ATOM 12914 C CA . CYS A 1 39 ? 3.594 -3.349 5.279 1.00 1.00 39 CYS A CA 8
ATOM 12915 C C . CYS A 1 39 ? 4.518 -4.462 4.774 1.00 1.00 39 CYS A C 8
ATOM 12916 O O . CYS A 1 39 ? 5.551 -4.775 5.349 1.00 1.00 39 CYS A O 8
ATOM 12924 N N . LEU A 1 40 ? 4.156 -4.985 3.627 1.00 1.00 40 LEU A N 8
ATOM 12925 C CA . LEU A 1 40 ? 4.955 -6.008 2.944 1.00 1.00 40 LEU A CA 8
ATOM 12926 C C . LEU A 1 40 ? 5.892 -5.267 1.990 1.00 1.00 40 LEU A C 8
ATOM 12927 O O . LEU A 1 40 ? 5.924 -4.026 1.954 1.00 1.00 40 LEU A O 8
ATOM 12943 N N . ASP A 1 41 ? 6.705 -6.028 1.305 1.00 1.00 41 ASP A N 8
ATOM 12944 C CA . ASP A 1 41 ? 7.804 -5.467 0.483 1.00 1.00 41 ASP A CA 8
ATOM 12945 C C . ASP A 1 41 ? 8.880 -5.082 1.532 1.00 1.00 41 ASP A C 8
ATOM 12946 O O . ASP A 1 41 ? 9.762 -4.276 1.300 1.00 1.00 41 ASP A O 8
ATOM 12955 N N . GLY A 1 42 ? 8.805 -5.759 2.692 1.00 1.00 42 GLY A N 8
ATOM 12956 C CA . GLY A 1 42 ? 9.783 -5.594 3.817 1.00 1.00 42 GLY A CA 8
ATOM 12957 C C . GLY A 1 42 ? 9.801 -4.187 4.426 1.00 1.00 42 GLY A C 8
ATOM 12958 O O . GLY A 1 42 ? 10.860 -3.591 4.502 1.00 1.00 42 GLY A O 8
ATOM 12962 N N . LYS A 1 43 ? 8.685 -3.636 4.890 1.00 1.00 43 LYS A N 8
ATOM 12963 C CA . LYS A 1 43 ? 8.787 -2.269 5.499 1.00 1.00 43 LYS A CA 8
ATOM 12964 C C . LYS A 1 43 ? 7.816 -2.046 6.668 1.00 1.00 43 LYS A C 8
ATOM 12965 O O . LYS A 1 43 ? 6.737 -2.608 6.735 1.00 1.00 43 LYS A O 8
ATOM 12984 N N . THR A 1 44 ? 8.200 -1.148 7.540 1.00 1.00 44 THR A N 8
ATOM 12985 C CA . THR A 1 44 ? 7.341 -0.731 8.697 1.00 1.00 44 THR A CA 8
ATOM 12986 C C . THR A 1 44 ? 7.445 0.794 8.727 1.00 1.00 44 THR A C 8
ATOM 12987 O O . THR A 1 44 ? 8.535 1.355 8.839 1.00 1.00 44 THR A O 8
ATOM 12998 N N . ARG A 1 45 ? 6.340 1.472 8.534 1.00 1.00 45 ARG A N 8
ATOM 12999 C CA . ARG A 1 45 ? 6.416 2.956 8.448 1.00 1.00 45 ARG A CA 8
ATOM 13000 C C . ARG A 1 45 ? 5.187 3.650 9.028 1.00 1.00 45 ARG A C 8
ATOM 13001 O O . ARG A 1 45 ? 4.109 3.090 9.103 1.00 1.00 45 ARG A O 8
ATOM 13022 N N . LEU A 1 46 ? 5.344 4.913 9.342 1.00 1.00 46 LEU A N 8
ATOM 13023 C CA . LEU A 1 46 ? 4.194 5.735 9.810 1.00 1.00 46 LEU A CA 8
ATOM 13024 C C . LEU A 1 46 ? 3.752 6.512 8.569 1.00 1.00 46 LEU A C 8
ATOM 13025 O O . LEU A 1 46 ? 4.562 7.163 7.929 1.00 1.00 46 LEU A O 8
ATOM 13041 N N . GLY A 1 47 ? 2.513 6.400 8.170 1.00 1.00 47 GLY A N 8
ATOM 13042 C CA . GLY A 1 47 ? 2.085 7.073 6.908 1.00 1.00 47 GLY A CA 8
ATOM 13043 C C . GLY A 1 47 ? 1.423 8.423 7.158 1.00 1.00 47 GLY A C 8
ATOM 13044 O O . GLY A 1 47 ? 0.719 8.627 8.132 1.00 1.00 47 GLY A O 8
ATOM 13048 N N . ARG A 1 48 ? 1.641 9.338 6.239 1.00 1.00 48 ARG A N 8
ATOM 13049 C CA . ARG A 1 48 ? 1.034 10.694 6.340 1.00 1.00 48 ARG A CA 8
ATOM 13050 C C . ARG A 1 48 ? -0.096 10.814 5.312 1.00 1.00 48 ARG A C 8
ATOM 13051 O O . ARG A 1 48 ? 0.009 10.330 4.195 1.00 1.00 48 ARG A O 8
ATOM 13072 N N . ILE A 1 49 ? -1.177 11.448 5.688 1.00 1.00 49 ILE A N 8
ATOM 13073 C CA . ILE A 1 49 ? -2.334 11.604 4.755 1.00 1.00 49 ILE A CA 8
ATOM 13074 C C . ILE A 1 49 ? -2.847 13.060 4.823 1.00 1.00 49 ILE A C 8
ATOM 13075 O O . ILE A 1 49 ? -2.628 13.742 5.810 1.00 1.00 49 ILE A O 8
ATOM 13091 N N . PRO A 1 50 ? -3.521 13.495 3.777 1.00 1.00 50 PRO A N 8
ATOM 13092 C CA . PRO A 1 50 ? -4.076 14.864 3.704 1.00 1.00 50 PRO A CA 8
ATOM 13093 C C . PRO A 1 50 ? -5.338 14.983 4.574 1.00 1.00 50 PRO A C 8
ATOM 13094 O O . PRO A 1 50 ? -5.501 15.942 5.308 1.00 1.00 50 PRO A O 8
ATOM 13105 N N . GLY A 1 51 ? -6.219 14.011 4.507 1.00 1.00 51 GLY A N 8
ATOM 13106 C CA . GLY A 1 51 ? -7.466 14.052 5.337 1.00 1.00 51 GLY A CA 8
ATOM 13107 C C . GLY A 1 51 ? -8.663 13.490 4.553 1.00 1.00 51 GLY A C 8
ATOM 13108 O O . GLY A 1 51 ? -9.783 13.935 4.731 1.00 1.00 51 GLY A O 8
ATOM 13112 N N . ARG A 1 52 ? -8.441 12.513 3.698 1.00 1.00 52 ARG A N 8
ATOM 13113 C CA . ARG A 1 52 ? -9.569 11.917 2.914 1.00 1.00 52 ARG A CA 8
ATOM 13114 C C . ARG A 1 52 ? -10.525 11.178 3.860 1.00 1.00 52 ARG A C 8
ATOM 13115 O O . ARG A 1 52 ? -11.729 11.292 3.740 1.00 1.00 52 ARG A O 8
ATOM 13136 N N . LEU A 1 53 ? -9.990 10.423 4.795 1.00 1.00 53 LEU A N 8
ATOM 13137 C CA . LEU A 1 53 ? -10.851 9.664 5.758 1.00 1.00 53 LEU A CA 8
ATOM 13138 C C . LEU A 1 53 ? -11.712 10.638 6.571 1.00 1.00 53 LEU A C 8
ATOM 13139 O O . LEU A 1 53 ? -12.912 10.470 6.680 1.00 1.00 53 LEU A O 8
ATOM 13155 N N . LYS A 1 54 ? -11.106 11.655 7.142 1.00 1.00 54 LYS A N 8
ATOM 13156 C CA . LYS A 1 54 ? -11.878 12.650 7.956 1.00 1.00 54 LYS A CA 8
ATOM 13157 C C . LYS A 1 54 ? -12.978 13.308 7.104 1.00 1.00 54 LYS A C 8
ATOM 13158 O O . LYS A 1 54 ? -13.966 13.786 7.630 1.00 1.00 54 LYS A O 8
ATOM 13177 N N . ASN A 1 55 ? -12.813 13.342 5.799 1.00 1.00 55 ASN A N 8
ATOM 13178 C CA . ASN A 1 55 ? -13.846 13.975 4.920 1.00 1.00 55 ASN A CA 8
ATOM 13179 C C . ASN A 1 55 ? -14.667 12.906 4.171 1.00 1.00 55 ASN A C 8
ATOM 13180 O O . ASN A 1 55 ? -15.494 13.236 3.338 1.00 1.00 55 ASN A O 8
ATOM 13191 N N . ARG A 1 56 ? -14.455 11.636 4.451 1.00 1.00 56 ARG A N 8
ATOM 13192 C CA . ARG A 1 56 ? -15.230 10.569 3.742 1.00 1.00 56 ARG A CA 8
ATOM 13193 C C . ARG A 1 56 ? -15.852 9.597 4.756 1.00 1.00 56 ARG A C 8
ATOM 13194 O O . ARG A 1 56 ? -17.057 9.578 4.936 1.00 1.00 56 ARG A O 8
ATOM 13215 N N . ILE A 1 57 ? -15.048 8.784 5.408 1.00 1.00 57 ILE A N 8
ATOM 13216 C CA . ILE A 1 57 ? -15.604 7.805 6.398 1.00 1.00 57 ILE A CA 8
ATOM 13217 C C . ILE A 1 57 ? -14.880 7.929 7.744 1.00 1.00 57 ILE A C 8
ATOM 13218 O O . ILE A 1 57 ? -13.711 8.266 7.809 1.00 1.00 57 ILE A O 8
ATOM 13234 N N . TRP A 1 58 ? -15.575 7.638 8.814 1.00 1.00 58 TRP A N 8
ATOM 13235 C CA . TRP A 1 58 ? -14.956 7.717 10.171 1.00 1.00 58 TRP A CA 8
ATOM 13236 C C . TRP A 1 58 ? -14.785 6.294 10.728 1.00 1.00 58 TRP A C 8
ATOM 13237 O O . TRP A 1 58 ? -15.438 5.900 11.680 1.00 1.00 58 TRP A O 8
ATOM 13258 N N . VAL A 1 59 ? -13.905 5.524 10.132 1.00 1.00 59 VAL A N 8
ATOM 13259 C CA . VAL A 1 59 ? -13.670 4.127 10.605 1.00 1.00 59 VAL A CA 8
ATOM 13260 C C . VAL A 1 59 ? -12.702 4.153 11.799 1.00 1.00 59 VAL A C 8
ATOM 13261 O O . VAL A 1 59 ? -11.799 4.971 11.859 1.00 1.00 59 VAL A O 8
ATOM 13274 N N . ARG A 1 60 ? -12.892 3.265 12.749 1.00 1.00 60 ARG A N 8
ATOM 13275 C CA . ARG A 1 60 ? -11.993 3.225 13.945 1.00 1.00 60 ARG A CA 8
ATOM 13276 C C . ARG A 1 60 ? -10.556 2.934 13.494 1.00 1.00 60 ARG A C 8
ATOM 13277 O O . ARG A 1 60 ? -9.670 3.751 13.664 1.00 1.00 60 ARG A O 8
ATOM 13298 N N . GLU A 1 61 ? -10.326 1.775 12.918 1.00 1.00 61 GLU A N 8
ATOM 13299 C CA . GLU A 1 61 ? -8.953 1.415 12.446 1.00 1.00 61 GLU A CA 8
ATOM 13300 C C . GLU A 1 61 ? -9.013 0.115 11.631 1.00 1.00 61 GLU A C 8
ATOM 13301 O O . GLU A 1 61 ? -9.438 -0.916 12.123 1.00 1.00 61 GLU A O 8
ATOM 13313 N N . GLY A 1 62 ? -8.588 0.159 10.389 1.00 1.00 62 GLY A N 8
ATOM 13314 C CA . GLY A 1 62 ? -8.615 -1.069 9.537 1.00 1.00 62 GLY A CA 8
ATOM 13315 C C . GLY A 1 62 ? -8.829 -0.686 8.070 1.00 1.00 62 GLY A C 8
ATOM 13316 O O . GLY A 1 62 ? -9.895 -0.893 7.518 1.00 1.00 62 GLY A O 8
ATOM 13320 N N . ASP A 1 63 ? -7.821 -0.135 7.436 1.00 1.00 63 ASP A N 8
ATOM 13321 C CA . ASP A 1 63 ? -7.950 0.258 5.994 1.00 1.00 63 ASP A CA 8
ATOM 13322 C C . ASP A 1 63 ? -6.681 -0.167 5.247 1.00 1.00 63 ASP A C 8
ATOM 13323 O O . ASP A 1 63 ? -5.648 -0.386 5.858 1.00 1.00 63 ASP A O 8
ATOM 13332 N N . VAL A 1 64 ? -6.728 -0.277 3.937 1.00 1.00 64 VAL A N 8
ATOM 13333 C CA . VAL A 1 64 ? -5.494 -0.676 3.187 1.00 1.00 64 VAL A CA 8
ATOM 13334 C C . VAL A 1 64 ? -4.986 0.536 2.408 1.00 1.00 64 VAL A C 8
ATOM 13335 O O . VAL A 1 64 ? -5.766 1.300 1.864 1.00 1.00 64 VAL A O 8
ATOM 13348 N N . VAL A 1 65 ? -3.691 0.738 2.374 1.00 1.00 65 VAL A N 8
ATOM 13349 C CA . VAL A 1 65 ? -3.152 1.927 1.653 1.00 1.00 65 VAL A CA 8
ATOM 13350 C C . VAL A 1 65 ? -1.870 1.593 0.876 1.00 1.00 65 VAL A C 8
ATOM 13351 O O . VAL A 1 65 ? -1.090 0.731 1.254 1.00 1.00 65 VAL A O 8
ATOM 13364 N N . ILE A 1 66 ? -1.632 2.338 -0.179 1.00 1.00 66 ILE A N 8
ATOM 13365 C CA . ILE A 1 66 ? -0.375 2.161 -0.982 1.00 1.00 66 ILE A CA 8
ATOM 13366 C C . ILE A 1 66 ? 0.569 3.267 -0.512 1.00 1.00 66 ILE A C 8
ATOM 13367 O O . ILE A 1 66 ? 0.117 4.363 -0.225 1.00 1.00 66 ILE A O 8
ATOM 13383 N N . VAL A 1 67 ? 1.850 3.011 -0.347 1.00 1.00 67 VAL A N 8
ATOM 13384 C CA . VAL A 1 67 ? 2.705 4.110 0.206 1.00 1.00 67 VAL A CA 8
ATOM 13385 C C . VAL A 1 67 ? 4.081 4.231 -0.456 1.00 1.00 67 VAL A C 8
ATOM 13386 O O . VAL A 1 67 ? 4.632 3.288 -1.007 1.00 1.00 67 VAL A O 8
ATOM 13399 N N . LYS A 1 68 ? 4.652 5.409 -0.314 1.00 1.00 68 LYS A N 8
ATOM 13400 C CA . LYS A 1 68 ? 6.017 5.684 -0.823 1.00 1.00 68 LYS A CA 8
ATOM 13401 C C . LYS A 1 68 ? 6.977 5.604 0.367 1.00 1.00 68 LYS A C 8
ATOM 13402 O O . LYS A 1 68 ? 6.549 5.781 1.494 1.00 1.00 68 LYS A O 8
ATOM 13421 N N . PRO A 1 69 ? 8.236 5.309 0.092 1.00 1.00 69 PRO A N 8
ATOM 13422 C CA . PRO A 1 69 ? 9.263 5.140 1.141 1.00 1.00 69 PRO A CA 8
ATOM 13423 C C . PRO A 1 69 ? 9.967 6.456 1.492 1.00 1.00 69 PRO A C 8
ATOM 13424 O O . PRO A 1 69 ? 10.240 7.292 0.649 1.00 1.00 69 PRO A O 8
ATOM 13435 N N . TRP A 1 70 ? 10.243 6.617 2.764 1.00 1.00 70 TRP A N 8
ATOM 13436 C CA . TRP A 1 70 ? 10.914 7.842 3.291 1.00 1.00 70 TRP A CA 8
ATOM 13437 C C . TRP A 1 70 ? 12.202 7.386 3.981 1.00 1.00 70 TRP A C 8
ATOM 13438 O O . TRP A 1 70 ? 12.106 6.661 4.972 1.00 1.00 70 TRP A O 8
ATOM 13459 N N . GLU A 1 71 ? 13.372 7.784 3.530 1.00 1.00 71 GLU A N 8
ATOM 13460 C CA . GLU A 1 71 ? 14.640 7.337 4.215 1.00 1.00 71 GLU A CA 8
ATOM 13461 C C . GLU A 1 71 ? 14.591 5.809 4.447 1.00 1.00 71 GLU A C 8
ATOM 13462 O O . GLU A 1 71 ? 13.853 5.109 3.778 1.00 1.00 71 GLU A O 8
ATOM 13474 N N . VAL A 1 72 ? 15.360 5.280 5.388 1.00 1.00 72 VAL A N 8
ATOM 13475 C CA . VAL A 1 72 ? 15.329 3.798 5.642 1.00 1.00 72 VAL A CA 8
ATOM 13476 C C . VAL A 1 72 ? 15.788 3.478 7.086 1.00 1.00 72 VAL A C 8
ATOM 13477 O O . VAL A 1 72 ? 14.973 3.256 7.969 1.00 1.00 72 VAL A O 8
ATOM 13490 N N . GLN A 1 73 ? 17.089 3.427 7.311 1.00 1.00 73 GLN A N 8
ATOM 13491 C CA . GLN A 1 73 ? 17.649 3.085 8.667 1.00 1.00 73 GLN A CA 8
ATOM 13492 C C . GLN A 1 73 ? 16.882 3.782 9.798 1.00 1.00 73 GLN A C 8
ATOM 13493 O O . GLN A 1 73 ? 16.446 4.913 9.673 1.00 1.00 73 GLN A O 8
ATOM 13507 N N . GLY A 1 74 ? 16.728 3.093 10.909 1.00 1.00 74 GLY A N 8
ATOM 13508 C CA . GLY A 1 74 ? 16.001 3.670 12.080 1.00 1.00 74 GLY A CA 8
ATOM 13509 C C . GLY A 1 74 ? 14.508 3.339 11.981 1.00 1.00 74 GLY A C 8
ATOM 13510 O O . GLY A 1 74 ? 13.926 2.787 12.897 1.00 1.00 74 GLY A O 8
ATOM 13514 N N . ASP A 1 75 ? 13.894 3.683 10.872 1.00 1.00 75 ASP A N 8
ATOM 13515 C CA . ASP A 1 75 ? 12.437 3.423 10.663 1.00 1.00 75 ASP A CA 8
ATOM 13516 C C . ASP A 1 75 ? 12.032 4.079 9.343 1.00 1.00 75 ASP A C 8
ATOM 13517 O O . ASP A 1 75 ? 12.733 4.952 8.852 1.00 1.00 75 ASP A O 8
ATOM 13526 N N . GLN A 1 76 ? 10.933 3.685 8.744 1.00 1.00 76 GLN A N 8
ATOM 13527 C CA . GLN A 1 76 ? 10.567 4.324 7.451 1.00 1.00 76 GLN A CA 8
ATOM 13528 C C . GLN A 1 76 ? 9.315 5.195 7.593 1.00 1.00 76 GLN A C 8
ATOM 13529 O O . GLN A 1 76 ? 8.419 4.912 8.367 1.00 1.00 76 GLN A O 8
ATOM 13543 N N . LYS A 1 77 ? 9.242 6.230 6.797 1.00 1.00 77 LYS A N 8
ATOM 13544 C CA . LYS A 1 77 ? 8.027 7.110 6.791 1.00 1.00 77 LYS A CA 8
ATOM 13545 C C . LYS A 1 77 ? 7.376 6.891 5.434 1.00 1.00 77 LYS A C 8
ATOM 13546 O O . LYS A 1 77 ? 8.040 6.471 4.512 1.00 1.00 77 LYS A O 8
ATOM 13565 N N . CYS A 1 78 ? 6.111 7.094 5.273 1.00 1.00 78 CYS A N 8
ATOM 13566 C CA . CYS A 1 78 ? 5.534 6.821 3.926 1.00 1.00 78 CYS A CA 8
ATOM 13567 C C . CYS A 1 78 ? 4.436 7.801 3.581 1.00 1.00 78 CYS A C 8
ATOM 13568 O O . CYS A 1 78 ? 3.761 8.316 4.456 1.00 1.00 78 CYS A O 8
ATOM 13576 N N . ASP A 1 79 ? 4.181 7.994 2.309 1.00 1.00 79 ASP A N 8
ATOM 13577 C CA . ASP A 1 79 ? 3.014 8.881 1.962 1.00 1.00 79 ASP A CA 8
ATOM 13578 C C . ASP A 1 79 ? 1.935 7.920 1.473 1.00 1.00 79 ASP A C 8
ATOM 13579 O O . ASP A 1 79 ? 2.169 7.146 0.560 1.00 1.00 79 ASP A O 8
ATOM 13588 N N . ILE A 1 80 ? 0.800 7.873 2.128 1.00 1.00 80 ILE A N 8
ATOM 13589 C CA . ILE A 1 80 ? -0.214 6.838 1.736 1.00 1.00 80 ILE A CA 8
ATOM 13590 C C . ILE A 1 80 ? -1.428 7.360 0.988 1.00 1.00 80 ILE A C 8
ATOM 13591 O O . ILE A 1 80 ? -1.814 8.513 1.052 1.00 1.00 80 ILE A O 8
ATOM 13607 N N . ILE A 1 81 ? -2.063 6.414 0.354 1.00 1.00 81 ILE A N 8
ATOM 13608 C CA . ILE A 1 81 ? -3.332 6.635 -0.371 1.00 1.00 81 ILE A CA 8
ATOM 13609 C C . ILE A 1 81 ? -4.319 5.690 0.324 1.00 1.00 81 ILE A C 8
ATOM 13610 O O . ILE A 1 81 ? -4.044 4.503 0.458 1.00 1.00 81 ILE A O 8
ATOM 13626 N N . TRP A 1 82 ? -5.415 6.205 0.830 1.00 1.00 82 TRP A N 8
ATOM 13627 C CA . TRP A 1 82 ? -6.361 5.337 1.596 1.00 1.00 82 TRP A CA 8
ATOM 13628 C C . TRP A 1 82 ? -7.508 4.828 0.718 1.00 1.00 82 TRP A C 8
ATOM 13629 O O . TRP A 1 82 ? -8.082 5.552 -0.077 1.00 1.00 82 TRP A O 8
ATOM 13650 N N . ARG A 1 83 ? -7.835 3.566 0.894 1.00 1.00 83 ARG A N 8
ATOM 13651 C CA . ARG A 1 83 ? -8.942 2.923 0.125 1.00 1.00 83 ARG A CA 8
ATOM 13652 C C . ARG A 1 83 ? -9.006 1.426 0.486 1.00 1.00 83 ARG A C 8
ATOM 13653 O O . ARG A 1 83 ? -8.386 0.974 1.440 1.00 1.00 83 ARG A O 8
ATOM 13674 N N . TYR A 1 84 ? -9.746 0.658 -0.285 1.00 1.00 84 TYR A N 8
ATOM 13675 C CA . TYR A 1 84 ? -9.866 -0.815 -0.037 1.00 1.00 84 TYR A CA 8
ATOM 13676 C C . TYR A 1 84 ? -10.439 -1.074 1.363 1.00 1.00 84 TYR A C 8
ATOM 13677 O O . TYR A 1 84 ? -9.712 -1.224 2.331 1.00 1.00 84 TYR A O 8
ATOM 13695 N N . THR A 1 85 ? -11.746 -1.141 1.470 1.00 1.00 85 THR A N 8
ATOM 13696 C CA . THR A 1 85 ? -12.384 -1.406 2.798 1.00 1.00 85 THR A CA 8
ATOM 13697 C C . THR A 1 85 ? -12.198 -2.886 3.172 1.00 1.00 85 THR A C 8
ATOM 13698 O O . THR A 1 85 ? -12.132 -3.232 4.337 1.00 1.00 85 THR A O 8
ATOM 13709 N N . LYS A 1 86 ? -12.109 -3.756 2.187 1.00 1.00 86 LYS A N 8
ATOM 13710 C CA . LYS A 1 86 ? -11.924 -5.214 2.468 1.00 1.00 86 LYS A CA 8
ATOM 13711 C C . LYS A 1 86 ? -10.451 -5.606 2.241 1.00 1.00 86 LYS A C 8
ATOM 13712 O O . LYS A 1 86 ? -9.568 -4.765 2.254 1.00 1.00 86 LYS A O 8
ATOM 13731 N N . THR A 1 87 ? -10.182 -6.880 2.041 1.00 1.00 87 THR A N 8
ATOM 13732 C CA . THR A 1 87 ? -8.772 -7.342 1.818 1.00 1.00 87 THR A CA 8
ATOM 13733 C C . THR A 1 87 ? -8.201 -6.708 0.541 1.00 1.00 87 THR A C 8
ATOM 13734 O O . THR A 1 87 ? -8.918 -6.444 -0.410 1.00 1.00 87 THR A O 8
ATOM 13745 N N . GLN A 1 88 ? -6.910 -6.469 0.519 1.00 1.00 88 GLN A N 8
ATOM 13746 C CA . GLN A 1 88 ? -6.265 -5.855 -0.686 1.00 1.00 88 GLN A CA 8
ATOM 13747 C C . GLN A 1 88 ? -4.748 -6.095 -0.651 1.00 1.00 88 GLN A C 8
ATOM 13748 O O . GLN A 1 88 ? -4.142 -6.384 -1.668 1.00 1.00 88 GLN A O 8
ATOM 13762 N N . VAL A 1 89 ? -4.135 -5.978 0.509 1.00 1.00 89 VAL A N 8
ATOM 13763 C CA . VAL A 1 89 ? -2.656 -6.200 0.628 1.00 1.00 89 VAL A CA 8
ATOM 13764 C C . VAL A 1 89 ? -2.288 -7.577 0.048 1.00 1.00 89 VAL A C 8
ATOM 13765 O O . VAL A 1 89 ? -1.237 -7.739 -0.546 1.00 1.00 89 VAL A O 8
ATOM 13778 N N . GLU A 1 90 ? -3.148 -8.562 0.206 1.00 1.00 90 GLU A N 8
ATOM 13779 C CA . GLU A 1 90 ? -2.858 -9.926 -0.345 1.00 1.00 90 GLU A CA 8
ATOM 13780 C C . GLU A 1 90 ? -2.602 -9.825 -1.857 1.00 1.00 90 GLU A C 8
ATOM 13781 O O . GLU A 1 90 ? -1.671 -10.416 -2.374 1.00 1.00 90 GLU A O 8
ATOM 13793 N N . TRP A 1 91 ? -3.419 -9.069 -2.560 1.00 1.00 91 TRP A N 8
ATOM 13794 C CA . TRP A 1 91 ? -3.230 -8.907 -4.037 1.00 1.00 91 TRP A CA 8
ATOM 13795 C C . TRP A 1 91 ? -1.898 -8.180 -4.296 1.00 1.00 91 TRP A C 8
ATOM 13796 O O . TRP A 1 91 ? -1.126 -8.581 -5.148 1.00 1.00 91 TRP A O 8
ATOM 13817 N N . LEU A 1 92 ? -1.624 -7.123 -3.558 1.00 1.00 92 LEU A N 8
ATOM 13818 C CA . LEU A 1 92 ? -0.338 -6.374 -3.746 1.00 1.00 92 LEU A CA 8
ATOM 13819 C C . LEU A 1 92 ? 0.841 -7.335 -3.540 1.00 1.00 92 LEU A C 8
ATOM 13820 O O . LEU A 1 92 ? 1.815 -7.304 -4.274 1.00 1.00 92 LEU A O 8
ATOM 13836 N N . LYS A 1 93 ? 0.745 -8.199 -2.552 1.00 1.00 93 LYS A N 8
ATOM 13837 C CA . LYS A 1 93 ? 1.836 -9.187 -2.284 1.00 1.00 93 LYS A CA 8
ATOM 13838 C C . LYS A 1 93 ? 2.056 -10.051 -3.532 1.00 1.00 93 LYS A C 8
ATOM 13839 O O . LYS A 1 93 ? 3.171 -10.206 -3.999 1.00 1.00 93 LYS A O 8
ATOM 13858 N N . ARG A 1 94 ? 0.991 -10.600 -4.075 1.00 1.00 94 ARG A N 8
ATOM 13859 C CA . ARG A 1 94 ? 1.107 -11.448 -5.303 1.00 1.00 94 ARG A CA 8
ATOM 13860 C C . ARG A 1 94 ? 1.786 -10.645 -6.419 1.00 1.00 94 ARG A C 8
ATOM 13861 O O . ARG A 1 94 ? 2.555 -11.182 -7.195 1.00 1.00 94 ARG A O 8
ATOM 13882 N N . LYS A 1 95 ? 1.508 -9.363 -6.492 1.00 1.00 95 LYS A N 8
ATOM 13883 C CA . LYS A 1 95 ? 2.134 -8.505 -7.542 1.00 1.00 95 LYS A CA 8
ATOM 13884 C C . LYS A 1 95 ? 3.657 -8.484 -7.358 1.00 1.00 95 LYS A C 8
ATOM 13885 O O . LYS A 1 95 ? 4.397 -8.448 -8.324 1.00 1.00 95 LYS A O 8
ATOM 13904 N N . GLY A 1 96 ? 4.131 -8.514 -6.128 1.00 1.00 96 GLY A N 8
ATOM 13905 C CA . GLY A 1 96 ? 5.607 -8.505 -5.888 1.00 1.00 96 GLY A CA 8
ATOM 13906 C C . GLY A 1 96 ? 6.223 -9.816 -6.388 1.00 1.00 96 GLY A C 8
ATOM 13907 O O . GLY A 1 96 ? 7.309 -9.831 -6.940 1.00 1.00 96 GLY A O 8
ATOM 13911 N N . TYR A 1 97 ? 5.540 -10.915 -6.171 1.00 1.00 97 TYR A N 8
ATOM 13912 C CA . TYR A 1 97 ? 6.069 -12.254 -6.597 1.00 1.00 97 TYR A CA 8
ATOM 13913 C C . TYR A 1 97 ? 6.146 -12.348 -8.127 1.00 1.00 97 TYR A C 8
ATOM 13914 O O . TYR A 1 97 ? 7.185 -12.675 -8.673 1.00 1.00 97 TYR A O 8
ATOM 13932 N N . LEU A 1 98 ? 5.063 -12.071 -8.825 1.00 1.00 98 LEU A N 8
ATOM 13933 C CA . LEU A 1 98 ? 5.091 -12.153 -10.324 1.00 1.00 98 LEU A CA 8
ATOM 13934 C C . LEU A 1 98 ? 6.100 -11.142 -10.884 1.00 1.00 98 LEU A C 8
ATOM 13935 O O . LEU A 1 98 ? 6.756 -11.401 -11.877 1.00 1.00 98 LEU A O 8
ATOM 13951 N N . ASP A 1 99 ? 6.230 -9.996 -10.252 1.00 1.00 99 ASP A N 8
ATOM 13952 C CA . ASP A 1 99 ? 7.200 -8.963 -10.735 1.00 1.00 99 ASP A CA 8
ATOM 13953 C C . ASP A 1 99 ? 8.629 -9.516 -10.660 1.00 1.00 99 ASP A C 8
ATOM 13954 O O . ASP A 1 99 ? 9.440 -9.270 -11.536 1.00 1.00 99 ASP A O 8
ATOM 13963 N N . GLU A 1 100 ? 8.941 -10.260 -9.619 1.00 1.00 100 GLU A N 8
ATOM 13964 C CA . GLU A 1 100 ? 10.315 -10.837 -9.474 1.00 1.00 100 GLU A CA 8
ATOM 13965 C C . GLU A 1 100 ? 10.610 -11.776 -10.650 1.00 1.00 100 GLU A C 8
ATOM 13966 O O . GLU A 1 100 ? 11.608 -11.629 -11.332 1.00 1.00 100 GLU A O 8
ATOM 13978 N N . LEU A 1 101 ? 9.746 -12.736 -10.892 1.00 1.00 101 LEU A N 8
ATOM 13979 C CA . LEU A 1 101 ? 9.968 -13.688 -12.025 1.00 1.00 101 LEU A CA 8
ATOM 13980 C C . LEU A 1 101 ? 9.169 -13.219 -13.247 1.00 1.00 101 LEU A C 8
ATOM 13981 O O . LEU A 1 101 ? 7.980 -13.469 -13.359 1.00 1.00 101 LEU A O 8
ATOM 13997 N N . LEU A 1 102 ? 9.817 -12.534 -14.160 1.00 1.00 102 LEU A N 8
ATOM 13998 C CA . LEU A 1 102 ? 9.114 -12.036 -15.382 1.00 1.00 102 LEU A CA 8
ATOM 13999 C C . LEU A 1 102 ? 9.736 -12.667 -16.637 1.00 1.00 102 LEU A C 8
ATOM 14000 O O . LEU A 1 102 ? 10.945 -12.574 -16.798 1.00 1.00 102 LEU A O 8
ATOM 14017 N N . MET A 1 1 ? -14.327 -12.419 -17.673 1.00 1.00 1 MET A N 9
ATOM 14018 C CA . MET A 1 1 ? -14.610 -12.073 -16.249 1.00 1.00 1 MET A CA 9
ATOM 14019 C C . MET A 1 1 ? -13.298 -11.725 -15.532 1.00 1.00 1 MET A C 9
ATOM 14020 O O . MET A 1 1 ? -13.125 -10.620 -15.048 1.00 1.00 1 MET A O 9
ATOM 14036 N N . ALA A 1 2 ? -12.375 -12.659 -15.466 1.00 1.00 2 ALA A N 9
ATOM 14037 C CA . ALA A 1 2 ? -11.069 -12.392 -14.784 1.00 1.00 2 ALA A CA 9
ATOM 14038 C C . ALA A 1 2 ? -10.143 -11.614 -15.727 1.00 1.00 2 ALA A C 9
ATOM 14039 O O . ALA A 1 2 ? -10.178 -11.791 -16.932 1.00 1.00 2 ALA A O 9
ATOM 14046 N N . GLU A 1 3 ? -9.317 -10.751 -15.183 1.00 1.00 3 GLU A N 9
ATOM 14047 C CA . GLU A 1 3 ? -8.385 -9.952 -16.035 1.00 1.00 3 GLU A CA 9
ATOM 14048 C C . GLU A 1 3 ? -6.938 -10.180 -15.574 1.00 1.00 3 GLU A C 9
ATOM 14049 O O . GLU A 1 3 ? -6.527 -9.709 -14.529 1.00 1.00 3 GLU A O 9
ATOM 14061 N N . GLN A 1 4 ? -6.168 -10.897 -16.358 1.00 1.00 4 GLN A N 9
ATOM 14062 C CA . GLN A 1 4 ? -4.744 -11.165 -15.992 1.00 1.00 4 GLN A CA 9
ATOM 14063 C C . GLN A 1 4 ? -3.828 -10.448 -16.991 1.00 1.00 4 GLN A C 9
ATOM 14064 O O . GLN A 1 4 ? -3.014 -9.624 -16.616 1.00 1.00 4 GLN A O 9
ATOM 14078 N N . GLN A 1 5 ? -3.963 -10.757 -18.262 1.00 1.00 5 GLN A N 9
ATOM 14079 C CA . GLN A 1 5 ? -3.115 -10.099 -19.301 1.00 1.00 5 GLN A CA 9
ATOM 14080 C C . GLN A 1 5 ? -3.994 -9.190 -20.168 1.00 1.00 5 GLN A C 9
ATOM 14081 O O . GLN A 1 5 ? -3.724 -8.010 -20.311 1.00 1.00 5 GLN A O 9
ATOM 14095 N N . GLN A 1 6 ? -5.045 -9.733 -20.741 1.00 1.00 6 GLN A N 9
ATOM 14096 C CA . GLN A 1 6 ? -5.955 -8.914 -21.599 1.00 1.00 6 GLN A CA 9
ATOM 14097 C C . GLN A 1 6 ? -7.304 -9.630 -21.742 1.00 1.00 6 GLN A C 9
ATOM 14098 O O . GLN A 1 6 ? -7.406 -10.653 -22.398 1.00 1.00 6 GLN A O 9
ATOM 14112 N N . GLU A 1 7 ? -8.339 -9.097 -21.133 1.00 1.00 7 GLU A N 9
ATOM 14113 C CA . GLU A 1 7 ? -9.687 -9.737 -21.229 1.00 1.00 7 GLU A CA 9
ATOM 14114 C C . GLU A 1 7 ? -10.625 -8.822 -22.033 1.00 1.00 7 GLU A C 9
ATOM 14115 O O . GLU A 1 7 ? -10.760 -8.978 -23.234 1.00 1.00 7 GLU A O 9
ATOM 14127 N N . GLN A 1 8 ? -11.267 -7.871 -21.386 1.00 1.00 8 GLN A N 9
ATOM 14128 C CA . GLN A 1 8 ? -12.195 -6.942 -22.107 1.00 1.00 8 GLN A CA 9
ATOM 14129 C C . GLN A 1 8 ? -12.788 -5.937 -21.113 1.00 1.00 8 GLN A C 9
ATOM 14130 O O . GLN A 1 8 ? -12.757 -4.740 -21.338 1.00 1.00 8 GLN A O 9
ATOM 14144 N N . GLN A 1 9 ? -13.330 -6.420 -20.017 1.00 1.00 9 GLN A N 9
ATOM 14145 C CA . GLN A 1 9 ? -13.934 -5.508 -18.995 1.00 1.00 9 GLN A CA 9
ATOM 14146 C C . GLN A 1 9 ? -12.833 -4.712 -18.281 1.00 1.00 9 GLN A C 9
ATOM 14147 O O . GLN A 1 9 ? -11.657 -5.010 -18.400 1.00 1.00 9 GLN A O 9
ATOM 14161 N N . ILE A 1 10 ? -13.216 -3.703 -17.536 1.00 1.00 10 ILE A N 9
ATOM 14162 C CA . ILE A 1 10 ? -12.210 -2.875 -16.801 1.00 1.00 10 ILE A CA 9
ATOM 14163 C C . ILE A 1 10 ? -12.316 -3.170 -15.292 1.00 1.00 10 ILE A C 9
ATOM 14164 O O . ILE A 1 10 ? -12.625 -2.304 -14.490 1.00 1.00 10 ILE A O 9
ATOM 14180 N N . ARG A 1 11 ? -12.055 -4.399 -14.906 1.00 1.00 11 ARG A N 9
ATOM 14181 C CA . ARG A 1 11 ? -12.131 -4.774 -13.456 1.00 1.00 11 ARG A CA 9
ATOM 14182 C C . ARG A 1 11 ? -10.917 -4.256 -12.694 1.00 1.00 11 ARG A C 9
ATOM 14183 O O . ARG A 1 11 ? -10.908 -4.168 -11.478 1.00 1.00 11 ARG A O 9
ATOM 14204 N N . VAL A 1 12 ? -9.913 -3.915 -13.419 1.00 1.00 12 VAL A N 9
ATOM 14205 C CA . VAL A 1 12 ? -8.652 -3.384 -12.817 1.00 1.00 12 VAL A CA 9
ATOM 14206 C C . VAL A 1 12 ? -7.819 -2.677 -13.898 1.00 1.00 12 VAL A C 9
ATOM 14207 O O . VAL A 1 12 ? -7.995 -2.904 -15.084 1.00 1.00 12 VAL A O 9
ATOM 14220 N N . ARG A 1 13 ? -6.911 -1.826 -13.487 1.00 1.00 13 ARG A N 9
ATOM 14221 C CA . ARG A 1 13 ? -6.051 -1.096 -14.469 1.00 1.00 13 ARG A CA 9
ATOM 14222 C C . ARG A 1 13 ? -4.733 -0.700 -13.791 1.00 1.00 13 ARG A C 9
ATOM 14223 O O . ARG A 1 13 ? -3.692 -1.243 -14.109 1.00 1.00 13 ARG A O 9
ATOM 14244 N N . ILE A 1 14 ? -4.792 0.236 -12.855 1.00 1.00 14 ILE A N 9
ATOM 14245 C CA . ILE A 1 14 ? -3.573 0.715 -12.102 1.00 1.00 14 ILE A CA 9
ATOM 14246 C C . ILE A 1 14 ? -2.274 0.465 -12.894 1.00 1.00 14 ILE A C 9
ATOM 14247 O O . ILE A 1 14 ? -1.570 -0.499 -12.645 1.00 1.00 14 ILE A O 9
ATOM 14263 N N . PRO A 1 15 ? -1.993 1.351 -13.825 1.00 1.00 15 PRO A N 9
ATOM 14264 C CA . PRO A 1 15 ? -0.785 1.264 -14.668 1.00 1.00 15 PRO A CA 9
ATOM 14265 C C . PRO A 1 15 ? 0.449 1.711 -13.868 1.00 1.00 15 PRO A C 9
ATOM 14266 O O . PRO A 1 15 ? 0.847 2.864 -13.907 1.00 1.00 15 PRO A O 9
ATOM 14277 N N . ARG A 1 16 ? 1.045 0.801 -13.134 1.00 1.00 16 ARG A N 9
ATOM 14278 C CA . ARG A 1 16 ? 2.245 1.150 -12.315 1.00 1.00 16 ARG A CA 9
ATOM 14279 C C . ARG A 1 16 ? 3.512 1.010 -13.167 1.00 1.00 16 ARG A C 9
ATOM 14280 O O . ARG A 1 16 ? 3.930 -0.086 -13.503 1.00 1.00 16 ARG A O 9
ATOM 14301 N N . LYS A 1 17 ? 4.124 2.117 -13.512 1.00 1.00 17 LYS A N 9
ATOM 14302 C CA . LYS A 1 17 ? 5.371 2.079 -14.335 1.00 1.00 17 LYS A CA 9
ATOM 14303 C C . LYS A 1 17 ? 6.492 2.818 -13.585 1.00 1.00 17 LYS A C 9
ATOM 14304 O O . LYS A 1 17 ? 7.307 3.504 -14.179 1.00 1.00 17 LYS A O 9
ATOM 14323 N N . GLU A 1 18 ? 6.532 2.680 -12.278 1.00 1.00 18 GLU A N 9
ATOM 14324 C CA . GLU A 1 18 ? 7.585 3.366 -11.469 1.00 1.00 18 GLU A CA 9
ATOM 14325 C C . GLU A 1 18 ? 8.448 2.323 -10.750 1.00 1.00 18 GLU A C 9
ATOM 14326 O O . GLU A 1 18 ? 7.977 1.260 -10.385 1.00 1.00 18 GLU A O 9
ATOM 14338 N N . GLU A 1 19 ? 9.707 2.628 -10.538 1.00 1.00 19 GLU A N 9
ATOM 14339 C CA . GLU A 1 19 ? 10.613 1.668 -9.834 1.00 1.00 19 GLU A CA 9
ATOM 14340 C C . GLU A 1 19 ? 10.875 2.169 -8.404 1.00 1.00 19 GLU A C 9
ATOM 14341 O O . GLU A 1 19 ? 11.996 2.153 -7.920 1.00 1.00 19 GLU A O 9
ATOM 14353 N N . ASN A 1 20 ? 9.840 2.613 -7.724 1.00 1.00 20 ASN A N 9
ATOM 14354 C CA . ASN A 1 20 ? 10.000 3.117 -6.326 1.00 1.00 20 ASN A CA 9
ATOM 14355 C C . ASN A 1 20 ? 8.624 3.177 -5.649 1.00 1.00 20 ASN A C 9
ATOM 14356 O O . ASN A 1 20 ? 7.859 4.105 -5.853 1.00 1.00 20 ASN A O 9
ATOM 14367 N N . GLU A 1 21 ? 8.304 2.184 -4.851 1.00 1.00 21 GLU A N 9
ATOM 14368 C CA . GLU A 1 21 ? 6.977 2.159 -4.155 1.00 1.00 21 GLU A CA 9
ATOM 14369 C C . GLU A 1 21 ? 6.925 0.975 -3.179 1.00 1.00 21 GLU A C 9
ATOM 14370 O O . GLU A 1 21 ? 7.443 -0.093 -3.460 1.00 1.00 21 GLU A O 9
ATOM 14382 N N . ILE A 1 22 ? 6.304 1.160 -2.035 1.00 1.00 22 ILE A N 9
ATOM 14383 C CA . ILE A 1 22 ? 6.210 0.058 -1.033 1.00 1.00 22 ILE A CA 9
ATOM 14384 C C . ILE A 1 22 ? 4.722 -0.202 -0.740 1.00 1.00 22 ILE A C 9
ATOM 14385 O O . ILE A 1 22 ? 3.885 0.639 -1.032 1.00 1.00 22 ILE A O 9
ATOM 14401 N N . LEU A 1 23 ? 4.362 -1.344 -0.179 1.00 1.00 23 LEU A N 9
ATOM 14402 C CA . LEU A 1 23 ? 2.880 -1.573 0.086 1.00 1.00 23 LEU A CA 9
ATOM 14403 C C . LEU A 1 23 ? 2.692 -1.973 1.543 1.00 1.00 23 LEU A C 9
ATOM 14404 O O . LEU A 1 23 ? 3.371 -2.846 2.019 1.00 1.00 23 LEU A O 9
ATOM 14420 N N . GLY A 1 24 ? 1.831 -1.328 2.294 1.00 1.00 24 GLY A N 9
ATOM 14421 C CA . GLY A 1 24 ? 1.723 -1.711 3.736 1.00 1.00 24 GLY A CA 9
ATOM 14422 C C . GLY A 1 24 ? 0.291 -1.670 4.251 1.00 1.00 24 GLY A C 9
ATOM 14423 O O . GLY A 1 24 ? -0.574 -1.022 3.696 1.00 1.00 24 GLY A O 9
ATOM 14427 N N . ILE A 1 25 ? 0.063 -2.332 5.359 1.00 1.00 25 ILE A N 9
ATOM 14428 C CA . ILE A 1 25 ? -1.284 -2.319 5.989 1.00 1.00 25 ILE A CA 9
ATOM 14429 C C . ILE A 1 25 ? -1.226 -1.267 7.104 1.00 1.00 25 ILE A C 9
ATOM 14430 O O . ILE A 1 25 ? -0.287 -1.233 7.891 1.00 1.00 25 ILE A O 9
ATOM 14446 N N . ILE A 1 26 ? -2.194 -0.386 7.143 1.00 1.00 26 ILE A N 9
ATOM 14447 C CA . ILE A 1 26 ? -2.194 0.704 8.160 1.00 1.00 26 ILE A CA 9
ATOM 14448 C C . ILE A 1 26 ? -3.102 0.364 9.342 1.00 1.00 26 ILE A C 9
ATOM 14449 O O . ILE A 1 26 ? -4.070 -0.377 9.229 1.00 1.00 26 ILE A O 9
ATOM 14465 N N . GLU A 1 27 ? -2.777 0.931 10.470 1.00 1.00 27 GLU A N 9
ATOM 14466 C CA . GLU A 1 27 ? -3.576 0.709 11.708 1.00 1.00 27 GLU A CA 9
ATOM 14467 C C . GLU A 1 27 ? -3.645 2.012 12.522 1.00 1.00 27 GLU A C 9
ATOM 14468 O O . GLU A 1 27 ? -2.627 2.555 12.943 1.00 1.00 27 GLU A O 9
ATOM 14480 N N . GLN A 1 28 ? -4.842 2.515 12.741 1.00 1.00 28 GLN A N 9
ATOM 14481 C CA . GLN A 1 28 ? -5.020 3.767 13.540 1.00 1.00 28 GLN A CA 9
ATOM 14482 C C . GLN A 1 28 ? -6.171 3.575 14.537 1.00 1.00 28 GLN A C 9
ATOM 14483 O O . GLN A 1 28 ? -7.253 3.154 14.166 1.00 1.00 28 GLN A O 9
ATOM 14497 N N . MET A 1 29 ? -5.956 3.898 15.790 1.00 1.00 29 MET A N 9
ATOM 14498 C CA . MET A 1 29 ? -7.049 3.751 16.803 1.00 1.00 29 MET A CA 9
ATOM 14499 C C . MET A 1 29 ? -6.724 4.586 18.053 1.00 1.00 29 MET A C 9
ATOM 14500 O O . MET A 1 29 ? -6.974 4.173 19.173 1.00 1.00 29 MET A O 9
ATOM 14514 N N . LEU A 1 30 ? -6.175 5.766 17.866 1.00 1.00 30 LEU A N 9
ATOM 14515 C CA . LEU A 1 30 ? -5.836 6.642 19.032 1.00 1.00 30 LEU A CA 9
ATOM 14516 C C . LEU A 1 30 ? -6.243 8.100 18.740 1.00 1.00 30 LEU A C 9
ATOM 14517 O O . LEU A 1 30 ? -5.821 9.013 19.427 1.00 1.00 30 LEU A O 9
ATOM 14533 N N . GLY A 1 31 ? -7.069 8.323 17.736 1.00 1.00 31 GLY A N 9
ATOM 14534 C CA . GLY A 1 31 ? -7.515 9.713 17.406 1.00 1.00 31 GLY A CA 9
ATOM 14535 C C . GLY A 1 31 ? -6.316 10.555 16.961 1.00 1.00 31 GLY A C 9
ATOM 14536 O O . GLY A 1 31 ? -5.922 11.487 17.639 1.00 1.00 31 GLY A O 9
ATOM 14540 N N . ALA A 1 32 ? -5.734 10.233 15.830 1.00 1.00 32 ALA A N 9
ATOM 14541 C CA . ALA A 1 32 ? -4.555 11.014 15.339 1.00 1.00 32 ALA A CA 9
ATOM 14542 C C . ALA A 1 32 ? -4.574 11.091 13.808 1.00 1.00 32 ALA A C 9
ATOM 14543 O O . ALA A 1 32 ? -4.960 10.151 13.132 1.00 1.00 32 ALA A O 9
ATOM 14550 N N . SER A 1 33 ? -4.147 12.208 13.262 1.00 1.00 33 SER A N 9
ATOM 14551 C CA . SER A 1 33 ? -4.117 12.373 11.772 1.00 1.00 33 SER A CA 9
ATOM 14552 C C . SER A 1 33 ? -3.044 11.456 11.165 1.00 1.00 33 SER A C 9
ATOM 14553 O O . SER A 1 33 ? -3.087 11.137 9.990 1.00 1.00 33 SER A O 9
ATOM 14561 N N . ARG A 1 34 ? -2.090 11.028 11.961 1.00 1.00 34 ARG A N 9
ATOM 14562 C CA . ARG A 1 34 ? -1.014 10.127 11.449 1.00 1.00 34 ARG A CA 9
ATOM 14563 C C . ARG A 1 34 ? -1.357 8.675 11.821 1.00 1.00 34 ARG A C 9
ATOM 14564 O O . ARG A 1 34 ? -2.168 8.423 12.697 1.00 1.00 34 ARG A O 9
ATOM 14585 N N . VAL A 1 35 ? -0.756 7.724 11.151 1.00 1.00 35 VAL A N 9
ATOM 14586 C CA . VAL A 1 35 ? -1.049 6.281 11.439 1.00 1.00 35 VAL A CA 9
ATOM 14587 C C . VAL A 1 35 ? 0.228 5.465 11.452 1.00 1.00 35 VAL A C 9
ATOM 14588 O O . VAL A 1 35 ? 1.275 5.898 10.998 1.00 1.00 35 VAL A O 9
ATOM 14601 N N . ARG A 1 36 ? 0.123 4.266 11.933 1.00 1.00 36 ARG A N 9
ATOM 14602 C CA . ARG A 1 36 ? 1.319 3.353 11.957 1.00 1.00 36 ARG A CA 9
ATOM 14603 C C . ARG A 1 36 ? 1.103 2.245 10.931 1.00 1.00 36 ARG A C 9
ATOM 14604 O O . ARG A 1 36 ? 0.044 1.639 10.892 1.00 1.00 36 ARG A O 9
ATOM 14625 N N . VAL A 1 37 ? 2.070 1.983 10.077 1.00 1.00 37 VAL A N 9
ATOM 14626 C CA . VAL A 1 37 ? 1.857 0.929 9.053 1.00 1.00 37 VAL A CA 9
ATOM 14627 C C . VAL A 1 37 ? 3.134 0.104 8.838 1.00 1.00 37 VAL A C 9
ATOM 14628 O O . VAL A 1 37 ? 4.246 0.615 8.830 1.00 1.00 37 VAL A O 9
ATOM 14641 N N . ARG A 1 38 ? 2.945 -1.163 8.595 1.00 1.00 38 ARG A N 9
ATOM 14642 C CA . ARG A 1 38 ? 4.088 -2.081 8.295 1.00 1.00 38 ARG A CA 9
ATOM 14643 C C . ARG A 1 38 ? 3.973 -2.405 6.809 1.00 1.00 38 ARG A C 9
ATOM 14644 O O . ARG A 1 38 ? 2.873 -2.466 6.283 1.00 1.00 38 ARG A O 9
ATOM 14665 N N . CYS A 1 39 ? 5.062 -2.556 6.096 1.00 1.00 39 CYS A N 9
ATOM 14666 C CA . CYS A 1 39 ? 4.919 -2.795 4.636 1.00 1.00 39 CYS A CA 9
ATOM 14667 C C . CYS A 1 39 ? 5.897 -3.834 4.101 1.00 1.00 39 CYS A C 9
ATOM 14668 O O . CYS A 1 39 ? 6.982 -4.045 4.620 1.00 1.00 39 CYS A O 9
ATOM 14676 N N . LEU A 1 40 ? 5.522 -4.408 2.988 1.00 1.00 40 LEU A N 9
ATOM 14677 C CA . LEU A 1 40 ? 6.379 -5.360 2.288 1.00 1.00 40 LEU A CA 9
ATOM 14678 C C . LEU A 1 40 ? 7.140 -4.549 1.247 1.00 1.00 40 LEU A C 9
ATOM 14679 O O . LEU A 1 40 ? 7.015 -3.309 1.171 1.00 1.00 40 LEU A O 9
ATOM 14695 N N . ASP A 1 41 ? 7.978 -5.232 0.515 1.00 1.00 41 ASP A N 9
ATOM 14696 C CA . ASP A 1 41 ? 8.916 -4.562 -0.407 1.00 1.00 41 ASP A CA 9
ATOM 14697 C C . ASP A 1 41 ? 10.016 -4.006 0.534 1.00 1.00 41 ASP A C 9
ATOM 14698 O O . ASP A 1 41 ? 10.763 -3.104 0.205 1.00 1.00 41 ASP A O 9
ATOM 14707 N N . GLY A 1 42 ? 10.126 -4.642 1.713 1.00 1.00 42 GLY A N 9
ATOM 14708 C CA . GLY A 1 42 ? 11.169 -4.307 2.737 1.00 1.00 42 GLY A CA 9
ATOM 14709 C C . GLY A 1 42 ? 11.017 -2.906 3.348 1.00 1.00 42 GLY A C 9
ATOM 14710 O O . GLY A 1 42 ? 11.982 -2.164 3.365 1.00 1.00 42 GLY A O 9
ATOM 14714 N N . LYS A 1 43 ? 9.863 -2.516 3.877 1.00 1.00 43 LYS A N 9
ATOM 14715 C CA . LYS A 1 43 ? 9.799 -1.147 4.487 1.00 1.00 43 LYS A CA 9
ATOM 14716 C C . LYS A 1 43 ? 8.866 -1.081 5.702 1.00 1.00 43 LYS A C 9
ATOM 14717 O O . LYS A 1 43 ? 7.904 -1.818 5.817 1.00 1.00 43 LYS A O 9
ATOM 14736 N N . THR A 1 44 ? 9.138 -0.145 6.578 1.00 1.00 44 THR A N 9
ATOM 14737 C CA . THR A 1 44 ? 8.286 0.091 7.793 1.00 1.00 44 THR A CA 9
ATOM 14738 C C . THR A 1 44 ? 8.150 1.612 7.927 1.00 1.00 44 THR A C 9
ATOM 14739 O O . THR A 1 44 ? 9.144 2.325 8.039 1.00 1.00 44 THR A O 9
ATOM 14750 N N . ARG A 1 45 ? 6.945 2.133 7.841 1.00 1.00 45 ARG A N 9
ATOM 14751 C CA . ARG A 1 45 ? 6.793 3.617 7.877 1.00 1.00 45 ARG A CA 9
ATOM 14752 C C . ARG A 1 45 ? 5.495 4.061 8.534 1.00 1.00 45 ARG A C 9
ATOM 14753 O O . ARG A 1 45 ? 4.542 3.312 8.644 1.00 1.00 45 ARG A O 9
ATOM 14774 N N . LEU A 1 46 ? 5.440 5.319 8.883 1.00 1.00 46 LEU A N 9
ATOM 14775 C CA . LEU A 1 46 ? 4.188 5.896 9.442 1.00 1.00 46 LEU A CA 9
ATOM 14776 C C . LEU A 1 46 ? 3.498 6.577 8.255 1.00 1.00 46 LEU A C 9
ATOM 14777 O O . LEU A 1 46 ? 4.141 7.264 7.481 1.00 1.00 46 LEU A O 9
ATOM 14793 N N . GLY A 1 47 ? 2.225 6.357 8.060 1.00 1.00 47 GLY A N 9
ATOM 14794 C CA . GLY A 1 47 ? 1.545 6.947 6.868 1.00 1.00 47 GLY A CA 9
ATOM 14795 C C . GLY A 1 47 ? 0.843 8.253 7.204 1.00 1.00 47 GLY A C 9
ATOM 14796 O O . GLY A 1 47 ? 0.397 8.478 8.316 1.00 1.00 47 GLY A O 9
ATOM 14800 N N . ARG A 1 48 ? 0.748 9.119 6.224 1.00 1.00 48 ARG A N 9
ATOM 14801 C CA . ARG A 1 48 ? 0.082 10.429 6.428 1.00 1.00 48 ARG A CA 9
ATOM 14802 C C . ARG A 1 48 ? -1.051 10.597 5.415 1.00 1.00 48 ARG A C 9
ATOM 14803 O O . ARG A 1 48 ? -0.942 10.202 4.266 1.00 1.00 48 ARG A O 9
ATOM 14824 N N . ILE A 1 49 ? -2.138 11.181 5.842 1.00 1.00 49 ILE A N 9
ATOM 14825 C CA . ILE A 1 49 ? -3.299 11.389 4.926 1.00 1.00 49 ILE A CA 9
ATOM 14826 C C . ILE A 1 49 ? -3.288 12.850 4.423 1.00 1.00 49 ILE A C 9
ATOM 14827 O O . ILE A 1 49 ? -2.680 13.708 5.041 1.00 1.00 49 ILE A O 9
ATOM 14843 N N . PRO A 1 50 ? -3.953 13.088 3.311 1.00 1.00 50 PRO A N 9
ATOM 14844 C CA . PRO A 1 50 ? -4.024 14.432 2.701 1.00 1.00 50 PRO A CA 9
ATOM 14845 C C . PRO A 1 50 ? -4.990 15.342 3.478 1.00 1.00 50 PRO A C 9
ATOM 14846 O O . PRO A 1 50 ? -4.600 16.391 3.960 1.00 1.00 50 PRO A O 9
ATOM 14857 N N . GLY A 1 51 ? -6.239 14.953 3.605 1.00 1.00 51 GLY A N 9
ATOM 14858 C CA . GLY A 1 51 ? -7.220 15.801 4.353 1.00 1.00 51 GLY A CA 9
ATOM 14859 C C . GLY A 1 51 ? -8.633 15.239 4.173 1.00 1.00 51 GLY A C 9
ATOM 14860 O O . GLY A 1 51 ? -9.265 14.823 5.127 1.00 1.00 51 GLY A O 9
ATOM 14864 N N . ARG A 1 52 ? -9.128 15.224 2.954 1.00 1.00 52 ARG A N 9
ATOM 14865 C CA . ARG A 1 52 ? -10.502 14.685 2.699 1.00 1.00 52 ARG A CA 9
ATOM 14866 C C . ARG A 1 52 ? -10.552 13.207 3.105 1.00 1.00 52 ARG A C 9
ATOM 14867 O O . ARG A 1 52 ? -11.528 12.744 3.665 1.00 1.00 52 ARG A O 9
ATOM 14888 N N . LEU A 1 53 ? -9.496 12.471 2.832 1.00 1.00 53 LEU A N 9
ATOM 14889 C CA . LEU A 1 53 ? -9.456 11.024 3.203 1.00 1.00 53 LEU A CA 9
ATOM 14890 C C . LEU A 1 53 ? -9.483 10.881 4.731 1.00 1.00 53 LEU A C 9
ATOM 14891 O O . LEU A 1 53 ? -10.055 9.948 5.253 1.00 1.00 53 LEU A O 9
ATOM 14907 N N . LYS A 1 54 ? -8.867 11.798 5.447 1.00 1.00 54 LYS A N 9
ATOM 14908 C CA . LYS A 1 54 ? -8.846 11.727 6.947 1.00 1.00 54 LYS A CA 9
ATOM 14909 C C . LYS A 1 54 ? -10.266 11.507 7.497 1.00 1.00 54 LYS A C 9
ATOM 14910 O O . LYS A 1 54 ? -10.454 10.811 8.479 1.00 1.00 54 LYS A O 9
ATOM 14929 N N . ASN A 1 55 ? -11.261 12.099 6.877 1.00 1.00 55 ASN A N 9
ATOM 14930 C CA . ASN A 1 55 ? -12.668 11.934 7.364 1.00 1.00 55 ASN A CA 9
ATOM 14931 C C . ASN A 1 55 ? -13.289 10.661 6.767 1.00 1.00 55 ASN A C 9
ATOM 14932 O O . ASN A 1 55 ? -14.081 9.995 7.410 1.00 1.00 55 ASN A O 9
ATOM 14943 N N . ARG A 1 56 ? -12.945 10.327 5.543 1.00 1.00 56 ARG A N 9
ATOM 14944 C CA . ARG A 1 56 ? -13.520 9.105 4.890 1.00 1.00 56 ARG A CA 9
ATOM 14945 C C . ARG A 1 56 ? -12.857 7.832 5.439 1.00 1.00 56 ARG A C 9
ATOM 14946 O O . ARG A 1 56 ? -13.502 6.807 5.580 1.00 1.00 56 ARG A O 9
ATOM 14967 N N . ILE A 1 57 ? -11.576 7.883 5.736 1.00 1.00 57 ILE A N 9
ATOM 14968 C CA . ILE A 1 57 ? -10.861 6.673 6.262 1.00 1.00 57 ILE A CA 9
ATOM 14969 C C . ILE A 1 57 ? -11.502 6.199 7.574 1.00 1.00 57 ILE A C 9
ATOM 14970 O O . ILE A 1 57 ? -11.917 6.995 8.399 1.00 1.00 57 ILE A O 9
ATOM 14986 N N . TRP A 1 58 ? -11.579 4.903 7.763 1.00 1.00 58 TRP A N 9
ATOM 14987 C CA . TRP A 1 58 ? -12.181 4.350 9.014 1.00 1.00 58 TRP A CA 9
ATOM 14988 C C . TRP A 1 58 ? -11.421 3.080 9.427 1.00 1.00 58 TRP A C 9
ATOM 14989 O O . TRP A 1 58 ? -12.007 2.038 9.670 1.00 1.00 58 TRP A O 9
ATOM 15010 N N . VAL A 1 59 ? -10.113 3.166 9.513 1.00 1.00 59 VAL A N 9
ATOM 15011 C CA . VAL A 1 59 ? -9.298 1.977 9.917 1.00 1.00 59 VAL A CA 9
ATOM 15012 C C . VAL A 1 59 ? -9.578 1.654 11.390 1.00 1.00 59 VAL A C 9
ATOM 15013 O O . VAL A 1 59 ? -9.627 2.537 12.230 1.00 1.00 59 VAL A O 9
ATOM 15026 N N . ARG A 1 60 ? -9.779 0.397 11.707 1.00 1.00 60 ARG A N 9
ATOM 15027 C CA . ARG A 1 60 ? -10.076 0.015 13.121 1.00 1.00 60 ARG A CA 9
ATOM 15028 C C . ARG A 1 60 ? -9.296 -1.245 13.509 1.00 1.00 60 ARG A C 9
ATOM 15029 O O . ARG A 1 60 ? -8.593 -1.260 14.504 1.00 1.00 60 ARG A O 9
ATOM 15050 N N . GLU A 1 61 ? -9.428 -2.303 12.744 1.00 1.00 61 GLU A N 9
ATOM 15051 C CA . GLU A 1 61 ? -8.710 -3.572 13.077 1.00 1.00 61 GLU A CA 9
ATOM 15052 C C . GLU A 1 61 ? -7.522 -3.805 12.127 1.00 1.00 61 GLU A C 9
ATOM 15053 O O . GLU A 1 61 ? -6.669 -4.629 12.406 1.00 1.00 61 GLU A O 9
ATOM 15065 N N . GLY A 1 62 ? -7.448 -3.100 11.015 1.00 1.00 62 GLY A N 9
ATOM 15066 C CA . GLY A 1 62 ? -6.309 -3.312 10.078 1.00 1.00 62 GLY A CA 9
ATOM 15067 C C . GLY A 1 62 ? -6.780 -3.108 8.637 1.00 1.00 62 GLY A C 9
ATOM 15068 O O . GLY A 1 62 ? -7.246 -4.029 7.990 1.00 1.00 62 GLY A O 9
ATOM 15072 N N . ASP A 1 63 ? -6.644 -1.909 8.132 1.00 1.00 63 ASP A N 9
ATOM 15073 C CA . ASP A 1 63 ? -7.061 -1.617 6.719 1.00 1.00 63 ASP A CA 9
ATOM 15074 C C . ASP A 1 63 ? -5.820 -1.694 5.821 1.00 1.00 63 ASP A C 9
ATOM 15075 O O . ASP A 1 63 ? -4.708 -1.615 6.309 1.00 1.00 63 ASP A O 9
ATOM 15084 N N . VAL A 1 64 ? -5.977 -1.856 4.525 1.00 1.00 64 VAL A N 9
ATOM 15085 C CA . VAL A 1 64 ? -4.761 -1.949 3.644 1.00 1.00 64 VAL A CA 9
ATOM 15086 C C . VAL A 1 64 ? -4.541 -0.623 2.920 1.00 1.00 64 VAL A C 9
ATOM 15087 O O . VAL A 1 64 ? -5.482 0.040 2.518 1.00 1.00 64 VAL A O 9
ATOM 15100 N N . VAL A 1 65 ? -3.299 -0.223 2.770 1.00 1.00 65 VAL A N 9
ATOM 15101 C CA . VAL A 1 65 ? -3.008 1.076 2.093 1.00 1.00 65 VAL A CA 9
ATOM 15102 C C . VAL A 1 65 ? -1.758 0.975 1.213 1.00 1.00 65 VAL A C 9
ATOM 15103 O O . VAL A 1 65 ? -0.892 0.146 1.427 1.00 1.00 65 VAL A O 9
ATOM 15116 N N . ILE A 1 66 ? -1.631 1.870 0.267 1.00 1.00 66 ILE A N 9
ATOM 15117 C CA . ILE A 1 66 ? -0.400 1.897 -0.588 1.00 1.00 66 ILE A CA 9
ATOM 15118 C C . ILE A 1 66 ? 0.478 3.015 -0.018 1.00 1.00 66 ILE A C 9
ATOM 15119 O O . ILE A 1 66 ? -0.042 4.003 0.477 1.00 1.00 66 ILE A O 9
ATOM 15135 N N . VAL A 1 67 ? 1.784 2.872 -0.015 1.00 1.00 67 VAL A N 9
ATOM 15136 C CA . VAL A 1 67 ? 2.606 3.950 0.612 1.00 1.00 67 VAL A CA 9
ATOM 15137 C C . VAL A 1 67 ? 3.752 4.447 -0.287 1.00 1.00 67 VAL A C 9
ATOM 15138 O O . VAL A 1 67 ? 4.321 3.728 -1.103 1.00 1.00 67 VAL A O 9
ATOM 15151 N N . LYS A 1 68 ? 4.110 5.686 -0.053 1.00 1.00 68 LYS A N 9
ATOM 15152 C CA . LYS A 1 68 ? 5.235 6.356 -0.761 1.00 1.00 68 LYS A CA 9
ATOM 15153 C C . LYS A 1 68 ? 6.396 6.414 0.229 1.00 1.00 68 LYS A C 9
ATOM 15154 O O . LYS A 1 68 ? 6.146 6.507 1.418 1.00 1.00 68 LYS A O 9
ATOM 15173 N N . PRO A 1 69 ? 7.609 6.346 -0.267 1.00 1.00 69 PRO A N 9
ATOM 15174 C CA . PRO A 1 69 ? 8.812 6.342 0.590 1.00 1.00 69 PRO A CA 9
ATOM 15175 C C . PRO A 1 69 ? 9.328 7.753 0.900 1.00 1.00 69 PRO A C 9
ATOM 15176 O O . PRO A 1 69 ? 9.417 8.614 0.042 1.00 1.00 69 PRO A O 9
ATOM 15187 N N . TRP A 1 70 ? 9.665 7.970 2.154 1.00 1.00 70 TRP A N 9
ATOM 15188 C CA . TRP A 1 70 ? 10.183 9.291 2.613 1.00 1.00 70 TRP A CA 9
ATOM 15189 C C . TRP A 1 70 ? 11.574 9.064 3.197 1.00 1.00 70 TRP A C 9
ATOM 15190 O O . TRP A 1 70 ? 11.684 8.372 4.213 1.00 1.00 70 TRP A O 9
ATOM 15211 N N . GLU A 1 71 ? 12.609 9.638 2.626 1.00 1.00 71 GLU A N 9
ATOM 15212 C CA . GLU A 1 71 ? 13.996 9.455 3.181 1.00 1.00 71 GLU A CA 9
ATOM 15213 C C . GLU A 1 71 ? 14.263 7.959 3.469 1.00 1.00 71 GLU A C 9
ATOM 15214 O O . GLU A 1 71 ? 13.766 7.092 2.770 1.00 1.00 71 GLU A O 9
ATOM 15226 N N . VAL A 1 72 ? 15.045 7.649 4.488 1.00 1.00 72 VAL A N 9
ATOM 15227 C CA . VAL A 1 72 ? 15.336 6.218 4.815 1.00 1.00 72 VAL A CA 9
ATOM 15228 C C . VAL A 1 72 ? 15.722 6.096 6.307 1.00 1.00 72 VAL A C 9
ATOM 15229 O O . VAL A 1 72 ? 14.879 5.800 7.136 1.00 1.00 72 VAL A O 9
ATOM 15242 N N . GLN A 1 73 ? 16.977 6.323 6.658 1.00 1.00 73 GLN A N 9
ATOM 15243 C CA . GLN A 1 73 ? 17.413 6.227 8.093 1.00 1.00 73 GLN A CA 9
ATOM 15244 C C . GLN A 1 73 ? 16.918 4.903 8.712 1.00 1.00 73 GLN A C 9
ATOM 15245 O O . GLN A 1 73 ? 16.721 3.921 8.017 1.00 1.00 73 GLN A O 9
ATOM 15259 N N . GLY A 1 74 ? 16.708 4.874 10.013 1.00 1.00 74 GLY A N 9
ATOM 15260 C CA . GLY A 1 74 ? 16.213 3.627 10.675 1.00 1.00 74 GLY A CA 9
ATOM 15261 C C . GLY A 1 74 ? 14.677 3.662 10.776 1.00 1.00 74 GLY A C 9
ATOM 15262 O O . GLY A 1 74 ? 14.086 2.932 11.550 1.00 1.00 74 GLY A O 9
ATOM 15266 N N . ASP A 1 75 ? 14.035 4.506 9.996 1.00 1.00 75 ASP A N 9
ATOM 15267 C CA . ASP A 1 75 ? 12.539 4.612 10.020 1.00 1.00 75 ASP A CA 9
ATOM 15268 C C . ASP A 1 75 ? 12.107 5.463 8.824 1.00 1.00 75 ASP A C 9
ATOM 15269 O O . ASP A 1 75 ? 12.718 6.480 8.538 1.00 1.00 75 ASP A O 9
ATOM 15278 N N . GLN A 1 76 ? 11.088 5.061 8.099 1.00 1.00 76 GLN A N 9
ATOM 15279 C CA . GLN A 1 76 ? 10.691 5.875 6.910 1.00 1.00 76 GLN A CA 9
ATOM 15280 C C . GLN A 1 76 ? 9.317 6.519 7.086 1.00 1.00 76 GLN A C 9
ATOM 15281 O O . GLN A 1 76 ? 8.452 6.025 7.796 1.00 1.00 76 GLN A O 9
ATOM 15295 N N . LYS A 1 77 ? 9.108 7.609 6.389 1.00 1.00 77 LYS A N 9
ATOM 15296 C CA . LYS A 1 77 ? 7.772 8.295 6.434 1.00 1.00 77 LYS A CA 9
ATOM 15297 C C . LYS A 1 77 ? 7.062 7.917 5.152 1.00 1.00 77 LYS A C 9
ATOM 15298 O O . LYS A 1 77 ? 7.706 7.624 4.174 1.00 1.00 77 LYS A O 9
ATOM 15317 N N . CYS A 1 78 ? 5.772 7.851 5.119 1.00 1.00 78 CYS A N 9
ATOM 15318 C CA . CYS A 1 78 ? 5.128 7.432 3.844 1.00 1.00 78 CYS A CA 9
ATOM 15319 C C . CYS A 1 78 ? 3.833 8.189 3.600 1.00 1.00 78 CYS A C 9
ATOM 15320 O O . CYS A 1 78 ? 3.124 8.558 4.521 1.00 1.00 78 CYS A O 9
ATOM 15328 N N . ASP A 1 79 ? 3.490 8.362 2.351 1.00 1.00 79 ASP A N 9
ATOM 15329 C CA . ASP A 1 79 ? 2.191 9.034 2.021 1.00 1.00 79 ASP A CA 9
ATOM 15330 C C . ASP A 1 79 ? 1.238 7.893 1.700 1.00 1.00 79 ASP A C 9
ATOM 15331 O O . ASP A 1 79 ? 1.539 7.076 0.844 1.00 1.00 79 ASP A O 9
ATOM 15340 N N . ILE A 1 80 ? 0.155 7.747 2.410 1.00 1.00 80 ILE A N 9
ATOM 15341 C CA . ILE A 1 80 ? -0.695 6.547 2.139 1.00 1.00 80 ILE A CA 9
ATOM 15342 C C . ILE A 1 80 ? -2.114 6.851 1.699 1.00 1.00 80 ILE A C 9
ATOM 15343 O O . ILE A 1 80 ? -2.706 7.869 2.011 1.00 1.00 80 ILE A O 9
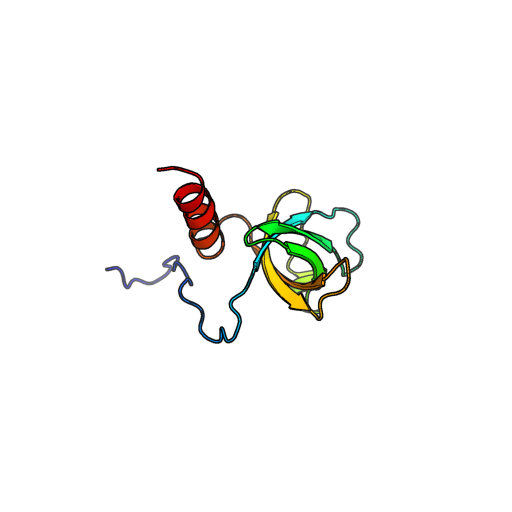ATOM 15359 N N . ILE A 1 81 ? -2.658 5.874 1.025 1.00 1.00 81 ILE A N 9
ATOM 15360 C CA . ILE A 1 81 ? -4.073 5.917 0.564 1.00 1.00 81 ILE A CA 9
ATOM 15361 C C . ILE A 1 81 ? -4.765 4.737 1.256 1.00 1.00 81 ILE A C 9
ATOM 15362 O O . ILE A 1 81 ? -4.254 3.624 1.248 1.00 1.00 81 ILE A O 9
ATOM 15378 N N . TRP A 1 82 ? -5.881 4.977 1.905 1.00 1.00 82 TRP A N 9
ATOM 15379 C CA . TRP A 1 82 ? -6.560 3.881 2.663 1.00 1.00 82 TRP A CA 9
ATOM 15380 C C . TRP A 1 82 ? -7.700 3.254 1.852 1.00 1.00 82 TRP A C 9
ATOM 15381 O O . TRP A 1 82 ? -8.372 3.911 1.077 1.00 1.00 82 TRP A O 9
ATOM 15402 N N . ARG A 1 83 ? -7.912 1.973 2.059 1.00 1.00 83 ARG A N 9
ATOM 15403 C CA . ARG A 1 83 ? -9.001 1.239 1.348 1.00 1.00 83 ARG A CA 9
ATOM 15404 C C . ARG A 1 83 ? -9.034 -0.223 1.824 1.00 1.00 83 ARG A C 9
ATOM 15405 O O . ARG A 1 83 ? -8.083 -0.727 2.409 1.00 1.00 83 ARG A O 9
ATOM 15426 N N . TYR A 1 84 ? -10.124 -0.906 1.571 1.00 1.00 84 TYR A N 9
ATOM 15427 C CA . TYR A 1 84 ? -10.240 -2.335 1.989 1.00 1.00 84 TYR A CA 9
ATOM 15428 C C . TYR A 1 84 ? -10.006 -3.235 0.771 1.00 1.00 84 TYR A C 9
ATOM 15429 O O . TYR A 1 84 ? -9.205 -4.152 0.814 1.00 1.00 84 TYR A O 9
ATOM 15447 N N . THR A 1 85 ? -10.699 -2.972 -0.315 1.00 1.00 85 THR A N 9
ATOM 15448 C CA . THR A 1 85 ? -10.526 -3.798 -1.549 1.00 1.00 85 THR A CA 9
ATOM 15449 C C . THR A 1 85 ? -10.205 -2.873 -2.735 1.00 1.00 85 THR A C 9
ATOM 15450 O O . THR A 1 85 ? -11.014 -2.681 -3.627 1.00 1.00 85 THR A O 9
ATOM 15461 N N . LYS A 1 86 ? -9.023 -2.302 -2.748 1.00 1.00 86 LYS A N 9
ATOM 15462 C CA . LYS A 1 86 ? -8.629 -1.389 -3.867 1.00 1.00 86 LYS A CA 9
ATOM 15463 C C . LYS A 1 86 ? -8.008 -2.204 -5.008 1.00 1.00 86 LYS A C 9
ATOM 15464 O O . LYS A 1 86 ? -7.585 -3.331 -4.825 1.00 1.00 86 LYS A O 9
ATOM 15483 N N . THR A 1 87 ? -7.948 -1.630 -6.187 1.00 1.00 87 THR A N 9
ATOM 15484 C CA . THR A 1 87 ? -7.354 -2.350 -7.361 1.00 1.00 87 THR A CA 9
ATOM 15485 C C . THR A 1 87 ? -5.815 -2.282 -7.320 1.00 1.00 87 THR A C 9
ATOM 15486 O O . THR A 1 87 ? -5.148 -2.845 -8.170 1.00 1.00 87 THR A O 9
ATOM 15497 N N . GLN A 1 88 ? -5.247 -1.606 -6.342 1.00 1.00 88 GLN A N 9
ATOM 15498 C CA . GLN A 1 88 ? -3.753 -1.509 -6.255 1.00 1.00 88 GLN A CA 9
ATOM 15499 C C . GLN A 1 88 ? -3.235 -2.434 -5.146 1.00 1.00 88 GLN A C 9
ATOM 15500 O O . GLN A 1 88 ? -2.359 -3.247 -5.379 1.00 1.00 88 GLN A O 9
ATOM 15514 N N . VAL A 1 89 ? -3.765 -2.320 -3.946 1.00 1.00 89 VAL A N 9
ATOM 15515 C CA . VAL A 1 89 ? -3.297 -3.196 -2.825 1.00 1.00 89 VAL A CA 9
ATOM 15516 C C . VAL A 1 89 ? -3.654 -4.662 -3.124 1.00 1.00 89 VAL A C 9
ATOM 15517 O O . VAL A 1 89 ? -2.910 -5.563 -2.784 1.00 1.00 89 VAL A O 9
ATOM 15530 N N . GLU A 1 90 ? -4.773 -4.910 -3.766 1.00 1.00 90 GLU A N 9
ATOM 15531 C CA . GLU A 1 90 ? -5.153 -6.321 -4.094 1.00 1.00 90 GLU A CA 9
ATOM 15532 C C . GLU A 1 90 ? -4.107 -6.919 -5.047 1.00 1.00 90 GLU A C 9
ATOM 15533 O O . GLU A 1 90 ? -3.748 -8.077 -4.936 1.00 1.00 90 GLU A O 9
ATOM 15545 N N . TRP A 1 91 ? -3.617 -6.127 -5.979 1.00 1.00 91 TRP A N 9
ATOM 15546 C CA . TRP A 1 91 ? -2.590 -6.623 -6.950 1.00 1.00 91 TRP A CA 9
ATOM 15547 C C . TRP A 1 91 ? -1.281 -6.947 -6.219 1.00 1.00 91 TRP A C 9
ATOM 15548 O O . TRP A 1 91 ? -0.773 -8.051 -6.313 1.00 1.00 91 TRP A O 9
ATOM 15569 N N . LEU A 1 92 ? -0.731 -5.992 -5.497 1.00 1.00 92 LEU A N 9
ATOM 15570 C CA . LEU A 1 92 ? 0.553 -6.238 -4.757 1.00 1.00 92 LEU A CA 9
ATOM 15571 C C . LEU A 1 92 ? 0.376 -7.411 -3.781 1.00 1.00 92 LEU A C 9
ATOM 15572 O O . LEU A 1 92 ? 1.296 -8.177 -3.559 1.00 1.00 92 LEU A O 9
ATOM 15588 N N . LYS A 1 93 ? -0.801 -7.563 -3.213 1.00 1.00 93 LYS A N 9
ATOM 15589 C CA . LYS A 1 93 ? -1.050 -8.694 -2.267 1.00 1.00 93 LYS A CA 9
ATOM 15590 C C . LYS A 1 93 ? -0.784 -10.022 -2.992 1.00 1.00 93 LYS A C 9
ATOM 15591 O O . LYS A 1 93 ? -0.058 -10.872 -2.501 1.00 1.00 93 LYS A O 9
ATOM 15610 N N . ARG A 1 94 ? -1.354 -10.191 -4.167 1.00 1.00 94 ARG A N 9
ATOM 15611 C CA . ARG A 1 94 ? -1.132 -11.446 -4.952 1.00 1.00 94 ARG A CA 9
ATOM 15612 C C . ARG A 1 94 ? 0.368 -11.622 -5.218 1.00 1.00 94 ARG A C 9
ATOM 15613 O O . ARG A 1 94 ? 0.878 -12.726 -5.222 1.00 1.00 94 ARG A O 9
ATOM 15634 N N . LYS A 1 95 ? 1.074 -10.531 -5.429 1.00 1.00 95 LYS A N 9
ATOM 15635 C CA . LYS A 1 95 ? 2.545 -10.605 -5.684 1.00 1.00 95 LYS A CA 9
ATOM 15636 C C . LYS A 1 95 ? 3.264 -11.160 -4.447 1.00 1.00 95 LYS A C 9
ATOM 15637 O O . LYS A 1 95 ? 4.247 -11.869 -4.567 1.00 1.00 95 LYS A O 9
ATOM 15656 N N . GLY A 1 96 ? 2.779 -10.851 -3.260 1.00 1.00 96 GLY A N 9
ATOM 15657 C CA . GLY A 1 96 ? 3.432 -11.370 -2.021 1.00 1.00 96 GLY A CA 9
ATOM 15658 C C . GLY A 1 96 ? 3.292 -12.891 -1.983 1.00 1.00 96 GLY A C 9
ATOM 15659 O O . GLY A 1 96 ? 4.239 -13.602 -1.701 1.00 1.00 96 GLY A O 9
ATOM 15663 N N . TYR A 1 97 ? 2.115 -13.388 -2.282 1.00 1.00 97 TYR A N 9
ATOM 15664 C CA . TYR A 1 97 ? 1.888 -14.871 -2.285 1.00 1.00 97 TYR A CA 9
ATOM 15665 C C . TYR A 1 97 ? 2.722 -15.501 -3.407 1.00 1.00 97 TYR A C 9
ATOM 15666 O O . TYR A 1 97 ? 3.270 -16.577 -3.255 1.00 1.00 97 TYR A O 9
ATOM 15684 N N . LEU A 1 98 ? 2.825 -14.821 -4.528 1.00 1.00 98 LEU A N 9
ATOM 15685 C CA . LEU A 1 98 ? 3.624 -15.334 -5.678 1.00 1.00 98 LEU A CA 9
ATOM 15686 C C . LEU A 1 98 ? 5.065 -15.593 -5.220 1.00 1.00 98 LEU A C 9
ATOM 15687 O O . LEU A 1 98 ? 5.581 -16.687 -5.348 1.00 1.00 98 LEU A O 9
ATOM 15703 N N . ASP A 1 99 ? 5.705 -14.585 -4.680 1.00 1.00 99 ASP A N 9
ATOM 15704 C CA . ASP A 1 99 ? 7.112 -14.738 -4.192 1.00 1.00 99 ASP A CA 9
ATOM 15705 C C . ASP A 1 99 ? 7.175 -15.824 -3.105 1.00 1.00 99 ASP A C 9
ATOM 15706 O O . ASP A 1 99 ? 8.150 -16.546 -3.003 1.00 1.00 99 ASP A O 9
ATOM 15715 N N . GLU A 1 100 ? 6.143 -15.938 -2.293 1.00 1.00 100 GLU A N 9
ATOM 15716 C CA . GLU A 1 100 ? 6.133 -16.970 -1.207 1.00 1.00 100 GLU A CA 9
ATOM 15717 C C . GLU A 1 100 ? 6.276 -18.377 -1.811 1.00 1.00 100 GLU A C 9
AT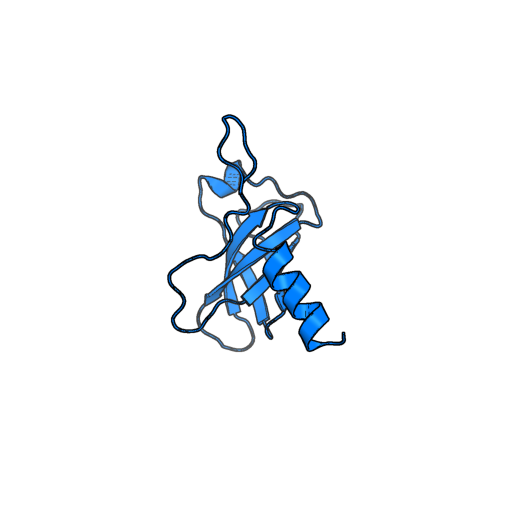OM 15718 O O . GLU A 1 100 ? 7.168 -19.121 -1.446 1.00 1.00 100 GLU A O 9
ATOM 15730 N N . LEU A 1 101 ? 5.412 -18.743 -2.735 1.00 1.00 101 LEU A N 9
ATOM 15731 C CA . LEU A 1 101 ? 5.509 -20.101 -3.365 1.00 1.00 101 LEU A CA 9
ATOM 15732 C C . LEU A 1 101 ? 5.235 -20.009 -4.876 1.00 1.00 101 LEU A C 9
ATOM 15733 O O . LEU A 1 101 ? 4.605 -19.080 -5.346 1.00 1.00 101 LEU A O 9
ATOM 15749 N N . LEU A 1 102 ? 5.723 -20.972 -5.633 1.00 1.00 102 LEU A N 9
ATOM 15750 C CA . LEU A 1 102 ? 5.524 -20.979 -7.123 1.00 1.00 102 LEU A CA 9
ATOM 15751 C C . LEU A 1 102 ? 6.440 -19.931 -7.782 1.00 1.00 102 LEU A C 9
ATOM 15752 O O . LEU A 1 102 ? 7.313 -20.333 -8.535 1.00 1.00 102 LEU A O 9
ATOM 15769 N N . MET A 1 1 ? -17.761 -7.632 -30.122 1.00 1.00 1 MET A N 10
ATOM 15770 C CA . MET A 1 1 ? -17.066 -6.818 -29.078 1.00 1.00 1 MET A CA 10
ATOM 15771 C C . MET A 1 1 ? -15.738 -7.484 -28.690 1.00 1.00 1 MET A C 10
ATOM 15772 O O . MET A 1 1 ? -15.601 -8.695 -28.739 1.00 1.00 1 MET A O 10
ATOM 15788 N N . ALA A 1 2 ? -14.761 -6.696 -28.305 1.00 1.00 2 ALA A N 10
ATOM 15789 C CA . ALA A 1 2 ? -13.435 -7.265 -27.910 1.00 1.00 2 ALA A CA 10
ATOM 15790 C C . ALA A 1 2 ? -13.493 -7.744 -26.454 1.00 1.00 2 ALA A C 10
ATOM 15791 O O . ALA A 1 2 ? -13.142 -8.869 -26.152 1.00 1.00 2 ALA A O 10
ATOM 15798 N N . GLU A 1 3 ? -13.934 -6.894 -25.552 1.00 1.00 3 GLU A N 10
ATOM 15799 C CA . GLU A 1 3 ? -14.020 -7.291 -24.110 1.00 1.00 3 GLU A CA 10
ATOM 15800 C C . GLU A 1 3 ? -15.225 -6.607 -23.445 1.00 1.00 3 GLU A C 10
ATOM 15801 O O . GLU A 1 3 ? -15.794 -5.670 -23.979 1.00 1.00 3 GLU A O 10
ATOM 15813 N N . GLN A 1 4 ? -15.609 -7.073 -22.281 1.00 1.00 4 GLN A N 10
ATOM 15814 C CA . GLN A 1 4 ? -16.772 -6.463 -21.560 1.00 1.00 4 GLN A CA 10
ATOM 15815 C C . GLN A 1 4 ? -16.285 -5.632 -20.355 1.00 1.00 4 GLN A C 10
ATOM 15816 O O . GLN A 1 4 ? -17.083 -5.054 -19.639 1.00 1.00 4 GLN A O 10
ATOM 15830 N N . GLN A 1 5 ? -14.988 -5.567 -20.126 1.00 1.00 5 GLN A N 10
ATOM 15831 C CA . GLN A 1 5 ? -14.459 -4.777 -18.971 1.00 1.00 5 GLN A CA 10
ATOM 15832 C C . GLN A 1 5 ? -13.616 -3.597 -19.482 1.00 1.00 5 GLN A C 10
ATOM 15833 O O . GLN A 1 5 ? -13.444 -3.418 -20.676 1.00 1.00 5 GLN A O 10
ATOM 15847 N N . GLN A 1 6 ? -13.094 -2.794 -18.575 1.00 1.00 6 GLN A N 10
ATOM 15848 C CA . GLN A 1 6 ? -12.255 -1.613 -18.966 1.00 1.00 6 GLN A CA 10
ATOM 15849 C C . GLN A 1 6 ? -13.130 -0.550 -19.646 1.00 1.00 6 GLN A C 10
ATOM 15850 O O . GLN A 1 6 ? -13.552 -0.708 -20.780 1.00 1.00 6 GLN A O 10
ATOM 15864 N N . GLU A 1 7 ? -13.403 0.536 -18.958 1.00 1.00 7 GLU A N 10
ATOM 15865 C CA . GLU A 1 7 ? -14.246 1.619 -19.549 1.00 1.00 7 GLU A CA 10
ATOM 15866 C C . GLU A 1 7 ? -13.359 2.824 -19.893 1.00 1.00 7 GLU A C 10
ATOM 15867 O O . GLU A 1 7 ? -13.091 3.089 -21.051 1.00 1.00 7 GLU A O 10
ATOM 15879 N N . GLN A 1 8 ? -12.902 3.552 -18.897 1.00 1.00 8 GLN A N 10
ATOM 15880 C CA . GLN A 1 8 ? -12.028 4.741 -19.162 1.00 1.00 8 GLN A CA 10
ATOM 15881 C C . GLN A 1 8 ? -11.310 5.174 -17.868 1.00 1.00 8 GLN A C 10
ATOM 15882 O O . GLN A 1 8 ? -11.001 6.338 -17.681 1.00 1.00 8 GLN A O 10
ATOM 15896 N N . GLN A 1 9 ? -11.039 4.244 -16.976 1.00 1.00 9 GLN A N 10
ATOM 15897 C CA . GLN A 1 9 ? -10.343 4.597 -15.698 1.00 1.00 9 GLN A CA 10
ATOM 15898 C C . GLN A 1 9 ? -9.168 3.637 -15.453 1.00 1.00 9 GLN A C 10
ATOM 15899 O O . GLN A 1 9 ? -9.042 2.611 -16.098 1.00 1.00 9 GLN A O 10
ATOM 15913 N N . ILE A 1 10 ? -8.316 3.966 -14.509 1.00 1.00 10 ILE A N 10
ATOM 15914 C CA . ILE A 1 10 ? -7.147 3.081 -14.191 1.00 1.00 10 ILE A CA 10
ATOM 15915 C C . ILE A 1 10 ? -7.487 2.207 -12.973 1.00 1.00 10 ILE A C 10
ATOM 15916 O O . ILE A 1 10 ? -8.318 2.565 -12.156 1.00 1.00 10 ILE A O 10
ATOM 15932 N N . ARG A 1 11 ? -6.850 1.062 -12.850 1.00 1.00 11 ARG A N 10
ATOM 15933 C CA . ARG A 1 11 ? -7.140 0.157 -11.682 1.00 1.00 11 ARG A CA 10
ATOM 15934 C C . ARG A 1 11 ? -6.261 -1.087 -11.702 1.00 1.00 11 ARG A C 10
ATOM 15935 O O . ARG A 1 11 ? -5.893 -1.630 -10.676 1.00 1.00 11 ARG A O 10
ATOM 15956 N N . VAL A 1 12 ? -5.944 -1.524 -12.862 1.00 1.00 12 VAL A N 10
ATOM 15957 C CA . VAL A 1 12 ? -5.094 -2.750 -13.030 1.00 1.00 12 VAL A CA 10
ATOM 15958 C C . VAL A 1 12 ? -3.622 -2.394 -12.922 1.00 1.00 1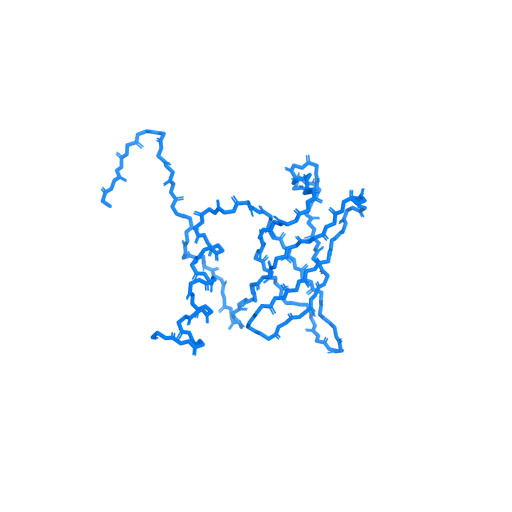2 VAL A C 10
ATOM 15959 O O . VAL A 1 12 ? -3.014 -2.470 -11.868 1.00 1.00 12 VAL A O 10
ATOM 15972 N N . ARG A 1 13 ? -3.072 -2.029 -14.016 1.00 1.00 13 ARG A N 10
ATOM 15973 C CA . ARG A 1 13 ? -1.621 -1.664 -14.085 1.00 1.00 13 ARG A CA 10
ATOM 15974 C C . ARG A 1 13 ? -1.366 -0.350 -13.335 1.00 1.00 13 ARG A C 10
ATOM 15975 O O . ARG A 1 13 ? -2.101 0.613 -13.472 1.00 1.00 13 ARG A O 10
ATOM 15996 N N . ILE A 1 14 ? -0.317 -0.314 -12.547 1.00 1.00 14 ILE A N 10
ATOM 15997 C CA . ILE A 1 14 ? 0.027 0.923 -11.773 1.00 1.00 14 ILE A CA 10
ATOM 15998 C C . ILE A 1 14 ? 0.705 1.947 -12.705 1.00 1.00 14 ILE A C 10
ATOM 15999 O O . ILE A 1 14 ? 1.170 1.595 -13.775 1.00 1.00 14 ILE A O 10
ATOM 16015 N N . PRO A 1 15 ? 0.737 3.190 -12.269 1.00 1.00 15 PRO A N 10
ATOM 16016 C CA . PRO A 1 15 ? 1.346 4.293 -13.044 1.00 1.00 15 PRO A CA 10
ATOM 16017 C C . PRO A 1 15 ? 2.881 4.238 -12.979 1.00 1.00 15 PRO A C 10
ATOM 16018 O O . PRO A 1 15 ? 3.546 4.299 -13.996 1.00 1.00 15 PRO A O 10
ATOM 16029 N N . ARG A 1 16 ? 3.445 4.124 -11.797 1.00 1.00 16 ARG A N 10
ATOM 16030 C CA . ARG A 1 16 ? 4.937 4.064 -11.671 1.00 1.00 16 ARG A CA 10
ATOM 16031 C C . ARG A 1 16 ? 5.430 2.648 -12.001 1.00 1.00 16 ARG A C 10
ATOM 16032 O O . ARG A 1 16 ? 4.691 1.685 -11.904 1.00 1.00 16 ARG A O 10
ATOM 16053 N N . LYS A 1 17 ? 6.677 2.518 -12.395 1.00 1.00 17 LYS A N 10
ATOM 16054 C CA . LYS A 1 17 ? 7.232 1.172 -12.737 1.00 1.00 17 LYS A CA 10
ATOM 16055 C C . LYS A 1 17 ? 8.593 0.987 -12.047 1.00 1.00 17 LYS A C 10
ATOM 16056 O O . LYS A 1 17 ? 9.599 0.721 -12.685 1.00 1.00 17 LYS A O 10
ATOM 16075 N N . GLU A 1 18 ? 8.629 1.129 -10.742 1.00 1.00 18 GLU A N 10
ATOM 16076 C CA . GLU A 1 18 ? 9.919 0.966 -9.994 1.00 1.00 18 GLU A CA 10
ATOM 16077 C C . GLU A 1 18 ? 9.653 0.390 -8.594 1.00 1.00 18 GLU A C 10
ATOM 16078 O O . GLU A 1 18 ? 8.518 0.191 -8.194 1.00 1.00 18 GLU A O 10
ATOM 16090 N N . GLU A 1 19 ? 10.703 0.120 -7.849 1.00 1.00 19 GLU A N 10
ATOM 16091 C CA . GLU A 1 19 ? 10.539 -0.446 -6.472 1.00 1.00 19 GLU A CA 10
ATOM 16092 C C . GLU A 1 19 ? 10.217 0.669 -5.459 1.00 1.00 19 GLU A C 10
ATOM 16093 O O . GLU A 1 19 ? 9.910 0.389 -4.313 1.00 1.00 19 GLU A O 10
ATOM 16105 N N . ASN A 1 20 ? 10.280 1.922 -5.867 1.00 1.00 20 ASN A N 10
ATOM 16106 C CA . ASN A 1 20 ? 9.972 3.050 -4.926 1.00 1.00 20 ASN A CA 10
ATOM 16107 C C . ASN A 1 20 ? 8.587 2.842 -4.297 1.00 1.00 20 ASN A C 10
ATOM 16108 O O . ASN A 1 20 ? 8.381 3.127 -3.131 1.00 1.00 20 ASN A O 10
ATOM 16119 N N . GLU A 1 21 ? 7.642 2.349 -5.064 1.00 1.00 21 GLU A N 10
ATOM 16120 C CA . GLU A 1 21 ? 6.267 2.119 -4.525 1.00 1.00 21 GLU A CA 10
ATOM 16121 C C . GLU A 1 21 ? 6.288 0.950 -3.530 1.00 1.00 21 GLU A C 10
ATOM 16122 O O . GLU A 1 21 ? 6.663 -0.159 -3.869 1.00 1.00 21 GLU A O 10
ATOM 16134 N N . ILE A 1 22 ? 5.886 1.199 -2.305 1.00 1.00 22 ILE A N 10
ATOM 16135 C CA . ILE A 1 22 ? 5.867 0.123 -1.268 1.00 1.00 22 ILE A CA 10
ATOM 16136 C C . ILE A 1 22 ? 4.403 -0.214 -0.950 1.00 1.00 22 ILE A C 10
ATOM 16137 O O . ILE A 1 22 ? 3.513 0.563 -1.258 1.00 1.00 22 ILE A O 10
ATOM 16153 N N . LEU A 1 23 ? 4.123 -1.353 -0.345 1.00 1.00 23 LEU A N 10
ATOM 16154 C CA . LEU A 1 23 ? 2.666 -1.661 -0.050 1.00 1.00 23 LEU A CA 10
ATOM 16155 C C . LEU A 1 23 ? 2.513 -2.024 1.419 1.00 1.00 23 LEU A C 10
ATOM 16156 O O . LEU A 1 23 ? 3.217 -2.871 1.904 1.00 1.00 23 LEU A O 10
ATOM 16172 N N . GLY A 1 24 ? 1.655 -1.373 2.169 1.00 1.00 24 GLY A N 10
ATOM 16173 C CA . GLY A 1 24 ? 1.587 -1.717 3.623 1.00 1.00 24 GLY A CA 10
ATOM 16174 C C . GLY A 1 24 ? 0.166 -1.702 4.174 1.00 1.00 24 GLY A C 10
ATOM 16175 O O . GLY A 1 24 ? -0.736 -1.101 3.622 1.00 1.00 24 GLY A O 10
ATOM 16179 N N . ILE A 1 25 ? -0.007 -2.338 5.308 1.00 1.00 25 ILE A N 10
ATOM 16180 C CA . ILE A 1 25 ? -1.334 -2.357 5.982 1.00 1.00 25 ILE A CA 10
ATOM 16181 C C . ILE A 1 25 ? -1.295 -1.277 7.067 1.00 1.00 25 ILE A C 10
ATOM 16182 O O . ILE A 1 25 ? -0.333 -1.172 7.819 1.00 1.00 25 ILE A O 10
ATOM 16198 N N . ILE A 1 26 ? -2.303 -0.447 7.121 1.00 1.00 26 ILE A N 10
ATOM 16199 C CA . ILE A 1 26 ? -2.316 0.664 8.115 1.00 1.00 26 ILE A CA 10
ATOM 16200 C C . ILE A 1 26 ? -3.189 0.330 9.328 1.00 1.00 26 ILE A C 10
ATOM 16201 O O . ILE A 1 26 ? -4.102 -0.483 9.270 1.00 1.00 26 ILE A O 10
ATOM 16217 N N . GLU A 1 27 ? -2.897 0.986 10.425 1.00 1.00 27 GLU A N 10
ATOM 16218 C CA . GLU A 1 27 ? -3.664 0.773 11.687 1.00 1.00 27 GLU A CA 10
ATOM 16219 C C . GLU A 1 27 ? -3.863 2.119 12.407 1.00 1.00 27 GLU A C 10
ATOM 16220 O O . GLU A 1 27 ? -2.909 2.839 12.679 1.00 1.00 27 GLU A O 10
ATOM 16232 N N . GLN A 1 28 ? -5.099 2.451 12.719 1.00 1.00 28 GLN A N 10
ATOM 16233 C CA . GLN A 1 28 ? -5.405 3.731 13.434 1.00 1.00 28 GLN A CA 10
ATOM 16234 C C . GLN A 1 28 ? -6.333 3.428 14.618 1.00 1.00 28 GLN A C 10
ATOM 16235 O O . GLN A 1 28 ? -7.516 3.187 14.440 1.00 1.00 28 GLN A O 10
ATOM 16249 N N . MET A 1 29 ? -5.812 3.441 15.821 1.00 1.00 29 MET A N 10
ATOM 16250 C CA . MET A 1 29 ? -6.665 3.160 17.018 1.00 1.00 29 MET A CA 10
ATOM 16251 C C . MET A 1 29 ? -6.273 4.116 18.156 1.00 1.00 29 MET A C 10
ATOM 16252 O O . MET A 1 29 ? -6.051 3.709 19.284 1.00 1.00 29 MET A O 10
ATOM 16266 N N . LEU A 1 30 ? -6.188 5.393 17.856 1.00 1.00 30 LEU A N 10
ATOM 16267 C CA . LEU A 1 30 ? -5.812 6.402 18.892 1.00 1.00 30 LEU A CA 10
ATOM 16268 C C . LEU A 1 30 ? -6.658 7.669 18.700 1.00 1.00 30 LEU A C 10
ATOM 16269 O O . LEU A 1 30 ? -7.321 8.122 19.615 1.00 1.00 30 LEU A O 10
ATOM 16285 N N . GLY A 1 31 ? -6.636 8.240 17.516 1.00 1.00 31 GLY A N 10
ATOM 16286 C CA . GLY A 1 31 ? -7.433 9.475 17.248 1.00 1.00 31 GLY A CA 10
ATOM 16287 C C . GLY A 1 31 ? -6.510 10.696 17.280 1.00 1.00 31 GLY A C 10
ATOM 16288 O O . GLY A 1 31 ? -6.540 11.477 18.214 1.00 1.00 31 GLY A O 10
ATOM 16292 N N . ALA A 1 32 ? -5.691 10.863 16.267 1.00 1.00 32 ALA A N 10
ATOM 16293 C CA . ALA A 1 32 ? -4.759 12.031 16.230 1.00 1.00 32 ALA A CA 10
ATOM 16294 C C . ALA A 1 32 ? -4.695 12.605 14.807 1.00 1.00 32 ALA A C 10
ATOM 16295 O O . ALA A 1 32 ? -5.300 13.623 14.520 1.00 1.00 32 ALA A O 10
ATOM 16302 N N . SER A 1 33 ? -3.966 11.963 13.919 1.00 1.00 33 SER A N 10
ATOM 16303 C CA . SER A 1 33 ? -3.853 12.470 12.512 1.00 1.00 33 SER A CA 10
ATOM 16304 C C . SER A 1 33 ? -3.018 11.495 11.669 1.00 1.00 33 SER A C 10
ATOM 16305 O O . SER A 1 33 ? -3.366 11.183 10.544 1.00 1.00 33 SER A O 10
ATOM 16313 N N . ARG A 1 34 ? -1.919 11.015 12.209 1.00 1.00 34 ARG A N 10
ATOM 16314 C CA . ARG A 1 34 ? -1.046 10.060 11.452 1.00 1.00 34 ARG A CA 10
ATOM 16315 C C . ARG A 1 34 ? -1.337 8.617 11.903 1.00 1.00 34 ARG A C 10
ATOM 16316 O O . ARG A 1 34 ? -1.898 8.382 12.960 1.00 1.00 34 ARG A O 10
ATOM 16337 N N . VAL A 1 35 ? -0.962 7.659 11.093 1.00 1.00 35 VAL A N 10
ATOM 16338 C CA . VAL A 1 35 ? -1.204 6.213 11.425 1.00 1.00 35 VAL A CA 10
ATOM 16339 C C . VAL A 1 35 ? 0.103 5.438 11.399 1.00 1.00 35 VAL A C 10
ATOM 16340 O O . VAL A 1 35 ? 1.117 5.902 10.907 1.00 1.00 35 VAL A O 10
ATOM 16353 N N . ARG A 1 36 ? 0.058 4.242 11.897 1.00 1.00 36 ARG A N 10
ATOM 16354 C CA . ARG A 1 36 ? 1.280 3.364 11.890 1.00 1.00 36 ARG A CA 10
ATOM 16355 C C . ARG A 1 36 ? 1.068 2.256 10.858 1.00 1.00 36 ARG A C 10
ATOM 16356 O O . ARG A 1 36 ? 0.015 1.639 10.824 1.00 1.00 36 ARG A O 10
ATOM 16377 N N . VAL A 1 37 ? 2.033 2.005 9.994 1.00 1.00 37 VAL A N 10
ATOM 16378 C CA . VAL A 1 37 ? 1.822 0.953 8.966 1.00 1.00 37 VAL A CA 10
ATOM 16379 C C . VAL A 1 37 ? 3.101 0.134 8.736 1.00 1.00 37 VAL A C 10
ATOM 16380 O O . VAL A 1 37 ? 4.211 0.647 8.746 1.00 1.00 37 VAL A O 10
ATOM 16393 N N . ARG A 1 38 ? 2.917 -1.127 8.467 1.00 1.00 38 ARG A N 10
ATOM 16394 C CA . ARG A 1 38 ? 4.067 -2.038 8.153 1.00 1.00 38 ARG A CA 10
ATOM 16395 C C . ARG A 1 38 ? 3.922 -2.390 6.673 1.00 1.00 38 ARG A C 10
ATOM 16396 O O . ARG A 1 38 ? 2.810 -2.530 6.189 1.00 1.00 38 ARG A O 10
ATOM 16417 N N . CYS A 1 39 ? 4.994 -2.479 5.923 1.00 1.00 39 CYS A N 10
ATOM 16418 C CA . CYS A 1 39 ? 4.817 -2.747 4.471 1.00 1.00 39 CYS A CA 10
ATOM 16419 C C . CYS A 1 39 ? 5.817 -3.760 3.921 1.00 1.00 39 CYS A C 10
ATOM 16420 O O . CYS A 1 39 ? 6.919 -3.936 4.418 1.00 1.00 39 CYS A O 10
ATOM 16428 N N . LEU A 1 40 ? 5.431 -4.360 2.828 1.00 1.00 40 LEU A N 10
ATOM 16429 C CA . LEU A 1 40 ? 6.281 -5.304 2.112 1.00 1.00 40 LEU A CA 10
ATOM 16430 C C . LEU A 1 40 ? 7.009 -4.498 1.044 1.00 1.00 40 LEU A C 10
ATOM 16431 O O . LEU A 1 40 ? 6.846 -3.263 0.935 1.00 1.00 40 LEU A O 10
ATOM 16447 N N . ASP A 1 41 ? 7.856 -5.178 0.323 1.00 1.00 41 ASP A N 10
ATOM 16448 C CA . ASP A 1 41 ? 8.765 -4.515 -0.638 1.00 1.00 41 ASP A CA 10
ATOM 16449 C C . ASP A 1 41 ? 9.873 -3.894 0.249 1.00 1.00 41 ASP A C 10
ATOM 16450 O O . ASP A 1 41 ? 10.599 -3.000 -0.147 1.00 1.00 41 ASP A O 10
ATOM 16459 N N . GLY A 1 42 ? 10.026 -4.467 1.452 1.00 1.00 42 GLY A N 10
ATOM 16460 C CA . GLY A 1 42 ? 11.094 -4.067 2.425 1.00 1.00 42 GLY A CA 10
ATOM 16461 C C . GLY A 1 42 ? 10.896 -2.670 3.030 1.00 1.00 42 GLY A C 10
ATOM 16462 O O . GLY A 1 42 ? 11.815 -1.872 2.989 1.00 1.00 42 GLY A O 10
ATOM 16466 N N . LYS A 1 43 ? 9.754 -2.349 3.619 1.00 1.00 43 LYS A N 10
ATOM 16467 C CA . LYS A 1 43 ? 9.635 -0.984 4.222 1.00 1.00 43 LYS A CA 10
ATOM 16468 C C . LYS A 1 43 ? 8.783 -0.986 5.497 1.00 1.00 43 LYS A C 10
ATOM 16469 O O . LYS A 1 43 ? 7.877 -1.781 5.667 1.00 1.00 43 LYS A O 10
ATOM 16488 N N . THR A 1 44 ? 9.049 -0.039 6.354 1.00 1.00 44 THR A N 10
ATOM 16489 C CA . THR A 1 44 ? 8.259 0.145 7.617 1.00 1.00 44 THR A CA 10
ATOM 16490 C C . THR A 1 44 ? 8.113 1.658 7.781 1.00 1.00 44 THR A C 10
ATOM 16491 O O . THR A 1 44 ? 9.103 2.380 7.861 1.00 1.00 44 THR A O 10
ATOM 16502 N N . ARG A 1 45 ? 6.902 2.164 7.743 1.00 1.00 45 ARG A N 10
ATOM 16503 C CA . ARG A 1 45 ? 6.743 3.641 7.798 1.00 1.00 45 ARG A CA 10
ATOM 16504 C C . ARG A 1 45 ? 5.463 4.084 8.490 1.00 1.00 45 ARG A C 10
ATOM 16505 O O . ARG A 1 45 ? 4.506 3.343 8.618 1.00 1.00 45 ARG A O 10
ATOM 16526 N N . LEU A 1 46 ? 5.430 5.341 8.851 1.00 1.00 46 LEU A N 10
ATOM 16527 C CA . LEU A 1 46 ? 4.198 5.931 9.448 1.00 1.00 46 LEU A CA 10
ATOM 16528 C C . LEU A 1 46 ? 3.491 6.625 8.278 1.00 1.00 46 LEU A C 10
ATOM 16529 O O . LEU A 1 46 ? 4.122 7.341 7.517 1.00 1.00 46 LEU A O 10
ATOM 16545 N N . GLY A 1 47 ? 2.222 6.387 8.080 1.00 1.00 47 GLY A N 10
ATOM 16546 C CA . GLY A 1 47 ? 1.523 6.987 6.902 1.00 1.00 47 GLY A CA 10
ATOM 16547 C C . GLY A 1 47 ? 0.816 8.288 7.262 1.00 1.00 47 GLY A C 10
ATOM 16548 O O . GLY A 1 47 ? 0.362 8.487 8.375 1.00 1.00 47 GLY A O 10
ATOM 16552 N N . ARG A 1 48 ? 0.731 9.180 6.298 1.00 1.00 48 ARG A N 10
ATOM 16553 C CA . ARG A 1 48 ? 0.067 10.494 6.521 1.00 1.00 48 ARG A CA 10
ATOM 16554 C C . ARG A 1 48 ? -1.020 10.718 5.463 1.00 1.00 48 ARG A C 10
ATOM 16555 O O . ARG A 1 48 ? -0.875 10.341 4.312 1.00 1.00 48 ARG A O 10
ATOM 16576 N N . ILE A 1 49 ? -2.105 11.337 5.856 1.00 1.00 49 ILE A N 10
ATOM 16577 C CA . ILE A 1 49 ? -3.221 11.607 4.900 1.00 1.00 49 ILE A CA 10
ATOM 16578 C C . ILE A 1 49 ? -3.158 13.084 4.457 1.00 1.00 49 ILE A C 10
ATOM 16579 O O . ILE A 1 49 ? -2.589 13.909 5.151 1.00 1.00 49 ILE A O 10
ATOM 16595 N N . PRO A 1 50 ? -3.748 13.375 3.315 1.00 1.00 50 PRO A N 10
ATOM 16596 C CA . PRO A 1 50 ? -3.774 14.744 2.760 1.00 1.00 50 PRO A CA 10
ATOM 16597 C C . PRO A 1 50 ? -4.798 15.623 3.500 1.00 1.00 50 PRO A C 10
ATOM 16598 O O . PRO A 1 50 ? -4.476 16.715 3.934 1.00 1.00 50 PRO A O 10
ATOM 16609 N N . GLY A 1 51 ? -6.021 15.160 3.648 1.00 1.00 51 GLY A N 10
ATOM 16610 C CA . GLY A 1 51 ? -7.054 15.975 4.361 1.00 1.00 51 GLY A CA 10
ATOM 16611 C C . GLY A 1 51 ? -8.439 15.345 4.179 1.00 1.00 51 GLY A C 10
ATOM 16612 O O . GLY A 1 51 ? -9.056 14.908 5.134 1.00 1.00 51 GLY A O 10
ATOM 16616 N N . ARG A 1 52 ? -8.930 15.298 2.960 1.00 1.00 52 ARG A N 10
ATOM 16617 C CA . ARG A 1 52 ? -10.280 14.699 2.702 1.00 1.00 52 ARG A CA 10
ATOM 16618 C C . ARG A 1 52 ? -10.275 13.216 3.098 1.00 1.00 52 ARG A C 10
ATOM 16619 O O . ARG A 1 52 ? -11.259 12.700 3.599 1.00 1.00 52 ARG A O 10
ATOM 16640 N N . LEU A 1 53 ? -9.173 12.534 2.880 1.00 1.00 53 LEU A N 10
ATOM 16641 C CA . LEU A 1 53 ? -9.086 11.086 3.241 1.00 1.00 53 LEU A CA 10
ATOM 16642 C C . LEU A 1 53 ? -9.194 10.920 4.764 1.00 1.00 53 LEU A C 10
ATOM 16643 O O . LEU A 1 53 ? -9.756 9.956 5.240 1.00 1.00 53 LEU A O 10
ATOM 16659 N N . LYS A 1 54 ? -8.662 11.852 5.527 1.00 1.00 54 LYS A N 10
ATOM 16660 C CA . LYS A 1 54 ? -8.732 11.754 7.024 1.00 1.00 54 LYS A CA 10
ATOM 16661 C C . LYS A 1 54 ? -10.194 11.637 7.484 1.00 1.00 54 LYS A C 10
ATOM 16662 O O . LYS A 1 54 ? -10.486 10.992 8.474 1.00 1.00 54 LYS A O 10
ATOM 16681 N N . ASN A 1 55 ? -11.110 12.259 6.775 1.00 1.00 55 ASN A N 10
ATOM 16682 C CA . ASN A 1 55 ? -12.553 12.191 7.169 1.00 1.00 55 ASN A CA 10
ATOM 16683 C C . ASN A 1 55 ? -13.199 10.910 6.615 1.00 1.00 55 ASN A C 10
ATOM 16684 O O . ASN A 1 55 ? -14.143 10.394 7.185 1.00 1.00 55 ASN A O 10
ATOM 16695 N N . ARG A 1 56 ? -12.708 10.403 5.504 1.00 1.00 56 ARG A N 10
ATOM 16696 C CA . ARG A 1 56 ? -13.302 9.166 4.903 1.00 1.00 56 ARG A CA 10
ATOM 16697 C C . ARG A 1 56 ? -12.672 7.904 5.515 1.00 1.00 56 ARG A C 10
ATOM 16698 O O . ARG A 1 56 ? -13.336 6.896 5.672 1.00 1.00 56 ARG A O 10
ATOM 16719 N N . ILE A 1 57 ? -11.398 7.946 5.844 1.00 1.00 57 ILE A N 10
ATOM 16720 C CA . ILE A 1 57 ? -10.718 6.741 6.431 1.00 1.00 57 ILE A CA 10
ATOM 16721 C C . ILE A 1 57 ? -11.485 6.239 7.663 1.00 1.00 57 ILE A C 10
ATOM 16722 O O . ILE A 1 57 ? -11.848 7.006 8.540 1.00 1.00 57 ILE A O 10
ATOM 16738 N N . TRP A 1 58 ? -11.726 4.952 7.726 1.00 1.00 58 TRP A N 10
ATOM 16739 C CA . TRP A 1 58 ? -12.459 4.368 8.888 1.00 1.00 58 TRP A CA 10
ATOM 16740 C C . TRP A 1 58 ? -11.870 2.985 9.209 1.00 1.00 58 TRP A C 10
ATOM 16741 O O . TRP A 1 58 ? -12.550 1.973 9.158 1.00 1.00 58 TRP A O 10
ATOM 16762 N N . VAL A 1 59 ? -10.600 2.943 9.542 1.00 1.00 59 VAL A N 10
ATOM 16763 C CA . VAL A 1 59 ? -9.941 1.639 9.872 1.00 1.00 59 VAL A CA 10
ATOM 16764 C C . VAL A 1 59 ? -10.402 1.173 11.261 1.00 1.00 59 VAL A C 10
ATOM 16765 O O . VAL A 1 59 ? -10.772 1.975 12.102 1.00 1.00 59 VAL A O 10
ATOM 16778 N N . ARG A 1 60 ? -10.392 -0.117 11.504 1.00 1.00 60 ARG A N 10
ATOM 16779 C CA . ARG A 1 60 ? -10.840 -0.634 12.833 1.00 1.00 60 ARG A CA 10
ATOM 16780 C C . ARG A 1 60 ? -9.958 -1.805 13.283 1.00 1.00 60 ARG A C 10
ATOM 16781 O O . ARG A 1 60 ? -9.484 -1.827 14.405 1.00 1.00 60 ARG A O 10
ATOM 16802 N N . GLU A 1 61 ? -9.745 -2.784 12.430 1.00 1.00 61 GLU A N 10
ATOM 16803 C CA . GLU A 1 61 ? -8.904 -3.957 12.830 1.00 1.00 61 GLU A CA 10
ATOM 16804 C C . GLU A 1 61 ? -7.816 -4.249 11.778 1.00 1.00 61 GLU A C 10
ATOM 16805 O O . GLU A 1 61 ? -7.250 -5.329 11.763 1.00 1.00 61 GLU A O 10
ATOM 16817 N N . GLY A 1 62 ? -7.498 -3.308 10.909 1.00 1.00 62 GLY A N 10
ATOM 16818 C CA . GLY A 1 62 ? -6.436 -3.568 9.893 1.00 1.00 62 GLY A CA 10
ATOM 16819 C C . GLY A 1 62 ? -6.944 -3.235 8.489 1.00 1.00 62 GLY A C 10
ATOM 16820 O O . GLY A 1 62 ? -7.510 -4.073 7.810 1.00 1.00 62 GLY A O 10
ATOM 16824 N N . ASP A 1 63 ? -6.716 -2.025 8.047 1.00 1.00 63 ASP A N 10
ATOM 16825 C CA . ASP A 1 63 ? -7.151 -1.618 6.669 1.00 1.00 63 ASP A CA 10
ATOM 16826 C C . ASP A 1 63 ? -5.935 -1.705 5.736 1.00 1.00 63 ASP A C 10
ATOM 16827 O O . ASP A 1 63 ? -4.806 -1.721 6.199 1.00 1.00 63 ASP A O 10
ATOM 16836 N N . VAL A 1 64 ? -6.130 -1.760 4.435 1.00 1.00 64 VAL A N 10
ATOM 16837 C CA . VAL A 1 64 ? -4.938 -1.847 3.526 1.00 1.00 64 VAL A CA 10
ATOM 16838 C C . VAL A 1 64 ? -4.709 -0.504 2.847 1.00 1.00 64 VAL A C 10
ATOM 16839 O O . VAL A 1 64 ? -5.640 0.186 2.474 1.00 1.00 64 VAL A O 10
ATOM 16852 N N . VAL A 1 65 ? -3.467 -0.125 2.707 1.00 1.00 65 VAL A N 10
ATOM 16853 C CA . VAL A 1 65 ? -3.153 1.192 2.074 1.00 1.00 65 VAL A CA 10
ATOM 16854 C C . VAL A 1 65 ? -1.902 1.097 1.198 1.00 1.00 65 VAL A C 10
ATOM 16855 O O . VAL A 1 65 ? -1.043 0.257 1.403 1.00 1.00 65 VAL A O 10
ATOM 16868 N N . ILE A 1 66 ? -1.765 2.005 0.265 1.00 1.00 66 ILE A N 10
ATOM 16869 C CA . ILE A 1 66 ? -0.528 2.030 -0.582 1.00 1.00 66 ILE A CA 10
ATOM 16870 C C . ILE A 1 66 ? 0.356 3.139 -0.007 1.00 1.00 66 ILE A C 10
ATOM 16871 O O . ILE A 1 66 ? -0.156 4.114 0.518 1.00 1.00 66 ILE A O 10
ATOM 16887 N N . VAL A 1 67 ? 1.663 3.003 -0.038 1.00 1.00 67 VAL A N 10
ATOM 16888 C CA . VAL A 1 67 ? 2.502 4.070 0.591 1.00 1.00 67 VAL A CA 10
ATOM 16889 C C . VAL A 1 67 ? 3.652 4.559 -0.313 1.00 1.00 67 VAL A C 10
ATOM 16890 O O . VAL A 1 67 ? 4.177 3.846 -1.158 1.00 1.00 67 VAL A O 10
ATOM 16903 N N . LYS A 1 68 ? 4.057 5.781 -0.054 1.00 1.00 68 LYS A N 10
ATOM 16904 C CA . LYS A 1 68 ? 5.192 6.430 -0.767 1.00 1.00 68 LYS A CA 10
ATOM 16905 C C . LYS A 1 68 ? 6.354 6.486 0.226 1.00 1.00 68 LYS A C 10
ATOM 16906 O O . LYS A 1 68 ? 6.102 6.575 1.414 1.00 1.00 68 LYS A O 10
ATOM 16925 N N . PRO A 1 69 ? 7.574 6.420 -0.266 1.00 1.00 69 PRO A N 10
ATOM 16926 C CA . PRO A 1 69 ? 8.777 6.412 0.595 1.00 1.00 69 PRO A CA 10
ATOM 16927 C C . PRO A 1 69 ? 9.294 7.821 0.914 1.00 1.00 69 PRO A C 10
ATOM 16928 O O . PRO A 1 69 ? 9.370 8.689 0.062 1.00 1.00 69 PRO A O 10
ATOM 16939 N N . TRP A 1 70 ? 9.644 8.024 2.168 1.00 1.00 70 TRP A N 10
ATOM 16940 C CA . TRP A 1 70 ? 10.164 9.344 2.639 1.00 1.00 70 TRP A CA 10
ATOM 16941 C C . TRP A 1 70 ? 11.562 9.119 3.216 1.00 1.00 70 TRP A C 10
ATOM 16942 O O . TRP A 1 70 ? 11.679 8.438 4.238 1.00 1.00 70 TRP A O 10
ATOM 16963 N N . GLU A 1 71 ? 12.593 9.690 2.631 1.00 1.00 71 GLU A N 10
ATOM 16964 C CA . GLU A 1 71 ? 13.988 9.522 3.178 1.00 1.00 71 GLU A CA 10
ATOM 16965 C C . GLU A 1 71 ? 14.264 8.044 3.547 1.00 1.00 71 GLU A C 10
ATOM 16966 O O . GLU A 1 71 ? 13.662 7.137 2.997 1.00 1.00 71 GLU A O 10
ATOM 16978 N N . VAL A 1 72 ? 15.174 7.799 4.474 1.00 1.00 72 VAL A N 10
ATOM 16979 C CA . VAL A 1 72 ? 15.495 6.391 4.888 1.00 1.00 72 VAL A CA 10
ATOM 16980 C C . VAL A 1 72 ? 15.759 6.356 6.407 1.00 1.00 72 VAL A C 10
ATOM 16981 O O . VAL A 1 72 ? 14.897 5.977 7.184 1.00 1.00 72 VAL A O 10
ATOM 16994 N N . GLN A 1 73 ? 16.941 6.759 6.833 1.00 1.00 73 GLN A N 10
ATOM 16995 C CA . GLN A 1 73 ? 17.281 6.771 8.298 1.00 1.00 73 GLN A CA 10
ATOM 16996 C C . GLN A 1 73 ? 16.901 5.424 8.953 1.00 1.00 73 GLN A C 10
ATOM 16997 O O . GLN A 1 73 ? 16.878 4.394 8.301 1.00 1.00 73 GLN A O 10
ATOM 17011 N N . GLY A 1 74 ? 16.600 5.427 10.238 1.00 1.00 74 GLY A N 10
ATOM 17012 C CA . GLY A 1 74 ? 16.216 4.158 10.934 1.00 1.00 74 GLY A CA 10
ATOM 17013 C C . GLY A 1 74 ? 14.689 3.962 10.874 1.00 1.00 74 GLY A C 10
ATOM 17014 O O . GLY A 1 74 ? 14.141 3.124 11.565 1.00 1.00 74 GLY A O 10
ATOM 17018 N N . ASP A 1 75 ? 14.008 4.724 10.044 1.00 1.00 75 ASP A N 10
ATOM 17019 C CA . ASP A 1 75 ? 12.522 4.602 9.909 1.00 1.00 75 ASP A CA 10
ATOM 17020 C C . ASP A 1 75 ? 12.096 5.472 8.733 1.00 1.00 75 ASP A C 10
ATOM 17021 O O . ASP A 1 75 ? 12.690 6.506 8.477 1.00 1.00 75 ASP A O 10
ATOM 17030 N N . GLN A 1 76 ? 11.098 5.067 7.996 1.00 1.00 76 GLN A N 10
ATOM 17031 C CA . GLN A 1 76 ? 10.695 5.891 6.819 1.00 1.00 76 GLN A CA 10
ATOM 17032 C C . GLN A 1 76 ? 9.308 6.506 7.000 1.00 1.00 76 GLN A C 10
ATOM 17033 O O . GLN A 1 76 ? 8.436 5.959 7.659 1.00 1.00 76 GLN A O 10
ATOM 17047 N N . LYS A 1 77 ? 9.094 7.636 6.372 1.00 1.00 77 LYS A N 10
ATOM 17048 C CA . LYS A 1 77 ? 7.748 8.294 6.438 1.00 1.00 77 LYS A CA 10
ATOM 17049 C C . LYS A 1 77 ? 7.037 7.938 5.150 1.00 1.00 77 LYS A C 10
ATOM 17050 O O . LYS A 1 77 ? 7.680 7.662 4.166 1.00 1.00 77 LYS A O 10
ATOM 17069 N N . CYS A 1 78 ? 5.746 7.876 5.120 1.00 1.00 78 CYS A N 10
ATOM 17070 C CA . CYS A 1 78 ? 5.098 7.483 3.841 1.00 1.00 78 CYS A CA 10
ATOM 17071 C C . CYS A 1 78 ? 3.812 8.256 3.614 1.00 1.00 78 CYS A C 10
ATOM 17072 O O . CYS A 1 78 ? 3.117 8.625 4.544 1.00 1.00 78 CYS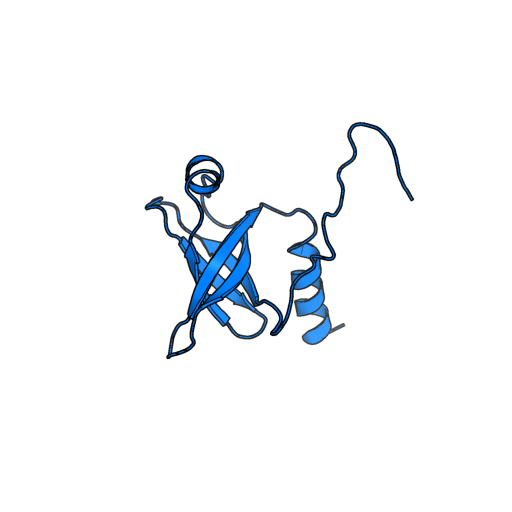 A O 10
ATOM 17080 N N . ASP A 1 79 ? 3.463 8.442 2.370 1.00 1.00 79 ASP A N 10
ATOM 17081 C CA . ASP A 1 79 ? 2.166 9.130 2.063 1.00 1.00 79 ASP A CA 10
ATOM 17082 C C . ASP A 1 79 ? 1.203 8.006 1.717 1.00 1.00 79 ASP A C 10
ATOM 17083 O O . ASP A 1 79 ? 1.484 7.216 0.831 1.00 1.00 79 ASP A O 10
ATOM 17092 N N . ILE A 1 80 ? 0.132 7.848 2.441 1.00 1.00 80 ILE A N 10
ATOM 17093 C CA . ILE A 1 80 ? -0.738 6.668 2.149 1.00 1.00 80 ILE A CA 10
ATOM 17094 C C . ILE A 1 80 ? -2.161 7.004 1.756 1.00 1.00 80 ILE A C 10
ATOM 17095 O O . ILE A 1 80 ? -2.738 8.008 2.137 1.00 1.00 80 ILE A O 10
ATOM 17111 N N . ILE A 1 81 ? -2.730 6.069 1.047 1.00 1.00 81 ILE A N 10
ATOM 17112 C CA . ILE A 1 81 ? -4.157 6.152 0.628 1.00 1.00 81 ILE A CA 10
ATOM 17113 C C . ILE A 1 81 ? -4.856 4.965 1.298 1.00 1.00 81 ILE A C 10
ATOM 17114 O O . ILE A 1 81 ? -4.340 3.852 1.287 1.00 1.00 81 ILE A O 10
ATOM 17130 N N . TRP A 1 82 ? -5.985 5.198 1.924 1.00 1.00 82 TRP A N 10
ATOM 17131 C CA . TRP A 1 82 ? -6.680 4.096 2.659 1.00 1.00 82 TRP A CA 10
ATOM 17132 C C . TRP A 1 82 ? -7.799 3.478 1.815 1.00 1.00 82 TRP A C 10
ATOM 17133 O O . TRP A 1 82 ? -8.467 4.145 1.044 1.00 1.00 82 TRP A O 10
ATOM 17154 N N . ARG A 1 83 ? -7.998 2.192 1.986 1.00 1.00 83 ARG A N 10
ATOM 17155 C CA . ARG A 1 83 ? -9.064 1.462 1.240 1.00 1.00 83 ARG A CA 10
ATOM 17156 C C . ARG A 1 83 ? -9.161 0.021 1.767 1.00 1.00 83 ARG A C 10
ATOM 17157 O O . ARG A 1 83 ? -8.203 -0.534 2.294 1.00 1.00 83 ARG A O 10
ATOM 17178 N N . TYR A 1 84 ? -10.312 -0.587 1.627 1.00 1.00 84 TYR A N 10
ATOM 17179 C CA . TYR A 1 84 ? -10.493 -1.989 2.105 1.00 1.00 84 TYR A CA 10
ATOM 17180 C C . TYR A 1 84 ? -10.316 -2.949 0.924 1.00 1.00 84 TYR A C 10
ATOM 17181 O O . TYR A 1 84 ? -9.631 -3.950 1.027 1.00 1.00 84 TYR A O 10
ATOM 17199 N N . THR A 1 85 ? -10.928 -2.642 -0.199 1.00 1.00 85 THR A N 10
ATOM 17200 C CA . THR A 1 85 ? -10.804 -3.519 -1.403 1.00 1.00 85 THR A CA 10
ATOM 17201 C C . THR A 1 85 ? -10.232 -2.699 -2.572 1.00 1.00 85 THR A C 10
ATOM 17202 O O . THR A 1 85 ? -10.820 -2.615 -3.638 1.00 1.00 85 THR A O 10
ATOM 17213 N N . LYS A 1 86 ? -9.081 -2.097 -2.373 1.00 1.00 86 LYS A N 10
ATOM 17214 C CA . LYS A 1 86 ? -8.451 -1.279 -3.457 1.00 1.00 86 LYS A CA 10
ATOM 17215 C C . LYS A 1 86 ? -7.876 -2.203 -4.537 1.00 1.00 86 LYS A C 10
ATOM 17216 O O . LYS A 1 86 ? -7.364 -3.270 -4.245 1.00 1.00 86 LYS A O 10
ATOM 17235 N N . THR A 1 87 ? -7.950 -1.792 -5.781 1.00 1.00 87 THR A N 10
ATOM 17236 C CA . THR A 1 87 ? -7.401 -2.630 -6.894 1.00 1.00 87 THR A CA 10
ATOM 17237 C C . THR A 1 87 ? -5.863 -2.574 -6.873 1.00 1.00 87 THR A C 10
ATOM 17238 O O . THR A 1 87 ? -5.198 -3.436 -7.420 1.00 1.00 87 THR A O 10
ATOM 17249 N N . GLN A 1 88 ? -5.296 -1.567 -6.241 1.00 1.00 88 GLN A N 10
ATOM 17250 C CA . GLN A 1 88 ? -3.807 -1.449 -6.173 1.00 1.00 88 GLN A CA 10
ATOM 17251 C C . GLN A 1 88 ? -3.264 -2.384 -5.085 1.00 1.00 88 GLN A C 10
ATOM 17252 O O . GLN A 1 88 ? -2.318 -3.117 -5.308 1.00 1.00 88 GLN A O 10
ATOM 17266 N N . VAL A 1 89 ? -3.855 -2.355 -3.908 1.00 1.00 89 VAL A N 10
ATOM 17267 C CA . VAL A 1 89 ? -3.376 -3.232 -2.792 1.00 1.00 89 VAL A CA 10
ATOM 17268 C C . VAL A 1 89 ? -3.598 -4.712 -3.145 1.00 1.00 89 VAL A C 10
ATOM 17269 O O . VAL A 1 89 ? -2.790 -5.555 -2.811 1.00 1.00 89 VAL A O 10
ATOM 17282 N N . GLU A 1 90 ? -4.677 -5.039 -3.821 1.00 1.00 90 GLU A N 10
ATOM 17283 C CA . GLU A 1 90 ? -4.920 -6.472 -4.193 1.00 1.00 90 GLU A CA 10
ATOM 17284 C C . GLU A 1 90 ? -3.831 -6.935 -5.174 1.00 1.00 90 GLU A C 10
ATOM 17285 O O . GLU A 1 90 ? -3.412 -8.078 -5.147 1.00 1.00 90 GLU A O 10
ATOM 17297 N N . TRP A 1 91 ? -3.367 -6.050 -6.032 1.00 1.00 91 TRP A N 10
ATOM 17298 C CA . TRP A 1 91 ? -2.300 -6.415 -7.016 1.00 1.00 91 TRP A CA 10
ATOM 17299 C C . TRP A 1 91 ? -1.005 -6.746 -6.266 1.00 1.00 91 TRP A C 10
ATOM 17300 O O . TRP A 1 91 ? -0.445 -7.817 -6.420 1.00 1.00 91 TRP A O 10
ATOM 17321 N N . LEU A 1 92 ? -0.533 -5.829 -5.452 1.00 1.00 92 LEU A N 10
ATOM 17322 C CA . LEU A 1 92 ? 0.726 -6.064 -4.671 1.00 1.00 92 LEU A CA 10
ATOM 17323 C C . LEU A 1 92 ? 0.538 -7.258 -3.720 1.00 1.00 92 LEU A C 10
ATOM 17324 O O . LEU A 1 92 ? 1.462 -8.012 -3.476 1.00 1.00 92 LEU A O 10
ATOM 17340 N N . LYS A 1 93 ? -0.653 -7.432 -3.188 1.00 1.00 93 LYS A N 10
ATOM 17341 C CA . LYS A 1 93 ? -0.919 -8.575 -2.257 1.00 1.00 93 LYS A CA 10
ATOM 17342 C C . LYS A 1 93 ? -0.684 -9.902 -2.994 1.00 1.00 93 LYS A C 10
ATOM 17343 O O . LYS A 1 93 ? 0.030 -10.772 -2.516 1.00 1.00 93 LYS A O 10
ATOM 17362 N N . ARG A 1 94 ? -1.270 -10.051 -4.164 1.00 1.00 94 ARG A N 10
ATOM 17363 C CA . ARG A 1 94 ? -1.086 -11.307 -4.961 1.00 1.00 94 ARG A CA 10
ATOM 17364 C C . ARG A 1 94 ? 0.408 -11.541 -5.211 1.00 1.00 94 ARG A C 10
ATOM 17365 O O . ARG A 1 94 ? 0.880 -12.663 -5.188 1.00 1.00 94 ARG A O 10
ATOM 17386 N N . LYS A 1 95 ? 1.149 -10.480 -5.443 1.00 1.00 95 LYS A N 10
ATOM 17387 C CA . LYS A 1 95 ? 2.617 -10.605 -5.691 1.00 1.00 95 LYS A CA 10
ATOM 17388 C C . LYS A 1 95 ? 3.318 -11.155 -4.441 1.00 1.00 95 LYS A C 10
ATOM 17389 O O . LYS A 1 95 ? 4.293 -11.878 -4.548 1.00 1.00 95 LYS A O 10
ATOM 17408 N N . GLY A 1 96 ? 2.833 -10.824 -3.261 1.00 1.00 96 GLY A N 10
ATOM 17409 C CA . GLY A 1 96 ? 3.475 -11.336 -2.014 1.00 1.00 96 GLY A CA 10
ATOM 17410 C C . GLY A 1 96 ? 3.322 -12.856 -1.958 1.00 1.00 96 GLY A C 10
ATOM 17411 O O . GLY A 1 96 ? 4.259 -13.571 -1.651 1.00 1.00 96 GLY A O 10
ATOM 17415 N N . TYR A 1 97 ? 2.144 -13.349 -2.263 1.00 1.00 97 TYR A N 10
ATOM 17416 C CA . TYR A 1 97 ? 1.907 -14.832 -2.241 1.00 1.00 97 TYR A CA 10
ATOM 17417 C C . TYR A 1 97 ? 2.746 -15.505 -3.336 1.00 1.00 97 TYR A C 10
ATOM 17418 O O . TYR A 1 97 ? 3.273 -16.586 -3.140 1.00 1.00 97 TYR A O 10
ATOM 17436 N N . LEU A 1 98 ? 2.877 -14.869 -4.481 1.00 1.00 98 LEU A N 10
ATOM 17437 C CA . LEU A 1 98 ? 3.684 -15.454 -5.594 1.00 1.00 98 LEU A CA 10
ATOM 17438 C C . LEU A 1 98 ? 5.136 -15.624 -5.129 1.00 1.00 98 LEU A C 10
ATOM 17439 O O . LEU A 1 98 ? 5.741 -16.662 -5.322 1.00 1.00 98 LEU A O 10
ATOM 17455 N N . ASP A 1 99 ? 5.690 -14.610 -4.510 1.00 1.00 99 ASP A N 10
ATOM 17456 C CA . ASP A 1 99 ? 7.100 -14.693 -4.015 1.00 1.00 99 ASP A CA 10
ATOM 17457 C C . ASP A 1 99 ? 7.205 -15.752 -2.905 1.00 1.00 99 ASP A C 10
ATOM 17458 O O . ASP A 1 99 ? 8.209 -16.430 -2.784 1.00 1.00 99 ASP A O 10
ATOM 17467 N N . GLU A 1 100 ? 6.177 -15.891 -2.094 1.00 1.00 100 GLU A N 10
ATOM 17468 C CA . GLU A 1 100 ? 6.206 -16.898 -0.983 1.00 1.00 100 GLU A CA 10
ATOM 17469 C C . GLU A 1 100 ? 6.386 -18.312 -1.555 1.00 1.00 100 GLU A C 10
ATOM 17470 O O . GLU A 1 100 ? 7.302 -19.021 -1.180 1.00 1.00 100 GLU A O 10
ATOM 17482 N N . LEU A 1 101 ? 5.524 -18.723 -2.461 1.00 1.00 101 LEU A N 10
ATOM 17483 C CA . LEU A 1 101 ? 5.652 -20.091 -3.060 1.00 1.00 101 LEU A CA 10
ATOM 17484 C C . LEU A 1 101 ? 5.342 -20.044 -4.564 1.00 1.00 101 LEU A C 10
ATOM 17485 O O . LEU A 1 101 ? 4.756 -19.097 -5.057 1.00 1.00 101 LEU A O 10
ATOM 17501 N N . LEU A 1 102 ? 5.744 -21.069 -5.290 1.00 1.00 102 LEU A N 10
ATOM 17502 C CA . LEU A 1 102 ? 5.499 -21.128 -6.771 1.00 1.00 102 LEU A CA 10
ATOM 17503 C C . LEU A 1 102 ? 6.451 -20.164 -7.505 1.00 1.00 102 LEU A C 10
ATOM 17504 O O . LEU A 1 102 ? 7.266 -20.647 -8.274 1.00 1.00 102 LEU A O 10
#

Foldseek 3Di:
DPDDDDDPDDAADDDDDDLQKWWWKWDDDDDDFKTWICTPSDAGEIEGEDPPQSVVDDDDPIWIWIWGFADPPPHTYTYIHTDRDGSVNVNVVVVVVVVVDD

Sequence (102 aa):
MAEQQQEQQIRVRIPRKEENEILGIIEQMLGASRVRVRCLDGKTRLGRIPGRLKNRIWVREGDVVIVKPWEVQGDQKCDIIWRYTKTQVEWLKRKGYLDELLMAEQQQEQQIRVRIPRKEENEILGIIEQMLGASRVRVRCLDGKTRLGRIPGRLKNRIWVREGDVVIVKPWEVQGDQKCDIIWRYTKTQVEWLKRKGYLDELLMAEQQQEQQIRVRIPRKEENEILGIIEQMLGASRVRVRCLDGKTRLGRIPGRLKNRIWVREGDVVIVKPWEVQGDQKCDIIWRYTKTQVEWLKRKGYLDELLMAEQQQEQQIRVRIPRKEENEILGIIEQMLGASRVRVRCLDGKTRLGRIPGRLKNRIWVREGDVVIVKPWEVQGDQKCDIIWRYTKTQVEWLKRKGYLDELLMAEQQQEQQIRVRIPRKEENEILGIIEQMLGASRVRVRCLDGKTRLGRIPGRLKNRIWVREGDVVIVKPWEVQGDQKCDIIWRYTKTQVEWLKRKGYLDELLMAEQQQEQQIRVRIPRKEENEILGIIEQMLGASRVRVRCLDGKTRLGRIPGRLKNRIWVREGDVVIVKPWEVQGDQKCDIIWRYTKTQVEWLKRKGYLDELLMAEQQQEQQIRVRIPRKEENEILGIIEQMLGASRVRVRCLDGKTRLGRIPGRLKNRIWVREGDVVIVKPWEVQGDQKCDIIWRYTKTQVEWLKRKGYLDELLMAEQQQEQQIRVRIPRKEENEILGIIEQMLGASRVRVRCLDGKTRLGRIPGRLKNRIWVREGDVVIVKPWEVQGDQKCDIIWRYTKTQVEWLKRKGYLDELLMAEQQQEQQIRVRIPRKEENEILGIIEQMLGASRVRVRCLDGKTRLGRIPGRLKNRIWVREGDVVIVKPWEVQGDQKCDIIWRYTKTQVEWLKRKGYLDELLMAEQQQEQQIRVRIPRKEENEILGIIEQMLGASRVRVRCLDGKTRLGRIPGRLKNRIWVREGDVVIVKPWEVQGDQKCDIIWRYTKTQVEWLKRKGYLDELL

InterPro domains:
  IPR001253 Translation initiation factor 1A (eIF-1A) [MF_00216] (3-99)
  IPR001253 Translation initiation factor 1A (eIF-1A) [PTHR21668] (6-100)
  IPR001253 Translation initiation factor 1A (eIF-1A) [SM00652] (16-99)
  IPR001253 Translation initiation factor 1A (eIF-1A) [TIGR00523] (3-100)
  IPR006196 RNA-binding domain, S1, IF1 type [PF01176] (20-83)
  IPR006196 RNA-binding domain, S1, IF1 type [PS50832] (10-85)
  IPR012340 Nucleic acid-binding, OB-fold [G3DSA:2.40.50.140] (1-102)
  IPR012340 Nucleic acid-binding, OB-fold [SSF50249] (4-100)
  IPR018104 Translation initiation factor 1A (eIF-1A), conserved site [PS01262] (29-51)

CATH classification: 2.40.50.140

Nearest PDB structures (foldseek):
  1jt8-assembly1_A  TM=6.619E-01  e=3.919E-16  Methanocaldococcus jannaschii
  7zag-assembly1_6  TM=6.503E-01  e=4.661E-09  Pyrococcus abyssi GE5
  6sw9-assembly1_6  TM=6.330E-01  e=6.555E-08  Pyrococcus abyssi GE5
  2oqk-assembly1_A  TM=6.465E-01  e=4.031E-06  Cryptosporidium parvum Iowa II
  6zxf-assembly1_j  TM=5.984E-01  e=1.516E-04  Homo sapiens

B-factor: mean 1.0, std 0.0, range [1.0, 1.0]

Secondary structure (DSSP, 8-state):
----SS--------S--SS--EEEEEE-SS-SSEEEEEEETTEEEEEE--HHHHHHH---S-EEEEE--B--TTSEEEEEEEESS-SHHHHHHHHHHHHH--

Radius of gyration: 14.57 Å; Cα contacts (8 Å, |Δi|>4): 162; chains: 1; bounding box: 40×37×40 Å

Organism: Methanocaldococcus jannaschii (strain ATCC 43067 / DSM 2661 / JAL-1 / JCM 10045 / NBRC 100440) (NCBI:txid243232)

Solvent-accessible surface area: 8566 Å² total; per-residue (Å²): 252,62,167,141,163,192,60,182,129,98,152,27,217,94,92,224,129,187,146,99,45,17,25,1,64,1,45,26,103,163,53,58,65,142,15,153,6,111,18,106,82,61,62,91,9,61,0,95,19,59,62,162,43,76,104,141,21,201,18,161,72,39,16,25,0,24,0,110,48,84,128,96,127,82,92,9,106,0,36,0,75,66,110,146,89,38,29,22,4,79,140,22,40,152,118,17,116,99,127,132,104,187